Protein AF-0000000076076871 (afdb_homodimer)

Organism: Mytilus edulis (NCBI:txid6550)

Nearest PDB structures (foldseek):
  6oze-assembly1_A  TM=4.105E-01  e=5.421E-01  Homo sapiens
  6oze-assembly1_A  TM=4.095E-01  e=4.711E-01  Homo sapiens

pLDDT: mean 81.82, std 17.86, range [28.72, 98.56]

Secondary structure (DSSP, 8-state):
--PPPPPHHHHHHHHHHHHHHHHHHHHHHHHHHHHHHHHHH--S---SSEEEEEEEEEEE--SSTTS--SEEEEEEEETTT-SEEEEEEEES--TTTTSSS--S--------S-TTHHHHHHHHHHHHHHHHTTEEEEEEEE-SSBSHHHHHHHH-SS--EEEEBHHHHHHHHHHHHHHHHHH-TT--HHHHHHHHHHHHHHHHHTTT-HHHHHHHHHHHHHHHTT--TT--TT-GGGT-TTT---TTSGGG-----HHHHHHHHHHHHHHHHTHHHHTT-B--HH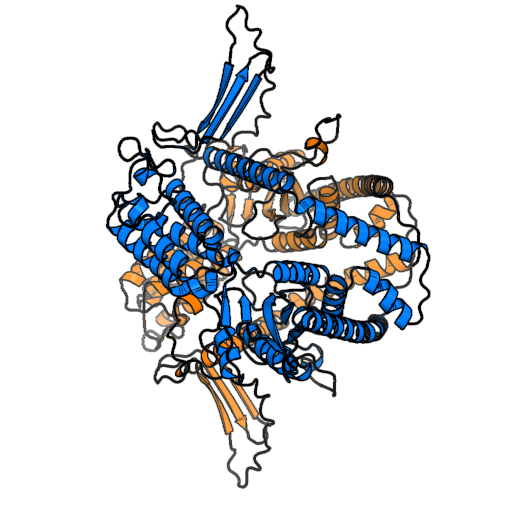HHHHHHHHHHHS-TTS--TTSTHHHHHHHHHHHHHHHTTHHHHHHHHHTTPPPPHHHHHHHHHHHHHHHHHHHHHHSHHHHHHHHHHHHHHHHHHHHHHHHH---B-TTHHHH-TT--TTSS------------------SS---EEEEEEES-SSTT--EEEEEEEETTSSSEEEEE------/--PPPPPHHHHHHHHHHHHHHHHHHHHHHHHHHHHHHHHHH--S---SSEEEEEEEEEEE--SSTTS--SEEEEEEEETTT-SEEEEEEEES--TTTTSSS--S--------S-TTHHHHHHHHHHHHHHHHTTEEEEEEEE-SSBSHHHHHHHH-SS--EEEEBHHHHHHHHHHHHHHHHHH-TT--HHHHHHHHHHHHHHHHHTTT-HHHHHHHHHHHHHHHTT--TT--TT-GGGT-TTT---TTSGGG-----HHHHHHHHHHHHHHHHTHHHHTT-B--HHHHHHHHHHHHHS-TTS--TTSTHHHHHHHHHHHHHHHGGGHHHHHHHHTTPPPPHHHHHHHHHHHHHHHHHHHHHHSHHHHHHHHHHHHHHHHHHHHHHHHH---B-TTHHHH-TT--GGGS------------------SS---EEEEEEES-SSTT--EEEEEEEETTSSSEEEEE------

InterPro domains:
  IPR036397 Ribonuclease H superfamily [G3DSA:3.30.420.10] (423-470)
  IPR049012 Mutator-like transposase domain [PF20700] (1-235)

Foldseek 3Di:
DPDDDDDPVVVVVVCVVLLVLLLVLLLVLLLVQLVVLCVVQPDPDPDLAAEFAKEKDKFFLADDDVDFGQKIKMWIAGQVPRATNDMDIAGQAAPLVPDPPRDDDDGLHDDDDGSQCVRLVGLLVVQVVVSVSRYHHQEYEEAPPHCNQVSNCVNDDDHHHYAYAQVNVLVVLLVVLVVVVVVDVQSDPLNSVVLSVQLVVLLVVQAPPLLSSLLCLLCSLCVLQPNCPSPPPVQCCVVPVPPQFCVSGFVSDHDDDVVSSVVSNVVSNVCSVVSNNRRNNDHNVSVVVLSVLLCVQVPSVDDQSNDCSSVSSSSQSSSCRSPNLCSVVVSCVVVVHDDDPVNVVVRVVVRVVVVVVVVVCPDPVNVVVVVVVVLVVVLVVLLLCLQQDDDDDVCCCVVPVPPPPPPRPDSPDPPDPPPLPLPPPPDPDFDWDWDFRWSDPDPQTFGQWTWTATSVNPDIDIDGDDRRRD/DPDDDDDPVVVVVVCVVLLVLLLVLLLVLLLVQLVVLCVVQPDPDPDLAAEFAKEKDKFFLADDDVDQGQKIKMWIAGQPPRATNDMDIAGQAAPLVPDPPRDDDDGLHDDDDGSQCVRLVGLLVVQVVVSVSRYHHQEYEEAPPHCNQVSNCVNDDDHHHYAYAQVNVLVVLLVVLVVVVVVDVQSDPLNSVVLSVQLVVLLVVQAPPLLSSLLCLLCSLCVLQPRCPSPPPVQCCVVPVPPQFCVSGFVSHHDDDVVSSVVSNVVSNVCSVVSNNRRNNDHNVSVVVLSVLLCVQVPSVDDPSNDCSSVSSSSQSSSCRSPNLCVVVVSCVVVVHDDDPVNVVVRVVVRVVVVVVVVVCPDPVNVVVVVVVVVVVVLVVLLLCQVQDDDDDVCCCVVPVPPPPPPRPDNPDPPDPPPLPLPPPDDPDFDWDWDFRWSHPDPQTFGQWTWTATSVNPDIDIDGDDRRRD

Sequence (940 aa):
MDLPTIDKKTLASYEEEVGDKLEKYAEETCNNACNDEKAIQDEKEMKDFQNIAVSYDMGWQKRGRAHNSLTGVGVIVGAATNKVLDFNIMNKDCRKCKNKNVKKHKCQRNHAGSSKSMEAAAAVTMFKRSEEKGLRYTTLIGDDDSTTLFHVRKNLKYQITKWSDIQHTKRSLYGQLLNLKKKHNQCTDMVVAYFKRLFTHALYQNKDKPEQLGSTFRSIPMHAFGDHTQCGNWCKYSIHPTTYRHTGLPRGKPLTDNLLKDKLTSLFDVYANNADRLSPLASSQKNESINSVIAKKAPKDMHFGGSRSLNYRVSAAVSQINNGRKYTTEVLQRLNVTIGLNTAKYVCHIDRKRKLDAARKTTIPFKRKRSILKSDRCCKQLTNEVREGPTYQTSIIMNNNNIEQDQIEELPIAEVRPELESFRTQNDSSIIIFDLETTGLGRDADIVQIAATTLDQTKTFNRYTIPEKIMDLPTIDKKTLASYEEEVGDKLEKYAEETCNNACNDEKAIQDEKEMKDFQNIAVSYDMGWQKRGRAHNSLTGVGVIVGAATNKVLDFNIMNKDCRKCKNKNVKKHKCQRNHAGSSKSMEAAAAVTMFKRSEEKGLRYTTLIGDDDSTTLFHVRKNLKYQITKWSDIQHTKRSLYGQLLNLKKKHNQCTDMVVAYFKRLFTHALYQNKDKPEQLGSTFRSIPMHAFGDHTQCGNWCKYSIHPTTYRHTGLPRGKPLTDNLLKDKLTSLFDVYANNADRLSPLASSQKNESINSVIAKKAPKDMHFGGSRSLNYRVSAAVSQINNGRKYTTEVLQRLNVTIGLNTAKYVCHIDRKRKLDAARKTTIPFKRKRSILKSDRCCKQLTNEVREGPTYQTSIIMNNNNIEQDQIEELPIAEVRPELESFRTQNDSSIIIFDLETTGLGRDADIVQIAATTLDQTKTFNRYTIPEKI

Structure (mmCIF, N/CA/C/O backbone):
data_AF-0000000076076871-model_v1
#
loop_
_entity.id
_entity.type
_entity.pdbx_description
1 polymer 'Mutator-like transposase domain-containing protein'
#
loop_
_atom_site.group_PDB
_atom_site.id
_atom_site.type_symbol
_atom_site.label_atom_id
_atom_site.label_alt_id
_atom_site.label_comp_id
_atom_site.label_asym_id
_atom_site.label_entity_id
_atom_site.label_seq_id
_atom_site.pdbx_PDB_ins_code
_atom_site.Cartn_x
_atom_site.Cartn_y
_atom_site.Cartn_z
_atom_site.occupancy
_atom_site.B_iso_or_equiv
_atom_site.auth_seq_id
_atom_site.auth_comp_id
_atom_site.auth_asym_id
_atom_site.auth_atom_id
_atom_site.pdbx_PDB_model_num
ATOM 1 N N . MET A 1 1 ? 31.219 -0.689 -13.688 1 73.69 1 MET A N 1
ATOM 2 C CA . MET A 1 1 ? 32.375 0.086 -13.25 1 73.69 1 MET A CA 1
ATOM 3 C C . MET A 1 1 ? 33.531 -0.833 -12.836 1 73.69 1 MET A C 1
ATOM 5 O O . MET A 1 1 ? 34.656 -0.381 -12.672 1 73.69 1 MET A O 1
ATOM 9 N N . ASP A 1 2 ? 33.344 -2.119 -12.773 1 78.81 2 ASP A N 1
ATOM 10 C CA . ASP A 1 2 ? 34.219 -3.25 -12.469 1 78.81 2 ASP A CA 1
ATOM 11 C C . ASP A 1 2 ? 35.094 -2.955 -11.266 1 78.81 2 ASP A C 1
ATOM 13 O O . ASP A 1 2 ? 36.312 -3.191 -11.297 1 78.81 2 ASP A O 1
ATOM 17 N N . LEU A 1 3 ? 34.562 -2.246 -10.195 1 80.62 3 LEU A N 1
ATOM 18 C CA . LEU A 1 3 ? 35.25 -1.977 -8.93 1 80.62 3 LEU A CA 1
ATOM 19 C C . LEU A 1 3 ? 34.969 -3.084 -7.918 1 80.62 3 LEU A C 1
ATOM 21 O O . LEU A 1 3 ? 33.875 -3.674 -7.918 1 80.62 3 LEU A O 1
ATOM 25 N N . PRO A 1 4 ? 36.031 -3.367 -7.203 1 82.75 4 PRO A N 1
ATOM 26 C CA . PRO A 1 4 ? 35.781 -4.375 -6.168 1 82.75 4 PRO A CA 1
ATOM 27 C C . PRO A 1 4 ? 34.688 -3.965 -5.188 1 82.75 4 PRO A C 1
ATOM 29 O O . PRO A 1 4 ? 34.5 -2.771 -4.938 1 82.75 4 PRO A O 1
ATOM 32 N N . THR A 1 5 ? 33.938 -4.926 -4.77 1 83.06 5 THR A N 1
ATOM 33 C CA . THR A 1 5 ? 32.844 -4.656 -3.844 1 83.06 5 THR A CA 1
ATOM 34 C C . THR A 1 5 ? 33.375 -4.371 -2.441 1 83.06 5 THR A C 1
ATOM 36 O O . THR A 1 5 ? 34.438 -4.887 -2.057 1 83.06 5 THR A O 1
ATOM 39 N N . ILE A 1 6 ? 32.812 -3.533 -1.766 1 83.81 6 ILE A N 1
ATOM 40 C CA . ILE A 1 6 ? 33.156 -3.219 -0.38 1 83.81 6 ILE A CA 1
ATOM 41 C C . ILE A 1 6 ? 32.469 -4.227 0.552 1 83.81 6 ILE A C 1
ATOM 43 O O . ILE A 1 6 ? 31.328 -4.625 0.329 1 83.81 6 ILE A O 1
ATOM 47 N N . ASP A 1 7 ? 33.281 -4.559 1.518 1 87.75 7 ASP A N 1
ATOM 48 C CA . ASP A 1 7 ? 32.719 -5.504 2.488 1 87.75 7 ASP A CA 1
ATOM 49 C C . ASP A 1 7 ? 31.609 -4.859 3.312 1 87.75 7 ASP A C 1
ATOM 51 O O . ASP A 1 7 ? 31.625 -3.648 3.539 1 87.75 7 ASP A O 1
ATOM 55 N N . LYS A 1 8 ? 30.719 -5.625 3.758 1 84.62 8 LYS A N 1
ATOM 56 C CA . LYS A 1 8 ? 29.531 -5.152 4.488 1 84.62 8 LYS A CA 1
ATOM 57 C C . LYS A 1 8 ? 29.938 -4.461 5.789 1 84.62 8 LYS A C 1
ATOM 59 O O . LYS A 1 8 ? 29.328 -3.465 6.18 1 84.62 8 LYS A O 1
ATOM 64 N N . LYS A 1 9 ? 30.906 -4.922 6.426 1 88.88 9 LYS A N 1
ATOM 65 C CA . LYS A 1 9 ? 31.375 -4.352 7.691 1 88.88 9 LYS A CA 1
ATOM 66 C C . LYS A 1 9 ? 31.953 -2.957 7.484 1 88.88 9 LYS A C 1
ATOM 68 O O . LYS A 1 9 ? 31.688 -2.043 8.266 1 88.88 9 LYS A O 1
ATOM 73 N N . THR A 1 10 ? 32.75 -2.904 6.453 1 91.5 10 THR A N 1
ATOM 74 C CA . THR A 1 10 ? 33.375 -1.611 6.145 1 91.5 10 THR A CA 1
ATOM 75 C C . THR A 1 10 ? 32.281 -0.602 5.734 1 91.5 10 THR A C 1
ATOM 77 O O . THR A 1 10 ? 32.344 0.563 6.133 1 91.5 10 THR A O 1
ATOM 80 N N . LEU A 1 11 ? 31.375 -1.079 5.008 1 90.62 11 LEU A N 1
ATOM 81 C CA . LEU A 1 11 ? 30.281 -0.205 4.594 1 90.62 11 LEU A CA 1
ATOM 82 C C . LEU A 1 11 ? 29.484 0.281 5.801 1 90.62 11 LEU A C 1
ATOM 84 O O . LEU A 1 11 ? 29.109 1.457 5.875 1 90.62 11 LEU A O 1
ATOM 88 N N . ALA A 1 12 ? 29.219 -0.606 6.715 1 88.81 12 ALA A N 1
ATOM 89 C CA . ALA A 1 12 ? 28.469 -0.264 7.922 1 88.81 12 ALA A CA 1
ATOM 90 C C . ALA A 1 12 ? 29.234 0.763 8.766 1 88.81 12 ALA A C 1
ATOM 92 O O . ALA A 1 12 ? 28.625 1.66 9.352 1 88.81 12 ALA A O 1
ATOM 93 N N . SER A 1 13 ? 30.5 0.639 8.773 1 91.81 13 SER A N 1
ATOM 94 C CA . SER A 1 13 ? 31.312 1.581 9.531 1 91.81 13 SER A CA 1
ATOM 95 C C . SER A 1 13 ? 31.25 2.98 8.93 1 91.81 13 SER A C 1
ATOM 97 O O . SER A 1 13 ? 31.141 3.971 9.656 1 91.81 13 SER A O 1
ATOM 99 N N . TYR A 1 14 ? 31.312 2.994 7.637 1 90.25 14 TYR A N 1
ATOM 100 C CA . TYR A 1 14 ? 31.219 4.289 6.969 1 90.25 14 TYR A CA 1
ATOM 101 C C . TYR A 1 14 ? 29.828 4.887 7.145 1 90.25 14 TYR A C 1
ATOM 103 O O . TYR A 1 14 ? 29.672 6.102 7.293 1 90.25 14 TYR A O 1
ATOM 111 N N . GLU A 1 15 ? 28.859 4.082 7.117 1 92.56 15 GLU A N 1
ATOM 112 C CA . GLU A 1 15 ? 27.5 4.543 7.34 1 92.56 15 GLU A CA 1
ATOM 113 C C . GLU A 1 15 ? 27.344 5.164 8.727 1 92.56 15 GLU A C 1
ATOM 115 O O . GLU A 1 15 ? 26.656 6.18 8.883 1 92.56 15 GLU A O 1
ATOM 120 N N . GLU A 1 16 ? 27.922 4.562 9.633 1 92.94 16 GLU A N 1
ATOM 121 C CA . GLU A 1 16 ? 27.859 5.074 10.992 1 92.94 16 GLU A CA 1
ATOM 122 C C . GLU A 1 16 ? 28.547 6.426 11.109 1 92.94 16 GLU A C 1
ATOM 124 O O . GLU A 1 16 ? 28.047 7.332 11.781 1 92.94 16 GLU A O 1
ATOM 129 N N . GLU A 1 17 ? 29.656 6.531 10.484 1 94.31 17 GLU A N 1
ATOM 130 C CA . GLU A 1 17 ? 30.391 7.785 10.523 1 94.31 17 GLU A CA 1
ATOM 131 C C . GLU A 1 17 ? 29.578 8.922 9.906 1 94.31 17 GLU A C 1
ATOM 133 O O . GLU A 1 17 ? 29.453 9.992 10.5 1 94.31 17 GLU A O 1
ATOM 138 N N . VAL A 1 18 ? 29.062 8.672 8.766 1 94.31 18 VAL A N 1
ATOM 139 C CA . VAL A 1 18 ? 28.25 9.672 8.078 1 94.31 18 VAL A CA 1
ATOM 140 C C . VAL A 1 18 ? 26.938 9.898 8.836 1 94.31 18 VAL A C 1
ATOM 142 O O . VAL A 1 18 ? 26.484 11.031 8.969 1 94.31 18 VAL A O 1
ATOM 145 N N . GLY A 1 19 ? 26.406 8.828 9.297 1 95.81 19 GLY A N 1
ATOM 146 C CA . GLY A 1 19 ? 25.141 8.875 10.008 1 95.81 19 GLY A CA 1
ATOM 147 C C . GLY A 1 19 ? 25.188 9.711 11.266 1 95.81 19 GLY A C 1
ATOM 148 O O . GLY A 1 19 ? 24.266 10.477 11.547 1 95.81 19 GLY A O 1
ATOM 149 N N . ASP A 1 20 ? 26.219 9.617 11.992 1 95.44 20 ASP A N 1
ATOM 150 C CA . ASP A 1 20 ? 26.359 10.375 13.234 1 95.44 20 ASP A CA 1
ATOM 151 C C . ASP A 1 20 ? 26.359 11.883 12.953 1 95.44 20 ASP A C 1
ATOM 153 O O . ASP A 1 20 ? 25.719 12.648 13.672 1 95.44 20 ASP A O 1
ATOM 157 N N . LYS A 1 21 ? 27.062 12.25 11.953 1 96.25 21 LYS A N 1
ATOM 158 C CA . LYS A 1 21 ? 27.094 13.664 11.586 1 96.25 21 LYS A CA 1
ATOM 159 C C . LYS A 1 21 ? 25.734 14.133 11.07 1 96.25 21 LYS A C 1
ATOM 161 O O . LYS A 1 21 ? 25.328 15.266 11.328 1 96.25 21 LYS A O 1
ATOM 166 N N . LEU A 1 22 ? 25.141 13.242 10.391 1 96.56 22 LEU A N 1
ATOM 167 C CA . LEU A 1 22 ? 23.812 13.555 9.852 1 96.56 22 LEU A CA 1
ATOM 168 C C . LEU A 1 22 ? 22.797 13.727 10.969 1 96.56 22 LEU A C 1
ATOM 170 O O . LEU A 1 22 ? 21.969 14.633 10.922 1 96.56 22 LEU A O 1
ATOM 174 N N . GLU A 1 23 ? 22.828 12.906 11.938 1 97.25 23 GLU A N 1
ATOM 175 C CA . GLU A 1 23 ? 21.906 12.992 13.07 1 97.25 23 GLU A CA 1
ATOM 176 C C . GLU A 1 23 ? 22.094 14.305 13.836 1 97.25 23 GLU A C 1
ATOM 178 O O . GLU A 1 23 ? 21.125 14.953 14.203 1 97.25 23 GLU A O 1
ATOM 183 N N . LYS A 1 24 ? 23.312 14.664 14.055 1 97.38 24 LYS A N 1
ATOM 184 C CA . LYS A 1 24 ? 23.609 15.93 14.727 1 97.38 24 LYS A CA 1
ATOM 185 C C . LYS A 1 24 ? 23.109 17.109 13.898 1 97.38 24 LYS A C 1
ATOM 187 O O . LYS A 1 24 ? 22.562 18.078 14.453 1 97.38 24 LYS A O 1
ATOM 192 N N . TYR A 1 25 ? 23.344 17.016 12.648 1 97.81 25 TYR A N 1
ATOM 193 C CA . TYR A 1 25 ? 22.875 18.078 11.766 1 97.81 25 TYR A CA 1
ATOM 194 C C . TYR A 1 25 ? 21.359 18.203 11.805 1 97.81 25 TYR A C 1
ATOM 196 O O . TYR A 1 25 ? 20.828 19.328 11.859 1 97.81 25 TYR A O 1
ATOM 204 N N . ALA A 1 26 ? 20.688 17.078 11.742 1 98.31 26 ALA A N 1
ATOM 205 C CA . ALA A 1 26 ? 19.219 17.094 11.805 1 98.31 26 ALA A CA 1
ATOM 206 C C . ALA A 1 26 ? 18.734 17.719 13.102 1 98.31 26 ALA A C 1
ATOM 208 O O . ALA A 1 26 ? 17.781 18.5 13.094 1 98.31 26 ALA A O 1
ATOM 209 N N . GLU A 1 27 ? 19.359 17.391 14.18 1 97.31 27 GLU A N 1
ATOM 210 C CA . GLU A 1 27 ? 19.016 18 15.469 1 97.31 27 GLU A CA 1
ATOM 211 C C . GLU A 1 27 ? 19.203 19.5 15.438 1 97.31 27 GLU A C 1
ATOM 213 O O . GLU A 1 27 ? 18.359 20.25 15.953 1 97.31 27 GLU A O 1
ATOM 218 N N . GLU A 1 28 ? 20.25 19.906 14.859 1 97.56 28 GLU A N 1
ATOM 219 C CA . GLU A 1 28 ? 20.516 21.328 14.75 1 97.56 28 GLU A CA 1
ATOM 220 C C . GLU A 1 28 ? 19.453 22.031 13.906 1 97.56 28 GLU A C 1
ATOM 222 O O . GLU A 1 28 ? 19.016 23.141 14.242 1 97.56 28 GLU A O 1
ATOM 227 N N . THR A 1 29 ? 19.141 21.406 12.852 1 97.88 29 THR A N 1
ATOM 228 C CA . THR A 1 29 ? 18.141 22 11.992 1 97.88 29 THR A CA 1
ATOM 229 C C . THR A 1 29 ? 16.797 22.109 12.727 1 97.88 29 THR A C 1
ATOM 231 O O . THR A 1 29 ? 16.062 23.094 12.547 1 97.88 29 THR A O 1
ATOM 234 N N . CYS A 1 30 ? 16.422 21.141 13.5 1 98.06 30 CYS A N 1
ATOM 235 C CA . CYS A 1 30 ? 15.203 21.188 14.289 1 98.06 30 CYS A CA 1
ATOM 236 C C . CYS A 1 30 ? 15.266 22.297 15.336 1 98.06 30 CYS A C 1
ATOM 238 O O . CYS A 1 30 ? 14.289 23.031 15.531 1 98.06 30 CYS A O 1
ATOM 240 N N . ASN A 1 31 ? 16.406 22.438 15.953 1 97.19 31 ASN A N 1
ATOM 241 C CA . ASN A 1 31 ? 16.578 23.5 16.922 1 97.19 31 ASN A CA 1
ATOM 242 C C . ASN A 1 31 ? 16.438 24.875 16.281 1 97.19 31 ASN A C 1
ATOM 244 O O . ASN A 1 31 ? 15.805 25.781 16.859 1 97.19 31 ASN A O 1
ATOM 248 N N . ASN A 1 32 ? 17.031 25.016 15.141 1 96.94 32 ASN A N 1
ATOM 249 C CA . ASN A 1 32 ? 16.891 26.281 14.414 1 96.94 32 ASN A CA 1
ATOM 250 C C . ASN A 1 32 ? 15.422 26.547 14.062 1 96.94 32 ASN A C 1
ATOM 252 O O . ASN A 1 32 ? 14.969 27.688 14.148 1 96.94 32 ASN A O 1
ATOM 256 N N . ALA A 1 33 ? 14.727 25.516 13.695 1 97.19 33 ALA A N 1
ATOM 257 C CA . ALA A 1 33 ? 13.312 25.656 13.375 1 97.19 33 ALA A CA 1
ATOM 258 C C . ALA A 1 33 ? 12.516 26.078 14.609 1 97.19 33 ALA A C 1
ATOM 260 O O . ALA A 1 33 ? 11.594 26.891 14.508 1 97.19 33 ALA A O 1
ATOM 261 N N . CYS A 1 34 ? 12.859 25.531 15.742 1 96.38 34 CYS A N 1
ATOM 262 C CA . CYS A 1 34 ? 12.219 25.922 17 1 96.38 34 CYS A CA 1
ATOM 263 C C . CYS A 1 34 ? 12.453 27.391 17.297 1 96.38 34 CYS A C 1
ATOM 265 O O . CYS A 1 34 ? 11.523 28.109 17.688 1 96.38 34 CYS A O 1
ATOM 267 N N . ASN A 1 35 ? 13.656 27.828 17.047 1 94.38 35 ASN A N 1
ATOM 268 C CA . ASN A 1 35 ? 13.977 29.234 17.281 1 94.38 35 ASN A CA 1
ATOM 269 C C . ASN A 1 35 ? 13.219 30.141 16.312 1 94.38 35 ASN A C 1
ATOM 271 O O . ASN A 1 35 ? 12.766 31.234 16.703 1 94.38 35 ASN A O 1
ATOM 275 N N . ASP A 1 36 ? 13.078 29.703 15.148 1 94.12 36 ASP A N 1
ATOM 276 C CA . ASP A 1 36 ? 12.305 30.453 14.172 1 94.12 36 ASP A CA 1
ATOM 277 C C . ASP A 1 36 ? 10.844 30.578 14.609 1 94.12 36 ASP A C 1
ATOM 279 O O . ASP A 1 36 ? 10.234 31.641 14.453 1 94.12 36 ASP A O 1
ATOM 283 N N . GLU A 1 37 ? 10.289 29.531 15.109 1 93.44 37 GLU A N 1
ATOM 284 C CA . GLU A 1 37 ? 8.906 29.531 15.594 1 93.44 37 GLU A CA 1
ATOM 285 C C . GLU A 1 37 ? 8.734 30.484 16.766 1 93.44 37 GLU A C 1
ATOM 287 O O . GLU A 1 37 ? 7.73 31.203 16.859 1 93.44 37 GLU A O 1
ATOM 292 N N . LYS A 1 38 ? 9.695 30.531 17.656 1 90.06 38 LYS A N 1
ATOM 293 C CA . LYS A 1 38 ? 9.672 31.453 18.797 1 90.06 38 LYS A CA 1
ATOM 294 C C . LYS A 1 38 ? 9.719 32.906 18.328 1 90.06 38 LYS A C 1
ATOM 296 O O . LYS A 1 38 ? 9.023 33.75 18.891 1 90.06 38 LYS A O 1
ATOM 301 N N . ALA A 1 39 ? 10.477 33.125 17.375 1 89.19 39 ALA A N 1
ATOM 302 C CA . ALA A 1 39 ? 10.672 34.469 16.891 1 89.19 39 ALA A CA 1
ATOM 303 C C . ALA A 1 39 ? 9.398 35.031 16.266 1 89.19 39 ALA A C 1
ATOM 305 O O . ALA A 1 39 ? 9.141 36.219 16.312 1 89.19 39 ALA A O 1
ATOM 306 N N . ILE A 1 40 ? 8.633 34.219 15.742 1 87.94 40 ILE A N 1
ATOM 307 C CA . ILE A 1 40 ? 7.398 34.625 15.094 1 87.94 40 ILE A CA 1
ATOM 308 C C . ILE A 1 40 ? 6.348 34.969 16.156 1 87.94 40 ILE A C 1
ATOM 310 O O . ILE A 1 40 ? 5.539 35.875 15.969 1 87.94 40 ILE A O 1
ATOM 314 N N . GLN A 1 41 ? 6.289 34.188 17.234 1 78.25 41 GLN A N 1
ATOM 315 C CA . GLN A 1 41 ? 5.297 34.375 18.281 1 78.25 41 GLN A CA 1
ATOM 316 C C . GLN A 1 41 ? 5.629 35.594 19.141 1 78.25 41 GLN A C 1
ATOM 318 O O . GLN A 1 41 ? 4.738 36.188 19.75 1 78.25 41 GLN A O 1
ATOM 323 N N . ASP A 1 42 ? 6.961 36.062 19.344 1 60.28 42 ASP A N 1
ATOM 324 C CA . ASP A 1 42 ? 7.547 37.031 20.281 1 60.28 42 ASP A CA 1
ATOM 325 C C . ASP A 1 42 ? 6.609 38.219 20.516 1 60.28 42 ASP A C 1
ATOM 327 O O . ASP A 1 42 ? 6.625 39.188 19.75 1 60.28 42 ASP A O 1
ATOM 331 N N . GLU A 1 43 ? 5.445 37.844 20.703 1 53.88 43 GLU A N 1
ATOM 332 C CA . GLU A 1 43 ? 4.895 38.906 21.547 1 53.88 43 GLU A CA 1
ATOM 333 C C . GLU A 1 43 ? 5.727 39.094 22.812 1 53.88 43 GLU A C 1
ATOM 335 O O . GLU A 1 43 ? 6.383 38.156 23.281 1 53.88 43 GLU A O 1
ATOM 340 N N . LYS A 1 44 ? 5.895 40.312 23.344 1 52.41 44 LYS A N 1
ATOM 341 C CA . LYS A 1 44 ? 6.594 41.125 24.344 1 52.41 44 LYS A CA 1
ATOM 342 C C . LYS A 1 44 ? 6.672 40.406 25.688 1 52.41 44 LYS A C 1
ATOM 344 O O . LYS A 1 44 ? 7.336 40.844 26.609 1 52.41 44 LYS A O 1
ATOM 349 N N . GLU A 1 45 ? 5.777 39.438 25.906 1 49.66 45 GLU A N 1
ATOM 350 C CA . GLU A 1 45 ? 5.832 39.156 27.344 1 49.66 45 GLU A CA 1
ATOM 351 C C . GLU A 1 45 ? 6.793 38 27.641 1 49.66 45 GLU A C 1
ATOM 353 O O . GLU A 1 45 ? 6.836 37.031 26.906 1 49.66 45 GLU A O 1
ATOM 358 N N . MET A 1 46 ? 7.883 38.25 28.359 1 50.97 46 MET A N 1
ATOM 359 C CA . MET A 1 46 ? 8.938 37.438 28.953 1 50.97 46 MET A CA 1
ATOM 360 C C . MET A 1 46 ? 8.367 36.156 29.547 1 50.97 46 MET A C 1
ATOM 362 O O . MET A 1 46 ? 8.078 36.094 30.75 1 50.97 46 MET A O 1
ATOM 366 N N . LYS A 1 47 ? 7.582 35.281 28.828 1 63.41 47 LYS A N 1
ATOM 367 C CA . LYS A 1 47 ? 7.082 34.062 29.484 1 63.41 47 LYS A CA 1
ATOM 368 C C . LYS A 1 47 ? 8.078 32.938 29.344 1 63.41 47 LYS A C 1
ATOM 370 O O . LYS A 1 47 ? 8.898 32.906 28.422 1 63.41 47 LYS A O 1
ATOM 375 N N . ASP A 1 48 ? 8.281 32.062 30.297 1 73.75 48 ASP A N 1
ATOM 376 C CA . ASP A 1 48 ? 9.172 30.906 30.422 1 73.75 48 ASP A CA 1
ATOM 377 C C . ASP A 1 48 ? 8.977 29.922 29.281 1 73.75 48 ASP A C 1
ATOM 379 O O . ASP A 1 48 ? 9.938 29.328 28.797 1 73.75 48 ASP A O 1
ATOM 383 N N . PHE A 1 49 ? 7.738 29.891 28.75 1 84.38 49 PHE A N 1
ATOM 384 C CA . PHE A 1 49 ? 7.43 29 27.641 1 84.38 49 PHE A CA 1
ATOM 385 C C . PHE A 1 49 ? 6.621 29.719 26.578 1 84.38 49 PHE A C 1
ATOM 387 O O . PHE A 1 49 ? 5.766 30.547 26.891 1 84.38 49 PHE A O 1
ATOM 394 N N . GLN A 1 50 ? 6.941 29.547 25.422 1 87.5 50 GLN A N 1
ATOM 395 C CA . GLN A 1 50 ? 6.129 30.031 24.312 1 87.5 50 GLN A CA 1
ATOM 396 C C . GLN A 1 50 ? 5.156 28.953 23.844 1 87.5 50 GLN A C 1
ATOM 398 O O . GLN A 1 50 ? 5.559 27.812 23.562 1 87.5 50 GLN A O 1
ATOM 403 N N . ASN A 1 51 ? 3.887 29.328 23.781 1 90.88 51 ASN A N 1
ATOM 404 C CA . ASN A 1 51 ? 2.848 28.406 23.344 1 90.88 51 ASN A CA 1
ATOM 405 C C . ASN A 1 51 ? 2.705 28.406 21.828 1 90.88 51 ASN A C 1
ATOM 407 O O . ASN A 1 51 ? 2.502 29.469 21.219 1 90.88 51 ASN A O 1
ATOM 411 N N . ILE A 1 52 ? 2.834 27.25 21.219 1 93.88 52 ILE A N 1
ATOM 412 C CA . ILE A 1 52 ? 2.76 27.219 19.766 1 93.88 52 ILE A CA 1
ATOM 413 C C . ILE A 1 52 ? 1.811 26.094 19.328 1 93.88 52 ILE A C 1
ATOM 415 O O . ILE A 1 52 ? 1.518 25.188 20.094 1 93.88 52 ILE A O 1
ATOM 419 N N . ALA A 1 53 ? 1.344 26.234 18.094 1 95.06 53 ALA A N 1
ATOM 420 C CA . ALA A 1 53 ? 0.537 25.203 17.453 1 95.06 53 ALA A CA 1
ATOM 421 C C . ALA A 1 53 ? 1.398 24.312 16.562 1 95.06 53 ALA A C 1
ATOM 423 O O . ALA A 1 53 ? 2.266 24.797 15.836 1 95.06 53 ALA A O 1
ATOM 424 N N . VAL A 1 54 ? 1.151 22.984 16.719 1 97.19 54 VAL A N 1
ATOM 425 C CA . VAL A 1 54 ? 1.98 22.062 15.953 1 97.19 54 VAL A CA 1
ATOM 426 C C . VAL A 1 54 ? 1.101 20.984 15.305 1 97.19 54 VAL A C 1
ATOM 428 O O . VAL A 1 54 ? 0.018 20.688 15.812 1 97.19 54 VAL A O 1
ATOM 431 N N . SER A 1 55 ? 1.54 20.516 14.164 1 97.31 55 SER A N 1
ATOM 432 C CA . SER A 1 55 ? 0.914 19.359 13.547 1 97.31 55 SER A CA 1
ATOM 433 C C . SER A 1 55 ? 1.732 18.094 13.797 1 97.31 55 SER A C 1
ATOM 435 O O . SER A 1 55 ? 2.963 18.141 13.867 1 97.31 55 SER A O 1
ATOM 437 N N . TYR A 1 56 ? 1.062 17.016 14.047 1 96.12 56 TYR A N 1
ATOM 438 C CA . TYR A 1 56 ? 1.711 15.758 14.383 1 96.12 56 TYR A CA 1
ATOM 439 C C . TYR A 1 56 ? 1.136 14.617 13.547 1 96.12 56 TYR A C 1
ATOM 441 O O . TYR A 1 56 ? -0.077 14.539 13.344 1 96.12 56 TYR A O 1
ATOM 449 N N . ASP A 1 57 ? 2.006 13.766 12.984 1 95.12 57 ASP A N 1
ATOM 450 C CA . ASP A 1 57 ? 1.625 12.531 12.297 1 95.12 57 ASP A CA 1
ATOM 451 C C . ASP A 1 57 ? 2.734 11.484 12.391 1 95.12 57 ASP A C 1
ATOM 453 O O . ASP A 1 57 ? 3.908 11.836 12.539 1 95.12 57 ASP A O 1
ATOM 457 N N . MET A 1 58 ? 2.27 10.25 12.352 1 94.38 58 MET A N 1
ATOM 458 C CA . MET A 1 58 ? 3.229 9.148 12.375 1 94.38 58 MET A CA 1
ATOM 459 C C . MET A 1 58 ? 3.232 8.406 11.047 1 94.38 58 MET A C 1
ATOM 461 O O . MET A 1 58 ? 2.172 8.125 10.484 1 94.38 58 MET A O 1
ATOM 465 N N . GLY A 1 59 ? 4.48 8.227 10.523 1 92.81 59 GLY A N 1
ATOM 466 C CA . GLY A 1 59 ? 4.66 7.391 9.344 1 92.81 59 GLY A CA 1
ATOM 467 C C . GLY A 1 59 ? 5.074 5.969 9.672 1 92.81 59 GLY A C 1
ATOM 468 O O . GLY A 1 59 ? 5.863 5.746 10.586 1 92.81 59 GLY A O 1
ATOM 469 N N . TRP A 1 60 ? 4.574 5.008 8.953 1 90.88 60 TRP A N 1
ATOM 470 C CA . TRP A 1 60 ? 4.828 3.594 9.211 1 90.88 60 TRP A CA 1
ATOM 471 C C . TRP A 1 60 ? 5.668 2.982 8.094 1 90.88 60 TRP A C 1
ATOM 473 O O . TRP A 1 60 ? 5.469 3.285 6.914 1 90.88 60 TRP A O 1
ATOM 483 N N . GLN A 1 61 ? 6.586 2.186 8.539 1 85.75 61 GLN A N 1
ATOM 484 C CA . GLN A 1 61 ? 7.438 1.485 7.582 1 85.75 61 GLN A CA 1
ATOM 485 C C . GLN A 1 61 ? 6.926 0.07 7.328 1 85.75 61 GLN A C 1
ATOM 487 O O . GLN A 1 61 ? 7.633 -0.907 7.582 1 85.75 61 GLN A O 1
ATOM 492 N N . LYS A 1 62 ? 5.762 -0.16 7.031 1 77.19 62 LYS A N 1
ATOM 493 C CA . LYS A 1 62 ? 5.242 -1.504 6.797 1 77.19 62 LYS A CA 1
ATOM 494 C C . LYS A 1 62 ? 4.785 -1.671 5.352 1 77.19 62 LYS A C 1
ATOM 496 O O . LYS A 1 62 ? 4.348 -0.707 4.719 1 77.19 62 LYS A O 1
ATOM 501 N N . ARG A 1 63 ? 5.039 -3.062 5.055 1 69.5 63 ARG A N 1
ATOM 502 C CA . ARG A 1 63 ? 4.629 -3.443 3.707 1 69.5 63 ARG A CA 1
ATOM 503 C C . ARG A 1 63 ? 3.176 -3.9 3.686 1 69.5 63 ARG A C 1
ATOM 505 O O . ARG A 1 63 ? 2.826 -4.91 4.305 1 69.5 63 ARG A O 1
ATOM 512 N N . GLY A 1 64 ? 2.287 -3.189 3.221 1 63.84 64 GLY A N 1
ATOM 513 C CA . GLY A 1 64 ? 0.933 -3.68 3.023 1 63.84 64 GLY A CA 1
ATOM 514 C C . GLY A 1 64 ? 0.093 -3.633 4.285 1 63.84 64 GLY A C 1
ATOM 515 O O . GLY A 1 64 ? 0.609 -3.365 5.371 1 63.84 64 GLY A O 1
ATOM 516 N N . ARG A 1 65 ? -1.071 -4.043 4.32 1 63.22 65 ARG A N 1
ATOM 517 C CA . ARG A 1 65 ? -2.047 -3.895 5.395 1 63.22 65 ARG A CA 1
ATOM 518 C C . ARG A 1 65 ? -2.014 -5.094 6.336 1 63.22 65 ARG A C 1
ATOM 520 O O . ARG A 1 65 ? -2.408 -4.992 7.5 1 63.22 65 ARG A O 1
ATOM 527 N N . ALA A 1 66 ? -1.467 -6.125 5.875 1 59.56 66 ALA A N 1
ATOM 528 C CA . ALA A 1 66 ? -1.577 -7.367 6.633 1 59.56 66 ALA A CA 1
ATOM 529 C C . ALA A 1 66 ? -0.459 -7.484 7.664 1 59.56 66 ALA A C 1
ATOM 531 O O . ALA A 1 66 ? -0.538 -8.305 8.586 1 59.56 66 ALA A O 1
ATOM 532 N N . HIS A 1 67 ? 0.429 -6.555 7.59 1 70.12 67 HIS A N 1
ATOM 533 C CA . HIS A 1 67 ? 1.583 -6.676 8.469 1 70.12 67 HIS A CA 1
ATOM 534 C C . HIS A 1 67 ? 1.598 -5.566 9.516 1 70.12 67 HIS A C 1
ATOM 536 O O . HIS A 1 67 ? 1.164 -4.445 9.242 1 70.12 67 HIS A O 1
ATOM 542 N N . ASN A 1 68 ? 1.97 -5.973 10.711 1 78.25 68 ASN A N 1
ATOM 543 C CA . ASN A 1 68 ? 2.213 -4.961 11.734 1 78.25 68 ASN A CA 1
ATOM 544 C C . ASN A 1 68 ? 3.582 -4.309 11.555 1 78.25 68 ASN A C 1
ATOM 546 O O . ASN A 1 68 ? 4.559 -4.984 11.234 1 78.25 68 ASN A O 1
ATOM 550 N N . SER A 1 69 ? 3.582 -3.082 11.734 1 87.38 69 SER A N 1
ATOM 551 C CA . SER A 1 69 ? 4.84 -2.363 11.555 1 87.38 69 SER A CA 1
ATOM 552 C C . SER A 1 69 ? 5.762 -2.541 12.758 1 87.38 69 SER A C 1
ATOM 554 O O . SER A 1 69 ? 5.305 -2.512 13.898 1 87.38 69 SER A O 1
ATOM 556 N N . LEU A 1 70 ? 7.016 -2.715 12.5 1 90.62 70 LEU A N 1
ATOM 557 C CA . LEU A 1 70 ? 8.023 -2.84 13.547 1 90.62 70 LEU A CA 1
ATOM 558 C C . LEU A 1 70 ? 8.586 -1.475 13.922 1 90.62 70 LEU A C 1
ATOM 560 O O . LEU A 1 70 ? 9.18 -1.313 14.992 1 90.62 70 LEU A O 1
ATOM 564 N N . THR A 1 71 ? 8.453 -0.58 13.016 1 93.69 71 THR A N 1
ATOM 565 C CA . THR A 1 71 ? 9 0.753 13.234 1 93.69 71 THR A CA 1
ATOM 566 C C . THR A 1 71 ? 7.988 1.827 12.844 1 93.69 71 THR A C 1
ATOM 568 O O . THR A 1 71 ? 7.078 1.571 12.055 1 93.69 71 THR A O 1
ATOM 571 N N . GLY A 1 72 ? 8.094 2.99 13.469 1 94.75 72 GLY A N 1
ATOM 572 C CA . GLY A 1 72 ? 7.309 4.176 13.172 1 94.75 72 GLY A CA 1
ATOM 573 C C . GLY A 1 72 ? 8.062 5.469 13.414 1 94.75 72 GLY A C 1
ATOM 574 O O . GLY A 1 72 ? 8.953 5.523 14.266 1 94.75 72 GLY A O 1
ATOM 575 N N . VAL A 1 73 ? 7.777 6.422 12.609 1 97.31 73 VAL A N 1
ATOM 576 C CA . VAL A 1 73 ? 8.43 7.715 12.766 1 97.31 73 VAL A CA 1
ATOM 577 C C . VAL A 1 73 ? 7.387 8.805 13.008 1 97.31 73 VAL A C 1
ATOM 579 O O . VAL A 1 73 ? 6.531 9.047 12.156 1 97.31 73 VAL A O 1
ATOM 582 N N . GLY A 1 74 ? 7.418 9.398 14.172 1 96.94 74 GLY A N 1
ATOM 583 C CA . GLY A 1 74 ? 6.586 10.555 14.469 1 96.94 74 GLY A CA 1
ATOM 584 C C . GLY A 1 74 ? 7.273 11.875 14.18 1 96.94 74 GLY A C 1
ATOM 585 O O . GLY A 1 74 ? 8.461 12.039 14.477 1 96.94 74 GLY A O 1
ATOM 586 N N . VAL A 1 75 ? 6.547 12.781 13.562 1 98.12 75 VAL A N 1
ATOM 587 C CA . VAL A 1 75 ? 7.137 14.07 13.211 1 98.12 75 VAL A CA 1
ATOM 588 C C . VAL A 1 75 ? 6.219 15.203 13.664 1 98.12 75 VAL A C 1
ATOM 590 O O . VAL A 1 75 ? 5 15.125 13.508 1 98.12 75 VAL A O 1
ATOM 593 N N . ILE A 1 76 ? 6.805 16.203 14.273 1 98.19 76 ILE A N 1
ATOM 594 C CA . ILE A 1 76 ? 6.113 17.422 14.68 1 98.19 76 ILE A CA 1
ATOM 595 C C . ILE A 1 76 ? 6.539 18.578 13.773 1 98.19 76 ILE A C 1
ATOM 597 O O . ILE A 1 76 ? 7.734 18.812 13.578 1 98.19 76 ILE A O 1
ATOM 601 N N . VAL A 1 77 ? 5.555 19.25 13.234 1 98.19 77 VAL A N 1
ATOM 602 C CA . VAL A 1 77 ? 5.809 20.375 12.328 1 98.19 77 VAL A CA 1
ATOM 603 C C . VAL A 1 77 ? 5.223 21.656 12.914 1 98.19 77 VAL A C 1
ATOM 605 O O . VAL A 1 77 ? 4.102 21.656 13.422 1 98.19 77 VAL A O 1
ATOM 608 N N . GLY A 1 78 ? 6.016 22.672 12.891 1 97 78 GLY A N 1
ATOM 609 C CA . GLY A 1 78 ? 5.5 23.969 13.328 1 97 78 GLY A CA 1
ATOM 610 C C . GLY A 1 78 ? 4.445 24.531 12.398 1 97 78 GLY A C 1
ATOM 611 O O . GLY A 1 78 ? 4.609 24.516 11.18 1 97 78 GLY A O 1
ATOM 612 N N . ALA A 1 79 ? 3.41 25.047 12.969 1 93.94 79 ALA A N 1
ATOM 613 C CA . ALA A 1 79 ? 2.295 25.547 12.172 1 93.94 79 ALA A CA 1
ATOM 614 C C . ALA A 1 79 ? 2.676 26.828 11.438 1 93.94 79 ALA A C 1
ATOM 616 O O . ALA A 1 79 ? 2.178 27.094 10.344 1 93.94 79 ALA A O 1
ATOM 617 N N . ALA A 1 80 ? 3.576 27.594 12.008 1 92.12 80 ALA A N 1
ATOM 618 C CA . ALA A 1 80 ? 3.924 28.891 11.438 1 92.12 80 ALA A CA 1
ATOM 619 C C . ALA A 1 80 ? 5.008 28.75 10.367 1 92.12 80 ALA A C 1
ATOM 621 O O . ALA A 1 80 ? 4.922 29.359 9.305 1 92.12 80 ALA A O 1
ATOM 622 N N . THR A 1 81 ? 5.977 27.938 10.656 1 93.62 81 THR A N 1
ATOM 623 C CA . THR A 1 81 ? 7.133 27.844 9.773 1 93.62 81 THR A CA 1
ATOM 624 C C . THR A 1 81 ? 6.973 26.703 8.781 1 93.62 81 THR A C 1
ATOM 626 O O . THR A 1 81 ? 7.648 26.656 7.754 1 93.62 81 THR A O 1
ATOM 629 N N . ASN A 1 82 ? 6.191 25.688 9.086 1 94.12 82 ASN A N 1
ATOM 630 C CA . ASN A 1 82 ? 6.031 24.453 8.305 1 94.12 82 ASN A CA 1
ATOM 631 C C . ASN A 1 82 ? 7.332 23.672 8.242 1 94.12 82 ASN A C 1
ATOM 633 O O . ASN A 1 82 ? 7.602 22.984 7.246 1 94.12 82 ASN A O 1
ATOM 637 N N . LYS A 1 83 ? 8.188 23.906 9.234 1 97.12 83 LYS A N 1
ATOM 638 C CA . LYS A 1 83 ? 9.43 23.156 9.375 1 97.12 83 LYS A CA 1
ATOM 639 C C . LYS A 1 83 ? 9.305 22.094 10.477 1 97.12 83 LYS A C 1
ATOM 641 O O . LYS A 1 83 ? 8.438 22.203 11.344 1 97.12 83 LYS A O 1
ATOM 646 N N . VAL A 1 84 ? 10.141 21.078 10.336 1 98.56 84 VAL A N 1
ATOM 647 C CA . VAL A 1 84 ? 10.133 20.031 11.352 1 98.56 84 VAL A CA 1
ATOM 648 C C . VAL A 1 84 ? 10.773 20.547 12.641 1 98.56 84 VAL A C 1
ATOM 650 O O . VAL A 1 84 ? 11.914 21.016 12.625 1 98.56 84 VAL A O 1
ATOM 653 N N . LEU A 1 85 ? 10.047 20.5 13.727 1 98.25 85 LEU A N 1
ATOM 654 C CA . LEU A 1 85 ? 10.555 20.953 15.016 1 98.25 85 LEU A CA 1
ATOM 655 C C . LEU A 1 85 ? 11.188 19.797 15.781 1 98.25 85 LEU A C 1
ATOM 657 O O . LEU A 1 85 ? 12.125 20 16.562 1 98.25 85 LEU A O 1
ATOM 661 N N . ASP A 1 86 ? 10.586 18.656 15.602 1 98.19 86 ASP A N 1
ATOM 662 C CA . ASP A 1 86 ? 11.031 17.469 16.328 1 98.19 86 ASP A CA 1
ATOM 663 C C . ASP A 1 86 ? 10.578 16.188 15.625 1 98.19 86 ASP A C 1
ATOM 665 O O . ASP A 1 86 ? 9.656 16.219 14.812 1 98.19 86 ASP A O 1
ATOM 669 N N . PHE A 1 87 ? 11.32 15.156 15.867 1 98.31 87 PHE A N 1
ATOM 670 C CA . PHE A 1 87 ? 10.945 13.844 15.344 1 98.31 87 PHE A CA 1
ATOM 671 C C . PHE A 1 87 ? 11.414 12.742 16.281 1 98.31 87 PHE A C 1
ATOM 673 O O . PHE A 1 87 ? 12.352 12.93 17.062 1 98.31 87 PHE A O 1
ATOM 680 N N . ASN A 1 88 ? 10.719 11.672 16.328 1 97.44 88 ASN A N 1
ATOM 681 C CA . ASN A 1 88 ? 11.031 10.523 17.172 1 97.44 88 ASN A CA 1
ATOM 682 C C . ASN A 1 88 ? 10.836 9.211 16.406 1 97.44 88 ASN A C 1
ATOM 684 O O . ASN A 1 88 ? 9.797 9 15.789 1 97.44 88 ASN A O 1
ATOM 688 N N . ILE A 1 89 ? 11.852 8.43 16.438 1 96.75 89 ILE A N 1
ATOM 689 C CA . ILE A 1 89 ? 11.805 7.125 15.797 1 96.75 89 ILE A CA 1
ATOM 690 C C . ILE A 1 89 ? 11.484 6.051 16.828 1 96.75 89 ILE A C 1
ATOM 692 O O . ILE A 1 89 ? 12.188 5.918 17.828 1 96.75 89 ILE A O 1
ATOM 696 N N . MET A 1 90 ? 10.391 5.383 16.578 1 95.88 90 MET A N 1
ATOM 697 C CA . MET A 1 90 ? 9.992 4.27 17.438 1 95.88 90 MET A CA 1
ATOM 698 C C . MET A 1 90 ? 10.367 2.936 16.797 1 95.88 90 MET A C 1
ATOM 700 O O . MET A 1 90 ? 10.164 2.74 15.594 1 95.88 90 MET A O 1
ATOM 704 N N . ASN A 1 91 ? 10.891 2.035 17.625 1 94.62 91 ASN A N 1
ATOM 705 C CA . ASN A 1 91 ? 11.398 0.772 17.094 1 94.62 91 ASN A CA 1
ATOM 706 C C . ASN A 1 91 ? 11.164 -0.377 18.062 1 94.62 91 ASN A C 1
ATOM 708 O O . ASN A 1 91 ? 11.516 -0.276 19.25 1 94.62 91 ASN A O 1
ATOM 712 N N . LYS A 1 92 ? 10.641 -1.489 17.547 1 90.25 92 LYS A N 1
ATOM 713 C CA . LYS A 1 92 ? 10.398 -2.682 18.359 1 90.25 92 LYS A CA 1
ATOM 714 C C . LYS A 1 92 ? 11.398 -3.785 18.016 1 90.25 92 LYS A C 1
ATOM 716 O O . LYS A 1 92 ? 11.32 -4.887 18.562 1 90.25 92 LYS A O 1
ATOM 721 N N . ASP A 1 93 ? 12.297 -3.469 17.109 1 88.81 93 ASP A N 1
ATOM 722 C CA . ASP A 1 93 ? 13.18 -4.52 16.609 1 88.81 93 ASP A CA 1
ATOM 723 C C . ASP A 1 93 ? 14.641 -4.09 16.688 1 88.81 93 ASP A C 1
ATOM 725 O O . ASP A 1 93 ? 14.945 -2.896 16.75 1 88.81 93 ASP A O 1
ATOM 729 N N . CYS A 1 94 ? 15.484 -5.113 16.875 1 89.75 94 CYS A N 1
ATOM 730 C CA . CYS A 1 94 ? 16.938 -4.934 16.891 1 89.75 94 CYS A CA 1
ATOM 731 C C . CYS A 1 94 ? 17.641 -6.188 16.375 1 89.75 94 CYS A C 1
ATOM 733 O O . CYS A 1 94 ? 17.469 -7.27 16.953 1 89.75 94 CYS A O 1
ATOM 735 N N . ARG A 1 95 ? 18.375 -6.102 15.359 1 87.25 95 ARG A N 1
ATOM 736 C CA . ARG A 1 95 ? 19.047 -7.242 14.758 1 87.25 95 ARG A CA 1
ATOM 737 C C . ARG A 1 95 ? 20.078 -7.84 15.719 1 87.25 95 ARG A C 1
ATOM 739 O O . ARG A 1 95 ? 20.266 -9.055 15.758 1 87.25 95 ARG A O 1
ATOM 746 N N . LYS A 1 96 ? 20.688 -6.98 16.516 1 85.94 96 LYS A N 1
ATOM 747 C CA . LYS A 1 96 ? 21.719 -7.438 17.438 1 85.94 96 LYS A CA 1
ATOM 748 C C . LYS A 1 96 ? 21.109 -8.18 18.625 1 85.94 96 LYS A C 1
ATOM 750 O O . LYS A 1 96 ? 21.734 -9.094 19.172 1 85.94 96 LYS A O 1
ATOM 755 N N . CYS A 1 97 ? 19.906 -7.789 18.984 1 85.31 97 CYS A N 1
ATOM 756 C CA . CYS A 1 97 ? 19.25 -8.422 20.125 1 85.31 97 CYS A CA 1
ATOM 757 C C . CYS A 1 97 ? 18.812 -9.836 19.781 1 85.31 97 CYS A C 1
ATOM 759 O O . CYS A 1 97 ? 18.594 -10.664 20.672 1 85.31 97 CYS A O 1
ATOM 761 N N . LYS A 1 98 ? 18.594 -10.172 18.531 1 77.25 98 LYS A N 1
ATOM 762 C CA . LYS A 1 98 ? 18.125 -11.477 18.094 1 77.25 98 LYS A CA 1
ATOM 763 C C . LYS A 1 98 ? 19.234 -12.523 18.156 1 77.25 98 LYS A C 1
ATOM 765 O O . LYS A 1 98 ? 18.969 -13.719 18.203 1 77.25 98 LYS A O 1
ATOM 770 N N . ASN A 1 99 ? 20.391 -11.984 18.219 1 75.38 99 ASN A N 1
ATOM 771 C CA . ASN A 1 99 ? 21.516 -12.914 18.297 1 75.38 99 ASN A CA 1
ATOM 772 C C . ASN A 1 99 ? 21.703 -13.453 19.703 1 75.38 99 ASN A C 1
ATOM 774 O O . ASN A 1 99 ? 21.391 -12.773 20.688 1 75.38 99 ASN A O 1
ATOM 778 N N . LYS A 1 100 ? 21.969 -14.766 19.938 1 64.19 100 LYS A N 1
ATOM 779 C CA . LYS A 1 100 ? 22.094 -15.508 21.188 1 64.19 100 LYS A CA 1
ATOM 780 C C . LYS A 1 100 ? 23.094 -14.82 22.125 1 64.19 100 LYS A C 1
ATOM 782 O O . LYS A 1 100 ? 22.859 -14.758 23.328 1 64.19 100 LYS A O 1
ATOM 787 N N . ASN A 1 101 ? 24.203 -14.375 21.609 1 68.5 101 ASN A N 1
ATOM 788 C CA . ASN A 1 101 ? 25.219 -13.758 22.453 1 68.5 101 ASN A CA 1
ATOM 789 C C . ASN A 1 101 ? 25.156 -12.234 22.375 1 68.5 101 ASN A C 1
ATOM 791 O O . ASN A 1 101 ? 25.828 -11.617 21.562 1 68.5 101 ASN A O 1
ATOM 795 N N . VAL A 1 102 ? 24.188 -11.781 23.078 1 71.12 102 VAL A N 1
ATOM 796 C CA . VAL A 1 102 ? 23.953 -10.344 23 1 71.12 102 VAL A CA 1
ATOM 797 C C . VAL A 1 102 ? 25.062 -9.594 23.734 1 71.12 102 VAL A C 1
ATOM 799 O O . VAL A 1 102 ? 25.219 -9.734 24.953 1 71.12 102 VAL A O 1
ATOM 802 N N . LYS A 1 103 ? 26.062 -9.188 23.062 1 73.44 103 LYS A N 1
ATOM 803 C CA . LYS A 1 103 ? 27.047 -8.273 23.625 1 73.44 103 LYS A CA 1
ATOM 804 C C . LYS A 1 103 ? 26.453 -6.875 23.812 1 73.44 103 LYS A C 1
ATOM 806 O O . LYS A 1 103 ? 25.406 -6.559 23.234 1 73.44 103 LYS A O 1
ATOM 811 N N . LYS A 1 104 ? 26.969 -6.16 24.75 1 82.81 104 LYS A N 1
ATOM 812 C CA . LYS A 1 104 ? 26.562 -4.77 24.953 1 82.81 104 LYS A CA 1
ATOM 813 C C . LYS A 1 104 ? 26.625 -3.986 23.656 1 82.81 104 LYS A C 1
ATOM 815 O O . LYS A 1 104 ? 27.625 -4.035 22.938 1 82.81 104 LYS A O 1
ATOM 820 N N . HIS A 1 105 ? 25.516 -3.52 23.172 1 84 105 HIS A N 1
ATOM 821 C CA . HIS A 1 105 ? 25.422 -2.766 21.938 1 84 105 HIS A CA 1
ATOM 822 C C . HIS A 1 105 ? 24.453 -1.602 22.062 1 84 105 HIS A C 1
ATOM 824 O O . HIS A 1 105 ? 23.766 -1.467 23.078 1 84 105 HIS A O 1
ATOM 830 N N . LYS A 1 106 ? 24.547 -0.729 21.188 1 80.94 106 LYS A N 1
ATOM 831 C CA . LYS A 1 106 ? 23.562 0.343 21.109 1 80.94 106 LYS A CA 1
ATOM 832 C C . LYS A 1 106 ? 22.25 -0.157 20.516 1 80.94 106 LYS A C 1
ATOM 834 O O . LYS A 1 106 ? 22.062 -0.13 19.297 1 80.94 106 LYS A O 1
ATOM 839 N N . CYS A 1 107 ? 21.359 -0.53 21.406 1 87 107 CYS A N 1
ATOM 840 C CA . CYS A 1 107 ? 20.109 -1.148 20.984 1 87 107 CYS A CA 1
ATOM 841 C C . CYS A 1 107 ? 19.172 -0.12 20.359 1 87 107 CYS A C 1
ATOM 843 O O . CYS A 1 107 ? 19.062 1.006 20.844 1 87 107 CYS A O 1
ATOM 845 N N . GLN A 1 108 ? 18.594 -0.535 19.328 1 86.69 108 GLN A N 1
ATOM 846 C CA . GLN A 1 108 ? 17.688 0.353 18.609 1 86.69 108 GLN A CA 1
ATOM 847 C C . GLN A 1 108 ? 16.266 0.221 19.141 1 86.69 108 GLN A C 1
ATOM 849 O O . GLN A 1 108 ? 15.398 1.05 18.828 1 86.69 108 GLN A O 1
ATOM 854 N N . ARG A 1 109 ? 16.016 -0.723 19.984 1 90.06 109 ARG A N 1
ATOM 855 C CA . ARG A 1 109 ? 14.68 -0.943 20.531 1 90.06 109 ARG A CA 1
ATOM 856 C C . ARG A 1 109 ? 14.352 0.09 21.594 1 90.06 109 ARG A C 1
ATOM 858 O O . ARG A 1 109 ? 15.109 0.266 22.547 1 90.06 109 ARG A O 1
ATOM 865 N N . ASN A 1 110 ? 13.234 0.809 21.391 1 91.69 110 ASN A N 1
ATOM 866 C CA . ASN A 1 110 ? 12.828 1.8 22.375 1 91.69 110 ASN A CA 1
ATOM 867 C C . ASN A 1 110 ? 11.336 1.692 22.688 1 91.69 110 ASN A C 1
ATOM 869 O O . ASN A 1 110 ? 10.781 2.543 23.391 1 91.69 110 ASN A O 1
ATOM 873 N N . HIS A 1 111 ? 10.688 0.671 22.062 1 92.38 111 HIS A N 1
ATOM 874 C CA . HIS A 1 111 ? 9.266 0.49 22.297 1 92.38 111 HIS A CA 1
ATOM 875 C C . HIS A 1 111 ? 8.93 -0.974 22.562 1 92.38 111 HIS A C 1
ATOM 877 O O . HIS A 1 111 ? 9.367 -1.859 21.812 1 92.38 111 HIS A O 1
ATOM 883 N N . ALA A 1 112 ? 8.156 -1.204 23.484 1 85.94 112 ALA A N 1
ATOM 884 C CA . ALA A 1 112 ? 7.809 -2.57 23.875 1 85.94 112 ALA A CA 1
ATOM 885 C C . ALA A 1 112 ? 6.312 -2.82 23.703 1 85.94 112 ALA A C 1
ATOM 887 O O . ALA A 1 112 ? 5.855 -3.965 23.766 1 85.94 112 ALA A O 1
ATOM 888 N N . GLY A 1 113 ? 5.555 -1.855 23.438 1 85.75 113 GLY A N 1
ATOM 889 C CA . GLY A 1 113 ? 4.113 -2.014 23.297 1 85.75 113 GLY A CA 1
ATOM 890 C C . GLY A 1 113 ? 3.689 -2.389 21.891 1 85.75 113 GLY A C 1
ATOM 891 O O . GLY A 1 113 ? 4.5 -2.881 21.094 1 85.75 113 GLY A O 1
ATOM 892 N N . SER A 1 114 ? 2.402 -2.336 21.703 1 86.06 114 SER A N 1
ATOM 893 C CA . SER A 1 114 ? 1.872 -2.635 20.375 1 86.06 114 SER A CA 1
ATOM 894 C C . SER A 1 114 ? 2.324 -1.598 19.359 1 86.06 114 SER A C 1
ATOM 896 O O . SER A 1 114 ? 2.736 -0.495 19.719 1 86.06 114 SER A O 1
ATOM 898 N N . SER A 1 115 ? 2.312 -1.985 18.094 1 86.69 115 SER A N 1
ATOM 899 C CA . SER A 1 115 ? 2.684 -1.064 17.031 1 86.69 115 SER A CA 1
ATOM 900 C C . SER A 1 115 ? 1.785 0.167 17.016 1 86.69 115 SER A C 1
ATOM 902 O O . SER A 1 115 ? 2.254 1.282 16.781 1 86.69 115 SER A O 1
ATOM 904 N N . LYS A 1 116 ? 0.563 0.038 17.359 1 82.88 116 LYS A N 1
ATOM 905 C CA . LYS A 1 116 ? -0.396 1.139 17.328 1 82.88 116 LYS A CA 1
ATOM 906 C C . LYS A 1 116 ? -0.11 2.152 18.422 1 82.88 116 LYS A C 1
ATOM 908 O O . LYS A 1 116 ? -0.391 3.342 18.266 1 82.88 116 LYS A O 1
ATOM 913 N N . SER A 1 117 ? 0.45 1.707 19.516 1 87.81 117 SER A N 1
ATOM 914 C CA . SER A 1 117 ? 0.686 2.576 20.656 1 87.81 117 SER A CA 1
ATOM 915 C C . SER A 1 117 ? 1.909 3.461 20.453 1 87.81 117 SER A C 1
ATOM 917 O O . SER A 1 117 ? 2.123 4.426 21.188 1 87.81 117 SER A O 1
ATOM 919 N N . MET A 1 118 ? 2.674 3.137 19.406 1 90.69 118 MET A N 1
ATOM 920 C CA . MET A 1 118 ? 3.877 3.906 19.109 1 90.69 118 MET A CA 1
ATOM 921 C C . MET A 1 118 ? 3.537 5.367 18.844 1 90.69 118 MET A C 1
ATOM 923 O O . MET A 1 118 ? 4.301 6.266 19.203 1 90.69 118 MET A O 1
ATOM 927 N N . GLU A 1 119 ? 2.412 5.574 18.172 1 92.06 119 GLU A N 1
ATOM 928 C CA . GLU A 1 119 ? 2.029 6.93 17.781 1 92.06 119 GLU A CA 1
ATOM 929 C C . GLU A 1 119 ? 1.841 7.824 19 1 92.06 119 GLU A C 1
ATOM 931 O O . GLU A 1 119 ? 2.395 8.922 19.062 1 92.06 119 GLU A O 1
ATOM 936 N N . ALA A 1 120 ? 1.13 7.328 19.984 1 90.06 120 ALA A N 1
ATOM 937 C CA . ALA A 1 120 ? 0.888 8.086 21.219 1 90.06 120 ALA A CA 1
ATOM 938 C C . ALA A 1 120 ? 2.17 8.227 22.031 1 90.06 120 ALA A C 1
ATOM 940 O O . ALA A 1 120 ? 2.465 9.312 22.547 1 90.06 120 ALA A O 1
ATOM 941 N N . ALA A 1 121 ? 2.922 7.168 22.141 1 92.06 121 ALA A N 1
ATOM 942 C CA . ALA A 1 121 ? 4.164 7.188 22.906 1 92.06 121 ALA A CA 1
ATOM 943 C C . ALA A 1 121 ? 5.145 8.203 22.344 1 92.06 121 ALA A C 1
ATOM 945 O O . ALA A 1 121 ? 5.777 8.953 23.094 1 92.06 121 ALA A O 1
ATOM 946 N N . ALA A 1 122 ? 5.25 8.219 21.047 1 95.5 122 ALA A N 1
ATOM 947 C CA . ALA A 1 122 ? 6.148 9.156 20.391 1 95.5 122 ALA A CA 1
ATOM 948 C C . ALA A 1 122 ? 5.703 10.602 20.641 1 95.5 122 ALA A C 1
ATOM 950 O O . ALA A 1 122 ? 6.531 11.477 20.891 1 95.5 122 ALA A O 1
ATOM 951 N N . ALA A 1 123 ? 4.461 10.859 20.531 1 94.88 123 ALA A N 1
ATOM 952 C CA . ALA A 1 123 ? 3.928 12.195 20.75 1 94.88 123 ALA A CA 1
ATOM 953 C C . ALA A 1 123 ? 4.234 12.68 22.172 1 94.88 123 ALA A C 1
ATOM 955 O O . ALA A 1 123 ? 4.73 13.797 22.359 1 94.88 123 ALA A O 1
ATOM 956 N N . VAL A 1 124 ? 3.965 11.852 23.141 1 94.25 124 VAL A N 1
ATOM 957 C CA . VAL A 1 124 ? 4.199 12.211 24.531 1 94.25 124 VAL A CA 1
ATOM 958 C C . VAL A 1 124 ? 5.668 12.578 24.734 1 94.25 124 VAL A C 1
ATOM 960 O O . VAL A 1 124 ? 5.984 13.602 25.344 1 94.25 124 VAL A O 1
ATOM 963 N N . THR A 1 125 ? 6.531 11.766 24.172 1 95.69 125 THR A N 1
ATOM 964 C CA . THR A 1 125 ? 7.965 11.992 24.297 1 95.69 125 THR A CA 1
ATOM 965 C C . THR A 1 125 ? 8.359 13.336 23.703 1 95.69 125 THR A C 1
ATOM 967 O O . THR A 1 125 ? 9.094 14.109 24.312 1 95.69 125 THR A O 1
ATOM 970 N N . MET A 1 126 ? 7.875 13.641 22.578 1 97.25 126 MET A N 1
ATOM 971 C CA . MET A 1 126 ? 8.25 14.859 21.875 1 97.25 126 MET A CA 1
ATOM 972 C C . MET A 1 126 ? 7.648 16.094 22.547 1 97.25 126 MET A C 1
ATOM 974 O O . MET A 1 126 ? 8.297 17.141 22.641 1 97.25 126 MET A O 1
ATOM 978 N N . PHE A 1 127 ? 6.469 16.031 23.031 1 96.31 127 PHE A N 1
ATOM 979 C CA . PHE A 1 127 ? 5.848 17.141 23.75 1 96.31 127 PHE A CA 1
ATOM 980 C C . PHE A 1 127 ? 6.613 17.469 25.016 1 96.31 127 PHE A C 1
ATOM 982 O O . PHE A 1 127 ? 6.82 18.641 25.344 1 96.31 127 PHE A O 1
ATOM 989 N N . LYS A 1 128 ? 7.043 16.422 25.688 1 94.81 128 LYS A N 1
ATOM 990 C CA . LYS A 1 128 ? 7.84 16.625 26.891 1 94.81 128 LYS A CA 1
ATOM 991 C C . LYS A 1 128 ? 9.18 17.281 26.562 1 94.81 128 LYS A C 1
ATOM 993 O O . LYS A 1 128 ? 9.625 18.188 27.266 1 94.81 128 LYS A O 1
ATOM 998 N N . ARG A 1 129 ? 9.766 16.859 25.516 1 94.56 129 ARG A N 1
ATOM 999 C CA . ARG A 1 129 ? 11.07 17.375 25.094 1 94.56 129 ARG A CA 1
ATOM 1000 C C . ARG A 1 129 ? 10.977 18.844 24.703 1 94.56 129 ARG A C 1
ATOM 1002 O O . ARG A 1 129 ? 11.961 19.578 24.766 1 94.56 129 ARG A O 1
ATOM 1009 N N . SER A 1 130 ? 9.82 19.266 24.234 1 94.88 130 SER A N 1
ATOM 1010 C CA . SER A 1 130 ? 9.648 20.641 23.781 1 94.88 130 SER A CA 1
ATOM 1011 C C . SER A 1 130 ? 9.859 21.641 24.922 1 94.88 130 SER A C 1
ATOM 1013 O O . SER A 1 130 ? 10.352 22.734 24.703 1 94.88 130 SER A O 1
ATOM 1015 N N . GLU A 1 131 ? 9.539 21.25 26.109 1 91.81 131 GLU A N 1
ATOM 1016 C CA . GLU A 1 131 ? 9.695 22.109 27.281 1 91.81 131 GLU A CA 1
ATOM 1017 C C . GLU A 1 131 ? 11.164 22.422 27.547 1 91.81 131 GLU A C 1
ATOM 1019 O O . GLU A 1 131 ? 11.5 23.5 28.031 1 91.81 131 GLU A O 1
ATOM 1024 N N . GLU A 1 132 ? 11.961 21.438 27.219 1 91.25 132 GLU A N 1
ATOM 1025 C CA . GLU A 1 132 ? 13.398 21.641 27.375 1 91.25 132 GLU A CA 1
ATOM 1026 C C . GLU A 1 132 ? 13.914 22.703 26.406 1 91.25 132 GLU A C 1
ATOM 1028 O O . GLU A 1 132 ? 14.938 23.344 26.672 1 91.25 132 GLU A O 1
ATOM 1033 N N . LYS A 1 133 ? 13.18 22.906 25.406 1 90.69 133 LYS A N 1
ATOM 1034 C CA . LYS A 1 133 ? 13.586 23.875 24.391 1 90.69 133 LYS A CA 1
ATOM 1035 C C . LYS A 1 133 ? 12.875 25.203 24.578 1 90.69 133 LYS A C 1
ATOM 1037 O O . LYS A 1 133 ? 12.953 26.094 23.734 1 90.69 133 LYS A O 1
ATOM 1042 N N . GLY A 1 134 ? 12.102 25.266 25.594 1 89.25 134 GLY A N 1
ATOM 1043 C CA . GLY A 1 134 ? 11.391 26.5 25.906 1 89.25 134 GLY A CA 1
ATOM 1044 C C . GLY A 1 134 ? 10.102 26.656 25.125 1 89.25 134 GLY A C 1
ATOM 1045 O O . GLY A 1 134 ? 9.617 27.766 24.938 1 89.25 134 GLY A O 1
ATOM 1046 N N . LEU A 1 135 ? 9.633 25.609 24.641 1 93.25 135 LEU A N 1
ATOM 1047 C CA . LEU A 1 135 ? 8.391 25.625 23.875 1 93.25 135 LEU A CA 1
ATOM 1048 C C . LEU A 1 135 ? 7.34 24.734 24.516 1 93.25 135 LEU A C 1
ATOM 1050 O O . LEU A 1 135 ? 7.68 23.734 25.156 1 93.25 135 LEU A O 1
ATOM 1054 N N . ARG A 1 136 ? 6.09 25.172 24.391 1 93.69 136 ARG A N 1
ATOM 1055 C CA . ARG A 1 136 ? 4.953 24.328 24.75 1 93.69 136 ARG A CA 1
ATOM 1056 C C . ARG A 1 136 ? 4.004 24.156 23.562 1 93.69 136 ARG A C 1
ATOM 1058 O O . ARG A 1 136 ? 3.529 25.141 23 1 93.69 136 ARG A O 1
ATOM 1065 N N . TYR A 1 137 ? 3.844 22.953 23.203 1 95.12 137 TYR A N 1
ATOM 1066 C CA . TYR A 1 137 ? 2.871 22.672 22.156 1 95.12 137 TYR A CA 1
ATOM 1067 C C . TYR A 1 137 ? 1.449 22.703 22.703 1 95.12 137 TYR A C 1
ATOM 1069 O O . TYR A 1 137 ? 0.942 21.688 23.188 1 95.12 137 TYR A O 1
ATOM 1077 N N . THR A 1 138 ? 0.801 23.781 22.594 1 94.06 138 THR A N 1
ATOM 1078 C CA . THR A 1 138 ? -0.499 23.969 23.219 1 94.06 138 THR A CA 1
ATOM 1079 C C . THR A 1 138 ? -1.628 23.609 22.266 1 94.06 138 THR A C 1
ATOM 1081 O O . THR A 1 138 ? -2.77 23.406 22.688 1 94.06 138 THR A O 1
ATOM 1084 N N . THR A 1 139 ? -1.351 23.594 21 1 94.5 139 THR A N 1
ATOM 1085 C CA . THR A 1 139 ? -2.34 23.203 20 1 94.5 139 THR A CA 1
ATOM 1086 C C . THR A 1 139 ? -1.822 22.062 19.125 1 94.5 139 THR A C 1
ATOM 1088 O O . THR A 1 139 ? -0.752 22.156 18.531 1 94.5 139 THR A O 1
ATOM 1091 N N . LEU A 1 140 ? -2.623 21.016 19.109 1 94.88 140 LEU A N 1
ATOM 1092 C CA . LEU A 1 140 ? -2.254 19.844 18.328 1 94.88 140 LEU A CA 1
ATOM 1093 C C . LEU A 1 140 ? -3.143 19.703 17.094 1 94.88 140 LEU A C 1
ATOM 1095 O O . LEU A 1 140 ? -4.367 19.609 17.219 1 94.88 140 LEU A O 1
ATOM 1099 N N . ILE A 1 141 ? -2.51 19.75 15.984 1 95.31 141 ILE A N 1
ATOM 1100 C CA . ILE A 1 141 ? -3.203 19.562 14.719 1 95.31 141 ILE A CA 1
ATOM 1101 C C . ILE A 1 141 ? -3.002 18.125 14.227 1 95.31 141 ILE A C 1
ATOM 1103 O O . ILE A 1 141 ? -1.87 17.641 14.164 1 95.31 141 ILE A O 1
ATOM 1107 N N . GLY A 1 142 ? -4.027 17.406 13.844 1 91.12 142 GLY A N 1
ATOM 1108 C CA . GLY A 1 142 ? -3.885 16.062 13.344 1 91.12 142 GLY A CA 1
ATOM 1109 C C . GLY A 1 142 ? -5.215 15.383 13.062 1 91.12 142 GLY A C 1
ATOM 1110 O O . GLY A 1 142 ? -6.266 16.016 13.133 1 91.12 142 GLY A O 1
ATOM 1111 N N . ASP A 1 143 ? -5.102 14.156 12.68 1 86.56 143 ASP A N 1
ATOM 1112 C CA . ASP A 1 143 ? -6.316 13.398 12.398 1 86.56 143 ASP A CA 1
ATOM 1113 C C . ASP A 1 143 ? -7.008 12.969 13.688 1 86.56 143 ASP A C 1
ATOM 1115 O O . ASP A 1 143 ? -6.43 13.07 14.773 1 86.56 143 ASP A O 1
ATOM 1119 N N . ASP A 1 144 ? -8.18 12.625 13.672 1 79 144 ASP A N 1
ATOM 1120 C CA . ASP A 1 144 ? -8.977 12.305 14.852 1 79 144 ASP A CA 1
ATOM 1121 C C . ASP A 1 144 ? -9.062 10.789 15.055 1 79 144 ASP A C 1
ATOM 1123 O O . ASP A 1 144 ? -9.969 10.305 15.734 1 79 144 ASP A O 1
ATOM 1127 N N . ASP A 1 145 ? -8.188 10.086 14.5 1 74.12 145 ASP A N 1
ATOM 1128 C CA . ASP A 1 145 ? -8.289 8.625 14.508 1 74.12 145 ASP A CA 1
ATOM 1129 C C . ASP A 1 145 ? -7.445 8.016 15.625 1 74.12 145 ASP A C 1
ATOM 1131 O O . ASP A 1 145 ? -7.461 6.805 15.828 1 74.12 145 ASP A O 1
ATOM 1135 N N . SER A 1 146 ? -6.715 8.812 16.328 1 71.06 146 SER A N 1
ATOM 1136 C CA . SER A 1 146 ? -5.82 8.25 17.328 1 71.06 146 SER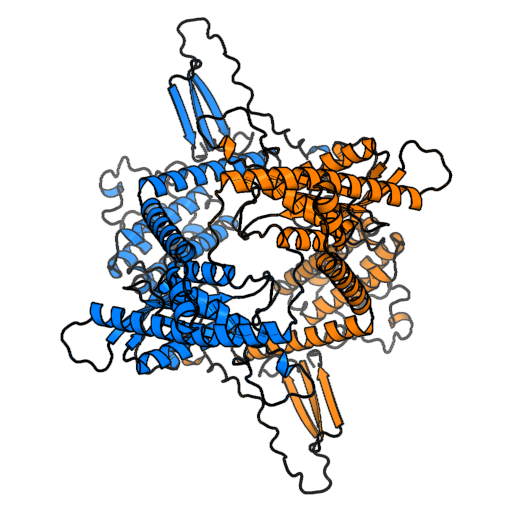 A CA 1
ATOM 1137 C C . SER A 1 146 ? -6.121 8.805 18.719 1 71.06 146 SER A C 1
ATOM 1139 O O . SER A 1 146 ? -6.766 9.852 18.844 1 71.06 146 SER A O 1
ATOM 1141 N N . THR A 1 147 ? -5.656 8.023 19.703 1 78.5 147 THR A N 1
ATOM 1142 C CA . THR A 1 147 ? -5.828 8.438 21.078 1 78.5 147 THR A CA 1
ATOM 1143 C C . THR A 1 147 ? -4.637 9.266 21.547 1 78.5 147 THR A C 1
ATOM 1145 O O . THR A 1 147 ? -4.375 9.367 22.75 1 78.5 147 THR A O 1
ATOM 1148 N N . THR A 1 148 ? -3.967 9.734 20.609 1 84.44 148 THR A N 1
ATOM 1149 C CA . THR A 1 148 ? -2.756 10.492 20.891 1 84.44 148 THR A CA 1
ATOM 1150 C C . THR A 1 148 ? -3.062 11.688 21.781 1 84.44 148 THR A C 1
ATOM 1152 O O . THR A 1 148 ? -2.33 11.953 22.75 1 84.44 148 THR A O 1
ATOM 1155 N N . LEU A 1 149 ? -4.137 12.352 21.531 1 85.5 149 LEU A N 1
ATOM 1156 C CA . LEU A 1 149 ? -4.5 13.531 22.297 1 85.5 149 LEU A CA 1
ATOM 1157 C C . LEU A 1 149 ? -4.715 13.188 23.781 1 85.5 149 LEU A C 1
ATOM 1159 O O . LEU A 1 149 ? -4.246 13.898 24.656 1 85.5 149 LEU A O 1
ATOM 1163 N N . PHE A 1 150 ? -5.332 12.109 23.969 1 83.12 150 PHE A N 1
ATOM 1164 C CA . PHE A 1 150 ? -5.633 11.695 25.328 1 83.12 150 PHE A CA 1
ATOM 1165 C C . PHE A 1 150 ? -4.352 11.398 26.094 1 83.12 150 PHE A C 1
ATOM 1167 O O . PHE A 1 150 ? -4.211 11.797 27.266 1 83.12 150 PHE A O 1
ATOM 1174 N N . HIS A 1 151 ? -3.482 10.773 25.484 1 86 151 HIS A N 1
ATOM 1175 C CA . HIS A 1 151 ? -2.225 10.398 26.125 1 86 151 HIS A CA 1
ATOM 1176 C C . HIS A 1 151 ? -1.36 11.633 26.391 1 86 151 HIS A C 1
ATOM 1178 O O . HIS A 1 151 ? -0.703 11.727 27.438 1 86 151 HIS A O 1
ATOM 1184 N N . VAL A 1 152 ? -1.395 12.508 25.484 1 89.56 152 VAL A N 1
ATOM 1185 C CA . VAL A 1 152 ? -0.609 13.727 25.641 1 89.56 152 VAL A CA 1
ATOM 1186 C C . VAL A 1 152 ? -1.188 14.57 26.781 1 89.56 152 VAL A C 1
ATOM 1188 O O . VAL A 1 152 ? -0.445 15.109 27.609 1 89.56 152 VAL A O 1
ATOM 1191 N N . ARG A 1 153 ? -2.494 14.688 26.859 1 88.25 153 ARG A N 1
ATOM 1192 C CA . ARG A 1 153 ? -3.152 15.469 27.906 1 88.25 153 ARG A CA 1
ATOM 1193 C C . ARG A 1 153 ? -2.895 14.875 29.281 1 88.25 153 ARG A C 1
ATOM 1195 O O . ARG A 1 153 ? -2.723 15.609 30.266 1 88.25 153 ARG A O 1
ATOM 1202 N N . LYS A 1 154 ? -2.836 13.617 29.312 1 85.94 154 LYS A N 1
ATOM 1203 C CA . LYS A 1 154 ? -2.65 12.914 30.578 1 85.94 154 LYS A CA 1
ATOM 1204 C C . LYS A 1 154 ? -1.225 13.086 31.094 1 85.94 154 LYS A C 1
ATOM 1206 O O . LYS A 1 154 ? -1 13.141 32.312 1 85.94 154 LYS A O 1
ATOM 1211 N N . ASN A 1 155 ? -0.297 13.156 30.281 1 88.75 155 ASN A N 1
ATOM 1212 C CA . ASN A 1 155 ? 1.106 13.117 30.688 1 88.75 155 ASN A CA 1
ATOM 1213 C C . ASN A 1 155 ? 1.7 14.523 30.781 1 88.75 155 ASN A C 1
ATOM 1215 O O . ASN A 1 155 ? 2.842 14.688 31.203 1 88.75 155 ASN A O 1
ATOM 1219 N N . LEU A 1 156 ? 0.914 15.469 30.406 1 89.38 156 LEU A N 1
ATOM 1220 C CA . LEU A 1 156 ? 1.438 16.828 30.438 1 89.38 156 LEU A CA 1
ATOM 1221 C C . LEU A 1 156 ? 0.685 17.672 31.453 1 89.38 156 LEU A C 1
ATOM 1223 O O . LEU A 1 156 ? -0.45 17.359 31.828 1 89.38 156 LEU A O 1
ATOM 1227 N N . LYS A 1 157 ? 1.273 18.797 31.891 1 87.38 157 LYS A N 1
ATOM 1228 C CA . LYS A 1 157 ? 0.743 19.625 32.969 1 87.38 157 LYS A CA 1
ATOM 1229 C C . LYS A 1 157 ? -0.034 20.812 32.406 1 87.38 157 LYS A C 1
ATOM 1231 O O . LYS A 1 157 ? -0.677 21.547 33.156 1 87.38 157 LYS A O 1
ATOM 1236 N N . TYR A 1 158 ? 0.052 21.047 31.172 1 88.19 158 TYR A N 1
ATOM 1237 C CA . TYR A 1 158 ? -0.656 22.188 30.594 1 88.19 158 TYR A CA 1
ATOM 1238 C C . TYR A 1 158 ? -1.767 21.719 29.656 1 88.19 158 TYR A C 1
ATOM 1240 O O . TYR A 1 158 ? -1.797 20.547 29.266 1 88.19 158 TYR A O 1
ATOM 1248 N N . GLN A 1 159 ? -2.664 22.562 29.406 1 89.56 159 GLN A N 1
ATOM 1249 C CA . GLN A 1 159 ? -3.826 22.25 28.578 1 89.56 159 GLN A CA 1
ATOM 1250 C C . GLN A 1 159 ? -3.473 22.25 27.094 1 89.56 159 GLN A C 1
ATOM 1252 O O . GLN A 1 159 ? -2.721 23.109 26.625 1 89.56 159 GLN A O 1
ATOM 1257 N N . ILE A 1 160 ? -3.967 21.266 26.438 1 91.69 160 ILE A N 1
ATOM 1258 C CA . ILE A 1 160 ? -3.729 21.141 25 1 91.69 160 ILE A CA 1
ATOM 1259 C C . ILE A 1 160 ? -5.059 21.188 24.25 1 91.69 160 ILE A C 1
ATOM 1261 O O . ILE A 1 160 ? -6.016 20.5 24.625 1 91.69 160 ILE A O 1
ATOM 1265 N N . THR A 1 161 ? -5.102 22.047 23.266 1 91.44 161 THR A N 1
ATOM 1266 C CA . THR A 1 161 ? -6.266 22.141 22.391 1 91.44 161 THR A CA 1
ATOM 1267 C C . THR A 1 161 ? -6.039 21.359 21.109 1 91.44 161 THR A C 1
ATOM 1269 O O . THR A 1 161 ? -4.906 21.234 20.641 1 91.44 161 THR A O 1
ATOM 1272 N N . LYS A 1 162 ? -7.109 20.859 20.562 1 91.88 162 LYS A N 1
ATOM 1273 C CA . LYS A 1 162 ? -7.012 20.062 19.344 1 91.88 162 LYS A CA 1
ATOM 1274 C C . LYS A 1 162 ? -7.648 20.797 18.156 1 91.88 162 LYS A C 1
ATOM 1276 O O . LYS A 1 162 ? -8.766 21.312 18.266 1 91.88 162 LYS A O 1
ATOM 1281 N N . TRP A 1 163 ? -6.934 20.922 17.125 1 94.12 163 TRP A N 1
ATOM 1282 C CA . TRP A 1 163 ? -7.473 21.312 15.82 1 94.12 163 TRP A CA 1
ATOM 1283 C C . TRP A 1 163 ? -7.508 20.141 14.859 1 94.12 163 TRP A C 1
ATOM 1285 O O . TRP A 1 163 ? -6.488 19.484 14.617 1 94.12 163 TRP A O 1
ATOM 1295 N N . SER A 1 164 ? -8.633 19.891 14.32 1 92.62 164 SER A N 1
ATOM 1296 C CA . SER A 1 164 ? -8.789 18.734 13.438 1 92.62 164 SER A CA 1
ATOM 1297 C C . SER A 1 164 ? -8.312 19.031 12.023 1 92.62 164 SER A C 1
ATOM 1299 O O . SER A 1 164 ? -8.461 20.172 11.547 1 92.62 164 SER A O 1
ATOM 1301 N N . ASP A 1 165 ? -7.715 18.031 11.43 1 92.5 165 ASP A N 1
ATOM 1302 C CA . ASP A 1 165 ? -7.328 18.141 10.023 1 92.5 165 ASP A CA 1
ATOM 1303 C C . ASP A 1 165 ? -8.555 18.156 9.117 1 92.5 165 ASP A C 1
ATOM 1305 O O . ASP A 1 165 ? -9.328 17.188 9.094 1 92.5 165 ASP A O 1
ATOM 1309 N N . ILE A 1 166 ? -8.688 19.109 8.344 1 91.56 166 ILE A N 1
ATOM 1310 C CA . ILE A 1 166 ? -9.898 19.328 7.555 1 91.56 166 ILE A CA 1
ATOM 1311 C C . ILE A 1 166 ? -9.984 18.281 6.449 1 91.56 166 ILE A C 1
ATOM 1313 O O . ILE A 1 166 ? -11.078 17.828 6.102 1 91.56 166 ILE A O 1
ATOM 1317 N N . GLN A 1 167 ? -8.875 17.906 5.902 1 88.5 167 GLN A N 1
ATOM 1318 C CA . GLN A 1 167 ? -8.898 16.922 4.82 1 88.5 167 GLN A CA 1
ATOM 1319 C C . GLN A 1 167 ? -9.352 15.555 5.332 1 88.5 167 GLN A C 1
ATOM 1321 O O . GLN A 1 167 ? -10.156 14.875 4.68 1 88.5 167 GLN A O 1
ATOM 1326 N N . HIS A 1 168 ? -8.828 15.172 6.371 1 88.5 168 HIS A N 1
ATOM 1327 C CA . HIS A 1 168 ? -9.234 13.906 6.977 1 88.5 168 HIS A CA 1
ATOM 1328 C C . HIS A 1 168 ? -10.703 13.938 7.383 1 88.5 168 HIS A C 1
ATOM 1330 O O . HIS A 1 168 ? -11.406 12.93 7.258 1 88.5 168 HIS A O 1
ATOM 1336 N N . THR A 1 169 ? -11.094 15.055 7.902 1 90.94 169 THR A N 1
ATOM 1337 C CA . THR A 1 169 ? -12.484 15.203 8.32 1 90.94 169 THR A CA 1
ATOM 1338 C C . THR A 1 169 ? -13.422 15.086 7.117 1 90.94 169 THR A C 1
ATOM 1340 O O . THR A 1 169 ? -14.445 14.406 7.184 1 90.94 169 THR A O 1
ATOM 1343 N N . LYS A 1 170 ? -13.086 15.734 6.078 1 91.06 170 LYS A N 1
ATOM 1344 C CA . LYS A 1 170 ? -13.891 15.656 4.859 1 91.06 170 LYS A CA 1
ATOM 1345 C C . LYS A 1 170 ? -13.977 14.227 4.344 1 91.06 170 LYS A C 1
ATOM 1347 O O . LYS A 1 170 ? -15.039 13.781 3.908 1 91.06 170 LYS A O 1
ATOM 1352 N N . ARG A 1 171 ? -12.875 13.555 4.418 1 88.25 171 ARG A N 1
ATOM 1353 C CA . ARG A 1 171 ? -12.852 12.164 3.977 1 88.25 171 ARG A CA 1
ATOM 1354 C C . ARG A 1 171 ? -13.75 11.297 4.852 1 88.25 171 ARG A C 1
ATOM 1356 O O . ARG A 1 171 ? -14.43 10.398 4.352 1 88.25 171 ARG A O 1
ATOM 1363 N N . SER A 1 172 ? -13.664 11.57 6.086 1 88.19 172 SER A N 1
ATOM 1364 C CA . SER A 1 172 ? -14.492 10.828 7.023 1 88.19 172 SER A CA 1
ATOM 1365 C C . SER A 1 172 ? -15.977 11.055 6.75 1 88.19 172 SER A C 1
ATOM 1367 O O . SER A 1 172 ? -16.766 10.109 6.758 1 88.19 172 SER A O 1
ATOM 1369 N N . LEU A 1 173 ? -16.328 12.273 6.547 1 91.62 173 LEU A N 1
ATOM 1370 C CA . LEU A 1 173 ? -17.719 12.594 6.215 1 91.62 173 LEU A CA 1
ATOM 1371 C C . LEU A 1 173 ? -18.156 11.867 4.949 1 91.62 173 LEU A C 1
ATOM 1373 O O . LEU A 1 173 ? -19.234 11.281 4.906 1 91.62 173 LEU A O 1
ATOM 1377 N N . TYR A 1 174 ? -17.297 11.914 4.008 1 90.5 174 TYR A N 1
ATOM 1378 C CA . TYR A 1 174 ? -17.594 11.25 2.744 1 90.5 174 TYR A CA 1
ATOM 1379 C C . TYR A 1 174 ? -17.844 9.758 2.959 1 90.5 174 TYR A C 1
ATOM 1381 O O . TYR A 1 174 ? -18.797 9.195 2.418 1 90.5 174 TYR A O 1
ATOM 1389 N N . GLY A 1 175 ? -16.984 9.164 3.686 1 89.31 175 GLY A N 1
ATOM 1390 C CA . GLY A 1 175 ? -17.141 7.75 3.988 1 89.31 175 GLY A CA 1
ATOM 1391 C C . GLY A 1 175 ? -18.469 7.438 4.676 1 89.31 175 GLY A C 1
ATOM 1392 O O . GLY A 1 175 ? -19.125 6.445 4.352 1 89.31 175 GLY A O 1
ATOM 1393 N N . GLN A 1 176 ? -18.844 8.25 5.555 1 91.31 176 GLN A N 1
ATOM 1394 C CA . GLN A 1 176 ? -20.094 8.062 6.27 1 91.31 176 GLN A CA 1
ATOM 1395 C C . GLN A 1 176 ? -21.297 8.25 5.34 1 91.31 176 GLN A C 1
ATOM 1397 O O . GLN A 1 176 ? -22.281 7.527 5.441 1 91.31 176 GLN A O 1
ATOM 1402 N N . LEU A 1 177 ? -21.172 9.219 4.469 1 93.5 177 LEU A N 1
ATOM 1403 C CA . LEU A 1 177 ? -22.234 9.461 3.494 1 93.5 177 LEU A CA 1
ATOM 1404 C C . LEU A 1 177 ? -22.375 8.281 2.539 1 93.5 177 LEU A C 1
ATOM 1406 O O . LEU A 1 177 ? -23.5 7.906 2.166 1 93.5 177 LEU A O 1
ATOM 1410 N N . LEU A 1 178 ? -21.266 7.684 2.207 1 90.38 178 LEU A N 1
ATOM 1411 C CA . LEU A 1 178 ? -21.297 6.508 1.343 1 90.38 178 LEU A CA 1
ATOM 1412 C C . LEU A 1 178 ? -21.984 5.34 2.045 1 90.38 178 LEU A C 1
ATOM 1414 O O . LEU A 1 178 ? -22.672 4.547 1.404 1 90.38 178 LEU A O 1
ATOM 1418 N N . ASN A 1 179 ? -21.75 5.234 3.281 1 89.75 179 ASN A N 1
ATOM 1419 C CA . ASN A 1 179 ? -22.422 4.191 4.051 1 89.75 179 ASN A CA 1
ATOM 1420 C C . ASN A 1 179 ? -23.938 4.406 4.09 1 89.75 179 ASN A C 1
ATOM 1422 O O . ASN A 1 179 ? -24.703 3.443 4.082 1 89.75 179 ASN A O 1
ATOM 1426 N N . LEU A 1 180 ? -24.328 5.633 4.18 1 92.5 180 LEU A N 1
ATOM 1427 C CA . LEU A 1 180 ? -25.75 5.953 4.156 1 92.5 180 LEU A CA 1
ATOM 1428 C C . LEU A 1 180 ? -26.359 5.625 2.801 1 92.5 180 LEU A C 1
ATOM 1430 O O . LEU A 1 180 ? -27.516 5.211 2.721 1 92.5 180 LEU A O 1
ATOM 1434 N N . LYS A 1 181 ? -25.562 5.789 1.805 1 90.19 181 LYS A N 1
ATOM 1435 C CA . LYS A 1 181 ? -26.016 5.488 0.449 1 90.19 181 LYS A CA 1
ATOM 1436 C C . LYS A 1 181 ? -26.406 4.02 0.312 1 90.19 181 LYS A C 1
ATOM 1438 O O . LYS A 1 181 ? -27.359 3.686 -0.377 1 90.19 181 LYS A O 1
ATOM 1443 N N . LYS A 1 182 ? -25.703 3.195 0.964 1 85.19 182 LYS A N 1
ATOM 1444 C CA . LYS A 1 182 ? -25.969 1.763 0.906 1 85.19 182 LYS A CA 1
ATOM 1445 C C . LYS A 1 182 ? -27.312 1.433 1.569 1 85.19 182 LYS A C 1
ATOM 1447 O O . LYS A 1 182 ? -27.969 0.457 1.2 1 85.19 182 LYS A O 1
ATOM 1452 N N . LYS A 1 183 ? -27.766 2.217 2.428 1 87.94 183 LYS A N 1
ATOM 1453 C CA . LYS A 1 183 ? -28.922 1.899 3.254 1 87.94 183 LYS A CA 1
ATOM 1454 C C . LYS A 1 183 ? -30.141 2.682 2.799 1 87.94 183 LYS A C 1
ATOM 1456 O O . LYS A 1 183 ? -31.281 2.295 3.094 1 87.94 183 LYS A O 1
ATOM 1461 N N . HIS A 1 184 ? -29.891 3.84 2.166 1 90.19 184 HIS A N 1
ATOM 1462 C CA . HIS A 1 184 ? -30.984 4.727 1.788 1 90.19 184 HIS A CA 1
ATOM 1463 C C . HIS A 1 184 ? -31.016 4.961 0.281 1 90.19 184 HIS A C 1
ATOM 1465 O O . HIS A 1 184 ? -30.078 5.52 -0.28 1 90.19 184 HIS A O 1
ATOM 1471 N N . ASN A 1 185 ? -32.031 4.711 -0.336 1 85.69 185 ASN A N 1
ATOM 1472 C CA . ASN A 1 185 ? -32.156 4.773 -1.788 1 85.69 185 ASN A CA 1
ATOM 1473 C C . ASN A 1 185 ? -32.062 6.215 -2.293 1 85.69 185 ASN A C 1
ATOM 1475 O O . ASN A 1 185 ? -31.641 6.457 -3.418 1 85.69 185 ASN A O 1
ATOM 1479 N N . GLN A 1 186 ? -32.5 7.082 -1.523 1 87.69 186 GLN A N 1
ATOM 1480 C CA . GLN A 1 186 ? -32.5 8.477 -1.964 1 87.69 186 GLN A CA 1
ATOM 1481 C C . GLN A 1 186 ? -31.094 9.062 -1.919 1 87.69 186 GLN A C 1
ATOM 1483 O O . GLN A 1 186 ? -30.844 10.109 -2.516 1 87.69 186 GLN A O 1
ATOM 1488 N N . CYS A 1 187 ? -30.297 8.438 -1.181 1 90.75 187 CYS A N 1
ATOM 1489 C CA . CYS A 1 187 ? -28.922 8.914 -1.084 1 90.75 187 CYS A CA 1
ATOM 1490 C C . CYS A 1 187 ? -28.094 8.422 -2.258 1 90.75 187 CYS A C 1
ATOM 1492 O O . CYS A 1 187 ? -27.391 7.418 -2.146 1 90.75 187 CYS A O 1
ATOM 1494 N N . THR A 1 188 ? -28.188 9.195 -3.293 1 85.56 188 THR A N 1
ATOM 1495 C CA . THR A 1 188 ? -27.453 8.867 -4.508 1 85.56 188 THR A CA 1
ATOM 1496 C C . THR A 1 188 ? -26.078 9.516 -4.492 1 85.56 188 THR A C 1
ATOM 1498 O O . THR A 1 188 ? -25.719 10.203 -3.537 1 85.56 188 THR A O 1
ATOM 1501 N N . ASP A 1 189 ? -25.297 9.266 -5.492 1 80.56 189 ASP A N 1
ATOM 1502 C CA . ASP A 1 189 ? -23.969 9.852 -5.609 1 80.56 189 ASP A CA 1
ATOM 1503 C C . ASP A 1 189 ? -24.047 11.375 -5.699 1 80.56 189 ASP A C 1
ATOM 1505 O O . ASP A 1 189 ? -23.172 12.078 -5.18 1 80.56 189 ASP A O 1
ATOM 1509 N N . MET A 1 190 ? -25.094 11.789 -6.324 1 81.44 190 MET A N 1
ATOM 1510 C CA . MET A 1 190 ? -25.297 13.227 -6.449 1 81.44 190 MET A CA 1
ATOM 1511 C C . MET A 1 190 ? -25.562 13.867 -5.09 1 81.44 190 MET A C 1
ATOM 1513 O O . MET A 1 190 ? -25.047 14.945 -4.789 1 81.44 190 MET A O 1
ATOM 1517 N N . VAL A 1 191 ? -26.312 13.188 -4.316 1 90.12 191 VAL A N 1
ATOM 1518 C CA . VAL A 1 191 ? -26.656 13.688 -2.99 1 90.12 191 VAL A CA 1
ATOM 1519 C C . VAL A 1 191 ? -25.422 13.695 -2.102 1 90.12 191 VAL A C 1
ATOM 1521 O O . VAL A 1 191 ? -25.188 14.648 -1.35 1 90.12 191 VAL A O 1
ATOM 1524 N N . VAL A 1 192 ? -24.609 12.664 -2.219 1 91.62 192 VAL A N 1
ATOM 1525 C CA . VAL A 1 192 ? -23.375 12.578 -1.457 1 91.62 192 VAL A CA 1
ATOM 1526 C C . VAL A 1 192 ? -22.453 13.742 -1.825 1 91.62 192 VAL A C 1
ATOM 1528 O O . VAL A 1 192 ? -21.906 14.406 -0.946 1 91.62 192 VAL A O 1
ATOM 1531 N N . ALA A 1 193 ? -22.344 13.977 -3.1 1 85.75 193 ALA A N 1
ATOM 1532 C CA . ALA A 1 193 ? -21.516 15.078 -3.58 1 85.75 193 ALA A CA 1
ATOM 1533 C C . ALA A 1 193 ? -22.062 16.422 -3.107 1 85.75 193 ALA A C 1
ATOM 1535 O O . ALA A 1 193 ? -21.281 17.344 -2.791 1 85.75 193 ALA A O 1
ATOM 1536 N N . TYR A 1 194 ? -23.344 16.531 -3.043 1 89.69 194 TYR A N 1
ATOM 1537 C CA . TYR A 1 194 ? -24.031 17.734 -2.605 1 89.69 194 TYR A CA 1
ATOM 1538 C C . TYR A 1 194 ? -23.688 18.062 -1.156 1 89.69 194 TYR A C 1
ATOM 1540 O O . TYR A 1 194 ? -23.266 19.188 -0.847 1 89.69 194 TYR A O 1
ATOM 1548 N N . PHE A 1 195 ? -23.797 17.125 -0.324 1 94 195 PHE A N 1
ATOM 1549 C CA . PHE A 1 195 ? -23.516 17.344 1.092 1 94 195 PHE A CA 1
ATOM 1550 C C . PHE A 1 195 ? -22.047 17.609 1.325 1 94 195 PHE A C 1
ATOM 1552 O O . PHE A 1 195 ? -21.672 18.422 2.178 1 94 195 PHE A O 1
ATOM 1559 N N . LYS A 1 196 ? -21.203 16.906 0.598 1 92.19 196 LYS A N 1
ATOM 1560 C CA . LYS A 1 196 ? -19.766 17.141 0.708 1 92.19 196 LYS A CA 1
ATOM 1561 C C . LYS A 1 196 ? -19.422 18.578 0.325 1 92.19 196 LYS A C 1
ATOM 1563 O O . LYS A 1 196 ? -18.641 19.234 1.007 1 92.19 196 LYS A O 1
ATOM 1568 N N . ARG A 1 197 ? -20.031 19.062 -0.685 1 89.69 197 ARG A N 1
ATOM 1569 C CA . ARG A 1 197 ? -19.797 20.422 -1.159 1 89.69 197 ARG A CA 1
ATOM 1570 C C . ARG A 1 197 ? -20.266 21.453 -0.133 1 89.69 197 ARG A C 1
ATOM 1572 O O . ARG A 1 197 ? -19.547 22.406 0.17 1 89.69 197 ARG A O 1
ATOM 1579 N N . LEU A 1 198 ? -21.438 21.266 0.369 1 91.81 198 LEU A N 1
ATOM 1580 C CA . LEU A 1 198 ? -21.984 22.203 1.351 1 91.81 198 LEU A CA 1
ATOM 1581 C C . LEU A 1 198 ? -21.125 22.219 2.613 1 91.81 198 LEU A C 1
ATOM 1583 O O . LEU A 1 198 ? -20.875 23.281 3.186 1 91.81 198 LEU A O 1
ATOM 1587 N N . PHE A 1 199 ? -20.703 21.031 3.01 1 94.38 199 PHE A N 1
ATOM 1588 C CA . PHE A 1 199 ? -19.844 20.922 4.18 1 94.38 199 PHE A CA 1
ATOM 1589 C C . PHE A 1 199 ? -18.562 21.719 3.982 1 94.38 199 PHE A C 1
ATOM 1591 O O . PHE A 1 199 ? -18.141 22.469 4.871 1 94.38 199 PHE A O 1
ATOM 1598 N N . THR A 1 200 ? -17.969 21.594 2.805 1 92.44 200 THR A N 1
ATOM 1599 C CA . THR A 1 200 ? -16.719 22.266 2.484 1 92.44 200 THR A CA 1
ATOM 1600 C C . THR A 1 200 ? -16.922 23.781 2.443 1 92.44 200 THR A C 1
ATOM 1602 O O . THR A 1 200 ? -16.109 24.531 2.986 1 92.44 200 THR A O 1
ATOM 1605 N N . HIS A 1 201 ? -18 24.203 1.924 1 90.75 201 HIS A N 1
ATOM 1606 C CA . HIS A 1 201 ? -18.312 25.625 1.859 1 90.75 201 HIS A CA 1
ATOM 1607 C C . HIS A 1 201 ? -18.531 26.203 3.254 1 90.75 201 HIS A C 1
ATOM 1609 O O . HIS A 1 201 ? -18.078 27.312 3.547 1 90.75 201 HIS A O 1
ATOM 1615 N N . ALA A 1 202 ? -19.234 25.438 3.992 1 94.06 202 ALA A N 1
ATOM 1616 C CA . ALA A 1 202 ? -19.5 25.891 5.359 1 94.06 202 ALA A CA 1
ATOM 1617 C C . ALA A 1 202 ? -18.203 26.078 6.133 1 94.06 202 ALA A C 1
ATOM 1619 O O . ALA A 1 202 ? -18.047 27.062 6.863 1 94.06 202 ALA A O 1
ATOM 1620 N N . LEU A 1 203 ? -17.281 25.219 5.941 1 94.12 203 LEU A N 1
ATOM 1621 C CA . LEU A 1 203 ? -15.992 25.281 6.613 1 94.12 203 LEU A CA 1
ATOM 1622 C C . LEU A 1 203 ? -15.242 26.547 6.219 1 94.12 203 LEU A C 1
ATOM 1624 O O . LEU A 1 203 ? -14.789 27.312 7.086 1 94.12 203 LEU A O 1
ATOM 1628 N N . TYR A 1 204 ? -15.195 26.875 5.016 1 91.94 204 TYR A N 1
ATOM 1629 C CA . TYR A 1 204 ? -14.375 27.984 4.512 1 91.94 204 TYR A CA 1
ATOM 1630 C C . TYR A 1 204 ? -15.047 29.312 4.777 1 91.94 204 TYR A C 1
ATOM 1632 O O . TYR A 1 204 ? -14.375 30.312 5.066 1 91.94 204 TYR A O 1
ATOM 1640 N N . GLN A 1 205 ? -16.328 29.359 4.773 1 90.75 205 GLN A N 1
ATOM 1641 C CA . GLN A 1 205 ? -17.062 30.594 4.98 1 90.75 205 GLN A CA 1
ATOM 1642 C C . GLN A 1 205 ? -17.047 31 6.453 1 90.75 205 GLN A C 1
ATOM 1644 O O . GLN A 1 205 ? -17.156 32.188 6.785 1 90.75 205 GLN A O 1
ATOM 1649 N N . ASN A 1 206 ? -17.016 30.016 7.27 1 93.5 206 ASN A N 1
ATOM 1650 C CA . ASN A 1 206 ? -17.062 30.297 8.703 1 93.5 206 ASN A CA 1
ATOM 1651 C C . ASN A 1 206 ? -15.719 30.016 9.375 1 93.5 206 ASN A C 1
ATOM 1653 O O . ASN A 1 206 ? -15.672 29.469 10.477 1 93.5 206 ASN A O 1
ATOM 1657 N N . LYS A 1 207 ? -14.656 30.422 8.664 1 93.94 207 LYS A N 1
ATOM 1658 C CA . LYS A 1 207 ? -13.32 30.25 9.227 1 93.94 207 LYS A CA 1
ATOM 1659 C C . LYS A 1 207 ? -13.172 31.031 10.531 1 93.94 207 LYS A C 1
ATOM 1661 O O . LYS A 1 207 ? -13.539 32.219 10.602 1 93.94 207 LYS A O 1
ATOM 1666 N N . ASP A 1 208 ? -12.703 30.438 11.586 1 94 208 ASP A N 1
ATOM 1667 C CA . ASP A 1 208 ? -12.391 31.016 12.891 1 94 208 ASP A CA 1
ATOM 1668 C C . ASP A 1 208 ? -13.648 31.5 13.602 1 94 208 ASP A C 1
ATOM 1670 O O . ASP A 1 208 ? -13.594 32.406 14.438 1 94 208 ASP A O 1
ATOM 1674 N N . LYS A 1 209 ? -14.844 31.016 13.156 1 96 209 LYS A N 1
ATOM 1675 C CA . LYS A 1 209 ? -16.125 31.312 13.797 1 96 209 LYS A CA 1
ATOM 1676 C C . LYS A 1 209 ? -16.859 30.031 14.172 1 96 209 LYS A C 1
ATOM 1678 O O . LYS A 1 209 ? -17.781 29.609 13.484 1 96 209 LYS A O 1
ATOM 1683 N N . PRO A 1 210 ? -16.469 29.469 15.305 1 96.31 210 PRO A N 1
ATOM 1684 C CA . PRO A 1 210 ? -17 28.156 15.68 1 96.31 210 PRO A CA 1
ATOM 1685 C C . PRO A 1 210 ? -18.516 28.156 15.859 1 96.31 210 PRO A C 1
ATOM 1687 O O . PRO A 1 210 ? -19.188 27.203 15.453 1 96.31 210 PRO A O 1
ATOM 1690 N N . GLU A 1 211 ? -19.125 29.172 16.469 1 95.38 211 GLU A N 1
ATOM 1691 C CA . GLU A 1 211 ? -20.547 29.219 16.734 1 95.38 211 GLU A CA 1
ATOM 1692 C C . GLU A 1 211 ? -21.344 29.266 15.43 1 95.38 211 GLU A C 1
ATOM 1694 O O . GLU A 1 211 ? -22.328 28.531 15.258 1 95.38 211 GLU A O 1
ATOM 1699 N N . GLN A 1 212 ? -20.875 30.109 14.57 1 94.5 212 GLN A N 1
ATOM 1700 C CA . GLN A 1 212 ? -21.547 30.219 13.281 1 94.5 212 GLN A CA 1
ATOM 1701 C C . GLN A 1 212 ? -21.406 28.938 12.477 1 94.5 212 GLN A C 1
ATOM 1703 O O . GLN A 1 212 ? -22.359 28.516 11.797 1 94.5 212 GLN A O 1
ATOM 1708 N N . LEU A 1 213 ? -20.25 28.391 12.539 1 96.19 213 LEU A N 1
ATOM 1709 C CA . LEU A 1 213 ? -20.016 27.125 11.828 1 96.19 213 LEU A CA 1
ATOM 1710 C C . LEU A 1 213 ? -20.953 26.031 12.344 1 96.19 213 LEU A C 1
ATOM 1712 O O . LEU A 1 213 ? -21.562 25.312 11.547 1 96.19 213 LEU A O 1
ATOM 1716 N N . GLY A 1 214 ? -21.078 25.938 13.641 1 96.25 214 GLY A N 1
ATOM 1717 C CA . GLY A 1 214 ? -21.984 24.969 14.227 1 96.25 214 GLY A CA 1
ATOM 1718 C C . GLY A 1 214 ? -23.422 25.156 13.773 1 96.25 214 GLY A C 1
ATOM 1719 O O . GLY A 1 214 ? -24.094 24.172 13.414 1 96.25 214 GLY A O 1
ATOM 1720 N N . SER A 1 215 ? -23.812 26.375 13.758 1 94.75 215 SER A N 1
ATOM 1721 C CA . SER A 1 215 ? -25.172 26.672 13.312 1 94.75 215 SER A CA 1
ATOM 1722 C C . SER A 1 215 ? -25.375 26.328 11.844 1 94.75 215 SER A C 1
ATOM 1724 O O . SER A 1 215 ? -26.422 25.797 11.461 1 94.75 215 SER A O 1
ATOM 1726 N N . THR A 1 216 ? -24.406 26.656 11.07 1 95.06 216 THR A N 1
ATOM 1727 C CA . THR A 1 216 ? -24.484 26.359 9.648 1 95.06 216 THR A CA 1
ATOM 1728 C C . THR A 1 216 ? -24.562 24.859 9.414 1 95.06 216 THR A C 1
ATOM 1730 O O . THR A 1 216 ? -25.344 24.391 8.578 1 95.06 216 THR A O 1
ATOM 1733 N N . PHE A 1 217 ? -23.734 24.094 10.109 1 96.31 217 PHE A N 1
ATOM 1734 C CA . PHE A 1 217 ? -23.75 22.641 9.969 1 96.31 217 PHE A CA 1
ATOM 1735 C C . PHE A 1 217 ? -25.141 22.078 10.289 1 96.31 217 PHE A C 1
ATOM 1737 O O . PHE A 1 217 ? -25.625 21.203 9.586 1 96.31 217 PHE A O 1
ATOM 1744 N N . ARG A 1 218 ? -25.766 22.609 11.258 1 95.5 218 ARG A N 1
ATOM 1745 C CA . ARG A 1 218 ? -27.078 22.109 11.672 1 95.5 218 ARG A CA 1
ATOM 1746 C C . ARG A 1 218 ? -28.156 22.484 10.664 1 95.5 218 ARG A C 1
ATOM 1748 O O . ARG A 1 218 ? -29.172 21.797 10.539 1 95.5 218 ARG A O 1
ATOM 1755 N N . SER A 1 219 ? -27.938 23.5 9.891 1 95 219 SER A N 1
ATOM 1756 C CA . SER A 1 219 ? -28.938 23.984 8.93 1 95 219 SER A CA 1
ATOM 1757 C C . SER A 1 219 ? -28.844 23.203 7.621 1 95 219 SER A C 1
ATOM 1759 O O . SER A 1 219 ? -29.797 23.188 6.844 1 95 219 SER A O 1
ATOM 1761 N N . ILE A 1 220 ? -27.75 22.562 7.367 1 94.94 220 ILE A N 1
ATOM 1762 C CA . ILE A 1 220 ? -27.484 21.938 6.07 1 94.94 220 ILE A CA 1
ATOM 1763 C C . ILE A 1 220 ? -28.5 20.828 5.816 1 94.94 220 ILE A C 1
ATOM 1765 O O . ILE A 1 220 ? -29.172 20.812 4.777 1 94.94 220 ILE A O 1
ATOM 1769 N N . PRO A 1 221 ? -28.641 19.875 6.797 1 95.38 221 PRO A N 1
ATOM 1770 C CA . PRO A 1 221 ? -29.641 18.828 6.535 1 95.38 221 PRO A CA 1
ATOM 1771 C C . PRO A 1 221 ? -31.062 19.391 6.41 1 95.38 221 PRO A C 1
ATOM 1773 O O . PRO A 1 221 ? -31.828 18.969 5.543 1 95.38 221 PRO A O 1
ATOM 1776 N N . MET A 1 222 ? -31.453 20.359 7.18 1 94.38 222 MET A N 1
ATOM 1777 C CA . MET A 1 222 ? -32.781 20.969 7.121 1 94.38 222 MET A CA 1
ATOM 1778 C C . MET A 1 222 ? -33 21.641 5.773 1 94.38 222 MET A C 1
ATOM 1780 O O . MET A 1 222 ? -34.062 21.484 5.172 1 94.38 222 MET A O 1
ATOM 1784 N N . HIS A 1 223 ? -32.031 22.312 5.324 1 93.81 223 HIS A N 1
ATOM 1785 C CA . HIS A 1 223 ? -32.062 22.984 4.027 1 93.81 223 HIS A CA 1
ATOM 1786 C C . HIS A 1 223 ? -32.312 21.984 2.906 1 93.81 223 HIS A C 1
ATOM 1788 O O . HIS A 1 223 ? -33.156 22.219 2.029 1 93.81 223 HIS A O 1
ATOM 1794 N N . ALA A 1 224 ? -31.641 20.891 2.926 1 93.88 224 ALA A N 1
ATOM 1795 C CA . ALA A 1 224 ? -31.719 19.875 1.874 1 93.88 224 ALA A CA 1
ATOM 1796 C C . ALA A 1 224 ? -33.125 19.25 1.84 1 93.88 224 ALA A C 1
ATOM 1798 O O . ALA A 1 224 ? -33.531 18.734 0.804 1 93.88 224 ALA A O 1
ATOM 1799 N N . PHE A 1 225 ? -33.812 19.266 2.994 1 94.81 225 PHE A N 1
ATOM 1800 C CA . PHE A 1 225 ? -35.125 18.656 3.076 1 94.81 225 PHE A CA 1
ATOM 1801 C C . PHE A 1 225 ? -36.25 19.703 2.971 1 94.81 225 PHE A C 1
ATOM 1803 O O . PHE A 1 225 ? -37.406 19.438 3.293 1 94.81 225 PHE A O 1
ATOM 1810 N N . GLY A 1 226 ? -35.875 20.922 2.609 1 91.31 226 GLY A N 1
ATOM 1811 C CA . GLY A 1 226 ? -36.844 21.953 2.268 1 91.31 226 GLY A CA 1
ATOM 1812 C C . GLY A 1 226 ? -37.125 22.906 3.408 1 91.31 226 GLY A C 1
ATOM 1813 O O . GLY A 1 226 ? -37.969 23.797 3.285 1 91.31 226 GLY A O 1
ATOM 1814 N N . ASP A 1 227 ? -36.562 22.703 4.488 1 92.12 227 ASP A N 1
ATOM 1815 C CA . ASP A 1 227 ? -36.719 23.625 5.613 1 92.12 227 ASP A CA 1
ATOM 1816 C C . ASP A 1 227 ? -35.625 24.719 5.582 1 92.12 227 ASP A C 1
ATOM 1818 O O . ASP A 1 227 ? -34.5 24.453 5.945 1 92.12 227 ASP A O 1
ATOM 1822 N N . HIS A 1 228 ? -36 25.891 5.258 1 92.06 228 HIS A N 1
ATOM 1823 C CA . HIS A 1 228 ? -35.031 26.984 5.078 1 92.06 228 HIS A CA 1
ATOM 1824 C C . HIS A 1 228 ? -35.125 27.969 6.23 1 92.06 228 HIS A C 1
ATOM 1826 O O . HIS A 1 228 ? -34.562 29.078 6.141 1 92.06 228 HIS A O 1
ATOM 1832 N N . THR A 1 229 ? -35.719 27.578 7.328 1 87.12 229 THR A N 1
ATOM 1833 C CA . THR A 1 229 ? -35.969 28.484 8.445 1 87.12 229 THR A CA 1
ATOM 1834 C C . THR A 1 229 ? -34.656 28.859 9.133 1 87.12 229 THR A C 1
ATOM 1836 O O . THR A 1 229 ? -34.5 29.969 9.641 1 87.12 229 THR A O 1
ATOM 1839 N N . GLN A 1 230 ? -33.75 27.969 9.125 1 86.88 230 GLN A N 1
ATOM 1840 C CA . GLN A 1 230 ? -32.531 28.203 9.867 1 86.88 230 GLN A CA 1
ATOM 1841 C C . GLN A 1 230 ? -31.344 28.422 8.93 1 86.88 230 GLN A C 1
ATOM 1843 O O . GLN A 1 230 ? -30.188 28.344 9.336 1 86.88 230 GLN A O 1
ATOM 1848 N N . CYS A 1 231 ? -31.75 28.734 7.68 1 87.56 231 CYS A N 1
ATOM 1849 C CA . CYS A 1 231 ? -30.688 28.938 6.719 1 87.56 231 CYS A CA 1
ATOM 1850 C C . CYS A 1 231 ? -30.062 30.312 6.883 1 87.56 231 CYS A C 1
ATOM 1852 O O . CYS A 1 231 ? -30.734 31.25 7.316 1 87.56 231 CYS A O 1
ATOM 1854 N N . GLY A 1 232 ? -29.016 30.656 6.984 1 78.25 232 GLY A N 1
ATOM 1855 C CA . GLY A 1 232 ? -28.328 31.938 7.02 1 78.25 232 GLY A CA 1
ATOM 1856 C C . GLY A 1 232 ? -28.344 32.656 5.68 1 78.25 232 GLY A C 1
ATOM 1857 O O . GLY A 1 232 ? -29.266 32.469 4.883 1 78.25 232 GLY A O 1
ATOM 1858 N N . ASN A 1 233 ? -27.453 33.469 5.43 1 78.88 233 ASN A N 1
ATOM 1859 C CA . ASN A 1 233 ? -27.359 34.312 4.25 1 78.88 233 ASN A CA 1
ATOM 1860 C C . ASN A 1 233 ? -26.859 33.562 3.035 1 78.88 233 ASN A C 1
ATOM 1862 O O . ASN A 1 233 ? -26.953 34.031 1.906 1 78.88 233 ASN A O 1
ATOM 1866 N N . TRP A 1 234 ? -26.547 32.312 3.266 1 80.69 234 TRP A N 1
ATOM 1867 C CA . TRP A 1 234 ? -25.953 31.578 2.162 1 80.69 234 TRP A CA 1
ATOM 1868 C C . TRP A 1 234 ? -27.047 30.922 1.31 1 80.69 234 TRP A C 1
ATOM 1870 O O . TRP A 1 234 ? -26.797 30.516 0.171 1 80.69 234 TRP A O 1
ATOM 1880 N N . CYS A 1 235 ? -28.25 30.859 1.854 1 83 235 CYS A N 1
ATOM 1881 C CA . CYS A 1 235 ? -29.359 30.188 1.175 1 83 235 CYS A CA 1
ATOM 1882 C C . CYS A 1 235 ? -30.062 31.141 0.218 1 83 235 CYS A C 1
ATOM 1884 O O . CYS A 1 235 ? -30.547 32.219 0.629 1 83 235 CYS A O 1
ATOM 1886 N N . LYS A 1 236 ? -30.172 30.859 -1.01 1 79.56 236 LYS A N 1
ATOM 1887 C CA . LYS A 1 236 ? -30.797 31.688 -2.033 1 79.56 236 LYS A CA 1
ATOM 1888 C C . LYS A 1 236 ? -32.312 31.641 -1.944 1 79.56 236 LYS A C 1
ATOM 1890 O O . LYS A 1 236 ? -33 32.438 -2.594 1 79.56 236 LYS A O 1
ATOM 1895 N N . TYR A 1 237 ? -32.781 30.719 -1.183 1 84 237 TYR A N 1
ATOM 1896 C CA . TYR A 1 237 ? -34.25 30.641 -0.985 1 84 237 TYR A CA 1
ATOM 1897 C C . TYR A 1 237 ? -34.75 31.938 -0.356 1 84 237 TYR A C 1
ATOM 1899 O O . TYR A 1 237 ? -35.875 32.375 -0.655 1 84 237 TYR A O 1
ATOM 1907 N N . SER A 1 238 ? -34 32.5 0.472 1 79.44 238 SER A N 1
ATOM 1908 C CA . SER A 1 238 ? -34.406 33.719 1.133 1 79.44 238 SER A CA 1
ATOM 1909 C C . SER A 1 238 ? -34.531 34.875 0.135 1 79.44 238 SER A C 1
ATOM 1911 O O . SER A 1 238 ? -35.344 35.781 0.334 1 79.44 238 SER A O 1
ATOM 1913 N N . ILE A 1 239 ? -33.812 34.781 -0.914 1 79.25 239 ILE A N 1
ATOM 1914 C CA . ILE A 1 239 ? -33.844 35.844 -1.914 1 79.25 239 ILE A CA 1
ATOM 1915 C C . ILE A 1 239 ? -34.969 35.594 -2.9 1 79.25 239 ILE A C 1
ATOM 1917 O O . ILE A 1 239 ? -35.719 36.5 -3.221 1 79.25 239 ILE A O 1
ATOM 1921 N N . HIS A 1 240 ? -35.031 34.312 -3.355 1 82.38 240 HIS A N 1
ATOM 1922 C CA . HIS A 1 240 ? -36.062 34 -4.328 1 82.38 240 HIS A CA 1
ATOM 1923 C C . HIS A 1 240 ? -36.875 32.781 -3.9 1 82.38 240 HIS A C 1
ATOM 1925 O O . HIS A 1 240 ? -36.688 31.688 -4.457 1 82.38 240 HIS A O 1
ATOM 1931 N N . PRO A 1 241 ? -37.812 32.938 -3 1 80.31 241 PRO A N 1
ATOM 1932 C CA . PRO A 1 241 ? -38.531 31.797 -2.465 1 80.31 241 PRO A CA 1
ATOM 1933 C C . PRO A 1 241 ? -39.406 31.094 -3.518 1 80.31 241 PRO A C 1
ATOM 1935 O O . PRO A 1 241 ? -39.625 29.891 -3.439 1 80.31 241 PRO A O 1
ATOM 1938 N N . THR A 1 242 ? -39.844 31.859 -4.5 1 80.44 242 THR A N 1
ATOM 1939 C CA . THR A 1 242 ? -40.781 31.297 -5.469 1 80.44 242 THR A CA 1
ATOM 1940 C C . THR A 1 242 ? -40.031 30.547 -6.57 1 80.44 242 THR A C 1
ATOM 1942 O O . THR A 1 242 ? -40.562 29.578 -7.113 1 80.44 242 THR A O 1
ATOM 1945 N N . THR A 1 243 ? -38.781 30.938 -6.809 1 80.19 243 THR A N 1
ATOM 1946 C CA . THR A 1 243 ? -38.094 30.359 -7.945 1 80.19 243 THR A CA 1
ATOM 1947 C C . THR A 1 243 ? -36.938 29.484 -7.477 1 80.19 243 THR A C 1
ATOM 1949 O O . THR A 1 243 ? -36.188 28.922 -8.289 1 80.19 243 THR A O 1
ATOM 1952 N N . TYR A 1 244 ? -36.938 29.234 -6.211 1 86.19 244 TYR A N 1
ATOM 1953 C CA . TYR A 1 244 ? -35.781 28.531 -5.652 1 86.19 244 TYR A CA 1
ATOM 1954 C C . TYR A 1 244 ? -35.844 27.062 -6.012 1 86.19 244 TYR A C 1
ATOM 1956 O O . TYR A 1 244 ? -36.875 26.422 -5.918 1 86.19 244 TYR A O 1
ATOM 1964 N N . ARG A 1 245 ? -34.625 26.594 -6.621 1 83.25 245 ARG A N 1
ATOM 1965 C CA . ARG A 1 245 ? -34.406 25.172 -6.887 1 83.25 245 ARG A CA 1
ATOM 1966 C C . ARG A 1 245 ? -33.125 24.672 -6.254 1 83.25 245 ARG A C 1
ATOM 1968 O O . ARG A 1 245 ? -32.125 25.391 -6.223 1 83.25 245 ARG A O 1
ATOM 1975 N N . HIS A 1 246 ? -33.281 23.453 -5.672 1 85.94 246 HIS A N 1
ATOM 1976 C CA . HIS A 1 246 ? -32.094 22.828 -5.121 1 85.94 246 HIS A CA 1
ATOM 1977 C C . HIS A 1 246 ? -31.172 22.297 -6.227 1 85.94 246 HIS A C 1
ATOM 1979 O O . HIS A 1 246 ? -31.188 21.094 -6.516 1 85.94 246 HIS A O 1
ATOM 1985 N N . THR A 1 247 ? -30.391 23.094 -6.859 1 77.25 247 THR A N 1
ATOM 1986 C CA . THR A 1 247 ? -29.609 22.781 -8.047 1 77.25 247 THR A CA 1
ATOM 1987 C C . THR A 1 247 ? -28.672 21.609 -7.777 1 77.25 247 THR A C 1
ATOM 1989 O O . THR A 1 247 ? -28.297 20.875 -8.703 1 77.25 247 THR A O 1
ATOM 1992 N N . GLY A 1 248 ? -28.312 21.266 -6.641 1 80.25 248 GLY A N 1
ATOM 1993 C CA . GLY A 1 248 ? -27.375 20.188 -6.371 1 80.25 248 GLY A CA 1
ATOM 1994 C C . GLY A 1 248 ? -28.062 18.891 -5.996 1 80.25 248 GLY A C 1
ATOM 1995 O O . GLY A 1 248 ? -27.406 17.859 -5.832 1 80.25 248 GLY A O 1
ATOM 1996 N N . LEU A 1 249 ? -29.359 18.906 -5.957 1 86.88 249 LEU A N 1
ATOM 1997 C CA . LEU A 1 249 ? -30.125 17.719 -5.598 1 86.88 249 LEU A CA 1
ATOM 1998 C C . LEU A 1 249 ? -30.844 17.156 -6.812 1 86.88 249 LEU A C 1
ATOM 2000 O O . LEU A 1 249 ? -31.031 17.844 -7.816 1 86.88 249 LEU A O 1
ATOM 2004 N N . PRO A 1 250 ? -31.203 15.883 -6.656 1 81.5 250 PRO A N 1
ATOM 2005 C CA . PRO A 1 250 ? -31.906 15.281 -7.789 1 81.5 250 PRO A CA 1
ATOM 2006 C C . PRO A 1 250 ? -33.188 16 -8.141 1 81.5 250 PRO A C 1
ATOM 2008 O O . PRO A 1 250 ? -34.031 16.266 -7.262 1 81.5 250 PRO A O 1
ATOM 2011 N N . ARG A 1 251 ? -33.531 16.453 -9.398 1 80.19 251 ARG A N 1
ATOM 2012 C CA . ARG A 1 251 ? -34.719 17.094 -9.938 1 80.19 251 ARG A CA 1
ATOM 2013 C C . ARG A 1 251 ? -34.938 18.469 -9.305 1 80.19 251 ARG A C 1
ATOM 2015 O O . ARG A 1 251 ? -36.031 19.016 -9.383 1 80.19 251 ARG A O 1
ATOM 2022 N N . GLY A 1 252 ? -33.938 18.859 -8.586 1 84.56 252 GLY A N 1
ATOM 2023 C CA . GLY A 1 252 ? -34.031 20.156 -7.953 1 84.56 252 GLY A CA 1
ATOM 2024 C C . GLY A 1 252 ? -35.031 20.219 -6.836 1 84.56 252 GLY A C 1
ATOM 2025 O O . GLY A 1 252 ? -35.531 21.297 -6.469 1 84.56 252 GLY A O 1
ATOM 2026 N N . LYS A 1 253 ? -35.406 19.109 -6.398 1 88.25 253 LYS A N 1
ATOM 2027 C CA . LYS A 1 253 ? -36.406 19.016 -5.348 1 88.25 253 LYS A CA 1
ATOM 2028 C C . LYS A 1 253 ? -35.781 18.594 -4.02 1 88.25 253 LYS A C 1
ATOM 2030 O O . LYS A 1 253 ? -34.688 17.984 -3.994 1 88.25 253 LYS A O 1
ATOM 2035 N N . PRO A 1 254 ? -36.438 19 -2.996 1 91.38 254 PRO A N 1
ATOM 2036 C CA . PRO A 1 254 ? -35.938 18.609 -1.682 1 91.38 254 PRO A CA 1
ATOM 2037 C C . PRO A 1 254 ? -36.062 17.094 -1.438 1 91.38 254 PRO A C 1
ATOM 2039 O O . PRO A 1 254 ? -36.875 16.438 -2.066 1 91.38 254 PRO A O 1
ATOM 2042 N N . LEU A 1 255 ? -35.156 16.625 -0.584 1 94.38 255 LEU A N 1
ATOM 2043 C CA . LEU A 1 255 ? -35.219 15.219 -0.201 1 94.38 255 LEU A CA 1
ATOM 2044 C C . LEU A 1 255 ? -36.438 14.938 0.673 1 94.38 255 LEU A C 1
ATOM 2046 O O . LEU A 1 255 ? -36.969 15.852 1.321 1 94.38 255 LEU A O 1
ATOM 2050 N N . THR A 1 256 ? -36.969 13.648 0.645 1 92.88 256 THR A N 1
ATOM 2051 C CA . THR A 1 256 ? -38.219 13.375 1.333 1 92.88 256 THR A CA 1
ATOM 2052 C C . THR A 1 256 ? -38.062 12.211 2.307 1 92.88 256 THR A C 1
ATOM 2054 O O . THR A 1 256 ? -38.938 11.961 3.137 1 92.88 256 THR A O 1
ATOM 2057 N N . ASP A 1 257 ? -36.969 11.508 2.281 1 92.75 257 ASP A N 1
ATOM 2058 C CA . ASP A 1 257 ? -36.75 10.352 3.148 1 92.75 257 ASP A CA 1
ATOM 2059 C C . ASP A 1 257 ? -36.469 10.789 4.582 1 92.75 257 ASP A C 1
ATOM 2061 O O . ASP A 1 257 ? -35.375 11.211 4.902 1 92.75 257 ASP A O 1
ATOM 2065 N N . ASN A 1 258 ? -37.438 10.57 5.523 1 92.25 258 ASN A N 1
ATOM 2066 C CA . ASN A 1 258 ? -37.344 11.055 6.895 1 92.25 258 ASN A CA 1
ATOM 2067 C C . ASN A 1 258 ? -36.25 10.297 7.68 1 92.25 258 ASN A C 1
ATOM 2069 O O . ASN A 1 258 ? -35.625 10.867 8.562 1 92.25 258 ASN A O 1
ATOM 2073 N N . LEU A 1 259 ? -36.062 9.086 7.363 1 93.75 259 LEU A N 1
ATOM 2074 C CA . LEU A 1 259 ? -35.031 8.32 8.031 1 93.75 259 LEU A CA 1
ATOM 2075 C C . LEU A 1 259 ? -33.656 8.844 7.672 1 93.75 259 LEU A C 1
ATOM 2077 O O . LEU A 1 259 ? -32.781 8.93 8.531 1 93.75 259 LEU A O 1
ATOM 2081 N N . LEU A 1 260 ? -33.531 9.109 6.41 1 95.56 260 LEU A N 1
ATOM 2082 C CA . LEU A 1 260 ? -32.281 9.711 5.949 1 95.56 260 LEU A CA 1
ATOM 2083 C C . LEU A 1 260 ? -32.031 11.07 6.598 1 95.56 260 LEU A C 1
ATOM 2085 O O . LEU A 1 260 ? -30.922 11.406 6.973 1 95.56 260 LEU A O 1
ATOM 2089 N N . LYS A 1 261 ? -33.125 11.797 6.742 1 95.38 261 LYS A N 1
ATOM 2090 C CA . LYS A 1 261 ? -33.031 13.102 7.387 1 95.38 261 LYS A CA 1
ATOM 2091 C C . LYS A 1 261 ? -32.5 12.984 8.812 1 95.38 261 LYS A C 1
ATOM 2093 O O . LYS A 1 261 ? -31.625 13.734 9.211 1 95.38 261 LYS A O 1
ATOM 2098 N N . ASP A 1 262 ? -33 12.062 9.516 1 95.75 262 ASP A N 1
ATOM 2099 C CA . ASP A 1 262 ? -32.594 11.859 10.906 1 95.75 262 ASP A CA 1
ATOM 2100 C C . ASP A 1 262 ? -31.125 11.477 10.992 1 95.75 262 ASP A C 1
ATOM 2102 O O . ASP A 1 262 ? -30.391 11.969 11.859 1 95.75 262 ASP A O 1
ATOM 2106 N N . LYS A 1 263 ? -30.734 10.656 10.125 1 95.88 263 LYS A N 1
ATOM 2107 C CA . LYS A 1 263 ? -29.344 10.203 10.133 1 95.88 263 LYS A CA 1
ATOM 2108 C C . LYS A 1 263 ? -28.406 11.336 9.758 1 95.88 263 LYS A C 1
ATOM 2110 O O . LYS A 1 263 ? -27.328 11.469 10.352 1 95.88 263 LYS A O 1
ATOM 2115 N N . LEU A 1 264 ? -28.797 12.086 8.797 1 96.5 264 LEU A N 1
ATOM 2116 C CA . LEU A 1 264 ? -27.969 13.211 8.367 1 96.5 264 LEU A CA 1
ATOM 2117 C C . LEU A 1 264 ? -27.906 14.273 9.453 1 96.5 264 LEU A C 1
ATOM 2119 O O . LEU A 1 264 ? -26.844 14.867 9.688 1 96.5 264 LEU A O 1
ATOM 2123 N N . THR A 1 265 ? -29.016 14.508 10.062 1 95.88 265 THR A N 1
ATOM 2124 C CA . THR A 1 265 ? -29.047 15.477 11.148 1 95.88 265 THR A CA 1
ATOM 2125 C C . THR A 1 265 ? -28.125 15.047 12.289 1 95.88 265 THR A C 1
ATOM 2127 O O . THR A 1 265 ? -27.359 15.859 12.828 1 95.88 265 THR A O 1
ATOM 2130 N N . SER A 1 266 ? -28.203 13.828 12.594 1 94.88 266 SER A N 1
ATOM 2131 C CA . SER A 1 266 ? -27.328 13.305 13.641 1 94.88 266 SER A CA 1
ATOM 2132 C C . SER A 1 266 ? -25.859 13.398 13.242 1 94.88 266 SER A C 1
ATOM 2134 O O . SER A 1 266 ? -25 13.727 14.07 1 94.88 266 SER A O 1
ATOM 2136 N N . LEU A 1 267 ? -25.609 13.117 12.031 1 94.69 267 LEU A N 1
ATOM 2137 C CA . LEU A 1 267 ? -24.25 13.148 11.516 1 94.69 267 LEU A CA 1
ATOM 2138 C C . LEU A 1 267 ? -23.688 14.562 11.562 1 94.69 267 LEU A C 1
ATOM 2140 O O . LEU A 1 267 ? -22.578 14.781 12.055 1 94.69 267 LEU A O 1
ATOM 2144 N N . PHE A 1 268 ? -24.438 15.492 11.102 1 96 268 PHE A N 1
ATOM 2145 C CA . PHE A 1 268 ? -23.969 16.875 11.047 1 96 268 PHE A CA 1
ATOM 2146 C C . PHE A 1 268 ? -23.922 17.484 12.438 1 96 268 PHE A C 1
ATOM 2148 O O . PHE A 1 268 ? -23.172 18.422 12.68 1 96 268 PHE A O 1
ATOM 2155 N N . ASP A 1 269 ? -24.703 16.953 13.32 1 94.75 269 ASP A N 1
ATOM 2156 C CA . ASP A 1 269 ? -24.688 17.422 14.703 1 94.75 269 ASP A CA 1
ATOM 2157 C C . ASP A 1 269 ? -23.344 17.109 15.367 1 94.75 269 ASP A C 1
ATOM 2159 O O . ASP A 1 269 ? -22.844 17.906 16.188 1 94.75 269 ASP A O 1
ATOM 2163 N N . VAL A 1 270 ? -22.828 16.016 15.047 1 93.06 270 VAL A N 1
ATOM 2164 C CA . VAL A 1 270 ? -21.531 15.641 15.586 1 93.06 270 VAL A CA 1
ATOM 2165 C C . VAL A 1 270 ? -20.484 16.672 15.172 1 93.06 270 VAL A C 1
ATOM 2167 O O . VAL A 1 270 ? -19.672 17.109 15.992 1 93.06 270 VAL A O 1
ATOM 2170 N N . TYR A 1 271 ? -20.516 17.047 13.891 1 94.62 271 TYR A N 1
ATOM 2171 C CA . TYR A 1 271 ? -19.562 18.031 13.391 1 94.62 271 TYR A CA 1
ATOM 2172 C C . TYR A 1 271 ? -19.844 19.422 13.953 1 94.62 271 TYR A C 1
ATOM 2174 O O . TYR A 1 271 ? -18.922 20.188 14.227 1 94.62 271 TYR A O 1
ATOM 2182 N N . ALA A 1 272 ? -21.109 19.688 14.156 1 95.5 272 ALA A N 1
ATOM 2183 C CA . ALA A 1 272 ? -21.5 20.984 14.742 1 95.5 272 ALA A CA 1
ATOM 2184 C C . ALA A 1 272 ? -20.984 21.109 16.172 1 95.5 272 ALA A C 1
ATOM 2186 O O . ALA A 1 272 ? -20.516 22.188 16.562 1 95.5 272 ALA A O 1
ATOM 2187 N N . ASN A 1 273 ? -21.031 20.031 16.891 1 93.56 273 ASN A N 1
ATOM 2188 C CA . ASN A 1 273 ? -20.578 20.016 18.266 1 93.56 273 ASN A CA 1
ATOM 2189 C C . ASN A 1 273 ? -19.062 20.156 18.359 1 93.56 273 ASN A C 1
ATOM 2191 O O . ASN A 1 273 ? -18.516 20.5 19.406 1 93.56 273 ASN A O 1
ATOM 2195 N N . ASN A 1 274 ? -18.391 19.891 17.328 1 93.31 274 ASN A N 1
ATOM 2196 C CA . ASN A 1 274 ? -16.938 19.984 17.281 1 93.31 274 ASN A CA 1
ATOM 2197 C C . ASN A 1 274 ? -16.484 21.125 16.375 1 93.31 274 ASN A C 1
ATOM 2199 O O . ASN A 1 274 ? -15.383 21.078 15.812 1 93.31 274 ASN A O 1
ATOM 2203 N N . ALA A 1 275 ? -17.266 22.125 16.219 1 94.94 275 ALA A N 1
ATOM 2204 C CA . ALA A 1 275 ? -17 23.25 15.328 1 94.94 275 ALA A CA 1
ATOM 2205 C C . ALA A 1 275 ? -15.766 24.016 15.789 1 94.94 275 ALA A C 1
ATOM 2207 O O . ALA A 1 275 ? -15.047 24.594 14.969 1 94.94 275 ALA A O 1
ATOM 2208 N N . ASP A 1 276 ? -15.5 23.969 17.062 1 93.69 276 ASP A N 1
ATOM 2209 C CA . ASP A 1 276 ? -14.359 24.688 17.609 1 93.69 276 ASP A CA 1
ATOM 2210 C C . ASP A 1 276 ? -13.047 24.125 17.078 1 93.69 276 ASP A C 1
ATOM 2212 O O . ASP A 1 276 ? -12.102 24.875 16.812 1 93.69 276 ASP A O 1
ATOM 2216 N N . ARG A 1 277 ? -13.008 22.891 16.891 1 93.06 277 ARG A N 1
ATOM 2217 C CA . ARG A 1 277 ? -11.797 22.219 16.422 1 93.06 277 ARG A CA 1
ATOM 2218 C C . ARG A 1 277 ? -11.688 22.297 14.898 1 93.06 277 ARG A C 1
ATOM 2220 O O . ARG A 1 277 ? -10.594 22.141 14.344 1 93.06 277 ARG A O 1
ATOM 2227 N N . LEU A 1 278 ? -12.766 22.594 14.258 1 94.94 278 LEU A N 1
ATOM 2228 C CA . LEU A 1 278 ? -12.797 22.578 12.797 1 94.94 278 LEU A CA 1
ATOM 2229 C C . LEU A 1 278 ? -12.648 23.984 12.234 1 94.94 278 LEU A C 1
ATOM 2231 O O . LEU A 1 278 ? -12.117 24.156 11.133 1 94.94 278 LEU A O 1
ATOM 2235 N N . SER A 1 279 ? -13.047 24.984 12.93 1 95.62 279 SER A N 1
ATOM 2236 C CA . SER A 1 279 ? -13.172 26.359 12.453 1 95.62 279 SER A CA 1
ATOM 2237 C C . SER A 1 279 ? -11.82 26.922 12.039 1 95.62 279 SER A C 1
ATOM 2239 O O . SER A 1 279 ? -11.734 27.719 11.094 1 95.62 279 SER A O 1
ATOM 2241 N N . PRO A 1 280 ? -10.727 26.484 12.68 1 94.88 280 PRO A N 1
ATOM 2242 C CA . PRO A 1 280 ? -9.43 27.047 12.297 1 94.88 280 PRO A CA 1
ATOM 2243 C C . PRO A 1 280 ? -8.953 26.562 10.938 1 94.88 280 PRO A C 1
ATOM 2245 O O . PRO A 1 280 ? -7.996 27.109 10.383 1 94.88 280 PRO A O 1
ATOM 2248 N N . LEU A 1 281 ? -9.516 25.562 10.359 1 94.44 281 LEU A N 1
ATOM 2249 C CA . LEU A 1 281 ? -9.164 25.016 9.055 1 94.44 281 LEU A CA 1
ATOM 2250 C C . LEU A 1 281 ? -7.699 24.578 9.031 1 94.44 281 LEU A C 1
ATOM 2252 O O . LEU A 1 281 ? -6.957 24.938 8.117 1 94.44 281 LEU A O 1
ATOM 2256 N N . ALA A 1 282 ? -7.312 23.844 10.07 1 93.69 282 ALA A N 1
ATOM 2257 C CA . ALA A 1 282 ? -5.934 23.375 10.172 1 93.69 282 ALA A CA 1
ATOM 2258 C C . ALA A 1 282 ? -5.695 22.188 9.25 1 93.69 282 ALA A C 1
ATOM 2260 O O . ALA A 1 282 ? -6.645 21.531 8.805 1 93.69 282 ALA A O 1
ATOM 2261 N N . SER A 1 283 ? -4.434 22 8.867 1 91.5 283 SER A N 1
ATOM 2262 C CA . SER A 1 283 ? -4.078 20.922 7.953 1 91.5 283 SER A CA 1
ATOM 2263 C C . SER A 1 283 ? -2.787 20.234 8.391 1 91.5 283 SER A C 1
ATOM 2265 O O . SER A 1 283 ? -1.853 20.891 8.852 1 91.5 283 SER A O 1
ATOM 2267 N N . SER A 1 284 ? -2.793 18.906 8.297 1 92 284 SER A N 1
ATOM 2268 C CA . SER A 1 284 ? -1.589 18.125 8.57 1 92 284 SER A CA 1
ATOM 2269 C C . SER A 1 284 ? -0.961 17.609 7.281 1 92 284 SER A C 1
ATOM 2271 O O . SER A 1 284 ? -0.284 16.578 7.289 1 92 284 SER A O 1
ATOM 2273 N N . GLN A 1 285 ? -1.178 18.234 6.148 1 90.12 285 GLN A N 1
ATOM 2274 C CA . GLN A 1 285 ? -0.684 17.812 4.84 1 90.12 285 GLN A CA 1
ATOM 2275 C C . GLN A 1 285 ? 0.841 17.859 4.789 1 90.12 285 GLN A C 1
ATOM 2277 O O . GLN A 1 285 ? 1.466 17.062 4.09 1 90.12 285 GLN A O 1
ATOM 2282 N N . LYS A 1 286 ? 1.414 18.828 5.492 1 93.94 286 LYS A N 1
ATOM 2283 C CA . LYS A 1 286 ? 2.873 18.906 5.531 1 93.94 286 LYS A CA 1
ATOM 2284 C C . LYS A 1 286 ? 3.469 17.625 6.113 1 93.94 286 LYS A C 1
ATOM 2286 O O . LYS A 1 286 ? 4.512 17.156 5.656 1 93.94 286 LYS A O 1
ATOM 2291 N N . ASN A 1 287 ? 2.811 17.094 7.113 1 96.31 287 ASN A N 1
ATOM 2292 C CA . ASN A 1 287 ? 3.273 15.836 7.684 1 96.31 287 ASN A CA 1
ATOM 2293 C C . ASN A 1 287 ? 3.252 14.719 6.648 1 96.31 287 ASN A C 1
ATOM 2295 O O . ASN A 1 287 ? 4.164 13.891 6.609 1 96.31 287 ASN A O 1
ATOM 2299 N N . GLU A 1 288 ? 2.271 14.672 5.82 1 92.19 288 GLU A N 1
ATOM 2300 C CA . GLU A 1 288 ? 2.193 13.672 4.762 1 92.19 288 GLU A CA 1
ATOM 2301 C C . GLU A 1 288 ? 3.34 13.828 3.768 1 92.19 288 GLU A C 1
ATOM 2303 O O . GLU A 1 288 ? 3.898 12.836 3.293 1 92.19 288 GLU A O 1
ATOM 2308 N N . SER A 1 289 ? 3.611 15.078 3.463 1 93.31 289 SER A N 1
ATOM 2309 C CA . SER A 1 289 ? 4.734 15.359 2.574 1 93.31 289 SER A CA 1
ATOM 2310 C C . SER A 1 289 ? 6.047 14.867 3.172 1 93.31 289 SER A C 1
ATOM 2312 O O . SER A 1 289 ? 6.875 14.289 2.469 1 93.31 289 SER A O 1
ATOM 2314 N N . ILE A 1 290 ? 6.195 15.102 4.43 1 96.69 290 ILE A N 1
ATOM 2315 C CA . ILE A 1 290 ? 7.41 14.688 5.121 1 96.69 290 ILE A CA 1
ATOM 2316 C C . ILE A 1 290 ? 7.496 13.164 5.133 1 96.69 290 ILE A C 1
ATOM 2318 O O . ILE A 1 290 ? 8.555 12.594 4.848 1 96.69 290 ILE A O 1
ATOM 2322 N N . ASN A 1 291 ? 6.41 12.516 5.414 1 94.62 291 ASN A N 1
ATOM 2323 C CA . ASN A 1 291 ? 6.375 11.055 5.391 1 94.62 291 ASN A CA 1
ATOM 2324 C C . ASN A 1 291 ? 6.746 10.508 4.016 1 94.62 291 ASN A C 1
ATOM 2326 O O . ASN A 1 291 ? 7.395 9.461 3.914 1 94.62 291 ASN A O 1
ATOM 2330 N N . SER A 1 292 ? 6.332 11.203 3.033 1 92.56 292 SER A N 1
ATOM 2331 C CA . SER A 1 292 ? 6.668 10.781 1.677 1 92.56 292 SER A CA 1
ATOM 2332 C C . SER A 1 292 ? 8.172 10.867 1.426 1 92.56 292 SER A C 1
ATOM 2334 O O . SER A 1 292 ? 8.75 9.984 0.796 1 92.56 292 SER A O 1
ATOM 2336 N N . VAL A 1 293 ? 8.773 11.938 1.912 1 94.94 293 VAL A N 1
ATOM 2337 C CA . VAL A 1 293 ? 10.211 12.109 1.759 1 94.94 293 VAL A CA 1
ATOM 2338 C C . VAL A 1 293 ? 10.953 11.023 2.539 1 94.94 293 VAL A C 1
ATOM 2340 O O . VAL A 1 293 ? 11.93 10.453 2.049 1 94.94 293 VAL A O 1
ATOM 2343 N N . ILE A 1 294 ? 10.438 10.727 3.699 1 96.12 294 ILE A N 1
ATOM 2344 C CA . ILE A 1 294 ? 11.031 9.672 4.516 1 96.12 294 ILE A CA 1
ATOM 2345 C C . ILE A 1 294 ? 10.906 8.336 3.795 1 96.12 294 ILE A C 1
ATOM 2347 O O . ILE A 1 294 ? 11.875 7.562 3.738 1 96.12 294 ILE A O 1
ATOM 2351 N N . ALA A 1 295 ? 9.797 8.07 3.213 1 91.69 295 ALA A N 1
ATOM 2352 C CA . ALA A 1 295 ? 9.562 6.809 2.516 1 91.69 295 ALA A CA 1
ATOM 2353 C C . ALA A 1 295 ? 10.477 6.668 1.305 1 91.69 295 ALA A C 1
ATOM 2355 O O . ALA A 1 295 ? 10.852 5.555 0.928 1 91.69 295 ALA A O 1
ATOM 2356 N N . LYS A 1 296 ? 10.82 7.777 0.706 1 90.81 296 LYS A N 1
ATOM 2357 C CA . LYS A 1 296 ? 11.727 7.742 -0.44 1 90.81 296 LYS A CA 1
ATOM 2358 C C . LYS A 1 296 ? 13.141 7.367 -0.013 1 90.81 296 LYS A C 1
ATOM 2360 O O . LYS A 1 296 ? 13.859 6.684 -0.75 1 90.81 296 LYS A O 1
ATOM 2365 N N . LYS A 1 297 ? 13.484 7.805 1.115 1 94.06 297 LYS A N 1
ATOM 2366 C CA . LYS A 1 297 ? 14.828 7.52 1.618 1 94.06 297 LYS A CA 1
ATOM 2367 C C . LYS A 1 297 ? 14.867 6.184 2.352 1 94.06 297 LYS A C 1
ATOM 2369 O O . LYS A 1 297 ? 15.906 5.523 2.395 1 94.06 297 LYS A O 1
ATOM 2374 N N . ALA A 1 298 ? 13.766 5.844 2.9 1 93.12 298 ALA A N 1
ATOM 2375 C CA . ALA A 1 298 ? 13.594 4.559 3.576 1 93.12 298 ALA A CA 1
ATOM 2376 C C . ALA A 1 298 ? 12.383 3.812 3.037 1 93.12 298 ALA A C 1
ATOM 2378 O O . ALA A 1 298 ? 11.336 3.758 3.691 1 93.12 298 ALA A O 1
ATOM 2379 N N . PRO A 1 299 ? 12.609 3.145 1.895 1 87.38 299 PRO A N 1
ATOM 2380 C CA . PRO A 1 299 ? 11.484 2.441 1.269 1 87.38 299 PRO A CA 1
ATOM 2381 C C . PRO A 1 299 ? 10.883 1.369 2.172 1 87.38 299 PRO A C 1
ATOM 2383 O O . PRO A 1 299 ? 11.609 0.69 2.9 1 87.38 299 PRO A O 1
ATOM 2386 N N . LYS A 1 300 ? 9.586 1.218 2.041 1 84.56 300 LYS A N 1
ATOM 2387 C CA . LYS A 1 300 ? 8.836 0.349 2.943 1 84.56 300 LYS A CA 1
ATOM 2388 C C . LYS A 1 300 ? 9.094 -1.122 2.633 1 84.56 300 LYS A C 1
ATOM 2390 O O . LYS A 1 300 ? 8.766 -1.999 3.438 1 84.56 300 LYS A O 1
ATOM 2395 N N . ASP A 1 301 ? 9.703 -1.447 1.477 1 80.12 301 ASP A N 1
ATOM 2396 C CA . ASP A 1 301 ? 9.93 -2.838 1.09 1 80.12 301 ASP A CA 1
ATOM 2397 C C . ASP A 1 301 ? 11.156 -3.41 1.786 1 80.12 301 ASP A C 1
ATOM 2399 O O . ASP A 1 301 ? 11.375 -4.625 1.778 1 80.12 301 ASP A O 1
ATOM 2403 N N . MET A 1 302 ? 11.922 -2.498 2.342 1 86.25 302 MET A N 1
ATOM 2404 C CA . MET A 1 302 ? 13.094 -2.93 3.092 1 86.25 302 MET A CA 1
ATOM 2405 C C . MET A 1 302 ? 12.984 -2.527 4.559 1 86.25 302 MET A C 1
ATOM 2407 O O . MET A 1 302 ? 12.508 -1.435 4.871 1 86.25 302 MET A O 1
ATOM 2411 N N . HIS A 1 303 ? 13.484 -3.375 5.379 1 88.94 303 HIS A N 1
ATOM 2412 C CA . HIS A 1 303 ? 13.445 -3.082 6.809 1 88.94 303 HIS A CA 1
ATOM 2413 C C . HIS A 1 303 ? 14.75 -2.445 7.277 1 88.94 303 HIS A C 1
ATOM 2415 O O . HIS A 1 303 ? 15.727 -3.148 7.539 1 88.94 303 HIS A O 1
ATOM 2421 N N . PHE A 1 304 ? 14.719 -1.205 7.531 1 91.81 304 PHE A N 1
ATOM 2422 C CA . PHE A 1 304 ? 15.906 -0.47 7.941 1 91.81 304 PHE A CA 1
ATOM 2423 C C . PHE A 1 304 ? 15.953 -0.325 9.461 1 91.81 304 PHE A C 1
ATOM 2425 O O . PHE A 1 304 ? 16.984 0.023 10.023 1 91.81 304 PHE A O 1
ATOM 2432 N N . GLY A 1 305 ? 14.852 -0.616 10.156 1 90.88 305 GLY A N 1
ATOM 2433 C CA . GLY A 1 305 ? 14.711 -0.36 11.578 1 90.88 305 GLY A CA 1
ATOM 2434 C C . GLY A 1 305 ? 15.492 -1.339 12.438 1 90.88 305 GLY A C 1
ATOM 2435 O O . GLY A 1 305 ? 15.625 -1.14 13.648 1 90.88 305 GLY A O 1
ATOM 2436 N N . GLY A 1 306 ? 16.016 -2.35 11.789 1 89.62 306 GLY A N 1
ATOM 2437 C CA . GLY A 1 306 ? 16.812 -3.312 12.539 1 89.62 306 GLY A CA 1
ATOM 2438 C C . GLY A 1 306 ? 18.172 -2.781 12.938 1 89.62 306 GLY A C 1
ATOM 2439 O O . GLY A 1 306 ? 18.859 -3.379 13.766 1 89.62 306 GLY A O 1
ATOM 2440 N N . SER A 1 307 ? 18.562 -1.673 12.359 1 91.12 307 SER A N 1
ATOM 2441 C CA . SER A 1 307 ? 19.828 -0.997 12.633 1 91.12 307 SER A CA 1
ATOM 2442 C C . SER A 1 307 ? 19.641 0.517 12.68 1 91.12 307 SER A C 1
ATOM 2444 O O . SER A 1 307 ? 18.516 1.014 12.625 1 91.12 307 SER A O 1
ATOM 2446 N N . ARG A 1 308 ? 20.766 1.173 12.805 1 93.38 308 ARG A N 1
ATOM 2447 C CA . ARG A 1 308 ? 20.734 2.629 12.891 1 93.38 308 ARG A CA 1
ATOM 2448 C C . ARG A 1 308 ? 20.5 3.252 11.516 1 93.38 308 ARG A C 1
ATOM 2450 O O . ARG A 1 308 ? 20.359 4.473 11.398 1 93.38 308 ARG A O 1
ATOM 2457 N N . SER A 1 309 ? 20.375 2.414 10.57 1 94 309 SER A N 1
ATOM 2458 C CA . SER A 1 309 ? 20.203 2.883 9.195 1 94 309 SER A CA 1
ATOM 2459 C C . SER A 1 309 ? 18.922 3.703 9.047 1 94 309 SER A C 1
ATOM 2461 O O . SER A 1 309 ? 18.891 4.672 8.289 1 94 309 SER A O 1
ATOM 2463 N N . LEU A 1 310 ? 17.922 3.301 9.789 1 95.12 310 LEU A N 1
ATOM 2464 C CA . LEU A 1 310 ? 16.672 4.051 9.719 1 95.12 310 LEU A CA 1
ATOM 2465 C C . LEU A 1 310 ? 16.859 5.457 10.289 1 95.12 310 LEU A C 1
ATOM 2467 O O . LEU A 1 310 ? 16.375 6.434 9.703 1 95.12 310 LEU A O 1
ATOM 2471 N N . ASN A 1 311 ? 17.547 5.547 11.375 1 96.06 311 ASN A N 1
ATOM 2472 C CA . ASN A 1 311 ? 17.797 6.844 12 1 96.06 311 ASN A CA 1
ATOM 2473 C C . ASN A 1 311 ? 18.5 7.801 11.039 1 96.06 311 ASN A C 1
ATOM 2475 O O . ASN A 1 311 ? 18.141 8.977 10.953 1 96.06 311 ASN A O 1
ATOM 2479 N N . TYR A 1 312 ? 19.438 7.254 10.383 1 96.88 312 TYR A N 1
ATOM 2480 C CA . TYR A 1 312 ? 20.203 8.078 9.453 1 96.88 312 TYR A CA 1
ATOM 2481 C C . TYR A 1 312 ? 19.328 8.562 8.305 1 96.88 312 TYR A C 1
ATOM 2483 O O . TYR A 1 312 ? 19.406 9.734 7.922 1 96.88 312 TYR A O 1
ATOM 2491 N N . ARG A 1 313 ? 18.516 7.707 7.809 1 96.81 313 ARG A N 1
ATOM 2492 C CA . ARG A 1 313 ? 17.672 8.031 6.668 1 96.81 313 ARG A CA 1
ATOM 2493 C C . ARG A 1 313 ? 16.594 9.047 7.059 1 96.81 313 ARG A C 1
ATOM 2495 O O . ARG A 1 313 ? 16.297 9.961 6.293 1 96.81 313 ARG A O 1
ATOM 2502 N N . VAL A 1 314 ? 16.047 8.867 8.25 1 97.88 314 VAL A N 1
ATOM 2503 C CA . VAL A 1 314 ? 15.062 9.82 8.742 1 97.88 314 VAL A CA 1
ATOM 2504 C C . VAL A 1 314 ? 15.719 11.18 8.969 1 97.88 314 VAL A C 1
ATOM 2506 O O . VAL A 1 314 ? 15.164 12.219 8.594 1 97.88 314 VAL A O 1
ATOM 2509 N N . SER A 1 315 ? 16.938 11.172 9.531 1 98.31 315 SER A N 1
ATOM 2510 C CA . SER A 1 315 ? 17.672 12.406 9.75 1 98.31 315 SER A CA 1
ATOM 2511 C C . SER A 1 315 ? 17.969 13.117 8.43 1 98.31 315 SER A C 1
ATOM 2513 O O . SER A 1 315 ? 17.906 14.352 8.359 1 98.31 315 SER A O 1
ATOM 2515 N N . ALA A 1 316 ? 18.234 12.352 7.484 1 97.94 316 ALA A N 1
ATOM 2516 C CA . ALA A 1 316 ? 18.469 12.93 6.164 1 97.94 316 ALA A CA 1
ATOM 2517 C C . ALA A 1 316 ? 17.188 13.578 5.617 1 97.94 316 ALA A C 1
ATOM 2519 O O . ALA A 1 316 ? 17.234 14.672 5.059 1 97.94 316 ALA A O 1
ATOM 2520 N N . ALA A 1 317 ? 16.109 12.922 5.793 1 97.88 317 ALA A N 1
ATOM 2521 C CA . ALA A 1 317 ? 14.828 13.445 5.312 1 97.88 317 ALA A CA 1
ATOM 2522 C C . ALA A 1 317 ? 14.469 14.742 6.027 1 97.88 317 ALA A C 1
ATOM 2524 O O . ALA A 1 317 ? 14.078 15.727 5.391 1 97.88 317 ALA A O 1
ATOM 2525 N N . VAL A 1 318 ? 14.609 14.727 7.328 1 98.25 318 VAL A N 1
ATOM 2526 C CA . VAL A 1 318 ? 14.289 15.898 8.133 1 98.25 318 VAL A CA 1
ATOM 2527 C C . VAL A 1 318 ? 15.188 17.062 7.734 1 98.25 318 VAL A C 1
ATOM 2529 O O . VAL A 1 318 ? 14.719 18.188 7.562 1 98.25 318 VAL A O 1
ATOM 2532 N N . SER A 1 319 ? 16.484 16.766 7.535 1 98.06 319 SER A N 1
ATOM 2533 C CA . SER A 1 319 ? 17.438 17.797 7.113 1 98.06 319 SER A CA 1
ATOM 2534 C C . SER A 1 319 ? 17.047 18.375 5.758 1 98.06 319 SER A C 1
ATOM 2536 O O . SER A 1 319 ? 17.156 19.594 5.539 1 98.06 319 SER A O 1
ATOM 2538 N N . GLN A 1 320 ? 16.625 17.547 4.93 1 96.81 320 GLN A N 1
ATOM 2539 C CA . GLN A 1 320 ? 16.219 17.984 3.6 1 96.81 320 GLN A CA 1
ATOM 2540 C C . GLN A 1 320 ? 14.992 18.891 3.664 1 96.81 320 GLN A C 1
ATOM 2542 O O . GLN A 1 320 ? 14.914 19.891 2.936 1 96.81 320 GLN A O 1
ATOM 2547 N N . ILE A 1 321 ? 14.047 18.562 4.438 1 96.56 321 ILE A N 1
ATOM 2548 C CA . ILE A 1 321 ? 12.812 19.328 4.559 1 96.56 321 ILE A CA 1
ATOM 2549 C C . ILE A 1 321 ? 13.117 20.703 5.164 1 96.56 321 ILE A C 1
ATOM 2551 O O . ILE A 1 321 ? 12.625 21.719 4.68 1 96.56 321 ILE A O 1
ATOM 2555 N N . ASN A 1 322 ? 13.953 20.734 6.199 1 97.25 322 ASN A N 1
ATOM 2556 C CA . ASN A 1 322 ? 14.219 21.969 6.93 1 97.25 322 ASN A CA 1
ATOM 2557 C C . ASN A 1 322 ? 15.18 22.875 6.164 1 97.25 322 ASN A C 1
ATOM 2559 O O . ASN A 1 322 ? 15.039 24.109 6.199 1 97.25 322 ASN A O 1
ATOM 2563 N N . ASN A 1 323 ? 16.156 22.25 5.41 1 95 323 ASN A N 1
ATOM 2564 C CA . ASN A 1 323 ? 17.203 23.078 4.84 1 95 323 ASN A CA 1
ATOM 2565 C C . ASN A 1 323 ? 17.359 22.844 3.338 1 95 323 ASN A C 1
ATOM 2567 O O . ASN A 1 323 ? 18.281 23.375 2.713 1 95 323 ASN A O 1
ATOM 2571 N N . GLY A 1 324 ? 16.516 22.078 2.793 1 93.25 324 GLY A N 1
ATOM 2572 C CA . GLY A 1 324 ? 16.672 21.781 1.377 1 93.25 324 GLY A CA 1
ATOM 2573 C C . GLY A 1 324 ? 17.734 20.75 1.094 1 93.25 324 GLY A C 1
ATOM 2574 O O . GLY A 1 324 ? 18.25 20.109 2.014 1 93.25 324 GLY A O 1
ATOM 2575 N N . ARG A 1 325 ? 18.125 20.672 -0.189 1 93.38 325 ARG A N 1
ATOM 2576 C CA . ARG A 1 325 ? 19.109 19.672 -0.583 1 93.38 325 ARG A CA 1
ATOM 2577 C C . ARG A 1 325 ? 20.516 20.125 -0.245 1 93.38 325 ARG A C 1
ATOM 2579 O O . ARG A 1 325 ? 21.469 19.328 -0.258 1 93.38 325 ARG A O 1
ATOM 2586 N N . LYS A 1 326 ? 20.641 21.312 0.191 1 92.31 326 LYS A N 1
ATOM 2587 C CA . LYS A 1 326 ? 21.938 21.859 0.591 1 92.31 326 LYS A CA 1
ATOM 2588 C C . LYS A 1 326 ? 22.484 21.141 1.812 1 92.31 326 LYS A C 1
ATOM 2590 O O . LYS A 1 326 ? 23.688 21.219 2.107 1 92.31 326 LYS A O 1
ATOM 2595 N N . TYR A 1 327 ? 21.562 20.359 2.529 1 94.12 327 TYR A N 1
ATOM 2596 C CA . TYR A 1 327 ? 22.031 19.641 3.707 1 94.12 327 TYR A CA 1
ATOM 2597 C C . TYR A 1 327 ? 23.125 18.641 3.342 1 94.12 327 TYR A C 1
ATOM 2599 O O . TYR A 1 327 ? 24 18.344 4.156 1 94.12 327 TYR A O 1
ATOM 2607 N N . THR A 1 328 ? 23.141 18.109 2.064 1 92.31 328 THR A N 1
ATOM 2608 C CA . THR A 1 328 ? 24.141 17.141 1.636 1 92.31 328 THR A CA 1
ATOM 2609 C C . THR A 1 328 ? 25.531 17.766 1.616 1 92.31 328 THR A C 1
ATOM 2611 O O . THR A 1 328 ? 26.5 17.172 2.105 1 92.31 328 THR A O 1
ATOM 2614 N N . THR A 1 329 ? 25.656 18.984 1.083 1 92.31 329 THR A N 1
ATOM 2615 C CA . THR A 1 329 ? 26.938 19.672 1.009 1 92.31 329 THR A CA 1
ATOM 2616 C C . THR A 1 329 ? 27.422 20.078 2.4 1 92.31 329 THR A C 1
ATOM 2618 O O . THR A 1 329 ? 28.609 19.984 2.703 1 92.31 329 THR A O 1
ATOM 2621 N N . GLU A 1 330 ? 26.516 20.469 3.234 1 94.12 330 GLU A N 1
ATOM 2622 C CA . GLU A 1 330 ? 26.875 20.906 4.582 1 94.12 330 GLU A CA 1
ATOM 2623 C C . GLU A 1 330 ? 27.359 19.719 5.43 1 94.12 330 GLU A C 1
ATOM 2625 O O . GLU A 1 330 ? 28.312 19.859 6.191 1 94.12 330 GLU A O 1
ATOM 2630 N N . VAL A 1 331 ? 26.719 18.594 5.312 1 93.88 331 VAL A N 1
ATOM 2631 C CA . VAL A 1 331 ? 27.109 17.406 6.055 1 93.88 331 VAL A CA 1
ATOM 2632 C C . VAL A 1 331 ? 28.469 16.906 5.551 1 93.88 331 VAL A C 1
ATOM 2634 O O . VAL A 1 331 ? 29.328 16.5 6.344 1 93.88 331 VAL A O 1
ATOM 2637 N N . LEU A 1 332 ? 28.672 16.969 4.188 1 91.56 332 LEU A N 1
ATOM 2638 C CA . LEU A 1 332 ? 29.953 16.562 3.617 1 91.56 332 LEU A CA 1
ATOM 2639 C C . LEU A 1 332 ? 31.078 17.469 4.109 1 91.56 332 LEU A C 1
ATOM 2641 O O . LEU A 1 332 ? 32.188 17.016 4.352 1 91.56 332 LEU A O 1
ATOM 2645 N N . GLN A 1 333 ? 30.797 18.734 4.23 1 93 333 GLN A N 1
ATOM 2646 C CA . GLN A 1 333 ? 31.781 19.672 4.762 1 93 333 GLN A CA 1
ATOM 2647 C C . GLN A 1 333 ? 32.156 19.312 6.191 1 93 333 GLN A C 1
ATOM 2649 O O . GLN A 1 333 ? 33.344 19.406 6.566 1 93 333 GLN A O 1
ATOM 2654 N N . ARG A 1 334 ? 31.203 18.844 6.969 1 93.88 334 ARG A N 1
ATOM 2655 C CA . ARG A 1 334 ? 31.469 18.453 8.352 1 93.88 334 ARG A CA 1
ATOM 2656 C C . ARG A 1 334 ? 32.312 17.188 8.406 1 93.88 334 ARG A C 1
ATOM 2658 O O . ARG A 1 334 ? 32.969 16.922 9.406 1 93.88 334 ARG A O 1
ATOM 2665 N N . LEU A 1 335 ? 32.25 16.406 7.32 1 93.56 335 LEU A N 1
ATOM 2666 C CA . LEU A 1 335 ? 33.062 15.203 7.207 1 93.56 335 LEU A CA 1
ATOM 2667 C C . LEU A 1 335 ? 34.406 15.523 6.598 1 93.56 335 LEU A C 1
ATOM 2669 O O . LEU A 1 335 ? 35.219 14.617 6.324 1 93.56 335 LEU A O 1
ATOM 2673 N N . ASN A 1 336 ? 34.719 16.734 6.301 1 91.81 336 ASN A N 1
ATOM 2674 C CA . ASN A 1 336 ? 35.969 17.219 5.73 1 91.81 336 ASN A CA 1
ATOM 2675 C C . ASN A 1 336 ? 36.156 16.734 4.297 1 91.81 336 ASN A C 1
ATOM 2677 O O . ASN A 1 336 ? 37.281 16.375 3.906 1 91.81 336 ASN A O 1
ATOM 2681 N N . VAL A 1 337 ? 35.062 16.547 3.646 1 90 337 VAL A N 1
ATOM 2682 C CA . VAL A 1 337 ? 35.094 16.203 2.227 1 90 337 VAL A CA 1
ATOM 2683 C C . VAL A 1 337 ? 34.938 17.484 1.394 1 90 337 VAL A C 1
ATOM 2685 O O . VAL A 1 337 ? 34.062 18.312 1.676 1 90 337 VAL A O 1
ATOM 2688 N N . THR A 1 338 ? 35.812 17.672 0.429 1 89.06 338 THR A N 1
ATOM 2689 C CA . THR A 1 338 ? 35.75 18.875 -0.416 1 89.06 338 THR A CA 1
ATOM 2690 C C . THR A 1 338 ? 34.562 18.797 -1.386 1 89.06 338 THR A C 1
ATOM 2692 O O . THR A 1 338 ? 34.344 17.766 -2.027 1 89.06 338 THR A O 1
ATOM 2695 N N . ILE A 1 339 ? 33.906 19.875 -1.383 1 88.75 339 ILE A N 1
ATOM 2696 C CA . ILE A 1 339 ? 32.75 19.938 -2.268 1 88.75 339 ILE A CA 1
ATOM 2697 C C . ILE A 1 339 ? 33.156 20.453 -3.637 1 88.75 339 ILE A C 1
ATOM 2699 O O . ILE A 1 339 ? 33.75 21.531 -3.742 1 88.75 339 ILE A O 1
ATOM 2703 N N . GLY A 1 340 ? 32.875 19.688 -4.598 1 89.06 340 GLY A N 1
ATOM 2704 C CA . GLY A 1 340 ? 33.219 20.109 -5.953 1 89.06 340 GLY A CA 1
ATOM 2705 C C . GLY A 1 340 ? 32.188 21.094 -6.523 1 89.06 340 GLY A C 1
ATOM 2706 O O . GLY A 1 340 ? 31.109 21.25 -5.98 1 89.06 340 GLY A O 1
ATOM 2707 N N . LEU A 1 341 ? 32.562 21.719 -7.547 1 90.69 341 LEU A N 1
ATOM 2708 C CA . LEU A 1 341 ? 31.75 22.734 -8.195 1 90.69 341 LEU A CA 1
ATOM 2709 C C . LEU A 1 341 ? 30.5 22.109 -8.82 1 90.69 341 LEU A C 1
ATOM 2711 O O . LEU A 1 341 ? 29.422 22.688 -8.773 1 90.69 341 LEU A O 1
ATOM 2715 N N . ASN A 1 342 ? 30.703 21.016 -9.359 1 90.25 342 ASN A N 1
ATOM 2716 C CA . ASN A 1 342 ? 29.578 20.344 -10.016 1 90.25 342 ASN A CA 1
ATOM 2717 C C . ASN A 1 342 ? 28.5 19.938 -9.008 1 90.25 342 ASN A C 1
ATOM 2719 O O . ASN A 1 342 ? 27.312 20.062 -9.281 1 90.25 342 ASN A O 1
ATOM 2723 N N . THR A 1 343 ? 28.953 19.516 -7.867 1 90.69 343 THR A N 1
ATOM 2724 C CA . THR A 1 343 ? 28.016 19.125 -6.82 1 90.69 343 THR A CA 1
ATOM 2725 C C . THR A 1 343 ? 27.25 20.344 -6.285 1 90.69 343 THR A C 1
ATOM 2727 O O . THR A 1 343 ? 26.031 20.281 -6.105 1 90.69 343 THR A O 1
ATOM 2730 N N . ALA A 1 344 ? 27.906 21.359 -6.09 1 91.19 344 ALA A N 1
ATOM 2731 C CA . ALA A 1 344 ? 27.281 22.578 -5.586 1 91.19 344 ALA A CA 1
ATOM 2732 C C . ALA A 1 344 ? 26.266 23.125 -6.574 1 91.19 344 ALA A C 1
ATOM 2734 O O . ALA A 1 344 ? 25.172 23.531 -6.184 1 91.19 344 ALA A O 1
ATOM 2735 N N . LYS A 1 345 ? 26.609 23.078 -7.836 1 91.31 345 LYS A N 1
ATOM 2736 C CA . LYS A 1 345 ? 25.703 23.578 -8.875 1 91.31 345 LYS A CA 1
ATOM 2737 C C . LYS A 1 345 ? 24.469 22.703 -8.992 1 91.31 345 LYS A C 1
ATOM 2739 O O . LYS A 1 345 ? 23.359 23.203 -9.188 1 91.31 345 LYS A O 1
ATOM 2744 N N . TYR A 1 346 ? 24.719 21.516 -8.844 1 90 346 TYR A N 1
ATOM 2745 C CA . TYR A 1 346 ? 23.609 20.578 -8.945 1 90 346 TYR A CA 1
ATOM 2746 C C . TYR A 1 346 ? 22.609 20.781 -7.812 1 90 346 TYR A C 1
ATOM 2748 O O . TYR A 1 346 ? 21.406 20.844 -8.039 1 90 346 TYR A O 1
ATOM 2756 N N . VAL A 1 347 ? 23.109 20.875 -6.602 1 91.75 347 VAL A N 1
ATOM 2757 C CA . VAL A 1 347 ? 22.266 21.031 -5.426 1 91.75 347 VAL A CA 1
ATOM 2758 C C . VAL A 1 347 ? 21.469 22.328 -5.543 1 91.75 347 VAL A C 1
ATOM 2760 O O . VAL A 1 347 ? 20.266 22.344 -5.281 1 91.75 347 VAL A O 1
ATOM 2763 N N . CYS A 1 348 ? 22.062 23.328 -6.016 1 92.38 348 CYS A N 1
ATOM 2764 C CA . CYS A 1 348 ? 21.406 24.625 -6.195 1 92.38 348 CYS A CA 1
ATOM 2765 C C . CYS A 1 348 ? 20.312 24.531 -7.266 1 92.38 348 CYS A C 1
ATOM 2767 O O . CYS A 1 348 ? 19.234 25.094 -7.113 1 92.38 348 CYS A O 1
ATOM 2769 N N . HIS A 1 349 ? 20.672 23.828 -8.25 1 92.06 349 HIS A N 1
ATOM 2770 C CA . HIS A 1 349 ? 19.734 23.672 -9.359 1 92.06 349 HIS A CA 1
ATOM 2771 C C . HIS A 1 349 ? 18.484 22.922 -8.93 1 92.06 349 HIS A C 1
ATOM 2773 O O . HIS A 1 349 ? 17.359 23.328 -9.25 1 92.06 349 HIS A O 1
ATOM 2779 N N . ILE A 1 350 ? 18.656 21.859 -8.227 1 91.88 350 ILE A N 1
ATOM 2780 C CA . ILE A 1 350 ? 17.531 21.016 -7.801 1 91.88 350 ILE A CA 1
ATOM 2781 C C . ILE A 1 350 ? 16.656 21.797 -6.824 1 91.88 350 ILE A C 1
ATOM 2783 O O . ILE A 1 350 ? 15.422 21.703 -6.875 1 91.88 350 ILE A O 1
ATOM 2787 N N . ASP A 1 351 ? 17.219 22.531 -5.934 1 93.12 351 ASP A N 1
ATOM 2788 C CA . ASP A 1 351 ? 16.469 23.312 -4.969 1 93.12 351 ASP A CA 1
ATOM 2789 C C . ASP A 1 351 ? 15.664 24.406 -5.66 1 93.12 351 ASP A C 1
ATOM 2791 O O . ASP A 1 351 ? 14.531 24.688 -5.285 1 93.12 351 ASP A O 1
ATOM 2795 N N . ARG A 1 352 ? 16.281 24.984 -6.68 1 93.75 352 ARG A N 1
ATOM 2796 C CA . ARG A 1 352 ? 15.594 26.016 -7.449 1 93.75 352 ARG A CA 1
AT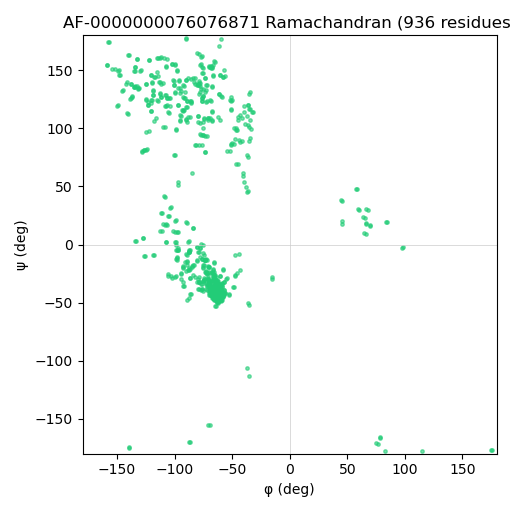OM 2797 C C . ARG A 1 352 ? 14.414 25.422 -8.211 1 93.75 352 ARG A C 1
ATOM 2799 O O . ARG A 1 352 ? 13.328 26.016 -8.234 1 93.75 352 ARG A O 1
ATOM 2806 N N . LYS A 1 353 ? 14.672 24.344 -8.766 1 92.88 353 LYS A N 1
ATOM 2807 C CA . LYS A 1 353 ? 13.602 23.672 -9.492 1 92.88 353 LYS A CA 1
ATOM 2808 C C . LYS A 1 353 ? 12.445 23.328 -8.57 1 92.88 353 LYS A C 1
ATOM 2810 O O . LYS A 1 353 ? 11.281 23.5 -8.93 1 92.88 353 LYS A O 1
ATOM 2815 N N . ARG A 1 354 ? 12.758 22.844 -7.422 1 90.62 354 ARG A N 1
ATOM 2816 C CA . ARG A 1 354 ? 11.742 22.5 -6.438 1 90.62 354 ARG A CA 1
ATOM 2817 C C . ARG A 1 354 ? 10.914 23.719 -6.047 1 90.62 354 ARG A C 1
ATOM 2819 O O . ARG A 1 354 ? 9.688 23.641 -5.969 1 90.62 354 ARG A O 1
ATOM 2826 N N . LYS A 1 355 ? 11.594 24.797 -5.816 1 91.31 355 LYS A N 1
ATOM 2827 C CA . LYS A 1 355 ? 10.922 26.031 -5.426 1 91.31 355 LYS A CA 1
ATOM 2828 C C . LYS A 1 355 ? 9.992 26.531 -6.531 1 91.31 355 LYS A C 1
ATOM 2830 O O . LYS A 1 355 ? 8.867 26.953 -6.262 1 91.31 355 LYS A O 1
ATOM 2835 N N . LEU A 1 356 ? 10.445 26.375 -7.746 1 93.56 356 LEU A N 1
ATOM 2836 C CA . LEU A 1 356 ? 9.648 26.812 -8.883 1 93.56 356 LEU A CA 1
ATOM 2837 C C . LEU A 1 356 ? 8.422 25.922 -9.062 1 93.56 356 LEU A C 1
ATOM 2839 O O . LEU A 1 356 ? 7.324 26.406 -9.336 1 93.56 356 LEU A O 1
ATOM 2843 N N . ASP A 1 357 ? 8.648 24.703 -8.898 1 92.5 357 ASP A N 1
ATOM 2844 C CA . ASP A 1 357 ? 7.547 23.75 -9.031 1 92.5 357 ASP A CA 1
ATOM 2845 C C . ASP A 1 357 ? 6.508 23.953 -7.93 1 92.5 357 ASP A C 1
ATOM 2847 O O . ASP A 1 357 ? 5.301 23.891 -8.188 1 92.5 357 ASP A O 1
ATOM 2851 N N . ALA A 1 358 ? 7.012 24.203 -6.766 1 88.44 358 ALA A N 1
ATOM 2852 C CA . ALA A 1 358 ? 6.109 24.453 -5.648 1 88.44 358 ALA A CA 1
ATOM 2853 C C . ALA A 1 358 ? 5.266 25.703 -5.895 1 88.44 358 ALA A C 1
ATOM 2855 O O . ALA A 1 358 ? 4.062 25.703 -5.629 1 88.44 358 ALA A O 1
ATOM 2856 N N . ALA A 1 359 ? 5.836 26.719 -6.461 1 91.94 359 ALA A N 1
ATOM 2857 C CA . ALA A 1 359 ? 5.133 27.953 -6.77 1 91.94 359 ALA A CA 1
ATOM 2858 C C . ALA A 1 359 ? 4.086 27.734 -7.855 1 91.94 359 ALA A C 1
ATOM 2860 O O . ALA A 1 359 ? 2.971 28.266 -7.766 1 91.94 359 ALA A O 1
ATOM 2861 N N . ARG A 1 360 ? 4.43 26.984 -8.789 1 92.19 360 ARG A N 1
ATOM 2862 C CA . ARG A 1 360 ? 3.52 26.672 -9.891 1 92.19 360 ARG A CA 1
ATOM 2863 C C . ARG A 1 360 ? 2.297 25.922 -9.391 1 92.19 360 ARG A C 1
ATOM 2865 O O . ARG A 1 360 ? 1.17 26.203 -9.797 1 92.19 360 ARG A O 1
ATOM 2872 N N . LYS A 1 361 ? 2.496 25.016 -8.539 1 89.19 361 LYS A N 1
ATOM 2873 C CA . LYS A 1 361 ? 1.433 24.141 -8.055 1 89.19 361 LYS A CA 1
ATOM 2874 C C . LYS A 1 361 ? 0.459 24.891 -7.16 1 89.19 361 LYS A C 1
ATOM 2876 O O . LYS A 1 361 ? -0.673 24.453 -6.949 1 89.19 361 LYS A O 1
ATOM 2881 N N . THR A 1 362 ? 0.911 26.078 -6.625 1 86.88 362 THR A N 1
ATOM 2882 C CA . THR A 1 362 ? 0.0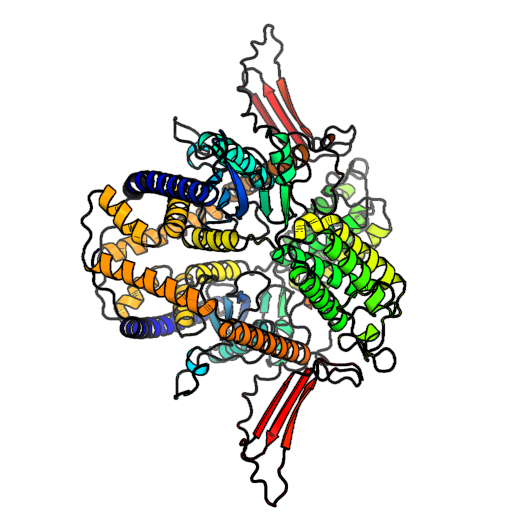62 26.844 -5.723 1 86.88 362 THR A CA 1
ATOM 2883 C C . THR A 1 362 ? -0.84 27.797 -6.504 1 86.88 362 THR A C 1
ATOM 2885 O O . THR A 1 362 ? -1.798 28.344 -5.953 1 86.88 362 THR A O 1
ATOM 2888 N N . THR A 1 363 ? -0.623 27.859 -7.844 1 89.44 363 THR A N 1
ATOM 2889 C CA . THR A 1 363 ? -1.399 28.797 -8.656 1 89.44 363 THR A CA 1
ATOM 2890 C C . THR A 1 363 ? -2.812 28.266 -8.883 1 89.44 363 THR A C 1
ATOM 2892 O O . THR A 1 363 ? -3.029 27.047 -8.914 1 89.44 363 THR A O 1
ATOM 2895 N N . ILE A 1 364 ? -3.752 29.094 -8.984 1 87.19 364 ILE A N 1
ATOM 2896 C CA . ILE A 1 364 ? -5.164 28.766 -9.148 1 87.19 364 ILE A CA 1
ATOM 2897 C C . ILE A 1 364 ? -5.367 28.047 -10.484 1 87.19 364 ILE A C 1
ATOM 2899 O O . ILE A 1 364 ? -6.012 27 -10.531 1 87.19 364 ILE A O 1
ATOM 2903 N N . PRO A 1 365 ? -4.848 28.578 -11.516 1 84.31 365 PRO A N 1
ATOM 2904 C CA . PRO A 1 365 ? -5.031 27.859 -12.781 1 84.31 365 PRO A CA 1
ATOM 2905 C C . PRO A 1 365 ? -4.527 26.422 -12.727 1 84.31 365 PRO A C 1
ATOM 2907 O O . PRO A 1 365 ? -5.148 25.531 -13.305 1 84.31 365 PRO A O 1
ATOM 2910 N N . PHE A 1 366 ? -3.463 26.25 -12.148 1 87.56 366 PHE A N 1
ATOM 2911 C CA . PHE A 1 366 ? -2.926 24.891 -12.039 1 87.56 366 PHE A CA 1
ATOM 2912 C C . PHE A 1 366 ? -3.891 23.984 -11.281 1 87.56 366 PHE A C 1
ATOM 2914 O O . PHE A 1 366 ? -4.152 22.859 -11.703 1 87.56 366 PHE A O 1
ATOM 2921 N N . LYS A 1 367 ? -4.402 24.453 -10.188 1 83.19 367 LYS A N 1
ATOM 2922 C CA . LYS A 1 367 ? -5.328 23.672 -9.367 1 83.19 367 LYS A CA 1
ATOM 2923 C C . LYS A 1 367 ? -6.625 23.391 -10.125 1 83.19 367 LYS A C 1
ATOM 2925 O O . LYS A 1 367 ? -7.18 22.297 -10.031 1 83.19 367 LYS A O 1
ATOM 2930 N N . ARG A 1 368 ? -7.082 24.328 -10.844 1 79.62 368 ARG A N 1
ATOM 2931 C CA . ARG A 1 368 ? -8.289 24.156 -11.648 1 79.62 368 ARG A CA 1
ATOM 2932 C C . ARG A 1 368 ? -8.078 23.109 -12.734 1 79.62 368 ARG A C 1
ATOM 2934 O O . ARG A 1 368 ? -8.945 22.25 -12.961 1 79.62 368 ARG A O 1
ATOM 2941 N N . LYS A 1 369 ? -7 23.219 -13.391 1 83.69 369 LYS A N 1
ATOM 2942 C CA . LYS A 1 369 ? -6.684 22.25 -14.43 1 83.69 369 LYS A CA 1
ATOM 2943 C C . LYS A 1 369 ? -6.609 20.828 -13.867 1 83.69 369 LYS A C 1
ATOM 2945 O O . LYS A 1 369 ? -7.102 19.875 -14.477 1 83.69 369 LYS A O 1
ATOM 2950 N N . ARG A 1 370 ? -6.02 20.672 -12.703 1 81.81 370 ARG A N 1
ATOM 2951 C CA . ARG A 1 370 ? -5.902 19.375 -12.047 1 81.81 370 ARG A CA 1
ATOM 2952 C C . ARG A 1 370 ? -7.277 18.797 -11.727 1 81.81 370 ARG A C 1
ATOM 2954 O O . ARG A 1 370 ? -7.516 17.609 -11.922 1 81.81 370 ARG A O 1
ATOM 2961 N N . SER A 1 371 ? -8.148 19.641 -11.273 1 77.19 371 SER A N 1
ATOM 2962 C CA . SER A 1 371 ? -9.5 19.219 -10.938 1 77.19 371 SER A CA 1
ATOM 2963 C C . SER A 1 371 ? -10.258 18.75 -12.18 1 77.19 371 SER A C 1
ATOM 2965 O O . SER A 1 371 ? -10.977 17.75 -12.141 1 77.19 371 SER A O 1
ATOM 2967 N N . ILE A 1 372 ? -10.07 19.422 -13.242 1 72.69 372 ILE A N 1
ATOM 2968 C CA . ILE A 1 372 ? -10.742 19.094 -14.492 1 72.69 372 ILE A CA 1
ATOM 2969 C C . ILE A 1 372 ? -10.227 17.766 -15.023 1 72.69 372 ILE A C 1
ATOM 2971 O O . ILE A 1 372 ? -11.016 16.906 -15.43 1 72.69 372 ILE A O 1
ATOM 2975 N N . LEU A 1 373 ? -8.961 17.609 -14.977 1 80.81 373 LEU A N 1
ATOM 2976 C CA . LEU A 1 373 ? -8.367 16.359 -15.461 1 80.81 373 LEU A CA 1
ATOM 2977 C C . LEU A 1 373 ? -8.836 15.172 -14.633 1 80.81 373 LEU A C 1
ATOM 2979 O O . LEU A 1 373 ? -9.102 14.102 -15.18 1 80.81 373 LEU A O 1
ATOM 2983 N N . LYS A 1 374 ? -8.891 15.367 -13.375 1 77.62 374 LYS A N 1
ATOM 2984 C CA . LYS A 1 374 ? -9.367 14.305 -12.492 1 77.62 374 LYS A CA 1
ATOM 2985 C C . LYS A 1 374 ? -10.805 13.922 -12.82 1 77.62 374 LYS A C 1
ATOM 2987 O O . LYS A 1 374 ? -11.141 12.734 -12.875 1 77.62 374 LYS A O 1
ATOM 2992 N N . SER A 1 375 ? -11.602 14.898 -13.008 1 68.12 375 SER A N 1
ATOM 2993 C CA . SER A 1 375 ? -13 14.664 -13.352 1 68.12 375 SER A CA 1
ATOM 2994 C C . SER A 1 375 ? -13.133 13.906 -14.664 1 68.12 375 SER A C 1
ATOM 2996 O O . SER A 1 375 ? -13.938 12.977 -14.781 1 68.12 375 SER A O 1
ATOM 2998 N N . ASP A 1 376 ? -12.312 14.258 -15.57 1 72.94 376 ASP A N 1
ATOM 2999 C CA . ASP A 1 376 ? -12.328 13.602 -16.875 1 72.94 376 ASP A CA 1
ATOM 3000 C C . ASP A 1 376 ? -11.922 12.133 -16.75 1 72.94 376 ASP A C 1
ATOM 3002 O O . ASP A 1 376 ? -12.547 11.258 -17.359 1 72.94 376 ASP A O 1
ATOM 3006 N N . ARG A 1 377 ? -10.914 11.945 -16.047 1 78.5 377 ARG A N 1
ATOM 3007 C CA . ARG A 1 377 ? -10.43 10.586 -15.859 1 78.5 377 ARG A CA 1
ATOM 3008 C C . ARG A 1 377 ? -11.477 9.719 -15.156 1 78.5 377 ARG A C 1
ATOM 3010 O O . ARG A 1 377 ? -11.68 8.562 -15.523 1 78.5 377 ARG A O 1
ATOM 3017 N N . CYS A 1 378 ? -12.055 10.273 -14.164 1 72.06 378 CYS A N 1
ATOM 3018 C CA . CYS A 1 378 ? -13.07 9.547 -13.414 1 72.06 378 CYS A CA 1
ATOM 3019 C C . CYS A 1 378 ? -14.258 9.188 -14.305 1 72.06 378 CYS A C 1
ATOM 3021 O O . CYS A 1 378 ? -14.773 8.07 -14.234 1 72.06 378 CYS A O 1
ATOM 3023 N N . CYS A 1 379 ? -14.617 10.109 -15.141 1 66.19 379 CYS A N 1
ATOM 3024 C CA . CYS A 1 379 ? -15.734 9.875 -16.047 1 66.19 379 CYS A CA 1
ATOM 3025 C C . CYS A 1 379 ? -15.406 8.766 -17.047 1 66.19 379 CYS A C 1
ATOM 3027 O O . CYS A 1 379 ? -16.219 7.871 -17.281 1 66.19 379 CYS A O 1
ATOM 3029 N N . LYS A 1 380 ? -14.281 8.828 -17.578 1 76.31 380 LYS A N 1
ATOM 3030 C CA . LYS A 1 380 ? -13.852 7.816 -18.531 1 76.31 380 LYS A CA 1
ATOM 3031 C C . LYS A 1 380 ? -13.789 6.434 -17.891 1 76.31 380 LYS A C 1
ATOM 3033 O O . LYS A 1 380 ? -14.203 5.441 -18.484 1 76.31 380 LYS A O 1
ATOM 3038 N N . GLN A 1 381 ? -13.289 6.406 -16.734 1 80.56 381 GLN A N 1
ATOM 3039 C CA . GLN A 1 381 ? -13.18 5.145 -16.016 1 80.56 381 GLN A CA 1
ATOM 3040 C C . GLN A 1 381 ? -14.547 4.535 -15.742 1 80.56 381 GLN A C 1
ATOM 3042 O O . GLN A 1 381 ? -14.75 3.334 -15.938 1 80.56 381 GLN A O 1
ATOM 3047 N N . LEU A 1 382 ? -15.422 5.309 -15.32 1 69.25 382 LEU A N 1
ATOM 3048 C CA . LEU A 1 382 ? -16.766 4.832 -15.016 1 69.25 382 LEU A CA 1
ATOM 3049 C C . LEU A 1 382 ? -17.469 4.336 -16.281 1 69.25 382 LEU A C 1
ATOM 3051 O O . LEU A 1 382 ? -18.109 3.285 -16.266 1 69.25 382 LEU A O 1
ATOM 3055 N N . THR A 1 383 ? -17.281 5.078 -17.328 1 69.62 383 THR A N 1
ATOM 3056 C CA . THR A 1 383 ? -17.875 4.688 -18.594 1 69.62 383 THR A CA 1
ATOM 3057 C C . THR A 1 383 ? -17.328 3.342 -19.062 1 69.62 383 THR A C 1
ATOM 3059 O O . THR A 1 383 ? -18.094 2.473 -19.5 1 69.62 383 THR A O 1
ATOM 3062 N N . ASN A 1 384 ? -16.078 3.238 -18.953 1 77.25 384 ASN A N 1
ATOM 3063 C CA . ASN A 1 384 ? -15.453 1.988 -19.359 1 77.25 384 ASN A CA 1
ATOM 3064 C C . ASN A 1 384 ? -15.898 0.823 -18.469 1 77.25 384 ASN A C 1
ATOM 3066 O O . ASN A 1 384 ? -16.141 -0.278 -18.969 1 77.25 384 ASN A O 1
ATOM 3070 N N . GLU A 1 385 ? -16.047 0.999 -17.234 1 75.81 385 GLU A N 1
ATOM 3071 C CA . GLU A 1 385 ? -16.438 -0.06 -16.297 1 75.81 385 GLU A CA 1
ATOM 3072 C C . GLU A 1 385 ? -17.875 -0.521 -16.547 1 75.81 385 GLU A C 1
ATOM 3074 O O . GLU A 1 385 ? -18.172 -1.712 -16.453 1 75.81 385 GLU A O 1
ATOM 3079 N N . VAL A 1 386 ? -18.703 0.424 -16.844 1 66.56 386 VAL A N 1
ATOM 3080 C CA . VAL A 1 386 ? -20.078 0.088 -17.156 1 66.56 386 VAL A CA 1
ATOM 3081 C C . VAL A 1 386 ? -20.156 -0.712 -18.453 1 66.56 386 VAL A C 1
ATOM 3083 O O . VAL A 1 386 ? -20.859 -1.713 -18.531 1 66.56 386 VAL A O 1
ATOM 3086 N N . ARG A 1 387 ? -19.359 -0.286 -19.406 1 66.56 387 ARG A N 1
ATOM 3087 C CA . ARG A 1 387 ? -19.328 -0.958 -20.703 1 66.56 387 ARG A CA 1
ATOM 3088 C C . ARG A 1 387 ? -18.75 -2.367 -20.578 1 66.56 387 ARG A C 1
ATOM 3090 O O . ARG A 1 387 ? -19.234 -3.297 -21.234 1 66.56 387 ARG A O 1
ATOM 3097 N N . GLU A 1 388 ? -17.781 -2.547 -19.703 1 78.06 388 GLU A N 1
ATOM 3098 C CA . GLU A 1 388 ? -17.062 -3.809 -19.578 1 78.06 388 GLU A CA 1
ATOM 3099 C C . GLU A 1 388 ? -17.781 -4.77 -18.641 1 78.06 388 GLU A C 1
ATOM 3101 O O . GLU A 1 388 ? -17.594 -5.984 -18.719 1 78.06 388 GLU A O 1
ATOM 3106 N N . GLY A 1 389 ? -18.625 -4.328 -17.766 1 67.12 389 GLY A N 1
ATOM 3107 C CA . GLY A 1 389 ? -19.234 -5.172 -16.75 1 67.12 389 GLY A CA 1
ATOM 3108 C C . GLY A 1 389 ? -18.297 -5.543 -15.617 1 67.12 389 GLY A C 1
ATOM 3109 O O . GLY A 1 389 ? -17.203 -5 -15.516 1 67.12 389 GLY A O 1
ATOM 3110 N N . PRO A 1 390 ? -18.75 -6.434 -14.797 1 69.12 390 PRO A N 1
ATOM 3111 C CA . PRO A 1 390 ? -17.891 -6.793 -13.664 1 69.12 390 PRO A CA 1
ATOM 3112 C C . PRO A 1 390 ? -16.625 -7.535 -14.094 1 69.12 390 PRO A C 1
ATOM 3114 O O . PRO A 1 390 ? -16.703 -8.57 -14.766 1 69.12 390 PRO A O 1
ATOM 3117 N N . THR A 1 391 ? -15.594 -6.941 -13.891 1 72.06 391 THR A N 1
ATOM 3118 C CA . THR A 1 391 ? -14.336 -7.531 -14.32 1 72.06 391 THR A CA 1
ATOM 3119 C C . THR A 1 391 ? -13.586 -8.141 -13.141 1 72.06 391 THR A C 1
ATOM 3121 O O . THR A 1 391 ? -12.773 -9.055 -13.312 1 72.06 391 THR A O 1
ATOM 3124 N N . TYR A 1 392 ? -13.812 -7.566 -11.914 1 70.38 392 TYR A N 1
ATOM 3125 C CA . TYR A 1 392 ? -13.094 -8.062 -10.75 1 70.38 392 TYR A CA 1
ATOM 3126 C C . TYR A 1 392 ? -14 -8.102 -9.523 1 70.38 392 TYR A C 1
ATOM 3128 O O . TYR A 1 392 ? -14.656 -7.109 -9.195 1 70.38 392 TYR A O 1
ATOM 3136 N N . GLN A 1 393 ? -14.297 -9.227 -9.078 1 67.69 393 GLN A N 1
ATOM 3137 C CA . GLN A 1 393 ? -15.016 -9.445 -7.832 1 67.69 393 GLN A CA 1
ATOM 3138 C C . GLN A 1 393 ? -14.453 -10.656 -7.082 1 67.69 393 GLN A C 1
ATOM 3140 O O . GLN A 1 393 ? -14.031 -11.633 -7.699 1 67.69 393 GLN A O 1
ATOM 3145 N N . THR A 1 394 ? -14.359 -10.492 -5.777 1 66.06 394 THR A N 1
ATOM 3146 C CA . THR A 1 394 ? -13.844 -11.602 -4.977 1 66.06 394 THR A CA 1
ATOM 3147 C C . THR A 1 394 ? -14.609 -12.883 -5.285 1 66.06 394 THR A C 1
ATOM 3149 O O . THR A 1 394 ? -15.836 -12.906 -5.238 1 66.06 394 THR A O 1
ATOM 3152 N N . SER A 1 395 ? -13.977 -13.93 -5.656 1 63.25 395 SER A N 1
ATOM 3153 C CA . SER A 1 395 ? -14.492 -15.273 -5.902 1 63.25 395 SER A CA 1
ATOM 3154 C C . SER A 1 395 ? -15.562 -15.273 -6.984 1 63.25 395 SER A C 1
ATOM 3156 O O . SER A 1 395 ? -16.562 -15.992 -6.887 1 63.25 395 SER A O 1
ATOM 3158 N N . ILE A 1 396 ? -15.453 -14.367 -7.895 1 64.75 396 ILE A N 1
ATOM 3159 C CA . ILE A 1 396 ? -16.453 -14.203 -8.945 1 64.75 396 ILE A CA 1
ATOM 3160 C C . ILE A 1 396 ? -16.609 -15.516 -9.719 1 64.75 396 ILE A C 1
ATOM 3162 O O . ILE A 1 396 ? -17.703 -15.875 -10.133 1 64.75 396 ILE A O 1
ATOM 3166 N N . ILE A 1 397 ? -15.562 -16.25 -9.836 1 65.12 397 ILE A N 1
ATOM 3167 C CA . ILE A 1 397 ? -15.594 -17.469 -10.633 1 65.12 397 ILE A CA 1
ATOM 3168 C C . ILE A 1 397 ? -16.25 -18.594 -9.844 1 65.12 397 ILE A C 1
ATOM 3170 O O . ILE A 1 397 ? -17 -19.406 -10.398 1 65.12 397 ILE A O 1
ATOM 3174 N N . MET A 1 398 ? -15.922 -18.578 -8.57 1 63.28 398 MET A N 1
ATOM 3175 C CA . MET A 1 398 ? -16.469 -19.656 -7.754 1 63.28 398 MET A CA 1
ATOM 3176 C C . MET A 1 398 ? -17.984 -19.547 -7.629 1 63.28 398 MET A C 1
ATOM 3178 O O . MET A 1 398 ? -18.672 -20.562 -7.578 1 63.28 398 MET A O 1
ATOM 3182 N N . ASN A 1 399 ? -18.391 -18.344 -7.52 1 58.41 399 ASN A N 1
ATOM 3183 C CA . ASN A 1 399 ? -19.812 -18.094 -7.309 1 58.41 399 ASN A CA 1
ATOM 3184 C C . ASN A 1 399 ? -20.594 -18.203 -8.609 1 58.41 399 ASN A C 1
ATOM 3186 O O . ASN A 1 399 ? -21.797 -18.484 -8.594 1 58.41 399 ASN A O 1
ATOM 3190 N N . ASN A 1 400 ? -19.938 -17.828 -9.797 1 53.81 400 ASN A N 1
ATOM 3191 C CA . ASN A 1 400 ? -20.688 -17.766 -11.055 1 53.81 400 ASN A CA 1
ATOM 3192 C C . ASN A 1 400 ? -20.391 -18.969 -11.945 1 53.81 400 ASN A C 1
ATOM 3194 O O . ASN A 1 400 ? -19.797 -18.828 -13.016 1 53.81 400 ASN A O 1
ATOM 3198 N N . ASN A 1 401 ? -20.125 -20.047 -11.461 1 48.59 401 ASN A N 1
ATOM 3199 C CA . ASN A 1 401 ? -20 -21.141 -12.422 1 48.59 401 ASN A CA 1
ATOM 3200 C C . ASN A 1 401 ? -20.984 -20.984 -13.578 1 48.59 401 ASN A C 1
ATOM 3202 O O . ASN A 1 401 ? -20.703 -21.422 -14.695 1 48.59 401 ASN A O 1
ATOM 3206 N N . ASN A 1 402 ? -22.266 -20.797 -13.266 1 39.84 402 ASN A N 1
ATOM 3207 C CA . ASN A 1 402 ? -23.281 -20.766 -14.312 1 39.84 402 ASN A CA 1
ATOM 3208 C C . ASN A 1 402 ? -23.328 -19.391 -14.992 1 39.84 402 ASN A C 1
ATOM 3210 O O . ASN A 1 402 ? -24.375 -18.984 -15.508 1 39.84 402 ASN A O 1
ATOM 3214 N N . ILE A 1 403 ? -22.641 -18.484 -14.664 1 40.25 403 ILE A N 1
ATOM 3215 C CA . ILE A 1 403 ? -22.828 -17.281 -15.469 1 40.25 403 ILE A CA 1
ATOM 3216 C C . ILE A 1 403 ? -22.734 -17.625 -16.953 1 40.25 403 ILE A C 1
ATOM 3218 O O . ILE A 1 403 ? -21.688 -18.078 -17.422 1 40.25 403 ILE A O 1
ATOM 3222 N N . GLU A 1 404 ? -23.703 -17.984 -17.5 1 37.47 404 GLU A N 1
ATOM 3223 C CA . GLU A 1 404 ? -23.938 -18.203 -18.922 1 37.47 404 GLU A CA 1
ATOM 3224 C C . GLU A 1 404 ? -23.109 -17.25 -19.781 1 37.47 404 GLU A C 1
ATOM 3226 O O . GLU A 1 404 ? -22.969 -16.062 -19.438 1 37.47 404 GLU A O 1
ATOM 3231 N N . GLN A 1 405 ? -22.109 -17.781 -20.594 1 42 405 GLN A N 1
ATOM 3232 C CA . GLN A 1 405 ? -21.344 -17.172 -21.672 1 42 405 GLN A CA 1
ATOM 3233 C C . GLN A 1 405 ? -22 -15.875 -22.156 1 42 405 GLN A C 1
ATOM 3235 O O . GLN A 1 405 ? -21.344 -15.016 -22.734 1 42 405 GLN A O 1
ATOM 3240 N N . ASP A 1 406 ? -23.234 -15.758 -22.031 1 36.12 406 ASP A N 1
ATOM 3241 C CA . ASP A 1 406 ? -23.984 -14.758 -22.797 1 36.12 406 ASP A CA 1
ATOM 3242 C C . ASP A 1 406 ? -23.844 -13.375 -22.156 1 36.12 406 ASP A C 1
ATOM 3244 O O . ASP A 1 406 ? -24.203 -12.367 -22.766 1 36.12 406 ASP A O 1
ATOM 3248 N N . GLN A 1 407 ? -23.672 -13.312 -20.922 1 38.75 407 GLN A N 1
ATOM 3249 C CA . GLN A 1 407 ? -23.797 -11.961 -20.406 1 38.75 407 GLN A CA 1
ATOM 3250 C C . GLN A 1 407 ? -22.453 -11.242 -20.438 1 38.75 407 GLN A C 1
ATOM 3252 O O . GLN A 1 407 ? -22.344 -10.094 -19.984 1 38.75 407 GLN A O 1
ATOM 3257 N N . ILE A 1 408 ? -21.484 -11.906 -20.547 1 41.56 408 ILE A N 1
ATOM 3258 C CA . ILE A 1 408 ? -20.203 -11.188 -20.547 1 41.56 408 ILE A CA 1
ATOM 3259 C C . ILE A 1 408 ? -20 -10.523 -21.906 1 41.56 408 ILE A C 1
ATOM 3261 O O . ILE A 1 408 ? -19.875 -11.203 -22.922 1 41.56 408 ILE A O 1
ATOM 3265 N N . GLU A 1 409 ? -20.516 -9.398 -22.031 1 42.03 409 GLU A N 1
ATOM 3266 C CA . GLU A 1 409 ? -20.297 -8.602 -23.234 1 42.03 409 GLU A CA 1
ATOM 3267 C C . GLU A 1 409 ? -18.812 -8.516 -23.578 1 42.03 409 GLU A C 1
ATOM 3269 O O . GLU A 1 409 ? -17.969 -8.578 -22.688 1 42.03 409 GLU A O 1
ATOM 3274 N N . GLU A 1 410 ? -18.469 -8.891 -24.75 1 42.19 410 GLU A N 1
ATOM 3275 C CA . GLU A 1 410 ? -17.156 -8.75 -25.344 1 42.19 410 GLU A CA 1
ATOM 3276 C C . GLU A 1 410 ? -16.469 -7.465 -24.875 1 42.19 410 GLU A C 1
ATOM 3278 O O . GLU A 1 410 ? -17.109 -6.414 -24.766 1 42.19 410 GLU A O 1
ATOM 3283 N N . LEU A 1 411 ? -15.578 -7.676 -24.109 1 43 411 LEU A N 1
ATOM 3284 C CA . LEU A 1 411 ? -14.812 -6.477 -23.781 1 43 411 LEU A CA 1
ATOM 3285 C C . LEU A 1 411 ? -14.68 -5.562 -25 1 43 411 LEU A C 1
ATOM 3287 O O . LEU A 1 411 ? -14.297 -6.012 -26.078 1 43 411 LEU A O 1
ATOM 3291 N N . PRO A 1 412 ? -15.375 -4.516 -25.141 1 35.88 412 PRO A N 1
ATOM 3292 C CA . PRO A 1 412 ? -15.25 -3.666 -26.328 1 35.88 412 PRO A CA 1
ATOM 3293 C C . PRO A 1 412 ? -13.797 -3.402 -26.719 1 35.88 412 PRO A C 1
ATOM 3295 O O . PRO A 1 412 ? -12.938 -3.279 -25.844 1 35.88 412 PRO A O 1
ATOM 3298 N N . ILE A 1 413 ? -13.391 -3.984 -27.734 1 31.58 413 ILE A N 1
ATOM 3299 C CA . ILE A 1 413 ? -12.102 -3.613 -28.312 1 31.58 413 ILE A CA 1
ATOM 3300 C C . ILE A 1 413 ? -11.883 -2.109 -28.172 1 31.58 413 ILE A C 1
ATOM 3302 O O . ILE A 1 413 ? -12.797 -1.314 -28.406 1 31.58 413 ILE A O 1
ATOM 3306 N N . ALA A 1 414 ? -10.914 -1.784 -27.531 1 34.38 414 ALA A N 1
ATOM 3307 C CA . ALA A 1 414 ? -10.578 -0.365 -27.453 1 34.38 414 ALA A CA 1
ATOM 3308 C C . ALA A 1 414 ? -10.781 0.316 -28.797 1 34.38 414 ALA A C 1
ATOM 3310 O O . ALA A 1 414 ? -10.031 0.065 -29.75 1 34.38 414 ALA A O 1
ATOM 3311 N N . GLU A 1 415 ? -11.977 0.378 -29.406 1 31.05 415 GLU A N 1
ATOM 3312 C CA . GLU A 1 415 ? -12.07 1.137 -30.641 1 31.05 415 GLU A CA 1
ATOM 3313 C C . GLU A 1 415 ? -11.391 2.496 -30.516 1 31.05 415 GLU A C 1
ATOM 3315 O O . GLU A 1 415 ? -11.625 3.227 -29.547 1 31.05 415 GLU A O 1
ATOM 3320 N N . VAL A 1 416 ? -10.172 2.539 -31.047 1 32.31 416 VAL A N 1
ATOM 3321 C CA . VAL A 1 416 ? -9.617 3.871 -31.266 1 32.31 416 VAL A CA 1
ATOM 3322 C C . VAL A 1 416 ? -10.734 4.832 -31.672 1 32.31 416 VAL A C 1
ATOM 3324 O O . VAL A 1 416 ? -11.688 4.441 -32.344 1 32.31 416 VAL A O 1
ATOM 3327 N N . ARG A 1 417 ? -10.797 5.859 -31.062 1 31.31 417 ARG A N 1
ATOM 3328 C CA . ARG A 1 417 ? -11.758 6.887 -31.469 1 31.31 417 ARG A CA 1
ATOM 3329 C C . ARG A 1 417 ? -11.922 6.918 -32.969 1 31.31 417 ARG A C 1
ATOM 3331 O O . ARG A 1 417 ? -10.938 6.949 -33.719 1 31.31 417 ARG A O 1
ATOM 3338 N N . PRO A 1 418 ? -12.977 6.352 -33.531 1 31.08 418 PRO A N 1
ATOM 3339 C CA . PRO A 1 418 ? -13.109 6.523 -34.969 1 31.08 418 PRO A CA 1
ATOM 3340 C C . PRO A 1 418 ? -12.633 7.891 -35.438 1 31.08 418 PRO A C 1
ATOM 3342 O O . PRO A 1 418 ? -12.758 8.883 -34.719 1 31.08 418 PRO A O 1
ATOM 3345 N N . GLU A 1 419 ? -11.578 7.824 -36.25 1 33 419 GLU A N 1
ATOM 3346 C CA . GLU A 1 419 ? -11.273 9.086 -36.906 1 33 419 GLU A CA 1
ATOM 3347 C C . GLU A 1 419 ? -12.539 9.766 -37.406 1 33 419 GLU A C 1
ATOM 3349 O O . GLU A 1 419 ? -13.453 9.102 -37.906 1 33 419 GLU A O 1
ATOM 3354 N N . LEU A 1 420 ? -12.883 10.836 -36.812 1 32.66 420 LEU A N 1
ATOM 3355 C CA . LEU A 1 420 ? -14.008 11.633 -37.312 1 32.66 420 LEU A CA 1
ATOM 3356 C C . LEU A 1 420 ? -14.062 11.641 -38.812 1 32.66 420 LEU A C 1
ATOM 3358 O O . LEU A 1 420 ? -13.109 12.062 -39.469 1 32.66 420 LEU A O 1
ATOM 3362 N N . GLU A 1 421 ? -14.523 10.594 -39.438 1 34.75 421 GLU A N 1
ATOM 3363 C CA . GLU A 1 421 ? -14.781 10.797 -40.875 1 34.75 421 GLU A CA 1
ATOM 3364 C C . GLU A 1 421 ? -15.391 12.172 -41.125 1 34.75 421 GLU A C 1
ATOM 3366 O O . GLU A 1 421 ? -16.219 12.648 -40.344 1 34.75 421 GLU A O 1
ATOM 3371 N N . SER A 1 422 ? -14.68 12.992 -41.906 1 36.56 422 SER A N 1
ATOM 3372 C CA . SER A 1 422 ? -15.156 14.281 -42.406 1 36.56 422 SER A CA 1
ATOM 3373 C C . SER A 1 422 ? -16.562 14.164 -42.969 1 36.56 422 SER A C 1
ATOM 3375 O O . SER A 1 422 ? -16.797 13.438 -43.938 1 36.56 422 SER A O 1
ATOM 3377 N N . PHE A 1 423 ? -17.531 13.961 -42.219 1 35.97 423 PHE A N 1
ATOM 3378 C CA . PHE A 1 423 ? -18.875 14.062 -42.75 1 35.97 423 PHE A CA 1
ATOM 3379 C C . PHE A 1 423 ? -19.031 15.344 -43.562 1 35.97 423 PHE A C 1
ATOM 3381 O O . PHE A 1 423 ? -18.812 16.438 -43.062 1 35.97 423 PHE A O 1
ATOM 3388 N N . ARG A 1 424 ? -18.781 15.32 -44.875 1 38.12 424 ARG A N 1
ATOM 3389 C CA . ARG A 1 424 ? -19.109 16.406 -45.781 1 38.12 424 ARG A CA 1
ATOM 3390 C C . ARG A 1 424 ? -20.594 16.781 -45.688 1 38.12 424 ARG A C 1
ATOM 3392 O O . ARG A 1 424 ? -21.453 15.961 -45.969 1 38.12 424 ARG A O 1
ATOM 3399 N N . THR A 1 425 ? -20.859 17.625 -44.562 1 36.91 425 THR A N 1
ATOM 3400 C CA . THR A 1 425 ? -22.219 18.156 -44.562 1 36.91 425 THR A CA 1
ATOM 3401 C C . THR A 1 425 ? -22.578 18.75 -45.938 1 36.91 425 THR A C 1
ATOM 3403 O O . THR A 1 425 ? -21.766 19.453 -46.531 1 36.91 425 THR A O 1
ATOM 3406 N N . GLN A 1 426 ? -23.234 18.094 -46.688 1 38.66 426 GLN A N 1
ATOM 3407 C CA . GLN A 1 426 ? -23.703 18.875 -47.844 1 38.66 426 GLN A CA 1
ATOM 3408 C C . GLN A 1 426 ? -24.062 20.297 -47.438 1 38.66 426 GLN A C 1
ATOM 3410 O O . GLN A 1 426 ? -23.594 21.266 -48.062 1 38.66 426 GLN A O 1
ATOM 3415 N N . ASN A 1 427 ? -25.484 20.594 -47.375 1 39.78 427 ASN A N 1
ATOM 3416 C CA . ASN A 1 427 ? -26.141 21.891 -47.281 1 39.78 427 ASN A CA 1
ATOM 3417 C C . ASN A 1 427 ? -25.766 22.641 -46 1 39.78 427 ASN A C 1
ATOM 3419 O O . ASN A 1 427 ? -25.234 22.031 -45.062 1 39.78 427 ASN A O 1
ATOM 3423 N N . ASP A 1 428 ? -26.219 24.047 -45.906 1 41.72 428 ASP A N 1
ATOM 3424 C CA . ASP A 1 428 ? -26.078 25.125 -44.906 1 41.72 428 ASP A CA 1
ATOM 3425 C C . ASP A 1 428 ? -26.328 24.594 -43.5 1 41.72 428 ASP A C 1
ATOM 3427 O O . ASP A 1 428 ? -26.547 25.375 -42.562 1 41.72 428 ASP A O 1
ATOM 3431 N N . SER A 1 429 ? -26.766 23.406 -43.312 1 43.25 429 SER A N 1
ATOM 3432 C CA . SER A 1 429 ? -27.141 23.031 -41.938 1 43.25 429 SER A CA 1
ATOM 3433 C C . SER A 1 429 ? -25.906 22.719 -41.094 1 43.25 429 SER A C 1
ATOM 3435 O O . SER A 1 429 ? -24.969 22.094 -41.594 1 43.25 429 SER A O 1
ATOM 3437 N N . SER A 1 430 ? -25.516 23.609 -40.219 1 47.56 430 SER A N 1
ATOM 3438 C CA . SER A 1 430 ? -24.469 23.375 -39.219 1 47.56 430 SER A CA 1
ATOM 3439 C C . SER A 1 430 ? -24.688 22.062 -38.469 1 47.56 430 SER A C 1
ATOM 3441 O O . SER A 1 430 ? -25.75 21.859 -37.875 1 47.56 430 SER A O 1
ATOM 3443 N N . ILE A 1 431 ? -24.203 20.984 -39 1 50.38 431 ILE A N 1
ATOM 3444 C CA . ILE A 1 431 ? -24.344 19.719 -38.312 1 50.38 431 ILE A CA 1
ATOM 3445 C C . ILE A 1 431 ? -23.516 19.734 -37.031 1 50.38 431 ILE A C 1
ATOM 3447 O O . ILE A 1 431 ? -22.328 20.047 -37.031 1 50.38 431 ILE A O 1
ATOM 3451 N N . ILE A 1 432 ? -24.234 19.828 -35.906 1 55.5 432 ILE A N 1
ATOM 3452 C CA . ILE A 1 432 ? -23.609 19.672 -34.594 1 55.5 432 ILE A CA 1
ATOM 3453 C C . ILE A 1 432 ? -23.609 18.203 -34.188 1 55.5 432 ILE A C 1
ATOM 3455 O O . ILE A 1 432 ? -24.641 17.531 -34.25 1 55.5 432 ILE A O 1
ATOM 3459 N N . ILE A 1 433 ? -22.547 17.594 -34.156 1 53.56 433 ILE A N 1
ATOM 3460 C CA . ILE A 1 433 ? -22.391 16.219 -33.688 1 53.56 433 ILE A CA 1
ATOM 3461 C C . ILE A 1 433 ? -22.359 16.203 -32.156 1 53.56 433 ILE A C 1
ATOM 3463 O O . ILE A 1 433 ? -21.562 16.906 -31.562 1 53.56 433 ILE A O 1
ATOM 3467 N N . PHE A 1 434 ? -23.484 15.625 -31.562 1 55.62 434 PHE A N 1
ATOM 3468 C CA . PHE A 1 434 ? -23.562 15.453 -30.109 1 55.62 434 PHE A CA 1
ATOM 3469 C C . PHE A 1 434 ? -23 14.102 -29.703 1 55.62 434 PHE A C 1
ATOM 3471 O O . PHE A 1 434 ? -23.219 13.102 -30.391 1 55.62 434 PHE A O 1
ATOM 3478 N N . ASP A 1 435 ? -22.016 14.023 -28.953 1 54.25 435 ASP A N 1
ATOM 3479 C CA . ASP A 1 435 ? -21.547 12.812 -28.297 1 54.25 435 ASP A CA 1
ATOM 3480 C C . ASP A 1 435 ? -22.031 12.766 -26.844 1 54.25 435 ASP A C 1
ATOM 3482 O O . ASP A 1 435 ? -21.703 13.648 -26.047 1 54.25 435 ASP A O 1
ATOM 3486 N N . LEU A 1 436 ? -23.188 11.977 -26.562 1 55.62 436 LEU A N 1
ATOM 3487 C CA . LEU A 1 436 ? -23.719 11.789 -25.219 1 55.62 436 LEU A CA 1
ATOM 3488 C C . LEU A 1 436 ? -23.125 10.547 -24.562 1 55.62 436 LEU A C 1
ATOM 3490 O O . LEU A 1 436 ? -23.031 9.492 -25.203 1 55.62 436 LEU A O 1
ATOM 3494 N N . GLU A 1 437 ? -22.406 10.664 -23.547 1 53.47 437 GLU A N 1
ATOM 3495 C CA . GLU A 1 437 ? -21.938 9.539 -22.75 1 53.47 437 GLU A CA 1
ATOM 3496 C C . GLU A 1 437 ? -22.875 9.281 -21.562 1 53.47 437 GLU A C 1
ATOM 3498 O O . GLU A 1 437 ? -23.234 10.211 -20.828 1 53.47 437 GLU A O 1
ATOM 3503 N N . THR A 1 438 ? -23.656 8.117 -21.562 1 52.28 438 THR A N 1
ATOM 3504 C CA . THR A 1 438 ? -24.562 7.711 -20.5 1 52.28 438 THR A CA 1
ATOM 3505 C C . THR A 1 438 ? -23.922 6.652 -19.594 1 52.28 438 THR A C 1
ATOM 3507 O O . THR A 1 438 ? -22.906 6.051 -19.969 1 52.28 438 THR A O 1
ATOM 3510 N N . THR A 1 439 ? -24.391 6.543 -18.281 1 49.53 439 THR A N 1
ATOM 3511 C CA . THR A 1 439 ? -23.875 5.539 -17.359 1 49.53 439 THR A CA 1
ATOM 3512 C C . THR A 1 439 ? -24.266 4.133 -17.812 1 49.53 439 THR A C 1
ATOM 3514 O O . THR A 1 439 ? -23.688 3.146 -17.359 1 49.53 439 THR A O 1
ATOM 3517 N N . GLY A 1 440 ? -25.391 3.934 -18.562 1 47.22 440 GLY A N 1
ATOM 3518 C CA . GLY A 1 440 ? -25.922 2.695 -19.094 1 47.22 440 GLY A CA 1
ATOM 3519 C C . GLY A 1 440 ? -26.844 2.91 -20.281 1 47.22 440 GLY A C 1
ATOM 3520 O O . GLY A 1 440 ? -26.938 4.023 -20.812 1 47.22 440 GLY A O 1
ATOM 3521 N N . LEU A 1 441 ? -27.344 1.743 -21 1 44.5 441 LEU A N 1
ATOM 3522 C CA . LEU A 1 441 ? -28.234 1.784 -22.141 1 44.5 441 LEU A CA 1
ATOM 3523 C C . LEU A 1 441 ? -29.688 1.807 -21.688 1 44.5 441 LEU A C 1
ATOM 3525 O O . LEU A 1 441 ? -30.609 1.865 -22.516 1 44.5 441 LEU A O 1
ATOM 3529 N N . GLY A 1 442 ? -29.984 1.691 -20.375 1 41.06 442 GLY A N 1
ATOM 3530 C CA . GLY A 1 442 ? -31.375 1.695 -19.938 1 41.06 442 GLY A CA 1
ATOM 3531 C C . GLY A 1 442 ? -32 3.078 -19.953 1 41.06 442 GLY A C 1
ATOM 3532 O O . GLY A 1 442 ? -31.297 4.082 -20.047 1 41.06 442 GLY A O 1
ATOM 3533 N N . ARG A 1 443 ? -33.375 3.125 -20.125 1 47.75 443 ARG A N 1
ATOM 3534 C CA . ARG A 1 443 ? -34.156 4.359 -20.109 1 47.75 443 ARG A CA 1
ATOM 3535 C C . ARG A 1 443 ? -33.781 5.23 -18.922 1 47.75 443 ARG A C 1
ATOM 3537 O O . ARG A 1 443 ? -33.906 6.453 -18.969 1 47.75 443 ARG A O 1
ATOM 3544 N N . ASP A 1 444 ? -33.312 4.598 -17.875 1 41.59 444 ASP A N 1
ATOM 3545 C CA . ASP A 1 444 ? -32.969 5.297 -16.641 1 41.59 444 ASP A CA 1
ATOM 3546 C C . ASP A 1 444 ? -31.484 5.613 -16.547 1 41.59 444 ASP A C 1
ATOM 3548 O O . ASP A 1 444 ? -31 6.012 -15.492 1 41.59 444 ASP A O 1
ATOM 3552 N N . ALA A 1 445 ? -30.719 5.473 -17.547 1 47.09 445 ALA A N 1
ATOM 3553 C CA . ALA A 1 445 ? -29.281 5.742 -17.562 1 47.09 445 ALA A CA 1
ATOM 3554 C C . ALA A 1 445 ? -29 7.242 -17.609 1 47.09 445 ALA A C 1
ATOM 3556 O O . ALA A 1 445 ? -29.719 7.988 -18.281 1 47.09 445 ALA A O 1
ATOM 3557 N N . ASP A 1 446 ? -28.188 7.754 -16.656 1 49.28 446 ASP A N 1
ATOM 3558 C CA . ASP A 1 446 ? -27.875 9.18 -16.625 1 49.28 446 ASP A CA 1
ATOM 3559 C C . ASP A 1 446 ? -26.859 9.547 -17.719 1 49.28 446 ASP A C 1
ATOM 3561 O O . ASP A 1 446 ? -26 8.742 -18.062 1 49.28 446 ASP A O 1
ATOM 3565 N N . ILE A 1 447 ? -27.156 10.625 -18.422 1 54.53 447 ILE A N 1
ATOM 3566 C CA . ILE A 1 447 ? -26.234 11.203 -19.375 1 54.53 447 ILE A CA 1
ATOM 3567 C C . ILE A 1 447 ? -25.062 11.859 -18.641 1 54.53 447 ILE A C 1
ATOM 3569 O O . ILE A 1 447 ? -25.281 12.766 -17.828 1 54.53 447 ILE A O 1
ATOM 3573 N N . VAL A 1 448 ? -23.891 11.328 -18.672 1 54.88 448 VAL A N 1
ATOM 3574 C CA . VAL A 1 448 ? -22.781 11.836 -17.875 1 54.88 448 VAL A CA 1
ATOM 3575 C C . VAL A 1 448 ? -21.953 12.82 -18.719 1 54.88 448 VAL A C 1
ATOM 3577 O O . VAL A 1 448 ? -21.25 13.672 -18.156 1 54.88 448 VAL A O 1
ATOM 3580 N N . GLN A 1 449 ? -21.875 12.703 -19.953 1 55.16 449 GLN A N 1
ATOM 3581 C CA . GLN A 1 449 ? -21.156 13.656 -20.781 1 55.16 449 GLN A CA 1
ATOM 3582 C C . GLN A 1 449 ? -21.922 13.977 -22.062 1 55.16 449 GLN A C 1
ATOM 3584 O O . GLN A 1 449 ? -22.516 13.078 -22.672 1 55.16 449 GLN A O 1
ATOM 3589 N N . ILE A 1 450 ? -22.156 15.445 -22.312 1 57.16 450 ILE A N 1
ATOM 3590 C CA . ILE A 1 450 ? -22.656 15.914 -23.609 1 57.16 450 ILE A CA 1
ATOM 3591 C C . ILE A 1 450 ? -21.547 16.672 -24.344 1 57.16 450 ILE A C 1
ATOM 3593 O O . ILE A 1 450 ? -20.984 17.625 -23.812 1 57.16 450 ILE A O 1
ATOM 3597 N N . ALA A 1 451 ? -20.953 16.031 -25.25 1 59.75 451 ALA A N 1
ATOM 3598 C CA . ALA A 1 451 ? -20.031 16.734 -26.141 1 59.75 451 ALA A CA 1
ATOM 3599 C C . ALA A 1 451 ? -20.656 16.969 -27.516 1 59.75 451 ALA A C 1
ATOM 3601 O O . ALA A 1 451 ? -21.453 16.141 -27.984 1 59.75 451 ALA A O 1
ATOM 3602 N N . ALA A 1 452 ? -20.641 18.375 -27.984 1 60.66 452 ALA A N 1
ATOM 3603 C CA . ALA A 1 452 ? -21.141 18.703 -29.328 1 60.66 452 ALA A CA 1
ATOM 3604 C C . ALA A 1 452 ? -20.062 19.422 -30.141 1 60.66 452 ALA A C 1
ATOM 3606 O O . ALA A 1 452 ? -19.281 20.203 -29.594 1 60.66 452 ALA A O 1
ATOM 3607 N N . THR A 1 453 ? -19.719 18.922 -31.203 1 61.16 453 THR A N 1
ATOM 3608 C CA . THR A 1 453 ? -18.828 19.625 -32.125 1 61.16 453 THR A CA 1
ATOM 3609 C C . THR A 1 453 ? -19.5 19.844 -33.469 1 61.16 453 THR A C 1
ATOM 3611 O O . THR A 1 453 ? -20.328 19.031 -33.906 1 61.16 453 THR A O 1
ATOM 3614 N N . THR A 1 454 ? -19.219 21.094 -33.969 1 61.31 454 THR A N 1
ATOM 3615 C CA . THR A 1 454 ? -19.656 21.312 -35.344 1 61.31 454 THR A CA 1
ATOM 3616 C C . THR A 1 454 ? -18.875 20.438 -36.312 1 61.31 454 THR A C 1
ATOM 3618 O O . THR A 1 454 ? -17.75 20.031 -36.031 1 61.31 454 THR A O 1
ATOM 3621 N N . LEU A 1 455 ? -19.484 19.969 -37.375 1 57.66 455 LEU A N 1
ATOM 3622 C CA . LEU A 1 455 ? -18.859 19.094 -38.375 1 57.66 455 LEU A CA 1
ATOM 3623 C C . LEU A 1 455 ? -17.516 19.656 -38.812 1 57.66 455 LEU A C 1
ATOM 3625 O O . LEU A 1 455 ? -16.578 18.906 -39.094 1 57.66 455 LEU A O 1
ATOM 3629 N N . ASP A 1 456 ? -17.438 20.969 -38.906 1 54.34 456 ASP A N 1
ATOM 3630 C CA . ASP A 1 456 ? -16.188 21.609 -39.344 1 54.34 456 ASP A CA 1
ATOM 3631 C C . ASP A 1 456 ? -15.234 21.781 -38.156 1 54.34 456 ASP A C 1
ATOM 3633 O O . ASP A 1 456 ? -14.164 22.375 -38.312 1 54.34 456 ASP A O 1
ATOM 3637 N N . GLN A 1 457 ? -15.492 21.094 -36.969 1 53 457 GLN A N 1
ATOM 3638 C CA . GLN A 1 457 ? -14.703 21.109 -35.75 1 53 457 GLN A CA 1
ATOM 3639 C C . GLN A 1 457 ? -14.281 22.516 -35.375 1 53 457 GLN A C 1
ATOM 3641 O O . GLN A 1 457 ? -13.273 22.703 -34.688 1 53 457 GLN A O 1
ATOM 3646 N N . THR A 1 458 ? -14.883 23.594 -35.812 1 60.22 458 THR A N 1
ATOM 3647 C CA . THR A 1 458 ? -14.547 24.984 -35.469 1 60.22 458 THR A CA 1
ATOM 3648 C C . THR A 1 458 ? -15.07 25.328 -34.094 1 60.22 458 THR A C 1
ATOM 3650 O O . THR A 1 458 ? -14.453 26.125 -33.375 1 60.22 458 THR A O 1
ATOM 3653 N N . LYS A 1 459 ? -16.344 24.812 -33.75 1 63.88 459 LYS A N 1
ATOM 3654 C CA . LYS A 1 459 ? -16.875 25.031 -32.406 1 63.88 459 LYS A CA 1
ATOM 3655 C C . LYS A 1 459 ? -17.047 23.703 -31.688 1 63.88 459 LYS A C 1
ATOM 3657 O O . LYS A 1 459 ? -17.703 22.781 -32.188 1 63.88 459 LYS A O 1
ATOM 3662 N N . THR A 1 460 ? -16.266 23.391 -30.719 1 57.16 460 THR A N 1
ATOM 3663 C CA . THR A 1 460 ? -16.359 22.188 -29.891 1 57.16 460 THR A CA 1
ATOM 3664 C C . THR A 1 460 ? -16.875 22.516 -28.5 1 57.16 460 THR A C 1
ATOM 3666 O O . THR A 1 460 ? -16.516 23.562 -27.938 1 57.16 460 THR A O 1
ATOM 3669 N N . PHE A 1 461 ? -18.047 21.906 -28.109 1 58.59 461 PHE A N 1
ATOM 3670 C CA . PHE A 1 461 ? -18.594 21.938 -26.766 1 58.59 461 PHE A CA 1
ATOM 3671 C C . PHE A 1 461 ? -18.406 20.594 -26.062 1 58.59 461 PHE A C 1
ATOM 3673 O O . PHE A 1 461 ? -18.656 19.547 -26.656 1 58.59 461 PHE A O 1
ATOM 3680 N N . ASN A 1 462 ? -17.75 20.422 -25.156 1 53.41 462 ASN A N 1
ATOM 3681 C CA . ASN A 1 462 ? -17.609 19.234 -24.312 1 53.41 462 ASN A CA 1
ATOM 3682 C C . ASN A 1 462 ? -17.859 19.547 -22.844 1 53.41 462 ASN A C 1
ATOM 3684 O O . ASN A 1 462 ? -17.156 20.359 -22.25 1 53.41 462 ASN A O 1
ATOM 3688 N N . ARG A 1 463 ? -19.234 19.234 -22.438 1 56.19 463 ARG A N 1
ATOM 3689 C CA . ARG A 1 463 ? -19.562 19.422 -21.031 1 56.19 463 ARG A CA 1
ATOM 3690 C C . ARG A 1 463 ? -19.891 18.078 -20.375 1 56.19 463 ARG A C 1
ATOM 3692 O O . ARG A 1 463 ? -20.578 17.25 -20.953 1 56.19 463 ARG A O 1
ATOM 3699 N N . TYR A 1 464 ? -19.312 17.703 -19.438 1 46.62 464 TYR A N 1
ATOM 3700 C CA . TYR A 1 464 ? -19.672 16.578 -18.594 1 46.62 464 TYR A CA 1
ATOM 3701 C C . TYR A 1 464 ? -20.906 16.891 -17.75 1 46.62 464 TYR A C 1
ATOM 3703 O O . TYR A 1 464 ? -21.031 17.984 -17.203 1 46.62 464 TYR A O 1
ATOM 3711 N N . THR A 1 465 ? -22.047 16.172 -18.172 1 47.78 465 THR A N 1
ATOM 3712 C CA . THR A 1 465 ? -23.266 16.391 -17.391 1 47.78 465 THR A CA 1
ATOM 3713 C C . THR A 1 465 ? -23.375 15.375 -16.25 1 47.78 465 THR A C 1
ATOM 3715 O O . THR A 1 465 ? -22.953 14.227 -16.406 1 47.78 465 THR A O 1
ATOM 3718 N N . ILE A 1 466 ? -23.625 15.758 -15.117 1 43.12 466 ILE A N 1
ATOM 3719 C CA . ILE A 1 466 ? -23.984 14.922 -13.977 1 43.12 466 ILE A CA 1
ATOM 3720 C C . ILE A 1 466 ? -25.281 14.188 -14.258 1 43.12 466 ILE A C 1
ATOM 3722 O O . ILE A 1 466 ? -26.281 14.812 -14.656 1 43.12 466 ILE A O 1
ATOM 3726 N N . PRO A 1 467 ? -25.266 12.906 -14.461 1 41.22 467 PRO A N 1
ATOM 3727 C CA . PRO A 1 467 ? -26.5 12.18 -14.75 1 41.22 467 PRO A CA 1
ATOM 3728 C C . PRO A 1 467 ? -27.656 12.617 -13.852 1 41.22 467 PRO A C 1
ATOM 3730 O O . PRO A 1 467 ? -27.484 12.727 -12.633 1 41.22 467 PRO A O 1
ATOM 3733 N N . GLU A 1 468 ? -28.438 13.641 -14.203 1 31.97 468 GLU A N 1
ATOM 3734 C CA . GLU A 1 468 ? -29.703 13.914 -13.508 1 31.97 468 GLU A CA 1
ATOM 3735 C C . GLU A 1 468 ? -30.781 12.922 -13.922 1 31.97 468 GLU A C 1
ATOM 3737 O O . GLU A 1 468 ? -30.938 12.633 -15.109 1 31.97 468 GLU A O 1
ATOM 3742 N N . LYS A 1 469 ? -31.188 11.961 -13.188 1 35.22 469 LYS A N 1
ATOM 3743 C CA . LYS A 1 469 ? -32.438 11.305 -13.516 1 35.22 469 LYS A CA 1
ATOM 3744 C C . LYS A 1 469 ? -33.469 12.305 -14.07 1 35.22 469 LYS A C 1
ATOM 3746 O O . LYS A 1 469 ? -33.781 13.297 -13.422 1 35.22 469 LYS A O 1
ATOM 3751 N N . ILE A 1 470 ? -33.438 12.492 -15.414 1 28.72 470 ILE A N 1
ATOM 3752 C CA . ILE A 1 470 ? -34.719 13.031 -15.844 1 28.72 470 ILE A CA 1
ATOM 3753 C C . ILE A 1 470 ? -35.812 11.969 -15.703 1 28.72 470 ILE A C 1
ATOM 3755 O O . ILE A 1 470 ? -35.656 10.844 -16.188 1 28.72 470 ILE A O 1
ATOM 3759 N N . MET B 1 1 ? 31.016 12.391 -5.961 1 73.75 1 MET B N 1
ATOM 3760 C CA . MET B 1 1 ? 31.953 12.023 -7.027 1 73.75 1 MET B CA 1
ATOM 3761 C C . MET B 1 1 ? 32.281 13.227 -7.902 1 73.75 1 MET B C 1
ATOM 3763 O O . MET B 1 1 ? 33.219 13.188 -8.695 1 73.75 1 MET B O 1
ATOM 3767 N N . ASP B 1 2 ? 31.641 14.367 -7.719 1 79.56 2 ASP B N 1
ATOM 3768 C CA . ASP B 1 2 ? 31.75 15.688 -8.336 1 79.56 2 ASP B CA 1
ATOM 3769 C C . ASP B 1 2 ? 31.844 15.578 -9.852 1 79.56 2 ASP B C 1
ATOM 3771 O O . ASP B 1 2 ? 32.688 16.234 -10.469 1 79.56 2 ASP B O 1
ATOM 3775 N N . LEU B 1 3 ? 31.109 14.609 -10.508 1 80.88 3 LEU B N 1
ATOM 3776 C CA . LEU B 1 3 ? 31.031 14.445 -11.953 1 80.88 3 LEU B CA 1
ATOM 3777 C C . LEU B 1 3 ? 29.875 15.273 -12.523 1 80.88 3 LEU B C 1
ATOM 3779 O O . LEU B 1 3 ? 28.859 15.461 -11.867 1 80.88 3 LEU B O 1
ATOM 3783 N N . PRO B 1 4 ? 30.172 15.82 -13.672 1 83.25 4 PRO B N 1
ATOM 3784 C CA . PRO B 1 4 ? 29.078 16.562 -14.297 1 83.25 4 PRO B CA 1
ATOM 3785 C C . PRO B 1 4 ? 27.844 15.703 -14.539 1 83.25 4 PRO B C 1
ATOM 3787 O O . PRO B 1 4 ? 27.953 14.492 -14.758 1 83.25 4 PRO B O 1
ATOM 3790 N N . THR B 1 5 ? 26.719 16.297 -14.383 1 83.19 5 THR B N 1
ATOM 3791 C CA . THR B 1 5 ? 25.469 15.578 -14.578 1 83.19 5 THR B CA 1
ATOM 3792 C C . THR B 1 5 ? 25.203 15.32 -16.062 1 83.19 5 THR B C 1
ATOM 3794 O O . THR B 1 5 ? 25.625 16.109 -16.906 1 83.19 5 THR B O 1
ATOM 3797 N N . ILE B 1 6 ? 24.688 14.266 -16.391 1 83.94 6 ILE B N 1
ATOM 3798 C CA . ILE B 1 6 ? 24.281 13.922 -17.75 1 83.94 6 ILE B CA 1
ATOM 3799 C C . ILE B 1 6 ? 22.906 14.523 -18.047 1 83.94 6 ILE B C 1
ATOM 3801 O O . ILE B 1 6 ? 22.016 14.516 -17.188 1 83.94 6 ILE B O 1
ATOM 3805 N N . ASP B 1 7 ? 22.859 15.016 -19.234 1 87.75 7 ASP B N 1
ATOM 3806 C CA . ASP B 1 7 ? 21.578 15.602 -19.641 1 87.75 7 ASP B CA 1
ATOM 3807 C C . ASP B 1 7 ? 20.5 14.523 -19.781 1 87.75 7 ASP B C 1
ATOM 3809 O O . ASP B 1 7 ? 20.797 13.383 -20.125 1 87.75 7 ASP B O 1
ATOM 3813 N N . LYS B 1 8 ? 19.297 14.867 -19.578 1 84.69 8 LYS B N 1
ATOM 3814 C CA . LYS B 1 8 ? 18.172 13.945 -19.594 1 84.69 8 LYS B CA 1
ATOM 3815 C C . LYS B 1 8 ? 18 13.305 -20.969 1 84.69 8 LYS B C 1
ATOM 3817 O O . LYS B 1 8 ? 17.656 12.125 -21.062 1 84.69 8 LYS B O 1
ATOM 3822 N N . LYS B 1 9 ? 18.219 14.016 -21.969 1 88.88 9 LYS B N 1
ATOM 3823 C CA . LYS B 1 9 ? 18.078 13.508 -23.328 1 88.88 9 LYS B CA 1
ATOM 3824 C C . LYS B 1 9 ? 19.109 12.438 -23.641 1 88.88 9 LYS B C 1
ATOM 3826 O O . LYS B 1 9 ? 18.797 11.406 -24.25 1 88.88 9 LYS B O 1
ATOM 3831 N N . THR B 1 10 ? 20.328 12.789 -23.25 1 91.44 10 THR B N 1
ATOM 3832 C CA . THR B 1 10 ? 21.406 11.828 -23.469 1 91.44 10 THR B CA 1
ATOM 3833 C C . THR B 1 10 ? 21.172 10.555 -22.656 1 91.44 10 THR B C 1
ATOM 3835 O O . THR B 1 10 ? 21.391 9.445 -23.141 1 91.44 10 THR B O 1
ATOM 3838 N N . LEU B 1 11 ? 20.703 10.75 -21.484 1 90.44 11 LEU B N 1
ATOM 3839 C CA . LEU B 1 11 ? 20.406 9.602 -20.641 1 90.44 11 LEU B CA 1
ATOM 3840 C C . LEU B 1 11 ? 19.312 8.742 -21.25 1 90.44 11 LEU B C 1
ATOM 3842 O O . LEU B 1 11 ? 19.391 7.516 -21.234 1 90.44 11 LEU B O 1
ATOM 3846 N N . ALA B 1 12 ? 18.297 9.375 -21.781 1 88.81 12 ALA B N 1
ATOM 3847 C CA . ALA B 1 12 ? 17.172 8.664 -22.391 1 88.81 12 ALA B CA 1
ATOM 3848 C C . ALA B 1 12 ? 17.641 7.875 -23.625 1 88.81 12 ALA B C 1
ATOM 3850 O O . ALA B 1 12 ? 17.172 6.766 -23.875 1 88.81 12 ALA B O 1
ATOM 3851 N N . SER B 1 13 ? 18.562 8.445 -24.312 1 91.88 13 SER B N 1
ATOM 3852 C CA . SER B 1 13 ? 19.094 7.77 -25.5 1 91.88 13 SER B CA 1
ATOM 3853 C C . SER B 1 13 ? 19.875 6.512 -25.109 1 91.88 13 SER B C 1
ATOM 3855 O O . SER B 1 13 ? 19.734 5.473 -25.766 1 91.88 13 SER B O 1
ATOM 3857 N N . TYR B 1 14 ? 20.625 6.66 -24.078 1 90.06 14 TYR B N 1
ATOM 3858 C CA . TYR B 1 14 ? 21.375 5.496 -23.609 1 90.06 14 TYR B CA 1
ATOM 3859 C C . TYR B 1 14 ? 20.438 4.434 -23.062 1 90.06 14 TYR B C 1
ATOM 3861 O O . TYR B 1 14 ? 20.672 3.234 -23.234 1 90.06 14 TYR B O 1
ATOM 3869 N N . GLU B 1 15 ? 19.438 4.855 -22.422 1 92.38 15 GLU B N 1
ATOM 3870 C CA . GLU B 1 15 ? 18.438 3.924 -21.906 1 92.38 15 GLU B CA 1
ATOM 3871 C C . GLU B 1 15 ? 17.781 3.145 -23.031 1 92.38 15 GLU B C 1
ATOM 3873 O O . GLU B 1 15 ? 17.531 1.944 -22.906 1 92.38 15 GLU B O 1
ATOM 3878 N N . GLU B 1 16 ? 17.5 3.799 -24.031 1 92.88 16 GLU B N 1
ATOM 3879 C CA . GLU B 1 16 ? 16.875 3.154 -25.188 1 92.88 16 GLU B CA 1
ATOM 3880 C C . GLU B 1 16 ? 17.812 2.121 -25.812 1 92.88 16 GLU B C 1
ATOM 3882 O O . GLU B 1 16 ? 17.375 1.028 -26.188 1 92.88 16 GLU B O 1
ATOM 3887 N N . GLU B 1 17 ? 19.016 2.467 -25.922 1 94.19 17 GLU B N 1
ATOM 3888 C CA . GLU B 1 17 ? 20 1.549 -26.5 1 94.19 17 GLU B CA 1
ATOM 3889 C C . GLU B 1 17 ? 20.125 0.277 -25.656 1 94.19 17 GLU B C 1
ATOM 3891 O O . GLU B 1 17 ? 20.062 -0.832 -26.203 1 94.19 17 GLU B O 1
ATOM 3896 N N . VAL B 1 18 ? 20.281 0.467 -24.406 1 94.12 18 VAL B N 1
ATOM 3897 C CA . VAL B 1 18 ? 20.406 -0.67 -23.5 1 94.12 18 VAL B CA 1
ATOM 3898 C C . VAL B 1 18 ? 19.078 -1.417 -23.422 1 94.12 18 VAL B C 1
ATOM 3900 O O . VAL B 1 18 ? 19.047 -2.65 -23.406 1 94.12 18 VAL B O 1
ATOM 3903 N N . GLY B 1 19 ? 18.047 -0.663 -23.391 1 95.75 19 GLY B N 1
ATOM 3904 C CA . GLY B 1 19 ? 16.703 -1.223 -23.266 1 95.75 19 GLY B CA 1
ATOM 3905 C C . GLY B 1 19 ? 16.328 -2.125 -24.438 1 95.75 19 GLY B C 1
ATOM 3906 O O . GLY B 1 19 ? 15.742 -3.189 -24.234 1 95.75 19 GLY B O 1
ATOM 3907 N N . ASP B 1 20 ? 16.672 -1.758 -25.594 1 95.31 20 ASP B N 1
ATOM 3908 C CA . ASP B 1 20 ? 16.359 -2.555 -26.781 1 95.31 20 ASP B CA 1
ATOM 3909 C C . ASP B 1 20 ? 17.031 -3.924 -26.703 1 95.31 20 ASP B C 1
ATOM 3911 O O . ASP B 1 20 ? 16.406 -4.941 -27.031 1 95.31 20 ASP B O 1
ATOM 3915 N N . LYS B 1 21 ? 18.234 -3.914 -26.312 1 96.12 21 LYS B N 1
ATOM 3916 C CA . LYS B 1 21 ? 18.953 -5.18 -26.188 1 96.12 21 LYS B CA 1
ATOM 3917 C C . LYS B 1 21 ? 18.359 -6.027 -25.062 1 96.12 21 LYS B C 1
ATOM 3919 O O . LYS B 1 21 ? 18.312 -7.258 -25.156 1 96.12 21 LYS B O 1
ATOM 3924 N N . LEU B 1 22 ? 17.984 -5.336 -24.047 1 96.44 22 LEU B N 1
ATOM 3925 C CA . LEU B 1 22 ? 17.391 -6.02 -22.906 1 96.44 22 LEU B CA 1
ATOM 3926 C C . LEU B 1 22 ? 16.062 -6.656 -23.297 1 96.44 22 LEU B C 1
ATOM 3928 O O . LEU B 1 22 ? 15.766 -7.785 -22.891 1 96.44 22 LEU B O 1
ATOM 3932 N N . GLU B 1 23 ? 15.258 -5.996 -24.016 1 97.19 23 GLU B N 1
ATOM 3933 C CA . GLU B 1 23 ? 13.969 -6.516 -24.469 1 97.19 23 GLU B CA 1
ATOM 3934 C C . GLU B 1 23 ? 14.141 -7.754 -25.344 1 97.19 23 GLU B C 1
ATOM 3936 O O . GLU B 1 23 ? 13.422 -8.742 -25.172 1 97.19 23 GLU B O 1
ATOM 3941 N N . LYS B 1 24 ? 15.07 -7.684 -26.234 1 97.31 24 LYS B N 1
ATOM 3942 C CA . LYS B 1 24 ? 15.352 -8.836 -27.078 1 97.31 24 LYS B CA 1
ATOM 3943 C C . LYS B 1 24 ? 15.844 -10.023 -26.25 1 97.31 24 LYS B C 1
ATOM 3945 O O . LYS B 1 24 ? 15.453 -11.164 -26.5 1 97.31 24 LYS B O 1
ATOM 3950 N N . TYR B 1 25 ? 16.688 -9.719 -25.344 1 97.75 25 TYR B N 1
ATOM 3951 C CA . TYR B 1 25 ? 17.188 -10.773 -24.469 1 97.75 25 TYR B CA 1
ATOM 3952 C C . TYR B 1 25 ? 16.062 -11.422 -23.688 1 97.75 25 TYR B C 1
ATOM 3954 O O . TYR B 1 25 ? 16.016 -12.648 -23.562 1 97.75 25 TYR B O 1
ATOM 3962 N N . ALA B 1 26 ? 15.195 -10.594 -23.141 1 98.31 26 ALA B N 1
ATOM 3963 C CA . ALA B 1 26 ? 14.055 -11.117 -22.375 1 98.31 26 ALA B CA 1
ATOM 3964 C C . ALA B 1 26 ? 13.188 -12.023 -23.25 1 98.31 26 ALA B C 1
ATOM 3966 O O . ALA B 1 26 ? 12.742 -13.078 -22.797 1 98.31 26 ALA B O 1
ATOM 3967 N N . GLU B 1 27 ? 12.953 -11.617 -24.453 1 97.25 27 GLU B N 1
ATOM 3968 C CA . GLU B 1 27 ? 12.188 -12.43 -25.391 1 97.25 27 GLU B CA 1
ATOM 3969 C C . GLU B 1 27 ? 12.859 -13.773 -25.625 1 97.25 27 GLU B C 1
ATOM 3971 O O . GLU B 1 27 ? 12.188 -14.812 -25.656 1 97.25 27 GLU B O 1
ATOM 3976 N N . GLU B 1 28 ? 14.117 -13.711 -25.781 1 97.5 28 GLU B N 1
ATOM 3977 C CA . GLU B 1 28 ? 14.875 -14.945 -25.984 1 97.5 28 GLU B CA 1
ATOM 3978 C C . GLU B 1 28 ? 14.773 -15.875 -24.781 1 97.5 28 GLU B C 1
ATOM 3980 O O . GLU B 1 28 ? 14.633 -17.094 -24.938 1 97.5 28 GLU B O 1
ATOM 3985 N N . THR B 1 29 ? 14.906 -15.281 -23.672 1 97.81 29 THR B N 1
ATOM 3986 C CA . THR B 1 29 ? 14.82 -16.094 -22.469 1 97.81 29 THR B CA 1
ATOM 3987 C C . THR B 1 29 ? 13.438 -16.734 -22.344 1 97.81 29 THR B C 1
ATOM 3989 O O . THR B 1 29 ? 13.312 -17.875 -21.906 1 97.81 29 THR B O 1
ATOM 3992 N N . CYS B 1 30 ? 12.383 -16.047 -22.672 1 98.06 30 CYS B N 1
ATOM 3993 C CA . CYS B 1 30 ? 11.031 -16.594 -22.656 1 98.06 30 CYS B CA 1
ATOM 3994 C C . CYS B 1 30 ? 10.883 -17.719 -23.672 1 98.06 30 CYS B C 1
ATOM 3996 O O . CYS B 1 30 ? 10.289 -18.75 -23.375 1 98.06 30 CYS B O 1
ATOM 3998 N N . ASN B 1 31 ? 11.461 -17.516 -24.828 1 97.19 31 ASN B N 1
ATOM 3999 C CA . ASN B 1 31 ? 11.422 -18.562 -25.859 1 97.19 31 ASN B CA 1
ATOM 4000 C C . ASN B 1 31 ? 12.141 -19.828 -25.391 1 97.19 31 ASN B C 1
ATOM 4002 O O . ASN B 1 31 ? 11.656 -20.938 -25.609 1 97.19 31 ASN B O 1
ATOM 4006 N N . ASN B 1 32 ? 13.273 -19.625 -24.797 1 96.88 32 ASN B N 1
ATOM 4007 C CA . ASN B 1 32 ? 14 -20.766 -24.25 1 96.88 32 ASN B CA 1
ATOM 4008 C C . ASN B 1 32 ? 13.18 -21.5 -23.172 1 96.88 32 ASN B C 1
ATOM 4010 O O . ASN B 1 32 ? 13.188 -22.719 -23.125 1 96.88 32 ASN B O 1
ATOM 4014 N N . ALA B 1 33 ? 12.508 -20.719 -22.375 1 97.19 33 ALA B N 1
ATOM 4015 C CA . ALA B 1 33 ? 11.656 -21.312 -21.344 1 97.19 33 ALA B CA 1
ATOM 4016 C C . ALA B 1 33 ? 10.523 -22.109 -21.969 1 97.19 33 ALA B C 1
ATOM 4018 O O . ALA B 1 33 ? 10.156 -23.188 -21.453 1 97.19 33 ALA B O 1
ATOM 4019 N N . CYS B 1 34 ? 9.961 -21.609 -23.031 1 96.31 34 CYS B N 1
ATOM 4020 C CA . CYS B 1 34 ? 8.914 -22.328 -23.75 1 96.31 34 CYS B CA 1
ATOM 4021 C C . CYS B 1 34 ? 9.438 -23.656 -24.297 1 96.31 34 CYS B C 1
ATOM 4023 O O . CYS B 1 34 ? 8.758 -24.688 -24.188 1 96.31 34 CYS B O 1
ATOM 4025 N N . ASN B 1 35 ? 10.633 -23.625 -24.812 1 94.38 35 ASN B N 1
ATOM 4026 C CA . ASN B 1 35 ? 11.242 -24.844 -25.328 1 94.38 35 ASN B CA 1
ATOM 4027 C C . ASN B 1 35 ? 11.5 -25.859 -24.219 1 94.38 35 ASN B C 1
ATOM 4029 O O . ASN B 1 35 ? 11.312 -27.062 -24.406 1 94.38 35 ASN B O 1
ATOM 4033 N N . ASP B 1 36 ? 11.906 -25.359 -23.125 1 94.12 36 ASP B N 1
ATOM 4034 C CA . ASP B 1 36 ? 12.117 -26.234 -21.969 1 94.12 36 ASP B CA 1
ATOM 4035 C C . ASP B 1 36 ? 10.812 -26.891 -21.547 1 94.12 36 ASP B C 1
ATOM 4037 O O . ASP B 1 36 ? 10.805 -28.078 -21.188 1 94.12 36 ASP B O 1
ATOM 4041 N N . GLU B 1 37 ? 9.734 -26.156 -21.516 1 93.44 37 GLU B N 1
ATOM 4042 C CA . GLU B 1 37 ? 8.422 -26.672 -21.156 1 93.44 37 GLU B CA 1
ATOM 4043 C C . GLU B 1 37 ? 7.973 -27.766 -22.141 1 93.44 37 GLU B C 1
ATOM 4045 O O . GLU B 1 37 ? 7.414 -28.781 -21.719 1 93.44 37 GLU B O 1
ATOM 4050 N N . LYS B 1 38 ? 8.242 -27.578 -23.406 1 90.06 38 LYS B N 1
ATOM 4051 C CA . LYS B 1 38 ? 7.906 -28.562 -24.438 1 90.06 38 LYS B CA 1
ATOM 4052 C C . LYS B 1 38 ? 8.695 -29.844 -24.234 1 90.06 38 LYS B C 1
ATOM 4054 O O . LYS B 1 38 ? 8.156 -30.938 -24.406 1 90.06 38 LYS B O 1
ATOM 4059 N N . ALA B 1 39 ? 9.867 -29.672 -23.891 1 89.12 39 ALA B N 1
ATOM 4060 C CA . ALA B 1 39 ? 10.758 -30.828 -23.75 1 89.12 39 ALA B CA 1
ATOM 4061 C C . ALA B 1 39 ? 10.32 -31.719 -22.578 1 89.12 39 ALA B C 1
ATOM 4063 O O . ALA B 1 39 ? 10.523 -32.938 -22.625 1 89.12 39 ALA B O 1
ATOM 4064 N N . ILE B 1 40 ? 9.758 -31.156 -21.641 1 87.81 40 ILE B N 1
ATOM 4065 C CA . ILE B 1 40 ? 9.328 -31.906 -20.469 1 87.81 40 ILE B CA 1
ATOM 4066 C C . ILE B 1 40 ? 8.055 -32.688 -20.797 1 87.81 40 ILE B C 1
ATOM 4068 O O . ILE B 1 40 ? 7.859 -33.812 -20.312 1 87.81 40 ILE B O 1
ATOM 4072 N N . GLN B 1 41 ? 7.137 -32.094 -21.578 1 78.06 41 GLN B N 1
ATOM 4073 C CA . GLN B 1 41 ? 5.871 -32.75 -21.922 1 78.06 41 GLN B CA 1
ATOM 4074 C C . GLN B 1 41 ? 6.078 -33.875 -22.938 1 78.06 41 GLN B C 1
ATOM 4076 O O . GLN B 1 41 ? 5.27 -34.781 -23.031 1 78.06 41 GLN B O 1
ATOM 4081 N N . ASP B 1 42 ? 7.145 -33.844 -23.906 1 59.72 42 ASP B N 1
ATOM 4082 C CA . ASP B 1 42 ? 7.395 -34.656 -25.094 1 59.72 42 ASP B CA 1
ATOM 4083 C C . ASP B 1 42 ? 6.984 -36.094 -24.891 1 59.72 42 ASP B C 1
ATOM 4085 O O . ASP B 1 42 ? 7.773 -36.906 -24.406 1 59.72 42 ASP B O 1
ATOM 4089 N N . GLU B 1 43 ? 5.898 -36.219 -24.375 1 53.44 43 GLU B N 1
ATOM 4090 C CA . GLU B 1 43 ? 5.402 -37.5 -24.875 1 53.44 43 GLU B CA 1
ATOM 4091 C C . GLU B 1 43 ? 5.371 -37.5 -26.391 1 53.44 43 GLU B C 1
ATOM 4093 O O . GLU B 1 43 ? 5.277 -36.469 -27.047 1 53.44 43 GLU B O 1
ATOM 4098 N N . LYS B 1 44 ? 5.543 -38.688 -27.078 1 52.34 44 LYS B N 1
ATOM 4099 C CA . LYS B 1 44 ? 5.766 -39.312 -28.375 1 52.34 44 LYS B CA 1
ATOM 4100 C C . LYS B 1 44 ? 4.852 -38.719 -29.438 1 52.34 44 LYS B C 1
ATOM 4102 O O . LYS B 1 44 ? 4.988 -39.031 -30.625 1 52.34 44 LYS B O 1
ATOM 4107 N N . GLU B 1 45 ? 3.709 -38.156 -29.031 1 49.38 45 GLU B N 1
ATOM 4108 C CA . GLU B 1 45 ? 2.861 -38.031 -30.203 1 49.38 45 GLU B CA 1
ATOM 4109 C C . GLU B 1 45 ? 3.041 -36.656 -30.859 1 49.38 45 GLU B C 1
ATOM 4111 O O . GLU B 1 45 ? 3.148 -35.656 -30.172 1 49.38 45 GLU B O 1
ATOM 4116 N N . MET B 1 46 ? 3.562 -36.594 -32.094 1 50.75 46 MET B N 1
ATOM 4117 C CA . MET B 1 46 ? 3.756 -35.562 -33.094 1 50.75 46 MET B CA 1
ATOM 4118 C C . MET B 1 46 ? 2.557 -34.594 -33.125 1 50.75 46 MET B C 1
ATOM 4120 O O . MET B 1 46 ? 1.653 -34.781 -33.938 1 50.75 46 MET B O 1
ATOM 4124 N N . LYS B 1 47 ? 2.035 -34 -32 1 62.97 47 LYS B N 1
ATOM 4125 C CA . LYS B 1 47 ? 0.888 -33.094 -32.125 1 62.97 47 LYS B CA 1
ATOM 4126 C C . LYS B 1 47 ? 1.334 -31.672 -32.438 1 62.97 47 LYS B C 1
ATOM 4128 O O . LYS B 1 47 ? 2.461 -31.281 -32.125 1 62.97 47 LYS B O 1
ATOM 4133 N N . ASP B 1 48 ? 0.686 -30.875 -33.25 1 73.25 48 ASP B N 1
ATOM 4134 C CA . ASP B 1 48 ? 0.893 -29.516 -33.719 1 73.25 48 ASP B CA 1
ATOM 4135 C C . ASP B 1 48 ? 1.03 -28.531 -32.562 1 73.25 48 ASP B C 1
ATOM 4137 O O . ASP B 1 48 ? 1.816 -27.594 -32.625 1 73.25 48 ASP B O 1
ATOM 4141 N N . PHE B 1 49 ? 0.365 -28.875 -31.422 1 84.25 49 PHE B N 1
ATOM 4142 C CA . PHE B 1 49 ? 0.429 -28.016 -30.25 1 84.25 49 PHE B CA 1
ATOM 4143 C C . PHE B 1 49 ? 0.666 -28.859 -28.984 1 84.25 49 PHE B C 1
ATOM 4145 O O . PHE B 1 49 ? 0.142 -29.969 -28.859 1 84.25 49 PHE B O 1
ATOM 4152 N N . GLN B 1 50 ? 1.492 -28.453 -28.203 1 87.38 50 GLN B N 1
ATOM 4153 C CA . GLN B 1 50 ? 1.661 -29.047 -26.891 1 87.38 50 GLN B CA 1
ATOM 4154 C C . GLN B 1 50 ? 0.815 -28.328 -25.844 1 87.38 50 GLN B C 1
ATOM 4156 O O . GLN B 1 50 ? 0.889 -27.109 -25.703 1 87.38 50 GLN B O 1
ATOM 4161 N N . ASN B 1 51 ? 0.01 -29.109 -25.141 1 90.88 51 ASN B N 1
ATOM 4162 C CA . ASN B 1 51 ? -0.85 -28.562 -24.094 1 90.88 51 ASN B CA 1
ATOM 4163 C C . ASN B 1 51 ? -0.116 -28.453 -22.766 1 90.88 51 ASN B C 1
ATOM 4165 O O . ASN B 1 51 ? 0.425 -29.438 -22.266 1 90.88 51 ASN B O 1
ATOM 4169 N N . ILE B 1 52 ? -0.081 -27.25 -22.203 1 93.88 52 ILE B N 1
ATOM 4170 C CA . ILE B 1 52 ? 0.658 -27.094 -20.953 1 93.88 52 ILE B CA 1
ATOM 4171 C C . ILE B 1 52 ? -0.2 -26.328 -19.938 1 93.88 52 ILE B C 1
ATOM 4173 O O . ILE B 1 52 ? -1.163 -25.656 -20.312 1 93.88 52 ILE B O 1
ATOM 4177 N N . ALA B 1 53 ? 0.153 -26.484 -18.688 1 95 53 ALA B N 1
ATOM 4178 C CA . ALA B 1 53 ? -0.457 -25.734 -17.578 1 95 53 ALA B CA 1
ATOM 4179 C C . ALA B 1 53 ? 0.377 -24.516 -17.234 1 95 53 ALA B C 1
ATOM 4181 O O . ALA B 1 53 ? 1.605 -24.594 -17.156 1 95 53 ALA B O 1
ATOM 4182 N N . VAL B 1 54 ? -0.331 -23.375 -17.062 1 97.12 54 VAL B N 1
ATOM 4183 C CA . VAL B 1 54 ? 0.402 -22.156 -16.797 1 97.12 54 VAL B CA 1
ATOM 4184 C C . VAL B 1 54 ? -0.277 -21.391 -15.656 1 97.12 54 VAL B C 1
ATOM 4186 O O . VAL B 1 54 ? -1.482 -21.531 -15.445 1 97.12 54 VAL B O 1
ATOM 4189 N N . SER B 1 55 ? 0.522 -20.672 -14.914 1 97.25 55 SER B N 1
ATOM 4190 C CA . SER B 1 55 ? -0.013 -19.734 -13.93 1 97.25 55 SER B CA 1
ATOM 4191 C C . SER B 1 55 ? 0.033 -18.312 -14.445 1 97.25 55 SER B C 1
ATOM 4193 O O . SER B 1 55 ? 0.948 -17.938 -15.188 1 97.25 55 SER B O 1
ATOM 4195 N N . TYR B 1 56 ? -0.976 -17.547 -14.148 1 96.25 56 TYR B N 1
ATOM 4196 C CA . TYR B 1 56 ? -1.101 -16.188 -14.648 1 96.25 56 TYR B CA 1
ATOM 4197 C C . TYR B 1 56 ? -1.472 -15.227 -13.516 1 96.25 56 TYR B C 1
ATOM 4199 O O . TYR B 1 56 ? -2.293 -15.555 -12.656 1 96.25 56 TYR B O 1
ATOM 4207 N N . ASP B 1 57 ? -0.834 -14.086 -13.477 1 95.12 57 ASP B N 1
ATOM 4208 C CA . ASP B 1 57 ? -1.17 -12.992 -12.57 1 95.12 57 ASP B CA 1
ATOM 4209 C C . ASP B 1 57 ? -0.734 -11.648 -13.148 1 95.12 57 ASP B C 1
ATOM 4211 O O . ASP B 1 57 ? 0.198 -11.586 -13.953 1 95.12 57 ASP B O 1
ATOM 4215 N N . MET B 1 58 ? -1.489 -10.656 -12.734 1 94.25 58 MET B N 1
ATOM 4216 C CA . MET B 1 58 ? -1.15 -9.305 -13.164 1 94.25 58 MET B CA 1
ATOM 4217 C C . MET B 1 58 ? -0.674 -8.461 -11.984 1 94.25 58 MET B C 1
ATOM 4219 O O . MET B 1 58 ? -1.27 -8.5 -10.906 1 94.25 58 MET B O 1
ATOM 4223 N N . GLY B 1 59 ? 0.519 -7.801 -12.203 1 92.69 59 GLY B N 1
ATOM 4224 C CA . GLY B 1 59 ? 1.016 -6.832 -11.234 1 92.69 59 GLY B CA 1
ATOM 4225 C C . GLY B 1 59 ? 0.655 -5.402 -11.586 1 92.69 59 GLY B C 1
ATOM 4226 O O . GLY B 1 59 ? 0.678 -5.016 -12.758 1 92.69 59 GLY B O 1
ATOM 4227 N N . TRP B 1 60 ? 0.311 -4.609 -10.594 1 90.62 60 TRP B N 1
ATOM 4228 C CA . TRP B 1 60 ? -0.127 -3.232 -10.789 1 90.62 60 TRP B CA 1
ATOM 4229 C C . TRP B 1 60 ? 0.917 -2.248 -10.273 1 90.62 60 TRP B C 1
ATOM 4231 O O . TRP B 1 60 ? 1.526 -2.473 -9.227 1 90.62 60 TRP B O 1
ATOM 4241 N N . GLN B 1 61 ? 1.087 -1.235 -11.047 1 85.62 61 GLN B N 1
ATOM 4242 C CA . GLN B 1 61 ? 2.004 -0.175 -10.641 1 85.62 61 GLN B CA 1
ATOM 4243 C C . GLN B 1 61 ? 1.252 0.988 -10 1 85.62 61 GLN B C 1
ATOM 4245 O O . GLN B 1 61 ? 1.313 2.119 -10.484 1 85.62 61 GLN B O 1
ATOM 4250 N N . LYS B 1 62 ? 0.485 0.83 -9.047 1 77.94 62 LYS B N 1
ATOM 4251 C CA . LYS B 1 62 ? -0.275 1.919 -8.438 1 77.94 62 LYS B CA 1
ATOM 4252 C C . LYS B 1 62 ? 0.17 2.166 -7.004 1 77.94 62 LYS B C 1
ATOM 4254 O O . LYS B 1 62 ? 0.578 1.234 -6.305 1 77.94 62 LYS B O 1
ATOM 4259 N N . ARG B 1 63 ? 0.085 3.609 -6.719 1 67.5 63 ARG B N 1
ATOM 4260 C CA . ARG B 1 63 ? 0.507 4.098 -5.41 1 67.5 63 ARG B CA 1
ATOM 4261 C C . ARG B 1 63 ? -0.625 3.99 -4.391 1 67.5 63 ARG B C 1
ATOM 4263 O O . ARG B 1 63 ? -1.404 4.93 -4.223 1 67.5 63 ARG B O 1
ATOM 4270 N N . GLY B 1 64 ? -1.132 2.912 -4.078 1 64.06 64 GLY B N 1
ATOM 4271 C CA . GLY B 1 64 ? -2.152 2.863 -3.043 1 64.06 64 GLY B CA 1
ATOM 4272 C C . GLY B 1 64 ? -3.508 2.42 -3.562 1 64.06 64 GLY B C 1
ATOM 4273 O O . GLY B 1 64 ? -3.705 2.299 -4.773 1 64.06 64 GLY B O 1
ATOM 4274 N N . ARG B 1 65 ? -4.461 2.396 -2.738 1 63.09 65 ARG B N 1
ATOM 4275 C CA . ARG B 1 65 ? -5.758 1.806 -3.051 1 63.09 65 ARG B CA 1
ATOM 4276 C C . ARG B 1 65 ? -6.68 2.826 -3.709 1 63.09 65 ARG B C 1
ATOM 4278 O O . ARG B 1 65 ? -7.602 2.457 -4.441 1 63.09 65 ARG B O 1
ATOM 4285 N N . ALA B 1 66 ? -6.352 4.027 -3.514 1 60.09 66 ALA B N 1
ATOM 4286 C CA . ALA B 1 66 ? -7.289 5.062 -3.945 1 60.09 66 ALA B CA 1
ATOM 4287 C C . ALA B 1 66 ? -7.051 5.445 -5.402 1 60.09 66 ALA B C 1
ATOM 4289 O O . ALA B 1 66 ? -7.898 6.086 -6.027 1 60.09 66 ALA B O 1
ATOM 4290 N N . HIS B 1 67 ? -6.008 4.887 -5.93 1 70.44 67 HIS B N 1
ATOM 4291 C CA . HIS B 1 67 ? -5.664 5.297 -7.289 1 70.44 67 HIS B CA 1
ATOM 4292 C C . HIS B 1 67 ? -5.855 4.152 -8.273 1 70.44 67 HIS B C 1
ATOM 4294 O O . HIS B 1 67 ? -5.633 2.988 -7.934 1 70.44 67 HIS B O 1
ATOM 4300 N N . ASN B 1 68 ? -6.375 4.527 -9.398 1 78.19 68 ASN B N 1
ATOM 4301 C CA . ASN B 1 68 ? -6.406 3.551 -10.477 1 78.19 68 ASN B CA 1
ATOM 4302 C C . ASN B 1 68 ? -5.047 3.432 -11.164 1 78.19 68 ASN B C 1
ATOM 4304 O O . ASN B 1 68 ? -4.352 4.434 -11.359 1 78.19 68 ASN B O 1
ATOM 4308 N N . SER B 1 69 ? -4.734 2.264 -11.477 1 87.25 69 SER B N 1
ATOM 4309 C CA . SER B 1 69 ? -3.436 2.049 -12.102 1 87.25 69 SER B CA 1
ATOM 4310 C C . SER B 1 69 ? -3.473 2.406 -13.586 1 87.25 69 SER B C 1
ATOM 4312 O O . SER B 1 69 ? -4.441 2.094 -14.281 1 87.25 69 SER B O 1
ATOM 4314 N N . LEU B 1 70 ? -2.449 3.055 -14.047 1 90.62 70 LEU B N 1
ATOM 4315 C CA . LEU B 1 70 ? -2.316 3.406 -15.461 1 90.62 70 LEU B CA 1
ATOM 4316 C C . LEU B 1 70 ? -1.621 2.291 -16.234 1 90.62 70 LEU B C 1
ATOM 4318 O O . LEU B 1 70 ? -1.713 2.232 -17.469 1 90.62 70 LEU B O 1
ATOM 4322 N N . THR B 1 71 ? -0.913 1.505 -15.5 1 93.75 71 THR B N 1
ATOM 4323 C CA . THR B 1 71 ? -0.153 0.431 -16.141 1 93.75 71 THR B CA 1
ATOM 4324 C C . THR B 1 71 ? -0.334 -0.879 -15.375 1 93.75 71 THR B C 1
ATOM 4326 O O . THR B 1 71 ? -0.675 -0.873 -14.188 1 93.75 71 THR B O 1
ATOM 4329 N N . GLY B 1 72 ? -0.2 -2.004 -16.078 1 94.69 72 GLY B N 1
ATOM 4330 C CA . GLY B 1 72 ? -0.218 -3.35 -15.523 1 94.69 72 GLY B CA 1
ATOM 4331 C C . GLY B 1 72 ? 0.673 -4.316 -16.281 1 94.69 72 GLY B C 1
ATOM 4332 O O . GLY B 1 72 ? 0.892 -4.156 -17.484 1 94.69 72 GLY B O 1
ATOM 4333 N N . VAL B 1 73 ? 1.236 -5.203 -15.562 1 97.25 73 VAL B N 1
ATOM 4334 C CA . VAL B 1 73 ? 2.098 -6.199 -16.188 1 97.25 73 VAL B CA 1
ATOM 4335 C C . VAL B 1 73 ? 1.55 -7.602 -15.922 1 97.25 73 VAL B C 1
ATOM 4337 O O . VAL B 1 73 ? 1.465 -8.031 -14.773 1 97.25 73 VAL B O 1
ATOM 4340 N N . GLY B 1 74 ? 1.127 -8.273 -16.969 1 96.94 74 GLY B N 1
ATOM 4341 C CA . GLY B 1 74 ? 0.732 -9.672 -16.875 1 96.94 74 GLY B CA 1
ATOM 4342 C C . GLY B 1 74 ? 1.869 -10.633 -17.172 1 96.94 74 GLY B C 1
ATOM 4343 O O . GLY B 1 74 ? 2.662 -10.406 -18.078 1 96.94 74 GLY B O 1
ATOM 4344 N N . VAL B 1 75 ? 1.964 -11.672 -16.359 1 98.06 75 VAL B N 1
ATOM 4345 C CA . VAL B 1 75 ? 3.055 -12.625 -16.531 1 98.06 75 VAL B CA 1
ATOM 4346 C C . VAL B 1 75 ? 2.502 -14.047 -16.516 1 98.06 75 VAL B C 1
ATOM 4348 O O . VAL B 1 75 ? 1.636 -14.383 -15.703 1 98.06 75 VAL B O 1
ATOM 4351 N N . ILE B 1 76 ? 2.961 -14.852 -17.453 1 98.12 76 ILE B N 1
ATOM 4352 C CA . ILE B 1 76 ? 2.635 -16.266 -17.531 1 98.12 76 ILE B CA 1
ATOM 4353 C C . ILE B 1 76 ? 3.857 -17.094 -17.156 1 98.12 76 ILE B C 1
ATOM 4355 O O . ILE B 1 76 ? 4.953 -16.875 -17.672 1 98.12 76 ILE B O 1
ATOM 4359 N N . VAL B 1 77 ? 3.641 -18.016 -16.234 1 98.12 77 VAL B N 1
ATOM 4360 C CA . VAL B 1 77 ? 4.719 -18.859 -15.742 1 98.12 77 VAL B CA 1
ATOM 4361 C C . VAL B 1 77 ? 4.395 -20.328 -16.047 1 98.12 77 VAL B C 1
ATOM 4363 O O . VAL B 1 77 ? 3.26 -20.766 -15.844 1 98.12 77 VAL B O 1
ATOM 4366 N N . GLY B 1 78 ? 5.352 -21 -16.578 1 96.94 78 GLY B N 1
ATOM 4367 C CA . GLY B 1 78 ? 5.164 -22.422 -16.797 1 96.94 78 GLY B CA 1
ATOM 4368 C C . GLY B 1 78 ? 5.074 -23.219 -15.516 1 96.94 78 GLY B C 1
ATOM 4369 O O . GLY B 1 78 ? 5.863 -23 -14.586 1 96.94 78 GLY B O 1
ATOM 4370 N N . ALA B 1 79 ? 4.148 -24.109 -15.469 1 93.88 79 ALA B N 1
ATOM 4371 C CA . ALA B 1 79 ? 3.92 -24.875 -14.242 1 93.88 79 ALA B CA 1
ATOM 4372 C C . ALA B 1 79 ? 5.055 -25.875 -13.992 1 93.88 79 ALA B C 1
ATOM 4374 O O . ALA B 1 79 ? 5.379 -26.172 -12.844 1 93.88 79 ALA B O 1
ATOM 4375 N N . ALA B 1 80 ? 5.684 -26.328 -15.039 1 92.12 80 ALA B N 1
ATOM 4376 C CA . ALA B 1 80 ? 6.715 -27.359 -14.906 1 92.12 80 ALA B CA 1
ATOM 4377 C C . ALA B 1 80 ? 8.078 -26.734 -14.609 1 92.12 80 ALA B C 1
ATOM 4379 O O . ALA B 1 80 ? 8.812 -27.234 -13.75 1 92.12 80 ALA B O 1
ATOM 4380 N N . THR B 1 81 ? 8.375 -25.688 -15.289 1 93.62 81 THR B N 1
ATOM 4381 C CA . THR B 1 81 ? 9.711 -25.109 -15.188 1 93.62 81 THR B CA 1
ATOM 4382 C C . THR B 1 81 ? 9.742 -23.984 -14.156 1 93.62 81 THR B C 1
ATOM 4384 O O . THR B 1 81 ? 10.812 -23.594 -13.68 1 93.62 81 THR B O 1
ATOM 4387 N N . ASN B 1 82 ? 8.633 -23.328 -13.867 1 94.12 82 ASN B N 1
ATOM 4388 C CA . ASN B 1 82 ? 8.523 -22.172 -12.992 1 94.12 82 ASN B CA 1
ATOM 4389 C C . ASN B 1 82 ? 9.273 -20.969 -13.57 1 94.12 82 ASN B C 1
ATOM 4391 O O . ASN B 1 82 ? 9.805 -20.141 -12.828 1 94.12 82 ASN B O 1
ATOM 4395 N N . LYS B 1 83 ? 9.461 -21 -14.891 1 97.06 83 LYS B N 1
ATOM 4396 C CA . LYS B 1 83 ? 10.055 -19.875 -15.617 1 97.06 83 LYS B CA 1
ATOM 4397 C C . LYS B 1 83 ? 8.992 -19.062 -16.344 1 97.06 83 LYS B C 1
ATOM 4399 O O . LYS B 1 83 ? 7.883 -19.547 -16.578 1 97.06 83 LYS B O 1
ATOM 4404 N N . VAL B 1 84 ? 9.344 -17.812 -16.578 1 98.56 84 VAL B N 1
ATOM 4405 C CA . VAL B 1 84 ? 8.414 -16.953 -17.297 1 98.56 84 VAL B CA 1
ATOM 4406 C C . VAL B 1 84 ? 8.359 -17.359 -18.766 1 98.56 84 VAL B C 1
ATOM 4408 O O . VAL B 1 84 ? 9.391 -17.391 -19.453 1 98.56 84 VAL B O 1
ATOM 4411 N N . LEU B 1 85 ? 7.211 -17.672 -19.266 1 98.25 85 LEU B N 1
ATOM 4412 C CA . LEU B 1 85 ? 7.035 -18.062 -20.656 1 98.25 85 LEU B CA 1
ATOM 4413 C C . LEU B 1 85 ? 6.688 -16.844 -21.516 1 98.25 85 LEU B C 1
ATOM 4415 O O . LEU B 1 85 ? 7.043 -16.797 -22.703 1 98.25 85 LEU B O 1
ATOM 4419 N N . ASP B 1 86 ? 5.934 -15.969 -20.906 1 98.19 86 ASP B N 1
ATOM 4420 C CA . ASP B 1 86 ? 5.461 -14.789 -21.625 1 98.19 86 ASP B CA 1
ATOM 4421 C C . ASP B 1 86 ? 5.07 -13.672 -20.656 1 98.19 86 ASP B C 1
ATOM 4423 O O . ASP B 1 86 ? 4.816 -13.93 -19.469 1 98.19 86 ASP B O 1
ATOM 4427 N N . PHE B 1 87 ? 5.141 -12.484 -21.141 1 98.31 87 PHE B N 1
ATOM 4428 C CA . PHE B 1 87 ? 4.688 -11.336 -20.359 1 98.31 87 PHE B CA 1
ATOM 4429 C C . PHE B 1 87 ? 4.141 -10.25 -21.281 1 98.31 87 PHE B C 1
ATOM 4431 O O . PHE B 1 87 ? 4.488 -10.188 -22.469 1 98.31 87 PHE B O 1
ATOM 4438 N N . ASN B 1 88 ? 3.221 -9.508 -20.812 1 97.44 88 ASN B N 1
ATOM 4439 C CA . ASN B 1 88 ? 2.592 -8.414 -21.562 1 97.44 88 ASN B CA 1
ATOM 4440 C C . ASN B 1 88 ? 2.408 -7.176 -20.688 1 97.44 88 ASN B C 1
ATOM 4442 O O . ASN B 1 88 ? 1.887 -7.27 -19.578 1 97.44 88 ASN B O 1
ATOM 4446 N N . ILE B 1 89 ? 2.889 -6.098 -21.172 1 96.69 89 ILE B N 1
ATOM 4447 C CA . ILE B 1 89 ? 2.762 -4.824 -20.484 1 96.69 89 ILE B CA 1
ATOM 4448 C C . ILE B 1 89 ? 1.577 -4.043 -21.047 1 96.69 89 ILE B C 1
ATOM 4450 O O . ILE B 1 89 ? 1.52 -3.773 -22.25 1 96.69 89 ILE B O 1
ATOM 4454 N N . MET B 1 90 ? 0.638 -3.762 -20.156 1 95.94 90 MET B N 1
ATOM 4455 C CA . MET B 1 90 ? -0.519 -2.951 -20.531 1 95.94 90 MET B CA 1
ATOM 4456 C C . MET B 1 90 ? -0.345 -1.511 -20.062 1 95.94 90 MET B C 1
ATOM 4458 O O . MET B 1 90 ? 0.102 -1.272 -18.938 1 95.94 90 MET B O 1
ATOM 4462 N N . ASN B 1 91 ? -0.702 -0.577 -20.922 1 94.62 91 ASN B N 1
ATOM 4463 C CA . ASN B 1 91 ? -0.465 0.831 -20.625 1 94.62 91 ASN B CA 1
ATOM 4464 C C . ASN B 1 91 ? -1.578 1.717 -21.172 1 94.62 91 ASN B C 1
ATOM 4466 O O . ASN B 1 91 ? -1.937 1.611 -22.359 1 94.62 91 ASN B O 1
ATOM 4470 N N . LYS B 1 92 ? -2.07 2.631 -20.328 1 90.44 92 LYS B N 1
ATOM 4471 C CA . LYS B 1 92 ? -3.113 3.568 -20.734 1 90.44 92 LYS B CA 1
ATOM 4472 C C . LYS B 1 92 ? -2.553 4.98 -20.891 1 90.44 92 LYS B C 1
ATOM 4474 O O . LYS B 1 92 ? -3.295 5.918 -21.188 1 90.44 92 LYS B O 1
ATOM 4479 N N . ASP B 1 93 ? -1.263 5.098 -20.688 1 88.88 93 ASP B N 1
ATOM 4480 C CA . ASP B 1 93 ? -0.681 6.434 -20.641 1 88.88 93 ASP B CA 1
ATOM 4481 C C . ASP B 1 93 ? 0.534 6.531 -21.562 1 88.88 93 ASP B C 1
ATOM 4483 O O . ASP B 1 93 ? 1.135 5.516 -21.922 1 88.88 93 ASP B O 1
ATOM 4487 N N . CYS B 1 94 ? 0.717 7.75 -22.078 1 89.88 94 CYS B N 1
ATOM 4488 C CA . CYS B 1 94 ? 1.876 8.086 -22.906 1 89.88 94 CYS B CA 1
ATOM 4489 C C . CYS B 1 94 ? 2.252 9.555 -22.75 1 89.88 94 CYS B C 1
ATOM 4491 O O . CYS B 1 94 ? 1.437 10.438 -23 1 89.88 94 CYS B O 1
ATOM 4493 N N . ARG B 1 95 ? 3.402 9.844 -22.312 1 87.38 95 ARG B N 1
ATOM 4494 C CA . ARG B 1 95 ? 3.848 11.203 -22.062 1 87.38 95 ARG B CA 1
ATOM 4495 C C . ARG B 1 95 ? 3.891 12.016 -23.359 1 87.38 95 ARG B C 1
ATOM 4497 O O . ARG B 1 95 ? 3.584 13.211 -23.359 1 87.38 95 ARG B O 1
ATOM 4504 N N . LYS B 1 96 ? 4.215 11.344 -24.438 1 85.94 96 LYS B N 1
ATOM 4505 C CA . LYS B 1 96 ? 4.336 12.031 -25.719 1 85.94 96 LYS B CA 1
ATOM 4506 C C . LYS B 1 96 ? 2.963 12.375 -26.281 1 85.94 96 LYS B C 1
ATOM 4508 O O . LYS B 1 96 ? 2.811 13.383 -26.984 1 85.94 96 LYS B O 1
ATOM 4513 N N . CYS B 1 97 ? 1.98 11.547 -25.953 1 85.19 97 CYS B N 1
ATOM 4514 C CA . CYS B 1 97 ? 0.631 11.773 -26.453 1 85.19 97 CYS B CA 1
ATOM 4515 C C . CYS B 1 97 ? -0.007 12.977 -25.781 1 85.19 97 CYS B C 1
ATOM 4517 O O . CYS B 1 97 ? -0.95 13.57 -26.297 1 85.19 97 CYS B O 1
ATOM 4519 N N . LYS B 1 98 ? 0.39 13.352 -24.578 1 77.12 98 LYS B N 1
ATOM 4520 C CA . LYS B 1 98 ? -0.194 14.453 -23.812 1 77.12 98 LYS B CA 1
ATOM 4521 C C . LYS B 1 98 ? 0.25 15.805 -24.375 1 77.12 98 LYS B C 1
ATOM 4523 O O . LYS B 1 98 ? -0.398 16.828 -24.125 1 77.12 98 LYS B O 1
ATOM 4528 N N . ASN B 1 99 ? 1.268 15.703 -25.125 1 75.56 99 ASN B N 1
ATOM 4529 C CA . ASN B 1 99 ? 1.754 16.953 -25.703 1 75.56 99 ASN B CA 1
ATOM 4530 C C . ASN B 1 99 ? 0.931 17.359 -26.922 1 75.56 99 ASN B C 1
ATOM 4532 O O . ASN B 1 99 ? 0.409 16.516 -27.641 1 75.56 99 ASN B O 1
ATOM 4536 N N . LYS B 1 100 ? 0.538 18.656 -27.109 1 63.84 100 LYS B N 1
ATOM 4537 C CA . LYS B 1 100 ? -0.309 19.234 -28.141 1 63.84 100 LYS B CA 1
ATOM 4538 C C . LYS B 1 100 ? 0.178 18.859 -29.531 1 63.84 100 LYS B C 1
ATOM 4540 O O . LYS B 1 100 ? -0.629 18.578 -30.422 1 63.84 100 LYS B O 1
ATOM 4545 N N . ASN B 1 101 ? 1.458 18.906 -29.766 1 68.44 101 ASN B N 1
ATOM 4546 C CA . ASN B 1 101 ? 1.989 18.609 -31.094 1 68.44 101 ASN B CA 1
ATOM 4547 C C . ASN B 1 101 ? 2.525 17.172 -31.172 1 68.44 101 ASN B C 1
ATOM 4549 O O . ASN B 1 101 ? 3.713 16.938 -30.938 1 68.44 101 ASN B O 1
ATOM 4553 N N . VAL B 1 102 ? 1.585 16.312 -31.281 1 70.69 102 VAL B N 1
ATOM 4554 C CA . VAL B 1 102 ? 1.975 14.914 -31.234 1 70.69 102 VAL B CA 1
ATOM 4555 C C . VAL B 1 102 ? 2.658 14.523 -32.531 1 70.69 102 VAL B C 1
ATOM 4557 O O . VAL B 1 102 ? 2.039 14.547 -33.594 1 70.69 102 VAL B O 1
ATOM 4560 N N . LYS B 1 103 ? 3.916 14.594 -32.594 1 72.5 103 LYS B N 1
ATOM 4561 C CA . LYS B 1 103 ? 4.668 14.016 -33.688 1 72.5 103 LYS B CA 1
ATOM 4562 C C . LYS B 1 103 ? 4.602 12.492 -33.656 1 72.5 103 LYS B C 1
ATOM 4564 O O . LYS B 1 103 ? 4.246 11.898 -32.656 1 72.5 103 LYS B O 1
ATOM 4569 N N . LYS B 1 104 ? 4.75 11.898 -34.812 1 82.81 104 LYS B N 1
ATOM 4570 C CA . LYS B 1 104 ? 4.809 10.445 -34.906 1 82.81 104 LYS B CA 1
ATOM 4571 C C . LYS B 1 104 ? 5.84 9.867 -33.938 1 82.81 104 LYS B C 1
ATOM 4573 O O . LYS B 1 104 ? 6.98 10.328 -33.906 1 82.81 104 LYS B O 1
ATOM 4578 N N . HIS B 1 105 ? 5.402 9.102 -33 1 83.81 105 HIS B N 1
ATOM 4579 C CA . HIS B 1 105 ? 6.281 8.5 -32 1 83.81 105 HIS B CA 1
ATOM 4580 C C . HIS B 1 105 ? 5.867 7.066 -31.688 1 83.81 105 HIS B C 1
ATOM 4582 O O . HIS B 1 105 ? 4.836 6.598 -32.188 1 83.81 105 HIS B O 1
ATOM 4588 N N . LYS B 1 106 ? 6.723 6.367 -31.109 1 80.81 106 LYS B N 1
ATOM 4589 C CA . LYS B 1 106 ? 6.375 5.035 -30.625 1 80.81 106 LYS B CA 1
ATOM 4590 C C . LYS B 1 106 ? 5.535 5.109 -29.359 1 80.81 106 LYS B C 1
ATOM 4592 O O . LYS B 1 106 ? 6.082 5.145 -28.25 1 80.81 106 LYS B O 1
ATOM 4597 N N . CYS B 1 107 ? 4.23 5.062 -29.562 1 87.06 107 CYS B N 1
ATOM 4598 C CA . CYS B 1 107 ? 3.299 5.242 -28.453 1 87.06 107 CYS B CA 1
ATOM 4599 C C . CYS B 1 107 ? 3.305 4.027 -27.531 1 87.06 107 CYS B C 1
ATOM 4601 O O . CYS B 1 107 ? 3.34 2.887 -28 1 87.06 107 CYS B O 1
ATOM 4603 N N . GLN B 1 108 ? 3.301 4.316 -26.312 1 86.75 108 GLN B N 1
ATOM 4604 C CA . GLN B 1 108 ? 3.314 3.244 -25.312 1 86.75 108 GLN B CA 1
ATOM 4605 C C . GLN B 1 108 ? 1.896 2.814 -24.953 1 86.75 108 GLN B C 1
ATOM 4607 O O . GLN B 1 108 ? 1.699 1.778 -24.312 1 86.75 108 GLN B O 1
ATOM 4612 N N . ARG B 1 109 ? 0.917 3.527 -25.406 1 90.12 109 ARG B N 1
ATOM 4613 C CA . ARG B 1 109 ? -0.471 3.211 -25.094 1 90.12 109 ARG B CA 1
ATOM 4614 C C . ARG B 1 109 ? -0.962 2.02 -25.906 1 90.12 109 ARG B C 1
ATOM 4616 O O . ARG B 1 109 ? -0.869 2.02 -27.141 1 90.12 109 ARG B O 1
ATOM 4623 N N . ASN B 1 110 ? -1.438 0.977 -25.203 1 91.75 110 ASN B N 1
ATOM 4624 C CA . ASN B 1 110 ? -1.955 -0.196 -25.891 1 91.75 110 ASN B CA 1
ATOM 4625 C C . ASN B 1 110 ? -3.293 -0.647 -25.312 1 91.75 110 ASN B C 1
ATOM 4627 O O . ASN B 1 110 ? -3.809 -1.704 -25.688 1 91.75 110 ASN B O 1
ATOM 4631 N N . HIS B 1 111 ? -3.797 0.145 -24.328 1 92.44 111 HIS B N 1
ATOM 4632 C CA . HIS B 1 111 ? -5.07 -0.207 -23.703 1 92.44 111 HIS B CA 1
ATOM 4633 C C . HIS B 1 111 ? -5.977 1.014 -23.578 1 92.44 111 HIS B C 1
ATOM 4635 O O . HIS B 1 111 ? -5.543 2.066 -23.109 1 92.44 111 HIS B O 1
ATOM 4641 N N . ALA B 1 112 ? -7.152 0.87 -23.891 1 86.06 112 ALA B N 1
ATOM 4642 C CA . ALA B 1 112 ? -8.102 1.982 -23.875 1 86.06 112 ALA B CA 1
ATOM 4643 C C . ALA B 1 112 ? -9.227 1.716 -22.875 1 86.06 112 ALA B C 1
ATOM 4645 O O . ALA B 1 112 ? -9.992 2.623 -22.547 1 86.06 112 ALA B O 1
ATOM 4646 N N . GLY B 1 113 ? -9.32 0.571 -22.344 1 85.88 113 GLY B N 1
ATOM 4647 C CA . GLY B 1 113 ? -10.383 0.239 -21.406 1 85.88 113 GLY B CA 1
ATOM 4648 C C . GLY B 1 113 ? -10.047 0.592 -19.984 1 85.88 113 GLY B C 1
ATOM 4649 O O . GLY B 1 113 ? -9.164 1.42 -19.719 1 85.88 113 GLY B O 1
ATOM 4650 N N . SER B 1 114 ? -10.898 0.113 -19.109 1 86.12 114 SER B N 1
ATOM 4651 C CA . SER B 1 114 ? -10.656 0.354 -17.688 1 86.12 114 SER B CA 1
ATOM 4652 C C . SER B 1 114 ? -9.391 -0.346 -17.219 1 86.12 114 SER B C 1
ATOM 4654 O O . SER B 1 114 ? -8.898 -1.267 -17.875 1 86.12 114 SER B O 1
ATOM 4656 N N . SER B 1 115 ? -8.836 0.15 -16.125 1 86.56 115 SER B N 1
ATOM 4657 C CA . SER B 1 115 ? -7.645 -0.463 -15.562 1 86.56 115 SER B CA 1
ATOM 4658 C C . SER B 1 115 ? -7.891 -1.924 -15.195 1 86.56 115 SER B C 1
ATOM 4660 O O . SER B 1 115 ? -7.016 -2.771 -15.383 1 86.56 115 SER B O 1
ATOM 4662 N N . LYS B 1 116 ? -9.039 -2.273 -14.781 1 82.81 116 LYS B N 1
ATOM 4663 C CA . LYS B 1 116 ? -9.359 -3.631 -14.352 1 82.81 116 LYS B CA 1
ATOM 4664 C C . LYS B 1 116 ? -9.414 -4.59 -15.539 1 82.81 116 LYS B C 1
ATOM 4666 O O . LYS B 1 116 ? -9.125 -5.777 -15.391 1 82.81 116 LYS B O 1
ATOM 4671 N N . SER B 1 117 ? -9.766 -4.098 -16.672 1 87.81 117 SER B N 1
ATOM 4672 C CA . SER B 1 117 ? -9.922 -4.941 -17.859 1 87.81 117 SER B CA 1
ATOM 4673 C C . SER B 1 117 ? -8.57 -5.316 -18.453 1 87.81 117 SER B C 1
ATOM 4675 O O . SER B 1 117 ? -8.484 -6.219 -19.297 1 87.81 117 SER B O 1
ATOM 4677 N N . MET B 1 118 ? -7.535 -4.637 -17.984 1 90.75 118 MET B N 1
ATOM 4678 C CA . MET B 1 118 ? -6.191 -4.906 -18.5 1 90.75 118 MET B CA 1
ATOM 4679 C C . MET B 1 118 ? -5.793 -6.355 -18.234 1 90.75 118 MET B C 1
ATOM 4681 O O . MET B 1 118 ? -5.098 -6.969 -19.047 1 90.75 118 MET B O 1
ATOM 4685 N N . GLU B 1 119 ? -6.203 -6.871 -17.094 1 92 119 GLU B N 1
ATOM 4686 C CA . GLU B 1 119 ? -5.809 -8.227 -16.703 1 92 119 GLU B CA 1
ATOM 4687 C C . GLU B 1 119 ? -6.316 -9.258 -17.703 1 92 119 GLU B C 1
ATOM 4689 O O . GLU B 1 119 ? -5.547 -10.094 -18.172 1 92 119 GLU B O 1
ATOM 4694 N N . ALA B 1 120 ? -7.57 -9.148 -18.078 1 90.12 120 ALA B N 1
ATOM 4695 C CA . ALA B 1 120 ? -8.164 -10.07 -19.031 1 90.12 120 ALA B CA 1
ATOM 4696 C C . ALA B 1 120 ? -7.594 -9.852 -20.438 1 90.12 120 ALA B C 1
ATOM 4698 O O . ALA B 1 120 ? -7.277 -10.812 -21.141 1 90.12 120 ALA B O 1
ATOM 4699 N N . ALA B 1 121 ? -7.457 -8.609 -20.828 1 92.19 121 ALA B N 1
ATOM 4700 C CA . ALA B 1 121 ? -6.938 -8.281 -22.156 1 92.19 121 ALA B CA 1
ATOM 4701 C C . ALA B 1 121 ? -5.523 -8.828 -22.344 1 92.19 121 ALA B C 1
ATOM 4703 O O . ALA B 1 121 ? -5.199 -9.383 -23.391 1 92.19 121 ALA B O 1
ATOM 4704 N N . ALA B 1 122 ? -4.727 -8.656 -21.328 1 95.5 122 ALA B N 1
ATOM 4705 C CA . ALA B 1 122 ? -3.354 -9.156 -21.391 1 95.5 122 ALA B CA 1
ATOM 4706 C C . ALA B 1 122 ? -3.324 -10.672 -21.5 1 95.5 122 ALA B C 1
ATOM 4708 O O . ALA B 1 122 ? -2.533 -11.234 -22.266 1 95.5 122 ALA B O 1
ATOM 4709 N N . ALA B 1 123 ? -4.117 -11.336 -20.75 1 94.88 123 ALA B N 1
ATOM 4710 C CA . ALA B 1 123 ? -4.18 -12.797 -20.781 1 94.88 123 ALA B CA 1
ATOM 4711 C C . ALA B 1 123 ? -4.566 -13.297 -22.172 1 94.88 123 ALA B C 1
ATOM 4713 O O . ALA B 1 123 ? -3.91 -14.188 -22.719 1 94.88 123 ALA B O 1
ATOM 4714 N N . VAL B 1 124 ? -5.605 -12.719 -22.75 1 94.38 124 VAL B N 1
ATOM 4715 C CA . VAL B 1 124 ? -6.074 -13.133 -24.062 1 94.38 124 VAL B CA 1
ATOM 4716 C C . VAL B 1 124 ? -4.945 -12.984 -25.078 1 94.38 124 VAL B C 1
ATOM 4718 O O . VAL B 1 124 ? -4.691 -13.898 -25.859 1 94.38 124 VAL B O 1
ATOM 4721 N N . THR B 1 125 ? -4.266 -11.867 -25 1 95.69 125 THR B N 1
ATOM 4722 C CA . THR B 1 125 ? -3.17 -11.602 -25.922 1 95.69 125 THR B CA 1
ATOM 4723 C C . THR B 1 125 ? -2.074 -12.656 -25.781 1 95.69 125 THR B C 1
ATOM 4725 O O . THR B 1 125 ? -1.592 -13.195 -26.781 1 95.69 125 THR B O 1
ATOM 4728 N N . MET B 1 126 ? -1.716 -12.984 -24.625 1 97.25 126 MET B N 1
ATOM 4729 C CA . MET B 1 126 ? -0.622 -13.914 -24.375 1 97.25 126 MET B CA 1
ATOM 4730 C C . MET B 1 126 ? -1.028 -15.336 -24.734 1 97.25 126 MET B C 1
ATOM 4732 O O . MET B 1 126 ? -0.224 -16.094 -25.281 1 97.25 126 MET B O 1
ATOM 4736 N N . PHE B 1 127 ? -2.209 -15.75 -24.469 1 96.31 127 PHE B N 1
ATOM 4737 C CA . PHE B 1 127 ? -2.691 -17.078 -24.828 1 96.31 127 PHE B CA 1
ATOM 4738 C C . PHE B 1 127 ? -2.709 -17.25 -26.344 1 96.31 127 PHE B C 1
ATOM 4740 O O . PHE B 1 127 ? -2.328 -18.312 -26.859 1 96.31 127 PHE B O 1
ATOM 4747 N N . LYS B 1 128 ? -3.109 -16.203 -27.031 1 94.81 128 LYS B N 1
ATOM 4748 C CA . LYS B 1 128 ? -3.104 -16.25 -28.5 1 94.81 128 LYS B CA 1
ATOM 4749 C C . LYS B 1 128 ? -1.68 -16.359 -29.031 1 94.81 128 LYS B C 1
ATOM 4751 O O . LYS B 1 128 ? -1.418 -17.125 -29.969 1 94.81 128 LYS B O 1
ATOM 4756 N N . ARG B 1 129 ? -0.792 -15.656 -28.453 1 94.5 129 ARG B N 1
ATOM 4757 C CA . ARG B 1 129 ? 0.604 -15.641 -28.875 1 94.5 129 ARG B CA 1
ATOM 4758 C C . ARG B 1 129 ? 1.261 -17 -28.656 1 94.5 129 ARG B C 1
ATOM 4760 O O . ARG B 1 129 ? 2.223 -17.344 -29.344 1 94.5 129 ARG B O 1
ATOM 4767 N N . SER B 1 130 ? 0.787 -17.734 -27.688 1 94.75 130 SER B N 1
ATOM 4768 C CA . SER B 1 130 ? 1.382 -19.031 -27.359 1 94.75 130 SER B CA 1
ATOM 4769 C C . SER B 1 130 ? 1.25 -20 -28.531 1 94.75 130 SER B C 1
ATOM 4771 O O . SER B 1 130 ? 2.127 -20.844 -28.734 1 94.75 130 SER B O 1
ATOM 4773 N N . GLU B 1 131 ? 0.205 -19.891 -29.297 1 91.62 131 GLU B N 1
ATOM 4774 C CA . GLU B 1 131 ? -0.021 -20.766 -30.438 1 91.62 131 GLU B CA 1
ATOM 4775 C C . GLU B 1 131 ? 1.05 -20.578 -31.516 1 91.62 131 GLU B C 1
ATOM 4777 O O . GLU B 1 131 ? 1.41 -21.516 -32.219 1 91.62 131 GLU B O 1
ATOM 4782 N N . GLU B 1 132 ? 1.497 -19.344 -31.578 1 91.19 132 GLU B N 1
ATOM 4783 C CA . GLU B 1 132 ? 2.568 -19.047 -32.531 1 91.19 132 GLU B CA 1
ATOM 4784 C C . GLU B 1 132 ? 3.861 -19.766 -32.125 1 91.19 132 GLU B C 1
ATOM 4786 O O . GLU B 1 132 ? 4.711 -20.031 -32.969 1 91.19 132 GLU B O 1
ATOM 4791 N N . LYS B 1 133 ? 3.938 -20.094 -30.906 1 90.56 133 LYS B N 1
ATOM 4792 C CA . LYS B 1 133 ? 5.141 -20.75 -30.406 1 90.56 133 LYS B CA 1
ATOM 4793 C C . LYS B 1 133 ? 4.957 -22.25 -30.328 1 90.56 133 LYS B C 1
ATOM 4795 O O . LYS B 1 133 ? 5.801 -22.969 -29.766 1 90.56 133 LYS B O 1
ATOM 4800 N N . GLY B 1 134 ? 3.834 -22.672 -30.734 1 89.19 134 GLY B N 1
ATOM 4801 C CA . GLY B 1 134 ? 3.553 -24.109 -30.734 1 89.19 134 GLY B CA 1
ATOM 4802 C C . GLY B 1 134 ? 3.064 -24.609 -29.391 1 89.19 134 GLY B C 1
ATOM 4803 O O . GLY B 1 134 ? 3.197 -25.797 -29.094 1 89.19 134 GLY B O 1
ATOM 4804 N N . LEU B 1 135 ? 2.609 -23.75 -28.609 1 93.25 135 LEU B N 1
ATOM 4805 C CA . LEU B 1 135 ? 2.098 -24.109 -27.297 1 93.25 135 LEU B CA 1
ATOM 4806 C C . LEU B 1 135 ? 0.633 -23.703 -27.156 1 93.25 135 LEU B C 1
ATOM 4808 O O . LEU B 1 135 ? 0.19 -22.734 -27.766 1 93.25 135 LEU B O 1
ATOM 4812 N N . ARG B 1 136 ? -0.09 -24.531 -26.406 1 93.62 136 ARG B N 1
ATOM 4813 C CA . ARG B 1 136 ? -1.438 -24.172 -25.969 1 93.62 136 ARG B CA 1
ATOM 4814 C C . ARG B 1 136 ? -1.557 -24.219 -24.453 1 93.62 136 ARG B C 1
ATOM 4816 O O . ARG B 1 136 ? -1.271 -25.25 -23.828 1 93.62 136 ARG B O 1
ATOM 4823 N N . TYR B 1 137 ? -1.889 -23.109 -23.938 1 95.12 137 TYR B N 1
ATOM 4824 C CA . TYR B 1 137 ? -2.148 -23.062 -22.5 1 95.12 137 TYR B CA 1
ATOM 4825 C C . TYR B 1 137 ? -3.521 -23.641 -22.172 1 95.12 137 TYR B C 1
ATOM 4827 O O . TYR B 1 137 ? -4.523 -22.922 -22.188 1 95.12 137 TYR B O 1
ATOM 4835 N N . THR B 1 138 ? -3.576 -24.859 -21.844 1 94.06 138 THR B N 1
ATOM 4836 C CA . THR B 1 138 ? -4.852 -25.547 -21.672 1 94.06 138 THR B CA 1
ATOM 4837 C C . THR B 1 138 ? -5.305 -25.5 -20.219 1 94.06 138 THR B C 1
ATOM 4839 O O . THR B 1 138 ? -6.473 -25.766 -19.906 1 94.06 138 THR B O 1
ATOM 4842 N N . THR B 1 139 ? -4.406 -25.25 -19.312 1 94.44 139 THR B N 1
ATOM 4843 C CA . THR B 1 139 ? -4.734 -25.141 -17.891 1 94.44 139 THR B CA 1
ATOM 4844 C C . THR B 1 139 ? -4.258 -23.797 -17.328 1 94.44 139 THR B C 1
ATOM 4846 O O . THR B 1 139 ? -3.078 -23.453 -17.438 1 94.44 139 THR B O 1
ATOM 4849 N N . LEU B 1 140 ? -5.199 -23.094 -16.766 1 94.88 140 LEU B N 1
ATOM 4850 C CA . LEU B 1 140 ? -4.895 -21.797 -16.188 1 94.88 140 LEU B CA 1
ATOM 4851 C C . LEU B 1 140 ? -4.93 -21.844 -14.664 1 94.88 140 LEU B C 1
ATOM 4853 O O . LEU B 1 140 ? -5.957 -22.188 -14.07 1 94.88 140 LEU B O 1
ATOM 4857 N N . ILE B 1 141 ? -3.828 -21.547 -14.102 1 95.25 141 ILE B N 1
ATOM 4858 C CA . ILE B 1 141 ? -3.715 -21.469 -12.648 1 95.25 141 ILE B CA 1
ATOM 4859 C C . ILE B 1 141 ? -3.785 -20.016 -12.195 1 95.25 141 ILE B C 1
ATOM 4861 O O . ILE B 1 141 ? -3.062 -19.156 -12.719 1 95.25 141 ILE B O 1
ATOM 4865 N N . GLY B 1 142 ? -4.574 -19.656 -11.242 1 90.94 142 GLY B N 1
ATOM 4866 C CA . GLY B 1 142 ? -4.66 -18.281 -10.758 1 90.94 142 GLY B CA 1
ATOM 4867 C C . GLY B 1 142 ? -5.742 -18.094 -9.719 1 90.94 142 GLY B C 1
ATOM 4868 O O . GLY B 1 142 ? -6.355 -19.062 -9.258 1 90.94 142 GLY B O 1
ATOM 4869 N N . ASP B 1 143 ? -5.867 -16.875 -9.336 1 86.25 143 ASP B N 1
ATOM 4870 C CA . ASP B 1 143 ? -6.895 -16.562 -8.344 1 86.25 143 ASP B CA 1
ATOM 4871 C C . ASP B 1 143 ? -8.281 -16.531 -8.984 1 86.25 143 ASP B C 1
ATOM 4873 O O . ASP B 1 143 ? -8.406 -16.547 -10.211 1 86.25 143 ASP B O 1
ATOM 4877 N N . ASP B 1 144 ? -9.281 -16.625 -8.289 1 79.06 144 ASP B N 1
ATOM 4878 C CA . ASP B 1 144 ? -10.648 -16.719 -8.789 1 79.06 144 ASP B CA 1
ATOM 4879 C C . ASP B 1 144 ? -11.352 -15.352 -8.742 1 79.06 144 ASP B C 1
ATOM 4881 O O . ASP B 1 144 ? -12.578 -15.281 -8.742 1 79.06 144 ASP B O 1
ATOM 4885 N N . ASP B 1 145 ? -10.617 -14.328 -8.695 1 74.06 145 ASP B N 1
ATOM 4886 C CA . ASP B 1 145 ? -11.195 -13.008 -8.484 1 74.06 145 ASP B CA 1
ATOM 4887 C C . ASP B 1 145 ? -11.383 -12.273 -9.812 1 74.06 145 ASP B C 1
ATOM 4889 O O . ASP B 1 145 ? -11.93 -11.172 -9.844 1 74.06 145 ASP B O 1
ATOM 4893 N N . SER B 1 146 ? -10.953 -12.836 -10.875 1 70.75 146 SER B N 1
ATOM 4894 C CA . SER B 1 146 ? -11.031 -12.109 -12.133 1 70.75 146 SER B CA 1
ATOM 4895 C C . SER B 1 146 ? -11.836 -12.891 -13.172 1 70.75 146 SER B C 1
ATOM 4897 O O . SER B 1 146 ? -12.031 -14.094 -13.031 1 70.75 146 SER B O 1
ATOM 4899 N N . THR B 1 147 ? -12.305 -12.102 -14.141 1 78.25 147 THR B N 1
ATOM 4900 C CA . THR B 1 147 ? -13.062 -12.695 -15.242 1 78.25 147 THR B CA 1
ATOM 4901 C C . THR B 1 147 ? -12.133 -13.117 -16.375 1 78.25 147 THR B C 1
ATOM 4903 O O . THR B 1 147 ? -12.562 -13.25 -17.516 1 78.25 147 THR B O 1
ATOM 4906 N N . THR B 1 148 ? -10.938 -13.219 -16.016 1 84.56 148 THR B N 1
ATOM 4907 C CA . THR B 1 148 ? -9.914 -13.539 -17 1 84.56 148 THR B CA 1
ATOM 4908 C C . THR B 1 148 ? -10.234 -14.852 -17.719 1 84.56 148 THR B C 1
ATOM 4910 O O . THR B 1 148 ? -10.125 -14.953 -18.938 1 84.56 148 THR B O 1
ATOM 4913 N N . LEU B 1 149 ? -10.68 -15.812 -16.969 1 85.56 149 LEU B N 1
ATOM 4914 C CA . LEU B 1 149 ? -10.977 -17.125 -17.547 1 85.56 149 LEU B CA 1
ATOM 4915 C C . LEU B 1 149 ? -12.078 -17.031 -18.594 1 85.56 149 LEU B C 1
ATOM 4917 O O . LEU B 1 149 ? -11.969 -17.625 -19.672 1 85.56 149 LEU B O 1
ATOM 4921 N N . PHE B 1 150 ? -13.016 -16.266 -18.281 1 83.12 150 PHE B N 1
ATOM 4922 C CA . PHE B 1 150 ? -14.148 -16.125 -19.188 1 83.12 150 PHE B CA 1
ATOM 4923 C C . PHE B 1 150 ? -13.711 -15.484 -20.5 1 83.12 150 PHE B C 1
ATOM 4925 O O . PHE B 1 150 ? -14.102 -15.938 -21.578 1 83.12 150 PHE B O 1
ATOM 4932 N N . HIS B 1 151 ? -12.93 -14.531 -20.438 1 86.12 151 HIS B N 1
ATOM 4933 C CA . HIS B 1 151 ? -12.461 -13.828 -21.625 1 86.12 151 HIS B CA 1
ATOM 4934 C C . HIS B 1 151 ? -11.531 -14.703 -22.453 1 86.12 151 HIS B C 1
ATOM 4936 O O . HIS B 1 151 ? -11.578 -14.672 -23.688 1 86.12 151 HIS B O 1
ATOM 4942 N N . VAL B 1 152 ? -10.758 -15.43 -21.781 1 89.62 152 VAL B N 1
ATOM 4943 C CA . VAL B 1 152 ? -9.828 -16.312 -22.484 1 89.62 152 VAL B CA 1
ATOM 4944 C C . VAL B 1 152 ? -10.609 -17.422 -23.188 1 89.62 152 VAL B C 1
ATOM 4946 O O . VAL B 1 152 ? -10.32 -17.75 -24.344 1 89.62 152 VAL B O 1
ATOM 4949 N N . ARG B 1 153 ? -11.594 -18 -22.547 1 88.38 153 ARG B N 1
ATOM 4950 C CA . ARG B 1 153 ? -12.398 -19.062 -23.125 1 88.38 153 ARG B CA 1
ATOM 4951 C C . ARG B 1 153 ? -13.18 -18.578 -24.344 1 88.38 153 ARG B C 1
ATOM 4953 O O . ARG B 1 153 ? -13.344 -19.297 -25.328 1 88.38 153 ARG B O 1
ATOM 4960 N N . LYS B 1 154 ? -13.586 -17.375 -24.266 1 86.06 154 LYS B N 1
ATOM 4961 C CA . LYS B 1 154 ? -14.391 -16.797 -25.328 1 86.06 154 LYS B CA 1
ATOM 4962 C C . LYS B 1 154 ? -13.539 -16.516 -26.562 1 86.06 154 LYS B C 1
ATOM 4964 O O . LYS B 1 154 ? -14.023 -16.609 -27.703 1 86.06 154 LYS B O 1
ATOM 4969 N N . ASN B 1 155 ? -12.352 -16.188 -26.406 1 88.88 155 ASN B N 1
ATOM 4970 C CA . ASN B 1 155 ? -11.523 -15.703 -27.516 1 88.88 155 ASN B CA 1
ATOM 4971 C C . ASN B 1 155 ? -10.648 -16.812 -28.078 1 88.88 155 ASN B C 1
ATOM 4973 O O . ASN B 1 155 ? -9.969 -16.625 -29.078 1 88.88 155 ASN B O 1
ATOM 4977 N N . LEU B 1 156 ? -10.711 -17.938 -27.422 1 89.44 156 LEU B N 1
ATOM 4978 C CA . LEU B 1 156 ? -9.867 -19.031 -27.891 1 89.44 156 LEU B CA 1
ATOM 4979 C C . LEU B 1 156 ? -10.711 -20.188 -28.406 1 89.44 156 LEU B C 1
ATOM 4981 O O . LEU B 1 156 ? -11.875 -20.312 -28.031 1 89.44 156 LEU B O 1
ATOM 4985 N N . LYS B 1 157 ? -10.117 -21.078 -29.219 1 87.25 157 LYS B N 1
ATOM 4986 C CA . LYS B 1 157 ? -10.836 -22.156 -29.906 1 87.25 157 LYS B CA 1
ATOM 4987 C C . LYS B 1 157 ? -10.703 -23.469 -29.141 1 87.25 157 LYS B C 1
ATOM 4989 O O . LYS B 1 157 ? -11.367 -24.453 -29.484 1 87.25 157 LYS B O 1
ATOM 4994 N N . TYR B 1 158 ? -9.859 -23.516 -28.203 1 88.06 158 TYR B N 1
ATOM 4995 C CA . TYR B 1 158 ? -9.68 -24.75 -27.453 1 88.06 158 TYR B CA 1
ATOM 4996 C C . TYR B 1 158 ? -10.172 -24.594 -26.016 1 88.06 158 TYR B C 1
ATOM 4998 O O . TYR B 1 158 ? -10.375 -23.469 -25.547 1 88.06 158 TYR B O 1
ATOM 5006 N N . GLN B 1 159 ? -10.414 -25.672 -25.391 1 89.56 159 GLN B N 1
ATOM 5007 C CA . GLN B 1 159 ? -10.953 -25.672 -24.031 1 89.56 159 GLN B CA 1
ATOM 5008 C C . GLN B 1 159 ? -9.859 -25.391 -23.016 1 89.56 159 GLN B C 1
ATOM 5010 O O . GLN B 1 159 ? -8.742 -25.891 -23.141 1 89.56 159 GLN B O 1
ATOM 5015 N N . ILE B 1 160 ? -10.195 -24.578 -22.078 1 91.62 160 ILE B N 1
ATOM 5016 C CA . ILE B 1 160 ? -9.266 -24.219 -21.016 1 91.62 160 ILE B CA 1
ATOM 5017 C C . ILE B 1 160 ? -9.836 -24.641 -19.672 1 91.62 160 ILE B C 1
ATOM 5019 O O . ILE B 1 160 ? -11 -24.375 -19.375 1 91.62 160 ILE B O 1
ATOM 5023 N N . THR B 1 161 ? -9.031 -25.359 -18.922 1 91.44 161 THR B N 1
ATOM 5024 C CA . THR B 1 161 ? -9.398 -25.766 -17.578 1 91.44 161 THR B CA 1
ATOM 5025 C C . THR B 1 161 ? -8.781 -24.812 -16.547 1 91.44 161 THR B C 1
ATOM 5027 O O . THR B 1 161 ? -7.699 -24.266 -16.766 1 91.44 161 THR B O 1
ATOM 5030 N N . LYS B 1 162 ? -9.469 -24.656 -15.445 1 91.88 162 LYS B N 1
ATOM 5031 C CA . LYS B 1 162 ? -8.992 -23.75 -14.406 1 91.88 162 LYS B CA 1
ATOM 5032 C C . LYS B 1 162 ? -8.57 -24.516 -13.164 1 91.88 162 LYS B C 1
ATOM 5034 O O . LYS B 1 162 ? -9.297 -25.391 -12.688 1 91.88 162 LYS B O 1
ATOM 5039 N N . TRP B 1 163 ? -7.398 -24.281 -12.727 1 94.12 163 TRP B N 1
ATOM 5040 C CA . TRP B 1 163 ? -6.949 -24.703 -11.406 1 94.12 163 TRP B CA 1
ATOM 5041 C C . TRP B 1 163 ? -6.848 -23.5 -10.461 1 94.12 163 TRP B C 1
ATOM 5043 O O . TRP B 1 163 ? -6.164 -22.531 -10.758 1 94.12 163 TRP B O 1
ATOM 5053 N N . SER B 1 164 ? -7.484 -23.609 -9.359 1 92.69 164 SER B N 1
ATOM 5054 C CA . SER B 1 164 ? -7.52 -22.484 -8.43 1 92.69 164 SER B CA 1
ATOM 5055 C C . SER B 1 164 ? -6.273 -22.469 -7.543 1 92.69 164 SER B C 1
ATOM 5057 O O . SER B 1 164 ? -5.75 -23.516 -7.176 1 92.69 164 SER B O 1
ATOM 5059 N N . ASP B 1 165 ? -5.832 -21.266 -7.277 1 92.44 165 ASP B N 1
ATOM 5060 C CA . ASP B 1 165 ? -4.734 -21.078 -6.336 1 92.44 165 ASP B CA 1
ATOM 5061 C C . ASP B 1 165 ? -5.168 -21.422 -4.914 1 92.44 165 ASP B C 1
ATOM 5063 O O . ASP B 1 165 ? -6.074 -20.797 -4.367 1 92.44 165 ASP B O 1
ATOM 5067 N N . ILE B 1 166 ? -4.516 -22.281 -4.297 1 91.31 166 ILE B N 1
ATOM 5068 C CA . 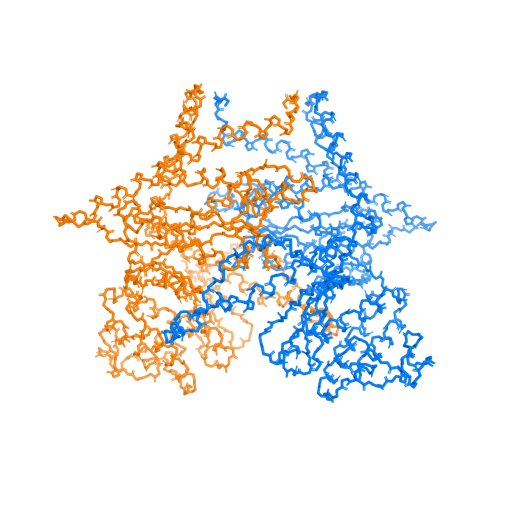ILE B 1 166 ? -4.938 -22.812 -3.006 1 91.31 166 ILE B CA 1
ATOM 5069 C C . ILE B 1 166 ? -4.758 -21.75 -1.925 1 91.31 166 ILE B C 1
ATOM 5071 O O . ILE B 1 166 ? -5.559 -21.672 -0.991 1 91.31 166 ILE B O 1
ATOM 5075 N N . GLN B 1 167 ? -3.729 -20.969 -2.039 1 88.56 167 GLN B N 1
ATOM 5076 C CA . GLN B 1 167 ? -3.49 -19.938 -1.022 1 88.56 167 GLN B CA 1
ATOM 5077 C C . GLN B 1 167 ? -4.582 -18.875 -1.045 1 88.56 167 GLN B C 1
ATOM 5079 O O . GLN B 1 167 ? -5.07 -18.453 0.007 1 88.56 167 GLN B O 1
ATOM 5084 N N . HIS B 1 168 ? -4.879 -18.453 -2.156 1 88.38 168 HIS B N 1
ATOM 5085 C CA . HIS B 1 168 ? -5.953 -17.469 -2.297 1 88.38 168 HIS B CA 1
ATOM 5086 C C . HIS B 1 168 ? -7.285 -18.047 -1.83 1 88.38 168 HIS B C 1
ATOM 5088 O O . HIS B 1 168 ? -8.102 -17.344 -1.23 1 88.38 168 HIS B O 1
ATOM 5094 N N . THR B 1 169 ? -7.484 -19.281 -2.17 1 90.94 169 THR B N 1
ATOM 5095 C CA . THR B 1 169 ? -8.719 -19.938 -1.766 1 90.94 169 THR B CA 1
ATOM 5096 C C . THR B 1 169 ? -8.812 -20.031 -0.245 1 90.94 169 THR B C 1
ATOM 5098 O O . THR B 1 169 ? -9.867 -19.75 0.337 1 90.94 169 THR B O 1
ATOM 5101 N N . LYS B 1 170 ? -7.777 -20.406 0.363 1 91.06 170 LYS B N 1
ATOM 5102 C CA . LYS B 1 170 ? -7.738 -20.484 1.82 1 91.06 170 LYS B CA 1
ATOM 5103 C C . LYS B 1 170 ? -8.016 -19.125 2.449 1 91.06 170 LYS B C 1
ATOM 5105 O O . LYS B 1 170 ? -8.734 -19.031 3.445 1 91.06 170 LYS B O 1
ATOM 5110 N N . ARG B 1 171 ? -7.461 -18.141 1.867 1 88.19 171 ARG B N 1
ATOM 5111 C CA . ARG B 1 171 ? -7.672 -16.781 2.367 1 88.19 171 ARG B CA 1
ATOM 5112 C C . ARG B 1 171 ? -9.133 -16.375 2.234 1 88.19 171 ARG B C 1
ATOM 5114 O O . ARG B 1 171 ? -9.688 -15.711 3.119 1 88.19 171 ARG B O 1
ATOM 5121 N N . SER B 1 172 ? -9.648 -16.719 1.128 1 88.06 172 SER B N 1
ATOM 5122 C CA . SER B 1 172 ? -11.055 -16.422 0.891 1 88.06 172 SER B CA 1
ATOM 5123 C C . SER B 1 172 ? -11.953 -17.109 1.907 1 88.06 172 SER B C 1
ATOM 5125 O O . SER B 1 172 ? -12.883 -16.5 2.441 1 88.06 172 SER B O 1
ATOM 5127 N N . LEU B 1 173 ? -11.68 -18.359 2.143 1 91.62 173 LEU B N 1
ATOM 5128 C CA . LEU B 1 173 ? -12.438 -19.094 3.143 1 91.62 173 LEU B CA 1
ATOM 5129 C C . LEU B 1 173 ? -12.32 -18.438 4.512 1 91.62 173 LEU B C 1
ATOM 5131 O O . LEU B 1 173 ? -13.32 -18.266 5.211 1 91.62 173 LEU B O 1
ATOM 5135 N N . TYR B 1 174 ? -11.141 -18.078 4.812 1 90.25 174 TYR B N 1
ATOM 5136 C CA . TYR B 1 174 ? -10.906 -17.438 6.094 1 90.25 174 TYR B CA 1
ATOM 5137 C C . TYR B 1 174 ? -11.719 -16.156 6.215 1 90.25 174 TYR B C 1
ATOM 5139 O O . TYR B 1 174 ? -12.344 -15.898 7.25 1 90.25 174 TYR B O 1
ATOM 5147 N N . GLY B 1 175 ? -11.672 -15.375 5.215 1 89.12 175 GLY B N 1
ATOM 5148 C CA . GLY B 1 175 ? -12.453 -14.148 5.211 1 89.12 175 GLY B CA 1
ATOM 5149 C C . GLY B 1 175 ? -13.945 -14.391 5.398 1 89.12 175 GLY B C 1
ATOM 5150 O O . GLY B 1 175 ? -14.602 -13.664 6.141 1 89.12 175 GLY B O 1
ATOM 5151 N N . GLN B 1 176 ? -14.438 -15.375 4.789 1 91.31 176 GLN B N 1
ATOM 5152 C CA . GLN B 1 176 ? -15.852 -15.711 4.914 1 91.31 176 GLN B CA 1
ATOM 5153 C C . GLN B 1 176 ? -16.172 -16.203 6.32 1 91.31 176 GLN B C 1
ATOM 5155 O O . GLN B 1 176 ? -17.234 -15.875 6.867 1 91.31 176 GLN B O 1
ATOM 5160 N N . LEU B 1 177 ? -15.289 -16.969 6.875 1 93.44 177 LEU B N 1
ATOM 5161 C CA . LEU B 1 177 ? -15.469 -17.469 8.234 1 93.44 177 LEU B CA 1
ATOM 5162 C C . LEU B 1 177 ? -15.461 -16.312 9.234 1 93.44 177 LEU B C 1
ATOM 5164 O O . LEU B 1 177 ? -16.234 -16.312 10.195 1 93.44 177 LEU B O 1
ATOM 5168 N N . LEU B 1 178 ? -14.625 -15.328 8.953 1 90.31 178 LEU B N 1
ATOM 5169 C CA . LEU B 1 178 ? -14.586 -14.148 9.82 1 90.31 178 LEU B CA 1
ATOM 5170 C C . LEU B 1 178 ? -15.898 -13.375 9.742 1 90.31 178 LEU B C 1
ATOM 5172 O O . LEU B 1 178 ? -16.344 -12.805 10.742 1 90.31 178 LEU B O 1
ATOM 5176 N N . ASN B 1 179 ? -16.453 -13.336 8.609 1 89.81 179 ASN B N 1
ATOM 5177 C CA . ASN B 1 179 ? -17.75 -12.68 8.453 1 89.81 179 ASN B CA 1
ATOM 5178 C C . ASN B 1 179 ? -18.844 -13.406 9.227 1 89.81 179 ASN B C 1
ATOM 5180 O O . ASN B 1 179 ? -19.75 -12.773 9.773 1 89.81 179 ASN B O 1
ATOM 5184 N N . LEU B 1 180 ? -18.75 -14.68 9.25 1 92.5 180 LEU B N 1
ATOM 5185 C CA . LEU B 1 180 ? -19.719 -15.469 10.008 1 92.5 180 LEU B CA 1
ATOM 5186 C C . LEU B 1 180 ? -19.531 -15.234 11.508 1 92.5 180 LEU B C 1
ATOM 5188 O O . LEU B 1 180 ? -20.516 -15.242 12.258 1 92.5 180 LEU B O 1
ATOM 5192 N N . LYS B 1 181 ? -18.328 -15.016 11.867 1 90.12 181 LYS B N 1
ATOM 5193 C CA . LYS B 1 181 ? -18.031 -14.75 13.266 1 90.12 181 LYS B CA 1
ATOM 5194 C C . LYS B 1 181 ? -18.75 -13.5 13.758 1 90.12 181 LYS B C 1
ATOM 5196 O O . LYS B 1 181 ? -19.219 -13.453 14.898 1 90.12 181 LYS B O 1
ATOM 5201 N N . LYS B 1 182 ? -18.859 -12.555 12.922 1 85.31 182 LYS B N 1
ATOM 5202 C CA . LYS B 1 182 ? -19.531 -11.305 13.281 1 85.31 182 LYS B CA 1
ATOM 5203 C C . LYS B 1 182 ? -21.031 -11.531 13.508 1 85.31 182 LYS B C 1
ATOM 5205 O O . LYS B 1 182 ? -21.656 -10.812 14.289 1 85.31 182 LYS B O 1
ATOM 5210 N N . LYS B 1 183 ? -21.562 -12.516 12.961 1 88.19 183 LYS B N 1
ATOM 5211 C CA . LYS B 1 183 ? -23.016 -12.711 12.953 1 88.19 183 LYS B CA 1
ATOM 5212 C C . LYS B 1 183 ? -23.422 -13.812 13.922 1 88.19 183 LYS B C 1
ATOM 5214 O O . LYS B 1 183 ? -24.578 -13.883 14.344 1 88.19 183 LYS B O 1
ATOM 5219 N N . HIS B 1 184 ? -22.5 -14.742 14.164 1 90.25 184 HIS B N 1
ATOM 5220 C CA . HIS B 1 184 ? -22.812 -15.906 14.977 1 90.25 184 HIS B CA 1
ATOM 5221 C C . HIS B 1 184 ? -21.922 -15.977 16.219 1 90.25 184 HIS B C 1
ATOM 5223 O O . HIS B 1 184 ? -20.703 -16.109 16.094 1 90.25 184 HIS B O 1
ATOM 5229 N N . ASN B 1 185 ? -22.453 -16.031 17.297 1 85.5 185 ASN B N 1
ATOM 5230 C CA . ASN B 1 185 ? -21.719 -15.977 18.562 1 85.5 185 ASN B CA 1
ATOM 5231 C C . ASN B 1 185 ? -20.891 -17.234 18.781 1 85.5 185 ASN B C 1
ATOM 5233 O O . ASN B 1 185 ? -19.844 -17.203 19.453 1 85.5 185 ASN B O 1
ATOM 5237 N N . GLN B 1 186 ? -21.344 -18.281 18.297 1 87.62 186 GLN B N 1
ATOM 5238 C CA . GLN B 1 186 ? -20.609 -19.531 18.516 1 87.62 186 GLN B CA 1
ATOM 5239 C C . GLN B 1 186 ? -19.359 -19.594 17.641 1 87.62 186 GLN B C 1
ATOM 5241 O O . GLN B 1 186 ? -18.484 -20.422 17.875 1 87.62 186 GLN B O 1
ATOM 5246 N N . CYS B 1 187 ? -19.375 -18.812 16.656 1 90.69 187 CYS B N 1
ATOM 5247 C CA . CYS B 1 187 ? -18.219 -18.797 15.758 1 90.69 187 CYS B CA 1
ATOM 5248 C C . CYS B 1 187 ? -17.109 -17.922 16.328 1 90.69 187 CYS B C 1
ATOM 5250 O O . CYS B 1 187 ? -16.984 -16.75 15.961 1 90.69 187 CYS B O 1
ATOM 5252 N N . THR B 1 188 ? -16.344 -18.562 17.156 1 85.56 188 THR B N 1
ATOM 5253 C CA . THR B 1 188 ? -15.234 -17.875 17.797 1 85.56 188 THR B CA 1
ATOM 5254 C C . THR B 1 188 ? -13.969 -18 16.953 1 85.56 188 THR B C 1
ATOM 5256 O O . THR B 1 188 ? -13.984 -18.625 15.883 1 85.56 188 THR B O 1
ATOM 5259 N N . ASP B 1 189 ? -12.914 -17.391 17.359 1 80.44 189 ASP B N 1
ATOM 5260 C CA . ASP B 1 189 ? -11.633 -17.469 16.672 1 80.44 189 ASP B CA 1
ATOM 5261 C C . ASP B 1 189 ? -11.117 -18.906 16.609 1 80.44 189 ASP B C 1
ATOM 5263 O O . ASP B 1 189 ? -10.508 -19.312 15.633 1 80.44 189 ASP B O 1
ATOM 5267 N N . MET B 1 190 ? -11.43 -19.594 17.656 1 81.31 190 MET B N 1
ATOM 5268 C CA . MET B 1 190 ? -11.016 -20.984 17.719 1 81.31 190 MET B CA 1
ATOM 5269 C C . MET B 1 190 ? -11.75 -21.812 16.672 1 81.31 190 MET B C 1
ATOM 5271 O O . MET B 1 190 ? -11.148 -22.672 16.016 1 81.31 190 MET B O 1
ATOM 5275 N N . VAL B 1 191 ? -12.969 -21.531 16.516 1 90.19 191 VAL B N 1
ATOM 5276 C CA . VAL B 1 191 ? -13.789 -22.25 15.562 1 90.19 191 VAL B CA 1
ATOM 5277 C C . VAL B 1 191 ? -13.336 -21.922 14.141 1 90.19 191 VAL B C 1
ATOM 5279 O O . VAL B 1 191 ? -13.242 -22.812 13.289 1 90.19 191 VAL B O 1
ATOM 5282 N N . VAL B 1 192 ? -13.008 -20.672 13.914 1 91.38 192 VAL B N 1
ATOM 5283 C CA . VAL B 1 192 ? -12.516 -20.234 12.609 1 91.38 192 VAL B CA 1
ATOM 5284 C C . VAL B 1 192 ? -11.219 -20.969 12.281 1 91.38 192 VAL B C 1
ATOM 5286 O O . VAL B 1 192 ? -11.055 -21.5 11.172 1 91.38 192 VAL B O 1
ATOM 5289 N N . ALA B 1 193 ? -10.352 -21.016 13.242 1 85.56 193 ALA B N 1
ATOM 5290 C CA . ALA B 1 193 ? -9.078 -21.703 13.062 1 85.56 193 ALA B CA 1
ATOM 5291 C C . ALA B 1 193 ? -9.289 -23.188 12.82 1 85.56 193 ALA B C 1
ATOM 5293 O O . ALA B 1 193 ? -8.57 -23.812 12.023 1 85.56 193 ALA B O 1
ATOM 5294 N N . TYR B 1 194 ? -10.273 -23.734 13.469 1 89.5 194 TYR B N 1
ATOM 5295 C CA . TYR B 1 194 ? -10.609 -25.156 13.344 1 89.5 194 TYR B CA 1
ATOM 5296 C C . TYR B 1 194 ? -11.039 -25.484 11.914 1 89.5 194 TYR B C 1
ATOM 5298 O O . TYR B 1 194 ? -10.508 -26.422 11.312 1 89.5 194 TYR B O 1
ATOM 5306 N N . PHE B 1 195 ? -11.906 -24.734 11.398 1 93.88 195 PHE B N 1
ATOM 5307 C CA . PHE B 1 195 ? -12.398 -25 10.055 1 93.88 195 PHE B CA 1
ATOM 5308 C C . PHE B 1 195 ? -11.305 -24.766 9.016 1 93.88 195 PHE B C 1
ATOM 5310 O O . PHE B 1 195 ? -11.219 -25.484 8.023 1 93.88 195 PHE B O 1
ATOM 5317 N N . LYS B 1 196 ? -10.516 -23.734 9.227 1 92.19 196 LYS B N 1
ATOM 5318 C CA . LYS B 1 196 ? -9.398 -23.469 8.32 1 92.19 196 LYS B CA 1
ATOM 5319 C C . LYS B 1 196 ? -8.43 -24.641 8.289 1 92.19 196 LYS B C 1
ATOM 5321 O O . LYS B 1 196 ? -7.98 -25.062 7.219 1 92.19 196 LYS B O 1
ATOM 5326 N N . ARG B 1 197 ? -8.156 -25.203 9.414 1 89.25 197 ARG B N 1
ATOM 5327 C CA . ARG B 1 197 ? -7.242 -26.328 9.523 1 89.25 197 ARG B CA 1
ATOM 5328 C C . ARG B 1 197 ? -7.805 -27.562 8.82 1 89.25 197 ARG B C 1
ATOM 5330 O O . ARG B 1 197 ? -7.098 -28.234 8.062 1 89.25 197 ARG B O 1
ATOM 5337 N N . LEU B 1 198 ? -9.047 -27.844 9.078 1 91.56 198 LEU B N 1
ATOM 5338 C CA . LEU B 1 198 ? -9.68 -29 8.469 1 91.56 198 LEU B CA 1
ATOM 5339 C C . LEU B 1 198 ? -9.719 -28.859 6.949 1 91.56 198 LEU B C 1
ATOM 5341 O O . LEU B 1 198 ? -9.484 -29.828 6.223 1 91.56 198 LEU B O 1
ATOM 5345 N N . PHE B 1 199 ? -10.031 -27.656 6.527 1 94.38 199 PHE B N 1
ATOM 5346 C CA . PHE B 1 199 ? -10.062 -27.375 5.098 1 94.38 199 PHE B CA 1
ATOM 5347 C C . PHE B 1 199 ? -8.703 -27.641 4.465 1 94.38 199 PHE B C 1
ATOM 5349 O O . PHE B 1 199 ? -8.617 -28.297 3.418 1 94.38 199 PHE B O 1
ATOM 5356 N N . THR B 1 200 ? -7.648 -27.219 5.117 1 92.38 200 THR B N 1
ATOM 5357 C CA . THR B 1 200 ? -6.289 -27.391 4.617 1 92.38 200 THR B CA 1
ATOM 5358 C C . THR B 1 200 ? -5.898 -28.859 4.598 1 92.38 200 THR B C 1
ATOM 5360 O O . THR B 1 200 ? -5.328 -29.344 3.617 1 92.38 200 THR B O 1
ATOM 5363 N N . HIS B 1 201 ? -6.289 -29.562 5.59 1 90.5 201 HIS B N 1
ATOM 5364 C CA . HIS B 1 201 ? -5.992 -31 5.656 1 90.5 201 HIS B CA 1
ATOM 5365 C C . HIS B 1 201 ? -6.727 -31.766 4.559 1 90.5 201 HIS B C 1
ATOM 5367 O O . HIS B 1 201 ? -6.164 -32.656 3.949 1 90.5 201 HIS B O 1
ATOM 5373 N N . ALA B 1 202 ? -7.941 -31.375 4.426 1 93.81 202 ALA B N 1
ATOM 5374 C CA . ALA B 1 202 ? -8.742 -32.031 3.393 1 93.81 202 ALA B CA 1
ATOM 5375 C C . ALA B 1 202 ? -8.117 -31.828 2.014 1 93.81 202 ALA B C 1
ATOM 5377 O O . ALA B 1 202 ? -8.062 -32.781 1.216 1 93.81 202 ALA B O 1
ATOM 5378 N N . LEU B 1 203 ? -7.602 -30.688 1.747 1 94.06 203 LEU B N 1
ATOM 5379 C CA . LEU B 1 203 ? -6.965 -30.375 0.471 1 94.06 203 LEU B CA 1
ATOM 5380 C C . LEU B 1 203 ? -5.746 -31.25 0.245 1 94.06 203 LEU B C 1
ATOM 5382 O O . LEU B 1 203 ? -5.625 -31.906 -0.8 1 94.06 203 LEU B O 1
ATOM 5386 N N . TYR B 1 204 ? -4.926 -31.422 1.176 1 91.81 204 TYR B N 1
ATOM 5387 C CA . TYR B 1 204 ? -3.654 -32.125 1.019 1 91.81 204 TYR B CA 1
ATOM 5388 C C . TYR B 1 204 ? -3.852 -33.625 1.022 1 91.81 204 TYR B C 1
ATOM 5390 O O . TYR B 1 204 ? -3.16 -34.344 0.304 1 91.81 204 TYR B O 1
ATOM 5398 N N . GLN B 1 205 ? -4.809 -34.094 1.738 1 90.56 205 GLN B N 1
ATOM 5399 C CA . GLN B 1 205 ? -5.055 -35.531 1.831 1 90.56 205 GLN B CA 1
ATOM 5400 C C . GLN B 1 205 ? -5.727 -36.062 0.566 1 90.56 205 GLN B C 1
ATOM 5402 O O . GLN B 1 205 ? -5.57 -37.219 0.213 1 90.56 205 GLN B O 1
ATOM 5407 N N . ASN B 1 206 ? -6.492 -35.25 -0.017 1 93.38 206 ASN B N 1
ATOM 5408 C CA . ASN B 1 206 ? -7.227 -35.656 -1.204 1 93.38 206 ASN B CA 1
ATOM 5409 C C . ASN B 1 206 ? -6.672 -35 -2.469 1 93.38 206 ASN B C 1
ATOM 5411 O O . ASN B 1 206 ? -7.43 -34.594 -3.35 1 93.38 206 ASN B O 1
ATOM 5415 N N . LYS B 1 207 ? -5.324 -34.938 -2.52 1 93.94 207 LYS B N 1
ATOM 5416 C CA . LYS B 1 207 ? -4.684 -34.375 -3.701 1 93.94 207 LYS B CA 1
ATOM 5417 C C . LYS B 1 207 ? -5.016 -35.188 -4.949 1 93.94 207 LYS B C 1
ATOM 5419 O O . LYS B 1 207 ? -4.938 -36.406 -4.934 1 93.94 207 LYS B O 1
ATOM 5424 N N . ASP B 1 208 ? -5.449 -34.594 -6.02 1 93.94 208 ASP B N 1
ATOM 5425 C CA . ASP B 1 208 ? -5.73 -35.125 -7.34 1 93.94 208 ASP B CA 1
ATOM 5426 C C . ASP B 1 208 ? -6.91 -36.094 -7.281 1 93.94 208 ASP B C 1
ATOM 5428 O O . ASP B 1 208 ? -7.016 -37 -8.109 1 93.94 208 ASP B O 1
ATOM 5432 N N . LYS B 1 209 ? -7.734 -36.031 -6.215 1 95.88 209 LYS B N 1
ATOM 5433 C CA . LYS B 1 209 ? -8.961 -36.812 -6.074 1 95.88 209 LYS B CA 1
ATOM 5434 C C . LYS B 1 209 ? -10.164 -35.906 -5.84 1 95.88 209 LYS B C 1
ATOM 5436 O O . LYS B 1 209 ? -10.625 -35.781 -4.707 1 95.88 209 LYS B O 1
ATOM 5441 N N . PRO B 1 210 ? -10.68 -35.375 -6.934 1 96.25 210 PRO B N 1
ATOM 5442 C CA . PRO B 1 210 ? -11.742 -34.375 -6.812 1 96.25 210 PRO B CA 1
ATOM 5443 C C . PRO B 1 210 ? -12.992 -34.906 -6.125 1 96.25 210 PRO B C 1
ATOM 5445 O O . PRO B 1 210 ? -13.602 -34.219 -5.312 1 96.25 210 PRO B O 1
ATOM 5448 N N . GLU B 1 211 ? -13.445 -36.125 -6.406 1 95.25 211 GLU B N 1
ATOM 5449 C CA . GLU B 1 211 ? -14.664 -36.688 -5.832 1 95.25 211 GLU B CA 1
ATOM 5450 C C . GLU B 1 211 ? -14.531 -36.875 -4.324 1 95.25 211 GLU B C 1
ATOM 5452 O O . GLU B 1 211 ? -15.43 -36.5 -3.566 1 95.25 211 GLU B O 1
ATOM 5457 N N . GLN B 1 212 ? -13.422 -37.406 -3.955 1 94.38 212 GLN B N 1
ATOM 5458 C CA . GLN B 1 212 ? -13.188 -37.625 -2.531 1 94.38 212 GLN B CA 1
ATOM 5459 C C . GLN B 1 212 ? -13.078 -36.281 -1.798 1 94.38 212 GLN B C 1
ATOM 5461 O O . GLN B 1 212 ? -13.562 -36.156 -0.673 1 94.38 212 GLN B O 1
ATOM 5466 N N . LEU B 1 213 ? -12.406 -35.375 -2.439 1 96.06 213 LEU B N 1
ATOM 5467 C CA . LEU B 1 213 ? -12.273 -34.062 -1.843 1 96.06 213 LEU B CA 1
ATOM 5468 C C . LEU B 1 213 ? -13.641 -33.406 -1.629 1 96.06 213 LEU B C 1
ATOM 5470 O O . LEU B 1 213 ? -13.914 -32.844 -0.562 1 96.06 213 LEU B O 1
ATOM 5474 N N . GLY B 1 214 ? -14.484 -33.5 -2.621 1 96.19 214 GLY B N 1
ATOM 5475 C CA . GLY B 1 214 ? -15.836 -32.969 -2.498 1 96.19 214 GLY B CA 1
ATOM 5476 C C . GLY B 1 214 ? -16.609 -33.594 -1.347 1 96.19 214 GLY B C 1
ATOM 5477 O O . GLY B 1 214 ? -17.25 -32.875 -0.577 1 96.19 214 GLY B O 1
ATOM 5478 N N . SER B 1 215 ? -16.484 -34.844 -1.243 1 94.75 215 SER B N 1
ATOM 5479 C CA . SER B 1 215 ? -17.172 -35.562 -0.165 1 94.75 215 SER B CA 1
ATOM 5480 C C . SER B 1 215 ? -16.625 -35.125 1.198 1 94.75 215 SER B C 1
ATOM 5482 O O . SER B 1 215 ? -17.391 -34.969 2.154 1 94.75 215 SER B O 1
ATOM 5484 N N . THR B 1 216 ? -15.359 -35.031 1.26 1 95 216 THR B N 1
ATOM 5485 C CA . THR B 1 216 ? -14.734 -34.656 2.516 1 95 216 THR B CA 1
ATOM 5486 C C . THR B 1 216 ? -15.18 -33.25 2.914 1 95 216 THR B C 1
ATOM 5488 O O . THR B 1 216 ? -15.469 -32.969 4.086 1 95 216 THR B O 1
ATOM 5491 N N . PHE B 1 217 ? -15.195 -32.312 1.958 1 96.25 217 PHE B N 1
ATOM 5492 C CA . PHE B 1 217 ? -15.633 -30.953 2.242 1 96.25 217 PHE B CA 1
ATOM 5493 C C . PHE B 1 217 ? -17.047 -30.938 2.803 1 96.25 217 PHE B C 1
ATOM 5495 O O . PHE B 1 217 ? -17.344 -30.219 3.752 1 96.25 217 PHE B O 1
ATOM 5502 N N . ARG B 1 218 ? -17.891 -31.75 2.309 1 95.5 218 ARG B N 1
ATOM 5503 C CA . ARG B 1 218 ? -19.281 -31.781 2.74 1 95.5 218 ARG B CA 1
ATOM 5504 C C . ARG B 1 218 ? -19.406 -32.406 4.129 1 95.5 218 ARG B C 1
ATOM 5506 O O . ARG B 1 218 ? -20.344 -32.094 4.867 1 95.5 218 ARG B O 1
ATOM 5513 N N . SER B 1 219 ? -18.484 -33.188 4.52 1 94.94 219 SER B N 1
ATOM 5514 C CA . SER B 1 219 ? -18.547 -33.875 5.809 1 94.94 219 SER B CA 1
ATOM 5515 C C . SER B 1 219 ? -18.016 -33 6.934 1 94.94 219 SER B C 1
ATOM 5517 O O . SER B 1 219 ? -18.328 -33.219 8.102 1 94.94 219 SER B O 1
ATOM 5519 N N . ILE B 1 220 ? -17.266 -31.969 6.609 1 94.81 220 ILE B N 1
ATOM 5520 C CA . ILE B 1 220 ? -16.562 -31.172 7.609 1 94.81 220 ILE B CA 1
ATOM 5521 C C . ILE B 1 220 ? -17.594 -30.469 8.5 1 94.81 220 ILE B C 1
ATOM 5523 O O . ILE B 1 220 ? -17.516 -30.562 9.734 1 94.81 220 ILE B O 1
ATOM 5527 N N . PRO B 1 221 ? -18.562 -29.719 7.867 1 95.31 221 PRO B N 1
ATOM 5528 C CA . PRO B 1 221 ? -19.547 -29.062 8.75 1 95.31 221 PRO B CA 1
ATOM 5529 C C . PRO B 1 221 ? -20.359 -30.078 9.562 1 95.31 221 PRO B C 1
ATOM 5531 O O . PRO B 1 221 ? -20.609 -29.844 10.75 1 95.31 221 PRO B O 1
ATOM 5534 N N . MET B 1 222 ? -20.734 -31.203 9.039 1 94.25 222 MET B N 1
ATOM 5535 C CA . MET B 1 222 ? -21.5 -32.219 9.75 1 94.25 222 MET B CA 1
ATOM 5536 C C . MET B 1 222 ? -20.703 -32.781 10.914 1 94.25 222 MET B C 1
ATOM 5538 O O . MET B 1 222 ? -21.234 -32.938 12.016 1 94.25 222 MET B O 1
ATOM 5542 N N . HIS B 1 223 ? -19.484 -33.031 10.68 1 93.75 223 HIS B N 1
ATOM 5543 C CA . HIS B 1 223 ? -18.578 -33.531 11.703 1 93.75 223 HIS B CA 1
ATOM 5544 C C . HIS B 1 223 ? -18.484 -32.562 12.883 1 93.75 223 HIS B C 1
ATOM 5546 O O . HIS B 1 223 ? -18.562 -32.969 14.039 1 93.75 223 HIS B O 1
ATOM 5552 N N . ALA B 1 224 ? -18.359 -31.297 12.602 1 93.81 224 ALA B N 1
ATOM 5553 C CA . ALA B 1 224 ? -18.203 -30.281 13.633 1 93.81 224 ALA B CA 1
ATOM 5554 C C . ALA B 1 224 ? -19.453 -30.156 14.492 1 93.81 224 ALA B C 1
ATOM 5556 O O . ALA B 1 224 ? -19.391 -29.719 15.641 1 93.81 224 ALA B O 1
ATOM 5557 N N . PHE B 1 225 ? -20.609 -30.562 13.922 1 94.75 225 PHE B N 1
ATOM 5558 C CA . PHE B 1 225 ? -21.875 -30.453 14.648 1 94.75 225 PHE B CA 1
ATOM 5559 C C . PHE B 1 225 ? -22.297 -31.797 15.227 1 94.75 225 PHE B C 1
ATOM 5561 O O . PHE B 1 225 ? -23.438 -31.984 15.617 1 94.75 225 PHE B O 1
ATOM 5568 N N . GLY B 1 226 ? -21.391 -32.75 15.195 1 91.19 226 GLY B N 1
ATOM 5569 C CA . GLY B 1 226 ? -21.594 -34.031 15.898 1 91.19 226 GLY B CA 1
ATOM 5570 C C . GLY B 1 226 ? -22.094 -35.125 15.008 1 91.19 226 GLY B C 1
ATOM 5571 O O . GLY B 1 226 ? -22.359 -36.25 15.477 1 91.19 226 GLY B O 1
ATOM 5572 N N . ASP B 1 227 ? -22.344 -34.875 13.812 1 91.88 227 ASP B N 1
ATOM 5573 C CA . ASP B 1 227 ? -22.75 -35.906 12.867 1 91.88 227 ASP B CA 1
ATOM 5574 C C . ASP B 1 227 ? -21.547 -36.531 12.18 1 91.88 227 ASP B C 1
ATOM 5576 O O . ASP B 1 227 ? -20.953 -35.906 11.281 1 91.88 227 ASP B O 1
ATOM 5580 N N . HIS B 1 228 ? -21.219 -37.719 12.523 1 91.81 228 HIS B N 1
ATOM 5581 C CA . HIS B 1 228 ? -20.016 -38.375 12.023 1 91.81 228 HIS B CA 1
ATOM 5582 C C . HIS B 1 228 ? -20.375 -39.438 11 1 91.81 228 HIS B C 1
ATOM 5584 O O . HIS B 1 228 ? -19.531 -40.281 10.648 1 91.81 228 HIS B O 1
ATOM 5590 N N . THR B 1 229 ? -21.562 -39.406 10.461 1 87 229 THR B N 1
ATOM 5591 C CA . THR B 1 229 ? -22.047 -40.469 9.578 1 87 229 THR B CA 1
ATOM 5592 C C . THR B 1 229 ? -21.312 -40.438 8.242 1 87 229 THR B C 1
ATOM 5594 O O . THR B 1 229 ? -21.094 -41.469 7.621 1 87 229 THR B O 1
ATOM 5597 N N . GLN B 1 230 ? -20.938 -39.281 7.852 1 86.88 230 GLN B N 1
ATOM 5598 C CA . GLN B 1 230 ? -20.344 -39.156 6.531 1 86.88 230 GLN B CA 1
ATOM 5599 C C . GLN B 1 230 ? -18.844 -38.875 6.637 1 86.88 230 GLN B C 1
ATOM 5601 O O . GLN B 1 230 ? -18.219 -38.438 5.668 1 86.88 230 GLN B O 1
ATOM 5606 N N . CYS B 1 231 ? -18.359 -39.156 7.859 1 87.75 231 CYS B N 1
ATOM 5607 C CA . CYS B 1 231 ? -16.938 -38.875 8.047 1 87.75 231 CYS B CA 1
ATOM 5608 C C . CYS B 1 231 ? -16.094 -39.969 7.414 1 87.75 231 CYS B C 1
ATOM 5610 O O . CYS B 1 231 ? -16.516 -41.125 7.324 1 87.75 231 CYS B O 1
ATOM 5612 N N . GLY B 1 232 ? -15.203 -39.906 6.711 1 77.88 232 GLY B N 1
ATOM 5613 C CA . GLY B 1 232 ? -14.266 -40.875 6.168 1 77.88 232 GLY B CA 1
ATOM 5614 C C . GLY B 1 232 ? -13.297 -41.406 7.203 1 77.88 232 GLY B C 1
ATOM 5615 O O . GLY B 1 232 ? -13.617 -41.469 8.391 1 77.88 232 GLY B O 1
ATOM 5616 N N . ASN B 1 233 ? -12.203 -41.844 6.84 1 78.44 233 ASN B N 1
ATOM 5617 C CA . ASN B 1 233 ? -11.188 -42.5 7.672 1 78.44 233 ASN B CA 1
ATOM 5618 C C . ASN B 1 233 ? -10.398 -41.5 8.492 1 78.44 233 ASN B C 1
ATOM 5620 O O . ASN B 1 233 ? -9.664 -41.844 9.406 1 78.44 233 ASN B O 1
ATOM 5624 N N . TRP B 1 234 ? -10.719 -40.25 8.266 1 80.19 234 TRP B N 1
ATOM 5625 C CA . TRP B 1 234 ? -9.922 -39.25 8.945 1 80.19 234 TRP B CA 1
ATOM 5626 C C . TRP B 1 234 ? -10.508 -38.906 10.312 1 80.19 234 TRP B C 1
ATOM 5628 O O . TRP B 1 234 ? -9.828 -38.344 11.164 1 80.19 234 TRP B O 1
ATOM 5638 N N . CYS B 1 235 ? -11.75 -39.312 10.531 1 82.5 235 CYS B N 1
ATOM 5639 C CA . CYS B 1 235 ? -12.453 -39 11.773 1 82.5 235 CYS B CA 1
ATOM 5640 C C . CYS B 1 235 ? -12.141 -40.031 12.852 1 82.5 235 CYS B C 1
ATOM 5642 O O . CYS B 1 235 ? -12.383 -41.219 12.656 1 82.5 235 CYS B O 1
ATOM 5644 N N . LYS B 1 236 ? -11.633 -39.688 13.945 1 79.19 236 LYS B N 1
ATOM 5645 C CA . LYS B 1 236 ? -11.258 -40.562 15.039 1 79.19 236 LYS B CA 1
ATOM 5646 C C . LYS B 1 236 ? -12.484 -41.062 15.805 1 79.19 236 LYS B C 1
ATOM 5648 O O . LYS B 1 236 ? -12.391 -41.969 16.625 1 79.19 236 LYS B O 1
ATOM 5653 N N . TYR B 1 237 ? -13.586 -40.438 15.539 1 83.75 237 TYR B N 1
ATOM 5654 C CA . TYR B 1 237 ? -14.82 -40.906 16.172 1 83.75 237 TYR B CA 1
ATOM 5655 C C . TYR B 1 237 ? -15.125 -42.344 15.773 1 83.75 237 TYR B C 1
ATOM 5657 O O . TYR B 1 237 ? -15.672 -43.125 16.562 1 83.75 237 TYR B O 1
ATOM 5665 N N . SER B 1 238 ? -14.789 -42.688 14.594 1 79.44 238 SER B N 1
ATOM 5666 C CA . SER B 1 238 ? -15.039 -44.031 14.125 1 79.44 238 SER B CA 1
ATOM 5667 C C . SER B 1 238 ? -14.195 -45.031 14.883 1 79.44 238 SER B C 1
ATOM 5669 O O . SER B 1 238 ? -14.594 -46.188 15.039 1 79.44 238 SER B O 1
ATOM 5671 N N . ILE B 1 239 ? -13.117 -44.594 15.406 1 79 239 ILE B N 1
ATOM 5672 C CA . ILE B 1 239 ? -12.219 -45.5 16.125 1 79 239 ILE B CA 1
ATOM 5673 C C . ILE B 1 239 ? -12.625 -45.562 17.594 1 79 239 ILE B C 1
ATOM 5675 O O . ILE B 1 239 ? -12.719 -46.656 18.172 1 79 239 ILE B O 1
ATOM 5679 N N . HIS B 1 240 ? -12.828 -44.344 18.156 1 82.25 240 HIS B N 1
ATOM 5680 C CA . HIS B 1 240 ? -13.195 -44.312 19.562 1 82.25 240 HIS B CA 1
ATOM 5681 C C . HIS B 1 240 ? -14.453 -43.469 19.781 1 82.25 240 HIS B C 1
ATOM 5683 O O . HIS B 1 240 ? -14.375 -42.344 20.266 1 82.25 240 HIS B O 1
ATOM 5689 N N . PRO B 1 241 ? -15.625 -44.031 19.531 1 80.19 241 PRO B N 1
ATOM 5690 C CA . PRO B 1 241 ? -16.859 -43.281 19.625 1 80.19 241 PRO B CA 1
ATOM 5691 C C . PRO B 1 241 ? -17.172 -42.812 21.047 1 80.19 241 PRO B C 1
ATOM 5693 O O . PRO B 1 241 ? -17.797 -41.781 21.25 1 80.19 241 PRO B O 1
ATOM 5696 N N . THR B 1 242 ? -16.719 -43.594 22.031 1 80.19 242 THR B N 1
ATOM 5697 C CA . THR B 1 242 ? -17.094 -43.312 23.406 1 80.19 242 THR B CA 1
ATOM 5698 C C . THR B 1 242 ? -16.188 -42.219 24 1 80.19 242 THR B C 1
ATOM 5700 O O . THR B 1 242 ? -16.609 -41.438 24.828 1 80.19 242 THR B O 1
ATOM 5703 N N . THR B 1 243 ? -14.953 -42.156 23.469 1 80 243 THR B N 1
ATOM 5704 C CA . THR B 1 243 ? -14 -41.25 24.094 1 80 243 THR B CA 1
ATOM 5705 C C . THR B 1 243 ? -13.688 -40.062 23.156 1 80 243 THR B C 1
ATOM 5707 O O . THR B 1 243 ? -12.867 -39.219 23.5 1 80 243 THR B O 1
ATOM 5710 N N . TYR B 1 244 ? -14.469 -39.969 22.141 1 86 244 TYR B N 1
ATOM 5711 C CA . TYR B 1 244 ? -14.141 -38.969 21.141 1 86 244 TYR B CA 1
ATOM 5712 C C . TYR B 1 244 ? -14.492 -37.562 21.625 1 86 244 TYR B C 1
ATOM 5714 O O . TYR B 1 244 ? -15.562 -37.344 22.188 1 86 244 TYR B O 1
ATOM 5722 N N . ARG B 1 245 ? -13.406 -36.656 21.516 1 82.81 245 ARG B N 1
ATOM 5723 C CA . ARG B 1 245 ? -13.594 -35.219 21.781 1 82.81 245 ARG B CA 1
ATOM 5724 C C . ARG B 1 245 ? -13.133 -34.375 20.609 1 82.81 245 ARG B C 1
ATOM 5726 O O . ARG B 1 245 ? -12.141 -34.719 19.953 1 82.81 245 ARG B O 1
ATOM 5733 N N . HIS B 1 246 ? -13.992 -33.375 20.359 1 85.62 246 HIS B N 1
ATOM 5734 C CA . HIS B 1 246 ? -13.602 -32.406 19.312 1 85.62 246 HIS B CA 1
ATOM 5735 C C . HIS B 1 246 ? -12.492 -31.484 19.797 1 85.62 246 HIS B C 1
ATOM 5737 O O . HIS B 1 246 ? -12.758 -30.344 20.172 1 85.62 246 HIS B O 1
ATOM 5743 N N . THR B 1 247 ? -11.281 -31.891 19.797 1 77.25 247 THR B N 1
ATOM 5744 C CA . THR B 1 247 ? -10.141 -31.203 20.391 1 77.25 247 THR B CA 1
ATOM 5745 C C . THR B 1 247 ? -9.969 -29.828 19.797 1 77.25 247 THR B C 1
ATOM 5747 O O . THR B 1 247 ? -9.453 -28.906 20.438 1 77.25 247 THR B O 1
ATOM 5750 N N . GLY B 1 248 ? -10.422 -29.5 18.688 1 80.19 248 GLY B N 1
ATOM 5751 C CA . GLY B 1 248 ? -10.227 -28.203 18.062 1 80.19 248 GLY B CA 1
ATOM 5752 C C . GLY B 1 248 ? -11.398 -27.266 18.281 1 80.19 248 GLY B C 1
ATOM 5753 O O . GLY B 1 248 ? -11.336 -26.094 17.906 1 80.19 248 GLY B O 1
ATOM 5754 N N . LEU B 1 249 ? -12.414 -27.734 18.922 1 86.94 249 LEU B N 1
ATOM 5755 C CA . LEU B 1 249 ? -13.602 -26.938 19.172 1 86.94 249 LEU B CA 1
ATOM 5756 C C . LEU B 1 249 ? -13.68 -26.516 20.641 1 86.94 249 LEU B C 1
ATOM 5758 O O . LEU B 1 249 ? -13.031 -27.125 21.5 1 86.94 249 LEU B O 1
ATOM 5762 N N . PRO B 1 250 ? -14.469 -25.469 20.859 1 81.31 250 PRO B N 1
ATOM 5763 C CA . PRO B 1 250 ? -14.586 -25.031 22.25 1 81.31 250 PRO B CA 1
ATOM 5764 C C . PRO B 1 250 ? -15.125 -26.109 23.172 1 81.31 250 PRO B C 1
ATOM 5766 O O . PRO B 1 250 ? -16.156 -26.734 22.875 1 81.31 250 PRO B O 1
ATOM 5769 N N . ARG B 1 251 ? -14.523 -26.531 24.328 1 80.19 251 ARG B N 1
ATOM 5770 C CA . ARG B 1 251 ? -14.914 -27.484 25.359 1 80.19 251 ARG B CA 1
ATOM 5771 C C . ARG B 1 251 ? -14.961 -28.906 24.812 1 80.19 251 ARG B C 1
ATOM 5773 O O . ARG B 1 251 ? -15.562 -29.797 25.422 1 80.19 251 ARG B O 1
ATOM 5780 N N . GLY B 1 252 ? -14.469 -29.016 23.625 1 84.38 252 GLY B N 1
ATOM 5781 C CA . GLY B 1 252 ? -14.438 -30.328 23 1 84.38 252 GLY B CA 1
ATOM 5782 C C . GLY B 1 252 ? -15.812 -30.844 22.625 1 84.38 252 GLY B C 1
ATOM 5783 O O . GLY B 1 252 ? -16 -32.062 22.484 1 84.38 252 GLY B O 1
ATOM 5784 N N . LYS B 1 253 ? -16.703 -29.969 22.594 1 88.06 253 LYS B N 1
ATOM 5785 C CA . LYS B 1 253 ? -18.078 -30.344 22.281 1 88.06 253 LYS B CA 1
ATOM 5786 C C . LYS B 1 253 ? -18.469 -29.875 20.875 1 88.06 253 LYS B C 1
ATOM 5788 O O . LYS B 1 253 ? -17.891 -28.922 20.344 1 88.06 253 LYS B O 1
ATOM 5793 N N . PRO B 1 254 ? -19.375 -30.594 20.344 1 91.25 254 PRO B N 1
ATOM 5794 C CA . PRO B 1 254 ? -19.859 -30.172 19.016 1 91.25 254 PRO B CA 1
ATOM 5795 C C . PRO B 1 254 ? -20.609 -28.844 19.062 1 91.25 254 PRO B C 1
ATOM 5797 O O . PRO B 1 254 ? -21.125 -28.453 20.109 1 91.25 254 PRO B O 1
ATOM 5800 N N . LEU B 1 255 ? -20.578 -28.188 17.922 1 94.31 255 LEU B N 1
ATOM 5801 C CA . LEU B 1 255 ? -21.312 -26.938 17.797 1 94.31 255 LEU B CA 1
ATOM 5802 C C . LEU B 1 255 ? -22.812 -27.188 17.781 1 94.31 255 LEU B C 1
ATOM 5804 O O . LEU B 1 255 ? -23.266 -28.281 17.422 1 94.31 255 LEU B O 1
ATOM 5808 N N . THR B 1 256 ? -23.641 -26.172 18.219 1 92.88 256 THR B N 1
ATOM 5809 C CA . THR B 1 256 ? -25.078 -26.422 18.375 1 92.88 256 THR B CA 1
ATOM 5810 C C . THR B 1 256 ? -25.891 -25.375 17.609 1 92.88 256 THR B C 1
ATOM 5812 O O . THR B 1 256 ? -27.094 -25.531 17.438 1 92.88 256 THR B O 1
ATOM 5815 N N . ASP B 1 257 ? -25.297 -24.344 17.109 1 92.62 257 ASP B N 1
ATOM 5816 C CA . ASP B 1 257 ? -26.016 -23.281 16.406 1 92.62 257 ASP B CA 1
ATOM 5817 C C . ASP B 1 257 ? -26.438 -23.75 15.008 1 92.62 257 ASP B C 1
ATOM 5819 O O . ASP B 1 257 ? -25.609 -23.797 14.094 1 92.62 257 ASP B O 1
ATOM 5823 N N . ASN B 1 258 ? -27.75 -23.984 14.781 1 92.12 258 ASN B N 1
ATOM 5824 C CA . ASN B 1 258 ? -28.266 -24.547 13.531 1 92.12 258 ASN B CA 1
ATOM 5825 C C . ASN B 1 258 ? -28.141 -23.562 12.383 1 92.12 258 ASN B C 1
ATOM 5827 O O . ASN B 1 258 ? -27.938 -23.953 11.234 1 92.12 258 ASN B O 1
ATOM 5831 N N . LEU B 1 259 ? -28.25 -22.312 12.688 1 93.69 259 LEU B N 1
ATOM 5832 C CA . LEU B 1 259 ? -28.094 -21.312 11.641 1 93.69 259 LEU B CA 1
ATOM 5833 C C . LEU B 1 259 ? -26.656 -21.281 11.117 1 93.69 259 LEU B C 1
ATOM 5835 O O . LEU B 1 259 ? -26.422 -21.156 9.914 1 93.69 259 LEU B O 1
ATOM 5839 N N . LEU B 1 260 ? -25.766 -21.359 12.062 1 95.5 260 LEU B N 1
ATOM 5840 C CA . LEU B 1 260 ? -24.359 -21.438 11.695 1 95.5 260 LEU B CA 1
ATOM 5841 C C . LEU B 1 260 ? -24.078 -22.703 10.883 1 95.5 260 LEU B C 1
ATOM 5843 O O . LEU B 1 260 ? -23.312 -22.656 9.914 1 95.5 260 LEU B O 1
ATOM 5847 N N . LYS B 1 261 ? -24.734 -23.766 11.281 1 95.44 261 LYS B N 1
ATOM 5848 C CA . LYS B 1 261 ? -24.578 -25.016 10.562 1 95.44 261 LYS B CA 1
ATOM 5849 C C . LYS B 1 261 ? -25 -24.875 9.102 1 95.44 261 LYS B C 1
ATOM 5851 O O . LYS B 1 261 ? -24.281 -25.312 8.195 1 95.44 261 LYS B O 1
ATOM 5856 N N . ASP B 1 262 ? -26.078 -24.266 8.875 1 95.75 262 ASP B N 1
ATOM 5857 C CA . ASP B 1 262 ? -26.594 -24.078 7.527 1 95.75 262 ASP B CA 1
ATOM 5858 C C . ASP B 1 262 ? -25.656 -23.219 6.688 1 95.75 262 ASP B C 1
ATOM 5860 O O . ASP B 1 262 ? -25.406 -23.516 5.523 1 95.75 262 ASP B O 1
ATOM 5864 N N . LYS B 1 263 ? -25.172 -22.219 7.293 1 95.88 263 LYS B N 1
ATOM 5865 C CA . LYS B 1 263 ? -24.281 -21.312 6.578 1 95.88 263 LYS B CA 1
ATOM 5866 C C . LYS B 1 263 ? -22.953 -22 6.238 1 95.88 263 LYS B C 1
ATOM 5868 O O . LYS B 1 263 ? -22.422 -21.812 5.145 1 95.88 263 LYS B O 1
ATOM 5873 N N . LEU B 1 264 ? -22.469 -22.734 7.172 1 96.5 264 LEU B N 1
ATOM 5874 C CA . LEU B 1 264 ? -21.219 -23.453 6.945 1 96.5 264 LEU B CA 1
ATOM 5875 C C . LEU B 1 264 ? -21.406 -24.531 5.891 1 96.5 264 LEU B C 1
ATOM 5877 O O . LEU B 1 264 ? -20.516 -24.734 5.047 1 96.5 264 LEU B O 1
ATOM 5881 N N . THR B 1 265 ? -22.5 -25.203 5.969 1 95.75 265 THR B N 1
ATOM 5882 C CA . THR B 1 265 ? -22.781 -26.234 4.973 1 95.75 265 THR B CA 1
ATOM 5883 C C . THR B 1 265 ? -22.859 -25.641 3.574 1 95.75 265 THR B C 1
ATOM 5885 O O . THR B 1 265 ? -22.297 -26.188 2.625 1 95.75 265 THR B O 1
ATOM 5888 N N . SER B 1 266 ? -23.5 -24.562 3.504 1 94.81 266 SER B N 1
ATOM 5889 C CA . SER B 1 266 ? -23.594 -23.875 2.219 1 94.81 266 SER B CA 1
ATOM 5890 C C . SER B 1 266 ? -22.234 -23.406 1.732 1 94.81 266 SER B C 1
ATOM 5892 O O . SER B 1 266 ? -21.922 -23.5 0.543 1 94.81 266 SER B O 1
ATOM 5894 N N . LEU B 1 267 ? -21.484 -22.938 2.631 1 94.69 267 LEU B N 1
ATOM 5895 C CA . LEU B 1 267 ? -20.141 -22.438 2.301 1 94.69 267 LEU B CA 1
ATOM 5896 C C . LEU B 1 267 ? -19.25 -23.562 1.79 1 94.69 267 LEU B C 1
ATOM 5898 O O . LEU B 1 267 ? -18.609 -23.438 0.745 1 94.69 267 LEU B O 1
ATOM 5902 N N . PHE B 1 268 ? -19.25 -24.656 2.486 1 96 268 PHE B N 1
ATOM 5903 C CA . PHE B 1 268 ? -18.391 -25.766 2.119 1 96 268 PHE B CA 1
ATOM 5904 C C . PHE B 1 268 ? -18.906 -26.469 0.876 1 96 268 PHE B C 1
ATOM 5906 O O . PHE B 1 268 ? -18.141 -27.109 0.148 1 96 268 PHE B O 1
ATOM 5913 N N . ASP B 1 269 ? -20.172 -26.344 0.627 1 94.75 269 ASP B N 1
ATOM 5914 C CA . ASP B 1 269 ? -20.766 -26.922 -0.582 1 94.75 269 ASP B CA 1
ATOM 5915 C C . ASP B 1 269 ? -20.219 -26.234 -1.833 1 94.75 269 ASP B C 1
ATOM 5917 O O . ASP B 1 269 ? -20 -26.891 -2.861 1 94.75 269 ASP B O 1
ATOM 5921 N N . VAL B 1 270 ? -20.016 -25 -1.734 1 93.06 270 VAL B N 1
ATOM 5922 C CA . VAL B 1 270 ? -19.453 -24.25 -2.854 1 93.06 270 VAL B CA 1
ATOM 5923 C C . VAL B 1 270 ? -18.062 -24.812 -3.195 1 93.06 270 VAL B C 1
ATOM 5925 O O . VAL B 1 270 ? -17.766 -25.047 -4.367 1 93.06 270 VAL B O 1
ATOM 5928 N N . TYR B 1 271 ? -17.266 -25.047 -2.158 1 94.56 271 TYR B N 1
ATOM 5929 C CA . TYR B 1 271 ? -15.922 -25.562 -2.383 1 94.56 271 TYR B CA 1
ATOM 5930 C C . TYR B 1 271 ? -15.977 -27.016 -2.838 1 94.56 271 TYR B C 1
ATOM 5932 O O . TYR B 1 271 ? -15.156 -27.453 -3.656 1 94.56 271 TYR B O 1
ATOM 5940 N N . ALA B 1 272 ? -16.953 -27.734 -2.326 1 95.44 272 ALA B N 1
ATOM 5941 C CA . ALA B 1 272 ? -17.125 -29.125 -2.732 1 95.44 272 ALA B CA 1
ATOM 5942 C C . ALA B 1 272 ? -17.469 -29.219 -4.215 1 95.44 272 ALA B C 1
ATOM 5944 O O . ALA B 1 272 ? -16.969 -30.094 -4.918 1 95.44 272 ALA B O 1
ATOM 5945 N N . ASN B 1 273 ? -18.281 -28.312 -4.656 1 93.44 273 ASN B N 1
ATOM 5946 C CA . ASN B 1 273 ? -18.703 -28.297 -6.055 1 93.44 273 ASN B CA 1
ATOM 5947 C C . ASN B 1 273 ? -17.547 -27.906 -6.977 1 93.44 273 ASN B C 1
ATOM 5949 O O . ASN B 1 273 ? -17.594 -28.172 -8.18 1 93.44 273 ASN B O 1
ATOM 5953 N N . ASN B 1 274 ? -16.578 -27.312 -6.477 1 93.25 274 ASN B N 1
ATOM 5954 C CA . ASN B 1 274 ? -15.406 -26.891 -7.254 1 93.25 274 ASN B CA 1
ATOM 5955 C C . ASN B 1 274 ? -14.164 -27.703 -6.879 1 93.25 274 ASN B C 1
ATOM 5957 O O . ASN B 1 274 ? -13.047 -27.219 -7.016 1 93.25 274 ASN B O 1
ATOM 5961 N N . ALA B 1 275 ? -14.336 -28.891 -6.418 1 94.88 275 ALA B N 1
ATOM 5962 C CA . ALA B 1 275 ? -13.242 -29.734 -5.953 1 94.88 275 ALA B CA 1
ATOM 5963 C C . ALA B 1 275 ? -12.289 -30.094 -7.094 1 94.88 275 ALA B C 1
ATOM 5965 O O . ALA B 1 275 ? -11.094 -30.297 -6.875 1 94.88 275 ALA B O 1
ATOM 5966 N N . ASP B 1 276 ? -12.812 -30.094 -8.281 1 93.56 276 ASP B N 1
ATOM 5967 C CA . ASP B 1 276 ? -12 -30.438 -9.445 1 93.56 276 ASP B CA 1
ATOM 5968 C C . ASP B 1 276 ? -10.906 -29.391 -9.664 1 93.56 276 ASP B C 1
ATOM 5970 O O . ASP B 1 276 ? -9.781 -29.734 -10.055 1 93.56 276 ASP B O 1
ATOM 5974 N N . ARG B 1 277 ? -11.195 -28.188 -9.406 1 93.06 277 ARG B N 1
ATOM 5975 C CA . ARG B 1 277 ? -10.242 -27.109 -9.609 1 93.06 277 ARG B CA 1
ATOM 5976 C C . ARG B 1 277 ? -9.289 -26.984 -8.422 1 93.06 277 ARG B C 1
ATOM 5978 O O . ARG B 1 277 ? -8.219 -26.391 -8.539 1 93.06 277 ARG B O 1
ATOM 5985 N N . LEU B 1 278 ? -9.664 -27.562 -7.324 1 95 278 LEU B N 1
ATOM 5986 C CA . LEU B 1 278 ? -8.883 -27.406 -6.102 1 95 278 LEU B CA 1
ATOM 5987 C C . LEU B 1 278 ? -7.977 -28.609 -5.867 1 95 278 LEU B C 1
ATOM 5989 O O . LEU B 1 278 ? -6.906 -28.484 -5.273 1 95 278 LEU B O 1
ATOM 5993 N N . SER B 1 279 ? -8.312 -29.75 -6.328 1 95.56 279 SER B N 1
ATOM 5994 C CA . SER B 1 279 ? -7.684 -31.031 -6.016 1 95.56 279 SER B CA 1
ATOM 5995 C C . SER B 1 279 ? -6.23 -31.047 -6.48 1 95.56 279 SER B C 1
ATOM 5997 O O . SER B 1 279 ? -5.375 -31.656 -5.832 1 95.56 279 SER B O 1
ATOM 5999 N N . PRO B 1 280 ? -5.906 -30.312 -7.574 1 94.81 280 PRO B N 1
ATOM 6000 C CA . PRO B 1 280 ? -4.516 -30.359 -8.031 1 94.81 280 PRO B CA 1
ATOM 6001 C C . PRO B 1 280 ? -3.566 -29.594 -7.113 1 94.81 280 PRO B C 1
ATOM 6003 O O . PRO B 1 280 ? -2.346 -29.703 -7.238 1 94.81 280 PRO B O 1
ATOM 6006 N N . LEU B 1 281 ? -4.02 -28.812 -6.219 1 94.31 281 LEU B N 1
ATOM 6007 C CA . LEU B 1 281 ? -3.229 -28.031 -5.277 1 94.31 281 LEU B CA 1
ATOM 6008 C C . LEU B 1 281 ? -2.258 -27.109 -6.012 1 94.31 281 LEU B C 1
ATOM 6010 O O . LEU B 1 281 ? -1.064 -27.078 -5.703 1 94.31 281 LEU B O 1
ATOM 6014 N N . ALA B 1 282 ? -2.785 -26.391 -7.004 1 93.5 282 ALA B N 1
ATOM 6015 C CA . ALA B 1 282 ? -1.96 -25.484 -7.797 1 93.5 282 ALA B CA 1
ATOM 6016 C C . ALA B 1 282 ? -1.683 -24.188 -7.039 1 93.5 282 ALA B C 1
ATOM 6018 O O . ALA B 1 282 ? -2.387 -23.859 -6.082 1 93.5 282 ALA B O 1
ATOM 6019 N N . SER B 1 283 ? -0.579 -23.547 -7.391 1 91.38 283 SER B N 1
ATOM 6020 C CA . SER B 1 283 ? -0.176 -22.312 -6.719 1 91.38 283 SER B CA 1
ATOM 6021 C C . SER B 1 283 ? 0.322 -21.281 -7.719 1 91.38 283 SER B C 1
ATOM 6023 O O . SER B 1 283 ? 0.997 -21.625 -8.695 1 91.38 283 SER B O 1
ATOM 6025 N N . SER B 1 284 ? -0.085 -20.031 -7.492 1 92 284 SER B N 1
ATOM 6026 C CA . SER B 1 284 ? 0.406 -18.922 -8.305 1 92 284 SER B CA 1
ATOM 6027 C C . SER B 1 284 ? 1.413 -18.078 -7.531 1 92 284 SER B C 1
ATOM 6029 O O . SER B 1 284 ? 1.57 -16.891 -7.801 1 92 284 SER B O 1
ATOM 6031 N N . GLN B 1 285 ? 2.09 -18.609 -6.543 1 90 285 GLN B N 1
ATOM 6032 C CA . GLN B 1 285 ? 3.045 -17.906 -5.688 1 90 285 GLN B CA 1
ATOM 6033 C C . GLN B 1 285 ? 4.246 -17.422 -6.492 1 90 285 GLN B C 1
ATOM 6035 O O . GLN B 1 285 ? 4.828 -16.375 -6.176 1 90 285 GLN B O 1
ATOM 6040 N N . LYS B 1 286 ? 4.621 -18.203 -7.504 1 93.94 286 LYS B N 1
ATOM 6041 C CA . LYS B 1 286 ? 5.727 -17.766 -8.352 1 93.94 286 LYS B CA 1
ATOM 6042 C C . LYS B 1 286 ? 5.422 -16.438 -9.023 1 93.94 286 LYS B C 1
ATOM 6044 O O . LYS B 1 286 ? 6.309 -15.586 -9.164 1 93.94 286 LYS B O 1
ATOM 6049 N N . ASN B 1 287 ? 4.195 -16.281 -9.43 1 96.31 287 ASN B N 1
ATOM 6050 C CA . ASN B 1 287 ? 3.797 -15 -10.016 1 96.31 287 ASN B CA 1
ATOM 6051 C C . ASN B 1 287 ? 3.967 -13.852 -9.023 1 96.31 287 ASN B C 1
ATOM 6053 O O . ASN B 1 287 ? 4.398 -12.766 -9.406 1 96.31 287 ASN B O 1
ATOM 6057 N N . GLU B 1 288 ? 3.67 -14.062 -7.793 1 92.12 288 GLU B N 1
ATOM 6058 C CA . GLU B 1 288 ? 3.85 -13.039 -6.766 1 92.12 288 GLU B CA 1
ATOM 6059 C C . GLU B 1 288 ? 5.324 -12.688 -6.598 1 92.12 288 GLU B C 1
ATOM 6061 O O . GLU B 1 288 ? 5.668 -11.516 -6.406 1 92.12 288 GLU B O 1
ATOM 6066 N N . SER B 1 289 ? 6.129 -13.727 -6.641 1 93.25 289 SER B N 1
ATOM 6067 C CA . SER B 1 289 ? 7.57 -13.508 -6.559 1 93.25 289 SER B CA 1
ATOM 6068 C C . SER B 1 289 ? 8.062 -12.656 -7.727 1 93.25 289 SER B C 1
ATOM 6070 O O . SER B 1 289 ? 8.883 -11.758 -7.539 1 93.25 289 SER B O 1
ATOM 6072 N N . ILE B 1 290 ? 7.562 -12.961 -8.859 1 96.62 290 ILE B N 1
ATOM 6073 C CA . ILE B 1 290 ? 7.961 -12.234 -10.062 1 96.62 290 ILE B CA 1
ATOM 6074 C C . ILE B 1 290 ? 7.496 -10.781 -9.953 1 96.62 290 ILE B C 1
ATOM 6076 O O . ILE B 1 290 ? 8.258 -9.852 -10.242 1 96.62 290 ILE B O 1
ATOM 6080 N N . ASN B 1 291 ? 6.281 -10.586 -9.516 1 94.56 291 ASN B N 1
ATOM 6081 C CA . ASN B 1 291 ? 5.762 -9.234 -9.32 1 94.56 291 ASN B CA 1
ATOM 6082 C C . ASN B 1 291 ? 6.613 -8.445 -8.328 1 94.56 291 ASN B C 1
ATOM 6084 O O . ASN B 1 291 ? 6.805 -7.238 -8.492 1 94.56 291 ASN B O 1
ATOM 6088 N N . SER B 1 292 ? 7.094 -9.125 -7.363 1 92.56 292 SER B N 1
ATOM 6089 C CA . SER B 1 292 ? 7.953 -8.469 -6.379 1 92.56 292 SER B CA 1
ATOM 6090 C C . SER B 1 292 ? 9.266 -8.008 -7.012 1 92.56 292 SER B C 1
ATOM 6092 O O . SER B 1 292 ? 9.742 -6.91 -6.719 1 92.56 292 SER B O 1
ATOM 6094 N N . VAL B 1 293 ? 9.812 -8.852 -7.871 1 94.94 293 VAL B N 1
ATOM 6095 C CA . VAL B 1 293 ? 11.055 -8.5 -8.562 1 94.94 293 VAL B CA 1
ATOM 6096 C C . VAL B 1 293 ? 10.805 -7.312 -9.492 1 94.94 293 VAL B C 1
ATOM 6098 O O . VAL B 1 293 ? 11.609 -6.387 -9.562 1 94.94 293 VAL B O 1
ATOM 6101 N N . ILE B 1 294 ? 9.672 -7.336 -10.133 1 96.19 294 ILE B N 1
ATOM 6102 C CA . ILE B 1 294 ? 9.305 -6.238 -11.023 1 96.19 294 ILE B CA 1
ATOM 6103 C C . ILE B 1 294 ? 9.141 -4.953 -10.219 1 96.19 294 ILE B C 1
ATOM 6105 O O . ILE B 1 294 ? 9.641 -3.896 -10.617 1 96.19 294 ILE B O 1
ATOM 6109 N N . ALA B 1 295 ? 8.531 -5.027 -9.094 1 91.81 295 ALA B N 1
ATOM 6110 C CA . ALA B 1 295 ? 8.297 -3.861 -8.242 1 91.81 295 ALA B CA 1
ATOM 6111 C C . ALA B 1 295 ? 9.609 -3.277 -7.734 1 91.81 295 ALA B C 1
ATOM 6113 O O . ALA B 1 295 ? 9.711 -2.07 -7.508 1 91.81 295 ALA B O 1
ATOM 6114 N N . LYS B 1 296 ? 10.586 -4.121 -7.555 1 90.75 296 LYS B N 1
ATOM 6115 C CA . LYS B 1 296 ? 11.891 -3.65 -7.102 1 90.75 296 LYS B CA 1
ATOM 6116 C C . LYS B 1 296 ? 12.602 -2.854 -8.195 1 90.75 296 LYS B C 1
ATOM 6118 O O . LYS B 1 296 ? 13.312 -1.888 -7.906 1 90.75 296 LYS B O 1
ATOM 6123 N N . LYS B 1 297 ? 12.391 -3.268 -9.359 1 94 297 LYS B N 1
ATOM 6124 C CA . LYS B 1 297 ? 13.031 -2.592 -10.484 1 94 297 LYS B CA 1
ATOM 6125 C C . LYS B 1 297 ? 12.188 -1.414 -10.969 1 94 297 LYS B C 1
ATOM 6127 O O . LYS B 1 297 ? 12.727 -0.446 -11.516 1 94 297 LYS B O 1
ATOM 6132 N N . ALA B 1 298 ? 10.93 -1.543 -10.781 1 93.12 298 ALA B N 1
ATOM 6133 C CA . ALA B 1 298 ? 9.984 -0.479 -11.109 1 93.12 298 ALA B CA 1
ATOM 6134 C C . ALA B 1 298 ? 9.102 -0.145 -9.914 1 93.12 298 ALA B C 1
ATOM 6136 O O . ALA B 1 298 ? 7.926 -0.522 -9.883 1 93.12 298 ALA B O 1
ATOM 6137 N N . PRO B 1 299 ? 9.672 0.679 -9.016 1 87.31 299 PRO B N 1
ATOM 6138 C CA . PRO B 1 299 ? 8.922 1.011 -7.797 1 87.31 299 PRO B CA 1
ATOM 6139 C C . PRO B 1 299 ? 7.598 1.703 -8.094 1 87.31 299 PRO B C 1
ATOM 6141 O O . PRO B 1 299 ? 7.512 2.51 -9.023 1 87.31 299 PRO B O 1
ATOM 6144 N N . LYS B 1 300 ? 6.629 1.406 -7.242 1 84.44 300 LYS B N 1
ATOM 6145 C CA . LYS B 1 300 ? 5.258 1.858 -7.48 1 84.44 300 LYS B CA 1
ATOM 6146 C C . LYS B 1 300 ? 5.121 3.354 -7.207 1 84.44 300 LYS B C 1
ATOM 6148 O O . LYS B 1 300 ? 4.129 3.971 -7.602 1 84.44 300 LYS B O 1
ATOM 6153 N N . ASP B 1 301 ? 6.109 3.996 -6.547 1 80 301 ASP B N 1
ATOM 6154 C CA . ASP B 1 301 ? 6.012 5.41 -6.195 1 80 301 ASP B CA 1
ATOM 6155 C C . ASP B 1 301 ? 6.367 6.297 -7.387 1 80 301 ASP B C 1
ATOM 6157 O O . ASP B 1 301 ? 6.121 7.504 -7.363 1 80 301 ASP B O 1
ATOM 6161 N N . MET B 1 302 ? 6.953 5.637 -8.383 1 86.31 302 MET B N 1
ATOM 6162 C CA . MET B 1 302 ? 7.289 6.367 -9.602 1 86.31 302 MET B CA 1
ATOM 6163 C C . MET B 1 302 ? 6.539 5.797 -10.797 1 86.31 302 MET B C 1
ATOM 6165 O O . MET B 1 302 ? 6.379 4.578 -10.914 1 86.31 302 MET B O 1
ATOM 6169 N N . HIS B 1 303 ? 6.164 6.664 -11.656 1 89 303 HIS B N 1
ATOM 6170 C CA . HIS B 1 303 ? 5.449 6.227 -12.852 1 89 303 HIS B CA 1
ATOM 6171 C C . HIS B 1 303 ? 6.402 6.039 -14.031 1 89 303 HIS B C 1
ATOM 6173 O O . HIS B 1 303 ? 6.77 7.012 -14.695 1 89 303 HIS B O 1
ATOM 6179 N N . PHE B 1 304 ? 6.66 4.848 -14.375 1 91.75 304 PHE B N 1
ATOM 6180 C CA . PHE B 1 304 ? 7.594 4.539 -15.445 1 91.75 304 PHE B CA 1
ATOM 6181 C C . PHE B 1 304 ? 6.852 4.246 -16.75 1 91.75 304 PHE B C 1
ATOM 6183 O O . PHE B 1 304 ? 7.453 4.223 -17.828 1 91.75 304 PHE B O 1
ATOM 6190 N N . GLY B 1 305 ? 5.535 4.055 -16.672 1 90.88 305 GLY B N 1
ATOM 6191 C CA . GLY B 1 305 ? 4.742 3.607 -17.812 1 90.88 305 GLY B CA 1
ATOM 6192 C C . GLY B 1 305 ? 4.508 4.695 -18.828 1 90.88 305 GLY B C 1
ATOM 6193 O O . GLY B 1 305 ? 4.016 4.422 -19.938 1 90.88 305 GLY B O 1
ATOM 6194 N N . GLY B 1 306 ? 4.898 5.887 -18.484 1 89.75 306 GLY B N 1
ATOM 6195 C CA . GLY B 1 306 ? 4.75 6.977 -19.438 1 89.75 306 GLY B CA 1
ATOM 6196 C C . GLY B 1 306 ? 5.746 6.914 -20.578 1 89.75 306 GLY B C 1
ATOM 6197 O O . GLY B 1 306 ? 5.59 7.613 -21.578 1 89.75 306 GLY B O 1
ATOM 6198 N N . SER B 1 307 ? 6.75 6.086 -20.438 1 91.19 307 SER B N 1
ATOM 6199 C CA . SER B 1 307 ? 7.789 5.859 -21.438 1 91.19 307 SER B CA 1
ATOM 6200 C C . SER B 1 307 ? 8.148 4.379 -21.531 1 91.19 307 SER B C 1
ATOM 6202 O O . SER B 1 307 ? 7.492 3.533 -20.922 1 91.19 307 SER B O 1
ATOM 6204 N N . ARG B 1 308 ? 9.156 4.137 -22.344 1 93.5 308 ARG B N 1
ATOM 6205 C CA . ARG B 1 308 ? 9.594 2.76 -22.547 1 93.5 308 ARG B CA 1
ATOM 6206 C C . ARG B 1 308 ? 10.391 2.252 -21.344 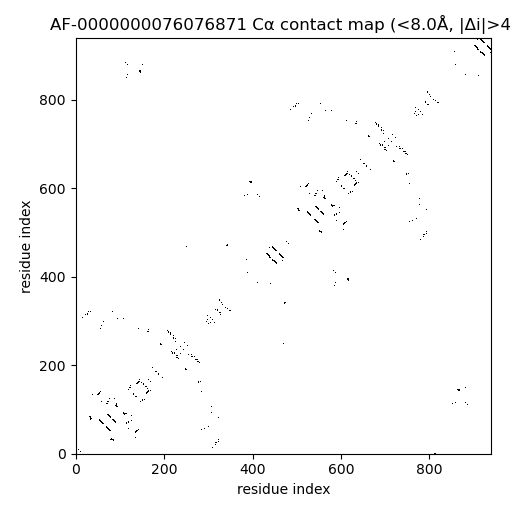1 93.5 308 ARG B C 1
ATOM 6208 O O . ARG B 1 308 ? 10.773 1.081 -21.297 1 93.5 308 ARG B O 1
ATOM 6215 N N . SER B 1 309 ? 10.531 3.092 -20.406 1 93.94 309 SER B N 1
ATOM 6216 C CA . SER B 1 309 ? 11.32 2.746 -19.219 1 93.94 309 SER B CA 1
ATOM 6217 C C . SER B 1 309 ? 10.719 1.554 -18.484 1 93.94 309 SER B C 1
ATOM 6219 O O . SER B 1 309 ? 11.445 0.711 -17.953 1 93.94 309 SER B O 1
ATOM 6221 N N . LEU B 1 310 ? 9.406 1.501 -18.5 1 95.12 310 LEU B N 1
ATOM 6222 C CA . LEU B 1 310 ? 8.758 0.376 -17.828 1 95.12 310 LEU B CA 1
ATOM 6223 C C . LEU B 1 310 ? 9.062 -0.932 -18.547 1 95.12 310 LEU B C 1
ATOM 6225 O O . LEU B 1 310 ? 9.359 -1.944 -17.906 1 95.12 310 LEU B O 1
ATOM 6229 N N . ASN B 1 311 ? 9.023 -0.895 -19.844 1 96 311 ASN B N 1
ATOM 6230 C CA . ASN B 1 311 ? 9.32 -2.082 -20.641 1 96 311 ASN B CA 1
ATOM 6231 C C . ASN B 1 311 ? 10.719 -2.625 -20.344 1 96 311 ASN B C 1
ATOM 6233 O O . ASN B 1 311 ? 10.898 -3.834 -20.203 1 96 311 ASN B O 1
ATOM 6237 N N . TYR B 1 312 ? 11.594 -1.716 -20.266 1 96.81 312 TYR B N 1
ATOM 6238 C CA . TYR B 1 312 ? 12.977 -2.111 -20 1 96.81 312 TYR B CA 1
ATOM 6239 C C . TYR B 1 312 ? 13.117 -2.75 -18.625 1 96.81 312 TYR B C 1
ATOM 6241 O O . TYR B 1 312 ? 13.781 -3.775 -18.484 1 96.81 312 TYR B O 1
ATOM 6249 N N . ARG B 1 313 ? 12.484 -2.17 -17.672 1 96.75 313 ARG B N 1
ATOM 6250 C CA . ARG B 1 313 ? 12.586 -2.646 -16.297 1 96.75 313 ARG B CA 1
ATOM 6251 C C . ARG B 1 313 ? 11.906 -4 -16.141 1 96.75 313 ARG B C 1
ATOM 6253 O O . ARG B 1 313 ? 12.414 -4.875 -15.438 1 96.75 313 ARG B O 1
ATOM 6260 N N . VAL B 1 314 ? 10.766 -4.16 -16.781 1 97.88 314 VAL B N 1
ATOM 6261 C CA . VAL B 1 314 ? 10.078 -5.445 -16.75 1 97.88 314 VAL B CA 1
ATOM 6262 C C . VAL B 1 314 ? 10.922 -6.508 -17.453 1 97.88 314 VAL B C 1
ATOM 6264 O O . VAL B 1 314 ? 11.07 -7.625 -16.938 1 97.88 314 VAL B O 1
ATOM 6267 N N . SER B 1 315 ? 11.523 -6.141 -18.594 1 98.25 315 SER B N 1
ATOM 6268 C CA . SER B 1 315 ? 12.391 -7.062 -19.312 1 98.25 315 SER B CA 1
ATOM 6269 C C . SER B 1 315 ? 13.578 -7.484 -18.453 1 98.25 315 SER B C 1
ATOM 6271 O O . SER B 1 315 ? 14 -8.641 -18.5 1 98.25 315 SER B O 1
ATOM 6273 N N . ALA B 1 316 ? 14.047 -6.57 -17.75 1 97.94 316 ALA B N 1
ATOM 6274 C CA . ALA B 1 316 ? 15.156 -6.883 -16.844 1 97.94 316 ALA B CA 1
ATOM 6275 C C . ALA B 1 316 ? 14.719 -7.871 -15.766 1 97.94 316 ALA B C 1
ATOM 6277 O O . ALA B 1 316 ? 15.438 -8.82 -15.445 1 97.94 316 ALA B O 1
ATOM 6278 N N . ALA B 1 317 ? 13.578 -7.668 -15.234 1 97.88 317 ALA B N 1
ATOM 6279 C CA . ALA B 1 317 ? 13.055 -8.547 -14.195 1 97.88 317 ALA B CA 1
ATOM 6280 C C . ALA B 1 317 ? 12.828 -9.961 -14.727 1 97.88 317 ALA B C 1
ATOM 6282 O O . ALA B 1 317 ? 13.227 -10.938 -14.094 1 97.88 317 ALA B O 1
ATOM 6283 N N . VAL B 1 318 ? 12.211 -10.031 -15.875 1 98.25 318 VAL B N 1
ATOM 6284 C CA . VAL B 1 318 ? 11.93 -11.32 -16.484 1 98.25 318 VAL B CA 1
ATOM 6285 C C . VAL B 1 318 ? 13.234 -12.055 -16.781 1 98.25 318 VAL B C 1
ATOM 6287 O O . VAL B 1 318 ? 13.359 -13.25 -16.5 1 98.25 318 VAL B O 1
ATOM 6290 N N . SER B 1 319 ? 14.227 -11.305 -17.312 1 98.06 319 SER B N 1
ATOM 6291 C CA . SER B 1 319 ? 15.531 -11.891 -17.594 1 98.06 319 SER B CA 1
ATOM 6292 C C . SER B 1 319 ? 16.188 -12.414 -16.328 1 98.06 319 SER B C 1
ATOM 6294 O O . SER B 1 319 ? 16.797 -13.484 -16.328 1 98.06 319 SER B O 1
ATOM 6296 N N . GLN B 1 320 ? 16.031 -11.688 -15.312 1 96.81 320 GLN B N 1
ATOM 6297 C CA . GLN B 1 320 ? 16.625 -12.094 -14.039 1 96.81 320 GLN B CA 1
ATOM 6298 C C . GLN B 1 320 ? 15.969 -13.375 -13.516 1 96.81 320 GLN B C 1
ATOM 6300 O O . GLN B 1 320 ? 16.656 -14.242 -12.977 1 96.81 320 GLN B O 1
ATOM 6305 N N . ILE B 1 321 ? 14.711 -13.477 -13.602 1 96.56 321 ILE B N 1
ATOM 6306 C CA . ILE B 1 321 ? 13.977 -14.641 -13.102 1 96.56 321 ILE B CA 1
ATOM 6307 C C . ILE B 1 321 ? 14.352 -15.875 -13.922 1 96.56 321 ILE B C 1
ATOM 6309 O O . ILE B 1 321 ? 14.602 -16.938 -13.367 1 96.56 321 ILE B O 1
ATOM 6313 N N . ASN B 1 322 ? 14.406 -15.727 -15.242 1 97.25 322 ASN B N 1
ATOM 6314 C CA . ASN B 1 322 ? 14.633 -16.859 -16.125 1 97.25 322 ASN B CA 1
ATOM 6315 C C . ASN B 1 322 ? 16.094 -17.297 -16.125 1 97.25 322 ASN B C 1
ATOM 6317 O O . ASN B 1 322 ? 16.391 -18.484 -16.203 1 97.25 322 ASN B O 1
ATOM 6321 N N . ASN B 1 323 ? 17.031 -16.297 -15.984 1 94.94 323 ASN B N 1
ATOM 6322 C CA . ASN B 1 323 ? 18.438 -16.656 -16.188 1 94.94 323 ASN B CA 1
ATOM 6323 C C . ASN B 1 323 ? 19.297 -16.219 -15 1 94.94 323 ASN B C 1
ATOM 6325 O O . ASN B 1 323 ? 20.516 -16.344 -15.039 1 94.94 323 ASN B O 1
ATOM 6329 N N . GLY B 1 324 ? 18.703 -15.734 -13.992 1 93 324 GLY B N 1
ATOM 6330 C CA . GLY B 1 324 ? 19.5 -15.258 -12.875 1 93 324 GLY B CA 1
ATOM 6331 C C . GLY B 1 324 ? 20.125 -13.898 -13.117 1 93 324 GLY B C 1
ATOM 6332 O O . GLY B 1 324 ? 19.781 -13.219 -14.094 1 93 324 GLY B O 1
ATOM 6333 N N . ARG B 1 325 ? 21.078 -13.539 -12.258 1 93.25 325 ARG B N 1
ATOM 6334 C CA . ARG B 1 325 ? 21.703 -12.219 -12.367 1 93.25 325 ARG B CA 1
ATOM 6335 C C . ARG B 1 325 ? 22.75 -12.203 -13.469 1 93.25 325 ARG B C 1
ATOM 6337 O O . ARG B 1 325 ? 23.203 -11.133 -13.891 1 93.25 325 ARG B O 1
ATOM 6344 N N . LYS B 1 326 ? 23 -13.32 -14.016 1 92.25 326 LYS B N 1
ATOM 6345 C CA . LYS B 1 326 ? 23.953 -13.43 -15.117 1 92.25 326 LYS B CA 1
ATOM 6346 C C . LYS B 1 326 ? 23.453 -12.695 -16.359 1 92.25 326 LYS B C 1
ATOM 6348 O O . LYS B 1 326 ? 24.219 -12.391 -17.266 1 92.25 326 LYS B O 1
ATOM 6353 N N . TYR B 1 327 ? 22.094 -12.375 -16.359 1 93.94 327 TYR B N 1
ATOM 6354 C CA . TYR B 1 327 ? 21.547 -11.664 -17.516 1 93.94 327 TYR B CA 1
ATOM 6355 C C . TYR B 1 327 ? 22.234 -10.32 -17.703 1 93.94 327 TYR B C 1
ATOM 6357 O O . TYR B 1 327 ? 22.344 -9.828 -18.828 1 93.94 327 TYR B O 1
ATOM 6365 N N . THR B 1 328 ? 22.781 -9.672 -16.609 1 92.06 328 THR B N 1
ATOM 6366 C CA . THR B 1 328 ? 23.438 -8.367 -16.688 1 92.06 328 THR B CA 1
ATOM 6367 C C . THR B 1 328 ? 24.719 -8.469 -17.516 1 92.06 328 THR B C 1
ATOM 6369 O O . THR B 1 328 ? 24.969 -7.633 -18.391 1 92.06 328 THR B O 1
ATOM 6372 N N . THR B 1 329 ? 25.531 -9.508 -17.281 1 92.12 329 THR B N 1
ATOM 6373 C CA . THR B 1 329 ? 26.781 -9.688 -18 1 92.12 329 THR B CA 1
ATOM 6374 C C . THR B 1 329 ? 26.516 -10.055 -19.469 1 92.12 329 THR B C 1
ATOM 6376 O O . THR B 1 329 ? 27.219 -9.594 -20.359 1 92.12 329 THR B O 1
ATOM 6379 N N . GLU B 1 330 ? 25.5 -10.82 -19.688 1 94.06 330 GLU B N 1
ATOM 6380 C CA . GLU B 1 330 ? 25.172 -11.25 -21.047 1 94.06 330 GLU B CA 1
ATOM 6381 C C . GLU B 1 330 ? 24.656 -10.078 -21.875 1 94.06 330 GLU B C 1
ATOM 6383 O O . GLU B 1 330 ? 25.016 -9.945 -23.047 1 94.06 330 GLU B O 1
ATOM 6388 N N . VAL B 1 331 ? 23.844 -9.219 -21.297 1 93.75 331 VAL B N 1
ATOM 6389 C CA . VAL B 1 331 ? 23.312 -8.047 -22 1 93.75 331 VAL B CA 1
ATOM 6390 C C . VAL B 1 331 ? 24.453 -7.07 -22.281 1 93.75 331 VAL B C 1
ATOM 6392 O O . VAL B 1 331 ? 24.531 -6.484 -23.359 1 93.75 331 VAL B O 1
ATOM 6395 N N . LEU B 1 332 ? 25.391 -6.906 -21.281 1 91.44 332 LEU B N 1
ATOM 6396 C CA . LEU B 1 332 ? 26.531 -6.023 -21.484 1 91.44 332 LEU B CA 1
ATOM 6397 C C . LEU B 1 332 ? 27.422 -6.531 -22.609 1 91.44 332 LEU B C 1
ATOM 6399 O O . LEU B 1 332 ? 27.984 -5.738 -23.375 1 91.44 332 LEU B O 1
ATOM 6403 N N . GLN B 1 333 ? 27.578 -7.816 -22.688 1 92.81 333 GLN B N 1
ATOM 6404 C CA . GLN B 1 333 ? 28.359 -8.414 -23.781 1 92.81 333 GLN B CA 1
ATOM 6405 C C . GLN B 1 333 ? 27.734 -8.094 -25.141 1 92.81 333 GLN B C 1
ATOM 6407 O O . GLN B 1 333 ? 28.453 -7.82 -26.094 1 92.81 333 GLN B O 1
ATOM 6412 N N . ARG B 1 334 ? 26.422 -8.086 -25.188 1 93.75 334 ARG B N 1
ATOM 6413 C CA . ARG B 1 334 ? 25.719 -7.777 -26.422 1 93.75 334 ARG B CA 1
ATOM 6414 C C . ARG B 1 334 ? 25.891 -6.312 -26.797 1 93.75 334 ARG B C 1
ATOM 6416 O O . ARG B 1 334 ? 25.75 -5.945 -27.969 1 93.75 334 ARG B O 1
ATOM 6423 N N . LEU B 1 335 ? 26.156 -5.488 -25.766 1 93.44 335 LEU B N 1
ATOM 6424 C CA . LEU B 1 335 ? 26.422 -4.074 -26 1 93.44 335 LEU B CA 1
ATOM 6425 C C . LEU B 1 335 ? 27.906 -3.836 -26.281 1 93.44 335 LEU B C 1
ATOM 6427 O O . LEU B 1 335 ? 28.344 -2.689 -26.406 1 93.44 335 LEU B O 1
ATOM 6431 N N . ASN B 1 336 ? 28.703 -4.84 -26.344 1 91.88 336 ASN B N 1
ATOM 6432 C CA . ASN B 1 336 ? 30.141 -4.805 -26.609 1 91.88 336 ASN B CA 1
ATOM 6433 C C . ASN B 1 336 ? 30.906 -4.121 -25.484 1 91.88 336 ASN B C 1
ATOM 6435 O O . ASN B 1 336 ? 31.844 -3.361 -25.734 1 91.88 336 ASN B O 1
ATOM 6439 N N . VAL B 1 337 ? 30.375 -4.242 -24.328 1 89.81 337 VAL B N 1
ATOM 6440 C CA . VAL B 1 337 ? 31.094 -3.762 -23.141 1 89.81 337 VAL B CA 1
ATOM 6441 C C . VAL B 1 337 ? 31.875 -4.91 -22.516 1 89.81 337 VAL B C 1
ATOM 6443 O O . VAL B 1 337 ? 31.344 -6.016 -22.359 1 89.81 337 VAL B O 1
ATOM 6446 N N . THR B 1 338 ? 33.125 -4.695 -22.203 1 89.12 338 THR B N 1
ATOM 6447 C CA . THR B 1 338 ? 33.969 -5.727 -21.609 1 89.12 338 THR B CA 1
ATOM 6448 C C . THR B 1 338 ? 33.594 -5.953 -20.156 1 89.12 338 THR B C 1
ATOM 6450 O O . THR B 1 338 ? 33.438 -5 -19.391 1 89.12 338 THR B O 1
ATOM 6453 N N . ILE B 1 339 ? 33.438 -7.191 -19.891 1 88.81 339 ILE B N 1
ATOM 6454 C CA . ILE B 1 339 ? 33.062 -7.547 -18.516 1 88.81 339 ILE B CA 1
ATOM 6455 C C . ILE B 1 339 ? 34.344 -7.746 -17.688 1 88.81 339 ILE B C 1
ATOM 6457 O O . ILE B 1 339 ? 35.188 -8.555 -18.031 1 88.81 339 ILE B O 1
ATOM 6461 N N . GLY B 1 340 ? 34.406 -7.023 -16.672 1 88.81 340 GLY B N 1
ATOM 6462 C CA . GLY B 1 340 ? 35.531 -7.156 -15.766 1 88.81 340 GLY B CA 1
ATOM 6463 C C . GLY B 1 340 ? 35.406 -8.352 -14.836 1 88.81 340 GLY B C 1
ATOM 6464 O O . GLY B 1 340 ? 34.344 -8.938 -14.703 1 88.81 340 GLY B O 1
ATOM 6465 N N . LEU B 1 341 ? 36.469 -8.703 -14.25 1 90.5 341 LEU B N 1
ATOM 6466 C CA . LEU B 1 341 ? 36.562 -9.859 -13.367 1 90.5 341 LEU B CA 1
ATOM 6467 C C . LEU B 1 341 ? 35.719 -9.633 -12.102 1 90.5 341 LEU B C 1
ATOM 6469 O O . LEU B 1 341 ? 35.094 -10.547 -11.602 1 90.5 341 LEU B O 1
ATOM 6473 N N . ASN B 1 342 ? 35.812 -8.477 -11.656 1 89.88 342 ASN B N 1
ATOM 6474 C CA . ASN B 1 342 ? 35.094 -8.172 -10.422 1 89.88 342 ASN B CA 1
ATOM 6475 C C . ASN B 1 342 ? 33.594 -8.273 -10.617 1 89.88 342 ASN B C 1
ATOM 6477 O O . ASN B 1 342 ? 32.875 -8.773 -9.742 1 89.88 342 ASN B O 1
ATOM 6481 N N . THR B 1 343 ? 33.125 -7.871 -11.758 1 90.5 343 THR B N 1
ATOM 6482 C CA . THR B 1 343 ? 31.703 -7.938 -12.07 1 90.5 343 THR B CA 1
ATOM 6483 C C . THR B 1 343 ? 31.25 -9.391 -12.219 1 90.5 343 THR B C 1
ATOM 6485 O O . THR B 1 343 ? 30.219 -9.773 -11.688 1 90.5 343 THR B O 1
ATOM 6488 N N . ALA B 1 344 ? 32 -10.117 -12.852 1 91.06 344 ALA B N 1
ATOM 6489 C CA . ALA B 1 344 ? 31.672 -11.523 -13.062 1 91.06 344 ALA B CA 1
ATOM 6490 C C . ALA B 1 344 ? 31.625 -12.281 -11.742 1 91.06 344 ALA B C 1
ATOM 6492 O O . ALA B 1 344 ? 30.719 -13.086 -11.5 1 91.06 344 ALA B O 1
ATOM 6493 N N . LYS B 1 345 ? 32.562 -11.984 -10.898 1 91.31 345 LYS B N 1
ATOM 6494 C CA . LYS B 1 345 ? 32.625 -12.648 -9.594 1 91.31 345 LYS B CA 1
ATOM 6495 C C . LYS B 1 345 ? 31.453 -12.25 -8.719 1 91.31 345 LYS B C 1
ATOM 6497 O O . LYS B 1 345 ? 30.891 -13.086 -8.008 1 91.31 345 LYS B O 1
ATOM 6502 N N . TYR B 1 346 ? 31.156 -11.07 -8.836 1 89.81 346 TYR B N 1
ATOM 6503 C CA . TYR B 1 346 ? 30.047 -10.578 -8.023 1 89.81 346 TYR B CA 1
ATOM 6504 C C . TYR B 1 346 ? 28.734 -11.234 -8.438 1 89.81 346 TYR B C 1
ATOM 6506 O O . TYR B 1 346 ? 27.953 -11.672 -7.586 1 89.81 346 TYR B O 1
ATOM 6514 N N . VAL B 1 347 ? 28.484 -11.273 -9.719 1 91.31 347 VAL B N 1
ATOM 6515 C CA . VAL B 1 347 ? 27.25 -11.844 -10.242 1 91.31 347 VAL B CA 1
ATOM 6516 C C . VAL B 1 347 ? 27.156 -13.32 -9.852 1 91.31 347 VAL B C 1
ATOM 6518 O O . VAL B 1 347 ? 26.094 -13.781 -9.406 1 91.31 347 VAL B O 1
ATOM 6521 N N . CYS B 1 348 ? 28.203 -13.992 -9.898 1 92.19 348 CYS B N 1
ATOM 6522 C CA . CYS B 1 348 ? 28.25 -15.398 -9.523 1 92.19 348 CYS B CA 1
ATOM 6523 C C . CYS B 1 348 ? 27.984 -15.57 -8.031 1 92.19 348 CYS B C 1
ATOM 6525 O O . CYS B 1 348 ? 27.281 -16.5 -7.629 1 92.19 348 CYS B O 1
ATOM 6527 N N . HIS B 1 349 ? 28.562 -14.68 -7.332 1 91.94 349 HIS B N 1
ATOM 6528 C CA . HIS B 1 349 ? 28.406 -14.75 -5.883 1 91.94 349 HIS B CA 1
ATOM 6529 C C . HIS B 1 349 ? 26.953 -14.523 -5.465 1 91.94 349 HIS B C 1
ATOM 6531 O O . HIS B 1 349 ? 26.422 -15.25 -4.625 1 91.94 349 HIS B O 1
ATOM 6537 N N . ILE B 1 350 ? 26.312 -13.555 -6.02 1 91.56 350 ILE B N 1
ATOM 6538 C CA . ILE B 1 350 ? 24.953 -13.211 -5.664 1 91.56 350 ILE B CA 1
ATOM 6539 C C . ILE B 1 350 ? 24.016 -14.344 -6.07 1 91.56 350 ILE B C 1
ATOM 6541 O O . ILE B 1 350 ? 23.078 -14.68 -5.336 1 91.56 350 ILE B O 1
ATOM 6545 N N . ASP B 1 351 ? 24.203 -14.93 -7.199 1 92.94 351 ASP B N 1
ATOM 6546 C CA . ASP B 1 351 ? 23.359 -16.031 -7.664 1 92.94 351 ASP B CA 1
ATOM 6547 C C . ASP B 1 351 ? 23.531 -17.25 -6.773 1 92.94 351 ASP B C 1
ATOM 6549 O O . ASP B 1 351 ? 22.547 -17.953 -6.48 1 92.94 351 ASP B O 1
ATOM 6553 N N . ARG B 1 352 ? 24.75 -17.453 -6.348 1 93.5 352 ARG B N 1
ATOM 6554 C CA . ARG B 1 352 ? 25 -18.562 -5.441 1 93.5 352 ARG B CA 1
ATOM 6555 C C . ARG B 1 352 ? 24.328 -18.344 -4.094 1 93.5 352 ARG B C 1
ATOM 6557 O O . ARG B 1 352 ? 23.719 -19.266 -3.539 1 93.5 352 ARG B O 1
ATOM 6564 N N . LYS B 1 353 ? 24.453 -17.188 -3.652 1 92.69 353 LYS B N 1
ATOM 6565 C CA . LYS B 1 353 ? 23.812 -16.844 -2.387 1 92.69 353 LYS B CA 1
ATOM 6566 C C . LYS B 1 353 ? 22.297 -17.031 -2.473 1 92.69 353 LYS B C 1
ATOM 6568 O O . LYS B 1 353 ? 21.688 -17.562 -1.55 1 92.69 353 LYS B O 1
ATOM 6573 N N . ARG B 1 354 ? 21.75 -16.609 -3.541 1 90.5 354 ARG B N 1
ATOM 6574 C CA . ARG B 1 354 ? 20.312 -16.734 -3.754 1 90.5 354 ARG B CA 1
ATOM 6575 C C . ARG B 1 354 ? 19.891 -18.203 -3.754 1 90.5 354 ARG B C 1
ATOM 6577 O O . ARG B 1 354 ? 18.891 -18.562 -3.131 1 90.5 354 ARG B O 1
ATOM 6584 N N . LYS B 1 355 ? 20.641 -19 -4.441 1 91.12 355 LYS B N 1
ATOM 6585 C CA . LYS B 1 355 ? 20.344 -20.422 -4.527 1 91.12 355 LYS B CA 1
ATOM 6586 C C . LYS B 1 355 ? 20.422 -21.078 -3.152 1 91.12 355 LYS B C 1
ATOM 6588 O O . LYS B 1 355 ? 19.578 -21.906 -2.803 1 91.12 355 LYS B O 1
ATOM 6593 N N . LEU B 1 356 ? 21.391 -20.656 -2.393 1 93.5 356 LEU B N 1
ATOM 6594 C CA . LEU B 1 356 ? 21.562 -21.219 -1.06 1 93.5 356 LEU B CA 1
ATOM 6595 C C . LEU B 1 356 ? 20.438 -20.797 -0.134 1 93.5 356 LEU B C 1
ATOM 6597 O O . LEU B 1 356 ? 19.922 -21.609 0.638 1 93.5 356 LEU B O 1
ATOM 6601 N N . ASP B 1 357 ? 20.078 -19.594 -0.255 1 92.44 357 ASP B N 1
ATOM 6602 C CA . ASP B 1 357 ? 19 -19.078 0.569 1 92.44 357 ASP B CA 1
ATOM 6603 C C . ASP B 1 357 ? 17.672 -19.75 0.215 1 92.44 357 ASP B C 1
ATOM 6605 O O . ASP B 1 357 ? 16.875 -20.078 1.101 1 92.44 357 ASP B O 1
ATOM 6609 N N . ALA B 1 358 ? 17.5 -19.938 -1.039 1 88.25 358 ALA B N 1
ATOM 6610 C CA . ALA B 1 358 ? 16.281 -20.609 -1.489 1 88.25 358 ALA B CA 1
ATOM 6611 C C . ALA B 1 358 ? 16.219 -22.031 -0.955 1 88.25 358 ALA B C 1
ATOM 6613 O O . ALA B 1 358 ? 15.156 -22.484 -0.5 1 88.25 358 ALA B O 1
ATOM 6614 N N . ALA B 1 359 ? 17.297 -22.719 -0.932 1 91.69 359 ALA B N 1
ATOM 6615 C CA . ALA B 1 359 ? 17.375 -24.094 -0.422 1 91.69 359 ALA B CA 1
ATOM 6616 C C . ALA B 1 359 ? 17.109 -24.125 1.079 1 91.69 359 ALA B C 1
ATOM 6618 O O . ALA B 1 359 ? 16.391 -25.016 1.564 1 91.69 359 ALA B O 1
ATOM 6619 N N . ARG B 1 360 ? 17.625 -23.203 1.738 1 92 360 ARG B N 1
ATOM 6620 C CA . ARG B 1 360 ? 17.438 -23.109 3.184 1 92 360 ARG B CA 1
ATOM 6621 C C . ARG B 1 360 ? 15.977 -22.875 3.531 1 92 360 ARG B C 1
ATOM 6623 O O . ARG B 1 360 ? 15.438 -23.5 4.453 1 92 360 ARG B O 1
ATOM 6630 N N . LYS B 1 361 ? 15.336 -22.047 2.814 1 89.19 361 LYS B N 1
ATOM 6631 C CA . LYS B 1 361 ? 13.961 -21.656 3.102 1 89.19 361 LYS B CA 1
ATOM 6632 C C . LYS B 1 361 ? 12.992 -22.781 2.814 1 89.19 361 LYS B C 1
ATOM 6634 O O . LYS B 1 361 ? 11.867 -22.797 3.322 1 89.19 361 LYS B O 1
ATOM 6639 N N . THR B 1 362 ? 13.438 -23.781 2.004 1 86.88 362 THR B N 1
ATOM 6640 C CA . THR B 1 362 ? 12.555 -24.891 1.643 1 86.88 362 THR B CA 1
ATOM 6641 C C . THR B 1 362 ? 12.633 -26 2.684 1 86.88 362 THR B C 1
ATOM 6643 O O . THR B 1 362 ? 11.797 -26.906 2.693 1 86.88 362 THR B O 1
ATOM 6646 N N . THR B 1 363 ? 13.57 -25.859 3.664 1 89.19 363 THR B N 1
ATOM 6647 C CA . THR B 1 363 ? 13.75 -26.906 4.664 1 89.19 363 THR B CA 1
ATOM 6648 C C . THR B 1 363 ? 12.625 -26.875 5.691 1 89.19 363 THR B C 1
ATOM 6650 O O . THR B 1 363 ? 12.062 -25.812 5.973 1 89.19 363 THR B O 1
ATOM 6653 N N . ILE B 1 364 ? 12.258 -27.969 6.191 1 86.88 364 ILE B N 1
ATOM 6654 C CA . ILE B 1 364 ? 11.172 -28.125 7.152 1 86.88 364 ILE B CA 1
ATOM 6655 C C . ILE B 1 364 ? 11.508 -27.375 8.445 1 86.88 364 ILE B C 1
ATOM 6657 O O . ILE B 1 364 ? 10.688 -26.625 8.961 1 86.88 364 ILE B O 1
ATOM 6661 N N . PRO B 1 365 ? 12.656 -27.578 8.953 1 84.12 365 PRO B N 1
ATOM 6662 C CA . PRO B 1 365 ? 12.977 -26.844 10.18 1 84.12 365 PRO B CA 1
ATOM 6663 C C . PRO B 1 365 ? 12.828 -25.328 10.016 1 84.12 365 PRO B C 1
ATOM 6665 O O . PRO B 1 365 ? 12.375 -24.656 10.938 1 84.12 365 PRO B O 1
ATOM 6668 N N . PHE B 1 366 ? 13.242 -24.859 8.969 1 87.12 366 PHE B N 1
ATOM 6669 C CA . PHE B 1 366 ? 13.117 -23.438 8.727 1 87.12 366 PHE B CA 1
ATOM 6670 C C . PHE B 1 366 ? 11.648 -23 8.742 1 87.12 366 PHE B C 1
ATOM 6672 O O . PHE B 1 366 ? 11.297 -22 9.359 1 87.12 366 PHE B O 1
ATOM 6679 N N . LYS B 1 367 ? 10.836 -23.719 8.055 1 83.12 367 LYS B N 1
ATOM 6680 C CA . LYS B 1 367 ? 9.406 -23.406 7.98 1 83.12 367 LYS B CA 1
ATOM 6681 C C . LYS B 1 367 ? 8.75 -23.516 9.352 1 83.12 367 LYS B C 1
ATOM 6683 O O . LYS B 1 367 ? 7.902 -22.688 9.703 1 83.12 367 LYS B O 1
ATOM 6688 N N . ARG B 1 368 ? 9.125 -24.453 10.102 1 79.5 368 ARG B N 1
ATOM 6689 C CA . ARG B 1 368 ? 8.602 -24.625 11.453 1 79.5 368 ARG B CA 1
ATOM 6690 C C . ARG B 1 368 ? 9 -23.469 12.344 1 79.5 368 ARG B C 1
ATOM 6692 O O . ARG B 1 368 ? 8.18 -22.938 13.102 1 79.5 368 ARG B O 1
ATOM 6699 N N . LYS B 1 369 ? 10.219 -23.125 12.281 1 83.69 369 LYS B N 1
ATOM 6700 C CA . LYS B 1 369 ? 10.703 -22 13.07 1 83.69 369 LYS B CA 1
ATOM 6701 C C . LYS B 1 369 ? 9.953 -20.719 12.711 1 83.69 369 LYS B C 1
ATOM 6703 O O . LYS B 1 369 ? 9.594 -19.938 13.594 1 83.69 369 LYS B O 1
ATOM 6708 N N . ARG B 1 370 ? 9.719 -20.484 11.438 1 81.69 370 ARG B N 1
ATOM 6709 C CA . ARG B 1 370 ? 8.992 -19.312 10.969 1 81.69 370 ARG B CA 1
ATOM 6710 C C . ARG B 1 370 ? 7.574 -19.281 11.531 1 81.69 370 ARG B C 1
ATOM 6712 O O . ARG B 1 370 ? 7.09 -18.219 11.945 1 81.69 370 ARG B O 1
ATOM 6719 N N . SER B 1 371 ? 6.945 -20.406 11.531 1 77.06 371 SER B N 1
ATOM 6720 C CA . SER B 1 371 ? 5.586 -20.516 12.055 1 77.06 371 SER B CA 1
ATOM 6721 C C . SER B 1 371 ? 5.539 -20.219 13.547 1 77.06 371 SER B C 1
ATOM 6723 O O . SER B 1 371 ? 4.633 -19.531 14.016 1 77.06 371 SER B O 1
ATOM 6725 N N . ILE B 1 372 ? 6.492 -20.656 14.25 1 71.88 372 ILE B N 1
ATOM 6726 C CA . ILE B 1 372 ? 6.562 -20.453 15.688 1 71.88 372 ILE B CA 1
ATOM 6727 C C . ILE B 1 372 ? 6.785 -18.969 15.992 1 71.88 372 ILE B C 1
ATOM 6729 O O . ILE B 1 372 ? 6.109 -18.406 16.844 1 71.88 372 ILE B O 1
ATOM 6733 N N . LEU B 1 373 ? 7.668 -18.391 15.273 1 80.81 373 LEU B N 1
ATOM 6734 C CA . LEU B 1 373 ? 7.965 -16.969 15.477 1 80.81 373 LEU B CA 1
ATOM 6735 C C . LEU B 1 373 ? 6.738 -16.109 15.18 1 80.81 373 LEU B C 1
ATOM 6737 O O . LEU B 1 373 ? 6.465 -15.141 15.891 1 80.81 373 LEU B O 1
ATOM 6741 N N . LYS B 1 374 ? 6.082 -16.453 14.148 1 77.75 374 LYS B N 1
ATOM 6742 C CA . LYS B 1 374 ? 4.867 -15.719 13.789 1 77.75 374 LYS B CA 1
ATOM 6743 C C . LYS B 1 374 ? 3.818 -15.82 14.898 1 77.75 374 LYS B C 1
ATOM 6745 O O . LYS B 1 374 ? 3.184 -14.828 15.25 1 77.75 374 LYS B O 1
ATOM 6750 N N . SER B 1 375 ? 3.658 -16.984 15.383 1 67.75 375 SER B N 1
ATOM 6751 C CA . SER B 1 375 ? 2.699 -17.219 16.453 1 67.75 375 SER B CA 1
ATOM 6752 C C . SER B 1 375 ? 3.064 -16.406 17.703 1 67.75 375 SER B C 1
ATOM 6754 O O . SER B 1 375 ? 2.195 -15.812 18.344 1 67.75 375 SER B O 1
ATOM 6756 N N . ASP B 1 376 ? 4.301 -16.359 17.969 1 72.38 376 ASP B N 1
ATOM 6757 C CA . ASP B 1 376 ? 4.785 -15.609 19.125 1 72.38 376 ASP B CA 1
ATOM 6758 C C . ASP B 1 376 ? 4.52 -14.109 18.969 1 72.38 376 ASP B C 1
ATOM 6760 O O . ASP B 1 376 ? 4.07 -13.453 19.906 1 72.38 376 ASP B O 1
ATOM 6764 N N . ARG B 1 377 ? 4.824 -13.672 17.844 1 78.12 377 ARG B N 1
ATOM 6765 C CA . ARG B 1 377 ? 4.613 -12.258 17.562 1 78.12 377 ARG B CA 1
ATOM 6766 C C . ARG B 1 377 ? 3.137 -11.891 17.672 1 78.12 377 ARG B C 1
ATOM 6768 O O . ARG B 1 377 ? 2.785 -10.844 18.203 1 78.12 377 ARG B O 1
ATOM 6775 N N . CYS B 1 378 ? 2.338 -12.711 17.094 1 71.62 378 CYS B N 1
ATOM 6776 C CA . CYS B 1 378 ? 0.9 -12.469 17.109 1 71.62 378 CYS B CA 1
ATOM 6777 C C . CYS B 1 378 ? 0.372 -12.453 18.547 1 71.62 378 CYS B C 1
ATOM 6779 O O . CYS B 1 378 ? -0.432 -11.586 18.906 1 71.62 378 CYS B O 1
ATOM 6781 N N . CYS B 1 379 ? 0.878 -13.336 19.328 1 65.5 379 CYS B N 1
ATOM 6782 C CA . CYS B 1 379 ? 0.456 -13.414 20.734 1 65.5 379 CYS B CA 1
ATOM 6783 C C . CYS B 1 379 ? 0.874 -12.164 21.5 1 65.5 379 CYS B C 1
ATOM 6785 O O . CYS B 1 379 ? 0.072 -11.586 22.234 1 65.5 379 CYS B O 1
ATOM 6787 N N . LYS B 1 380 ? 2.035 -11.773 21.297 1 75.88 380 LYS B N 1
ATOM 6788 C CA . LYS B 1 380 ? 2.547 -10.586 21.969 1 75.88 380 LYS B CA 1
ATOM 6789 C C . LYS B 1 380 ? 1.765 -9.344 21.547 1 75.88 380 LYS B C 1
ATOM 6791 O O . LYS B 1 380 ? 1.438 -8.5 22.391 1 75.88 380 LYS B O 1
ATOM 6796 N N . GLN B 1 381 ? 1.493 -9.266 20.328 1 80.06 381 GLN B N 1
ATOM 6797 C CA . GLN B 1 381 ? 0.75 -8.125 19.812 1 80.06 381 GLN B CA 1
ATOM 6798 C C . GLN B 1 381 ? -0.653 -8.062 20.406 1 80.06 381 GLN B C 1
ATOM 6800 O O . GLN B 1 381 ? -1.112 -6.996 20.828 1 80.06 381 GLN B O 1
ATOM 6805 N N . LEU B 1 382 ? -1.276 -9.125 20.453 1 68.5 382 LEU B N 1
ATOM 6806 C CA . LEU B 1 382 ? -2.633 -9.188 20.984 1 68.5 382 LEU B CA 1
ATOM 6807 C C . LEU B 1 382 ? -2.646 -8.844 22.469 1 68.5 382 LEU B C 1
ATOM 6809 O O . LEU B 1 382 ? -3.512 -8.102 22.938 1 68.5 382 LEU B O 1
ATOM 6813 N N . THR B 1 383 ? -1.669 -9.367 23.156 1 69.12 383 THR B N 1
ATOM 6814 C CA . THR B 1 383 ? -1.557 -9.094 24.578 1 69.12 383 THR B CA 1
ATOM 6815 C C . THR B 1 383 ? -1.351 -7.598 24.828 1 69.12 383 THR B C 1
ATOM 6817 O O . THR B 1 383 ? -1.991 -7.012 25.703 1 69.12 383 THR B O 1
ATOM 6820 N N . ASN B 1 384 ? -0.512 -7.062 24.062 1 76.62 384 ASN B N 1
ATOM 6821 C CA . ASN B 1 384 ? -0.243 -5.633 24.203 1 76.62 384 ASN B CA 1
ATOM 6822 C C . ASN B 1 384 ? -1.47 -4.797 23.859 1 76.62 384 ASN B C 1
ATOM 6824 O O . ASN B 1 384 ? -1.759 -3.801 24.516 1 76.62 384 ASN B O 1
ATOM 6828 N N . GLU B 1 385 ? -2.211 -5.156 22.875 1 75.38 385 GLU B N 1
ATOM 6829 C CA . GLU B 1 385 ? -3.385 -4.402 22.438 1 75.38 385 GLU B CA 1
ATOM 6830 C C . GLU B 1 385 ? -4.488 -4.445 23.5 1 75.38 385 GLU B C 1
ATOM 6832 O O . GLU B 1 385 ? -5.184 -3.451 23.719 1 75.38 385 GLU B O 1
ATOM 6837 N N . VAL B 1 386 ? -4.637 -5.586 24.109 1 66.06 386 VAL B N 1
ATOM 6838 C CA . VAL B 1 386 ? -5.637 -5.727 25.156 1 66.06 386 VAL B CA 1
ATOM 6839 C C . VAL B 1 386 ? -5.242 -4.871 26.359 1 66.06 386 VAL B C 1
ATOM 6841 O O . VAL B 1 386 ? -6.086 -4.18 26.938 1 66.06 386 VAL B O 1
ATOM 6844 N N . ARG B 1 387 ? -3.959 -4.895 26.656 1 66 387 ARG B N 1
ATOM 6845 C CA . ARG B 1 387 ? -3.449 -4.125 27.797 1 66 387 ARG B CA 1
ATOM 6846 C C . ARG B 1 387 ? -3.582 -2.625 27.547 1 66 387 ARG B C 1
ATOM 6848 O O . ARG B 1 387 ? -3.902 -1.862 28.453 1 66 387 ARG B O 1
ATOM 6855 N N . GLU B 1 388 ? -3.4 -2.205 26.297 1 77.81 388 GLU B N 1
ATOM 6856 C CA . GLU B 1 388 ? -3.361 -0.789 25.953 1 77.81 388 GLU B CA 1
ATOM 6857 C C . GLU B 1 388 ? -4.762 -0.247 25.672 1 77.81 388 GLU B C 1
ATOM 6859 O O . GLU B 1 388 ? -4.992 0.96 25.766 1 77.81 388 GLU B O 1
ATOM 6864 N N . GLY B 1 389 ? -5.723 -1.033 25.344 1 66.5 389 GLY B N 1
ATOM 6865 C CA . GLY B 1 389 ? -7.043 -0.57 24.953 1 66.5 389 GLY B CA 1
ATOM 6866 C C . GLY B 1 389 ? -7.086 -0.018 23.531 1 66.5 389 GLY B C 1
ATOM 6867 O O . GLY B 1 389 ? -6.113 -0.14 22.797 1 66.5 389 GLY B O 1
ATOM 6868 N N . PRO B 1 390 ? -8.18 0.555 23.203 1 68.62 390 PRO B N 1
ATOM 6869 C CA . PRO B 1 390 ? -8.289 1.068 21.844 1 68.62 390 PRO B CA 1
ATOM 6870 C C . PRO B 1 390 ? -7.355 2.248 21.578 1 68.62 390 PRO B C 1
ATOM 6872 O O . PRO B 1 390 ? -7.402 3.248 22.297 1 68.62 390 PRO B O 1
ATOM 6875 N N . THR B 1 391 ? -6.469 2.049 20.766 1 72.06 391 THR B N 1
ATOM 6876 C CA . THR B 1 391 ? -5.484 3.094 20.484 1 72.06 391 THR B CA 1
ATOM 6877 C C . THR B 1 391 ? -5.781 3.781 19.156 1 72.06 391 THR B C 1
ATOM 6879 O O . THR B 1 391 ? -5.383 4.93 18.938 1 72.06 391 THR B O 1
ATOM 6882 N N . TYR B 1 392 ? -6.445 3.035 18.219 1 70 392 TYR B N 1
ATOM 6883 C CA . TYR B 1 392 ? -6.723 3.621 16.906 1 70 392 TYR B CA 1
ATOM 6884 C C . TYR B 1 392 ? -8.102 3.207 16.406 1 70 392 TYR B C 1
ATOM 6886 O O . TYR B 1 392 ? -8.43 2.02 16.391 1 70 392 TYR B O 1
ATOM 6894 N N . GLN B 1 393 ? -8.953 4.105 16.312 1 67.56 393 GLN B N 1
ATOM 6895 C CA . GLN B 1 393 ? -10.273 3.93 15.711 1 67.56 393 GLN B CA 1
ATOM 6896 C C . GLN B 1 393 ? -10.68 5.164 14.914 1 67.56 393 GLN B C 1
ATOM 6898 O O . GLN B 1 393 ? -10.359 6.293 15.305 1 67.56 393 GLN B O 1
ATOM 6903 N N . THR B 1 394 ? -11.266 4.906 13.766 1 66 394 THR B N 1
ATOM 6904 C CA . THR B 1 394 ? -11.711 6.027 12.938 1 66 394 THR B CA 1
ATOM 6905 C C . THR B 1 394 ? -12.562 6.996 13.75 1 66 394 THR B C 1
ATOM 6907 O O . THR B 1 394 ? -13.523 6.586 14.406 1 66 394 THR B O 1
ATOM 6910 N N . SER B 1 395 ? -12.234 8.219 13.828 1 63.19 395 SER B N 1
ATOM 6911 C CA . SER B 1 395 ? -12.953 9.328 14.453 1 63.19 395 SER B CA 1
ATOM 6912 C C . SER B 1 395 ? -13.164 9.078 15.938 1 63.19 395 SER B C 1
ATOM 6914 O O . SER B 1 395 ? -14.219 9.406 16.484 1 63.19 395 SER B O 1
ATOM 6916 N N . ILE B 1 396 ? -12.281 8.375 16.531 1 63.94 396 ILE B N 1
ATOM 6917 C CA . ILE B 1 396 ? -12.398 7.996 17.938 1 63.94 396 ILE B CA 1
ATOM 6918 C C . ILE B 1 396 ? -12.539 9.25 18.797 1 63.94 396 ILE B C 1
ATOM 6920 O O . ILE B 1 396 ? -13.273 9.25 19.797 1 63.94 396 ILE B O 1
ATOM 6924 N N . ILE B 1 397 ? -11.938 10.305 18.391 1 64.94 397 ILE B N 1
ATOM 6925 C CA . ILE B 1 397 ? -11.93 11.523 19.203 1 64.94 397 ILE B CA 1
ATOM 6926 C C . ILE B 1 397 ? -13.25 12.266 19.031 1 64.94 397 ILE B C 1
ATOM 6928 O O . ILE B 1 397 ? -13.789 12.82 19.984 1 64.94 397 ILE B O 1
ATOM 6932 N N . MET B 1 398 ? -13.703 12.219 17.812 1 63.56 398 MET B N 1
ATOM 6933 C CA . MET B 1 398 ? -14.938 12.953 17.531 1 63.56 398 MET B CA 1
ATOM 6934 C C . MET B 1 398 ? -16.109 12.32 18.266 1 63.56 398 MET B C 1
ATOM 6936 O O . MET B 1 398 ? -17.031 13.023 18.719 1 63.56 398 MET B O 1
ATOM 6940 N N . ASN B 1 399 ? -16.078 11.039 18.281 1 58.22 399 ASN B N 1
ATOM 6941 C CA . ASN B 1 399 ? -17.188 10.305 18.859 1 58.22 399 ASN B CA 1
ATOM 6942 C C . ASN B 1 399 ? -17.078 10.266 20.391 1 58.22 399 ASN B C 1
ATOM 6944 O O . ASN B 1 399 ? -18.094 10.125 21.078 1 58.22 399 ASN B O 1
ATOM 6948 N N . ASN B 1 400 ? -15.797 10.25 20.969 1 54.16 400 ASN B N 1
ATOM 6949 C CA . ASN B 1 400 ? -15.633 10.055 22.406 1 54.16 400 ASN B CA 1
ATOM 6950 C C . ASN B 1 400 ? -15.312 11.367 23.109 1 54.16 400 ASN B C 1
ATOM 6952 O O . ASN B 1 400 ? -14.219 11.531 23.656 1 54.16 400 ASN B O 1
ATOM 6956 N N . ASN B 1 401 ? -15.766 12.406 22.688 1 48.5 401 ASN B N 1
ATOM 6957 C CA . ASN B 1 401 ? -15.492 13.57 23.531 1 48.5 401 ASN B CA 1
ATOM 6958 C C . ASN B 1 401 ? -15.539 13.211 25 1 48.5 401 ASN B C 1
ATOM 6960 O O . ASN B 1 401 ? -14.836 13.812 25.812 1 48.5 401 ASN B O 1
ATOM 6964 N N . ASN B 1 402 ? -16.609 12.547 25.438 1 39.72 402 ASN B N 1
ATOM 6965 C CA . ASN B 1 402 ? -16.766 12.266 26.859 1 39.72 402 ASN B CA 1
ATOM 6966 C C . ASN B 1 402 ? -15.945 11.047 27.297 1 39.72 402 ASN B C 1
ATOM 6968 O O . ASN B 1 402 ? -16.297 10.359 28.25 1 39.72 402 ASN B O 1
ATOM 6972 N N . ILE B 1 403 ? -15.281 10.398 26.516 1 40.5 403 ILE B N 1
ATOM 6973 C CA . IL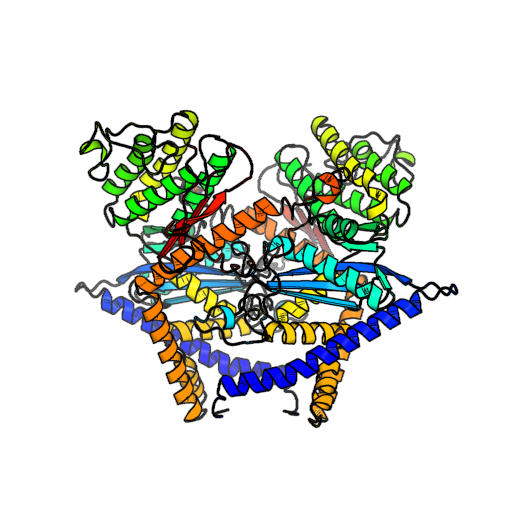E B 1 403 ? -14.547 9.312 27.156 1 40.5 403 ILE B CA 1
ATOM 6974 C C . ILE B 1 403 ? -13.789 9.844 28.359 1 40.5 403 ILE B C 1
ATOM 6976 O O . ILE B 1 403 ? -12.906 10.695 28.234 1 40.5 403 ILE B O 1
ATOM 6980 N N . GLU B 1 404 ? -14.367 9.875 29.406 1 37.44 404 GLU B N 1
ATOM 6981 C CA . GLU B 1 404 ? -13.844 10.188 30.734 1 37.44 404 GLU B CA 1
ATOM 6982 C C . GLU B 1 404 ? -12.398 9.727 30.875 1 37.44 404 GLU B C 1
ATOM 6984 O O . GLU B 1 404 ? -12.031 8.648 30.406 1 37.44 404 GLU B O 1
ATOM 6989 N N . GLN B 1 405 ? -11.406 10.695 31.031 1 42.03 405 GLN B N 1
ATOM 6990 C CA . GLN B 1 405 ? -10.008 10.547 31.438 1 42.03 405 GLN B CA 1
ATOM 6991 C C . GLN B 1 405 ? -9.766 9.18 32.062 1 42.03 405 GLN B C 1
ATOM 6993 O O . GLN B 1 405 ? -8.633 8.688 32.062 1 42.03 405 GLN B O 1
ATOM 6998 N N . ASP B 1 406 ? -10.703 8.633 32.656 1 36.56 406 ASP B N 1
ATOM 6999 C CA . ASP B 1 406 ? -10.5 7.527 33.594 1 36.56 406 ASP B CA 1
ATOM 7000 C C . ASP B 1 406 ? -10.273 6.211 32.875 1 36.56 406 ASP B C 1
ATOM 7002 O O . ASP B 1 406 ? -9.852 5.223 33.469 1 36.56 406 ASP B O 1
ATOM 7006 N N . GLN B 1 407 ? -10.781 6.07 31.734 1 39.19 407 GLN B N 1
ATOM 7007 C CA . GLN B 1 407 ? -10.695 4.703 31.234 1 39.19 407 GLN B CA 1
ATOM 7008 C C . GLN B 1 407 ? -9.422 4.5 30.422 1 39.19 407 GLN B C 1
ATOM 7010 O O . GLN B 1 407 ? -9.188 3.412 29.891 1 39.19 407 GLN B O 1
ATOM 7015 N N . ILE B 1 408 ? -8.836 5.457 30.062 1 42.44 408 ILE B N 1
ATOM 7016 C CA . ILE B 1 408 ? -7.625 5.234 29.281 1 42.44 408 ILE B CA 1
ATOM 7017 C C . ILE B 1 408 ? -6.469 4.867 30.219 1 42.44 408 ILE B C 1
ATOM 7019 O O . ILE B 1 408 ? -6.062 5.676 31.062 1 42.44 408 ILE B O 1
ATOM 7023 N N . GLU B 1 409 ? -6.379 3.662 30.516 1 42.97 409 GLU B N 1
ATOM 7024 C CA . GLU B 1 409 ? -5.246 3.166 31.297 1 42.97 409 GLU B CA 1
ATOM 7025 C C . GLU B 1 409 ? -3.92 3.621 30.688 1 42.97 409 GLU B C 1
ATOM 7027 O O . GLU B 1 409 ? -3.82 3.83 29.484 1 42.97 409 GLU B O 1
ATOM 7032 N N . GLU B 1 410 ? -3.129 4.215 31.484 1 43.38 410 GLU B N 1
ATOM 7033 C CA . GLU B 1 410 ? -1.756 4.609 31.172 1 43.38 410 GLU B CA 1
ATOM 7034 C C . GLU B 1 410 ? -1.067 3.574 30.297 1 43.38 410 GLU B C 1
ATOM 7036 O O . GLU B 1 410 ? -1.238 2.369 30.484 1 43.38 410 GLU B O 1
ATOM 7041 N N . LEU B 1 411 ? -0.878 3.969 29.188 1 43.19 411 LEU B N 1
ATOM 7042 C CA . LEU B 1 411 ? -0.092 3.061 28.359 1 43.19 411 LEU B CA 1
ATOM 7043 C C . LEU B 1 411 ? 1.028 2.416 29.156 1 43.19 411 LEU B C 1
ATOM 7045 O O . LEU B 1 411 ? 1.779 3.109 29.859 1 43.19 411 LEU B O 1
ATOM 7049 N N . PRO B 1 412 ? 0.965 1.214 29.562 1 37 412 PRO B N 1
ATOM 7050 C CA . PRO B 1 412 ? 2.031 0.61 30.359 1 37 412 PRO B CA 1
ATOM 7051 C C . PRO B 1 412 ? 3.424 0.908 29.812 1 37 412 PRO B C 1
ATOM 7053 O O . PRO B 1 412 ? 3.602 1.014 28.594 1 37 412 PRO B O 1
ATOM 7056 N N . ILE B 1 413 ? 4.125 1.685 30.484 1 31.58 413 ILE B N 1
ATOM 7057 C CA . ILE B 1 413 ? 5.535 1.867 30.172 1 31.58 413 ILE B CA 1
ATOM 7058 C C . ILE B 1 413 ? 6.141 0.537 29.719 1 31.58 413 ILE B C 1
ATOM 7060 O O . ILE B 1 413 ? 5.883 -0.504 30.328 1 31.58 413 ILE B O 1
ATOM 7064 N N . ALA B 1 414 ? 6.617 0.522 28.609 1 34.91 414 ALA B N 1
ATOM 7065 C CA . ALA B 1 414 ? 7.336 -0.672 28.172 1 34.91 414 ALA B CA 1
ATOM 7066 C C . ALA B 1 414 ? 8.203 -1.229 29.297 1 34.91 414 ALA B C 1
ATOM 7068 O O . ALA B 1 414 ? 9.234 -0.64 29.641 1 34.91 414 ALA B O 1
ATOM 7069 N N . GLU B 1 415 ? 7.68 -1.604 30.469 1 32.03 415 GLU B N 1
ATOM 7070 C CA . GLU B 1 415 ? 8.602 -2.203 31.438 1 32.03 415 GLU B CA 1
ATOM 7071 C C . GLU B 1 415 ? 9.477 -3.264 30.766 1 32.03 415 GLU B C 1
ATOM 7073 O O . GLU B 1 415 ? 8.977 -4.145 30.078 1 32.03 415 GLU B O 1
ATOM 7078 N N . VAL B 1 416 ? 10.695 -2.812 30.438 1 32.41 416 VAL B N 1
ATOM 7079 C CA . VAL B 1 416 ? 11.672 -3.855 30.156 1 32.41 416 VAL B CA 1
ATOM 7080 C C . VAL B 1 416 ? 11.422 -5.066 31.047 1 32.41 416 VAL B C 1
ATOM 7082 O O . VAL B 1 416 ? 10.953 -4.926 32.188 1 32.41 416 VAL B O 1
ATOM 7085 N N . ARG B 1 417 ? 11.383 -6.129 30.516 1 31.55 417 ARG B N 1
ATOM 7086 C CA . ARG B 1 417 ? 11.266 -7.355 31.297 1 31.55 417 ARG B CA 1
ATOM 7087 C C . ARG B 1 417 ? 11.992 -7.227 32.625 1 31.55 417 ARG B C 1
ATOM 7089 O O . ARG B 1 417 ? 13.156 -6.82 32.656 1 31.55 417 ARG B O 1
ATOM 7096 N N . PRO B 1 418 ? 11.281 -6.949 33.719 1 30.94 418 PRO B N 1
ATOM 7097 C CA . PRO B 1 418 ? 12.055 -6.953 34.938 1 30.94 418 PRO B CA 1
ATOM 7098 C C . PRO B 1 418 ? 13.172 -7.996 34.938 1 30.94 418 PRO B C 1
ATOM 7100 O O . PRO B 1 418 ? 13.023 -9.062 34.344 1 30.94 418 PRO B O 1
ATOM 7103 N N . GLU B 1 419 ? 14.398 -7.469 35 1 32.25 419 GLU B N 1
ATOM 7104 C CA . GLU B 1 419 ? 15.445 -8.453 35.281 1 32.25 419 GLU B CA 1
ATOM 7105 C C . GLU B 1 419 ? 15.008 -9.453 36.344 1 32.25 419 GLU B C 1
ATOM 7107 O O . GLU B 1 419 ? 14.359 -9.078 37.312 1 32.25 419 GLU B O 1
ATOM 7112 N N . LEU B 1 420 ? 14.781 -10.625 35.938 1 32.03 420 LEU B N 1
ATOM 7113 C CA . LEU B 1 420 ? 14.477 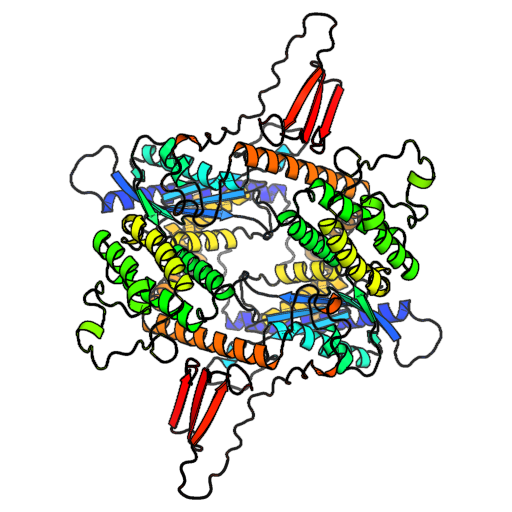-11.695 36.875 1 32.03 420 LEU B CA 1
ATOM 7114 C C . LEU B 1 420 ? 15.281 -11.523 38.156 1 32.03 420 LEU B C 1
ATOM 7116 O O . LEU B 1 420 ? 16.516 -11.5 38.125 1 32.03 420 LEU B O 1
ATOM 7120 N N . GLU B 1 421 ? 14.891 -10.594 39 1 34 421 GLU B N 1
ATOM 7121 C CA . GLU B 1 421 ? 15.57 -10.695 40.281 1 34 421 GLU B CA 1
ATOM 7122 C C . GLU B 1 421 ? 15.734 -12.148 40.719 1 34 421 GLU B C 1
ATOM 7124 O O . GLU B 1 421 ? 14.828 -12.961 40.531 1 34 421 GLU B O 1
ATOM 7129 N N . SER B 1 422 ? 16.984 -12.602 40.781 1 35.31 422 SER B N 1
ATOM 7130 C CA . SER B 1 422 ? 17.344 -13.906 41.312 1 35.31 422 SER B CA 1
ATOM 7131 C C . SER B 1 422 ? 16.609 -14.18 42.625 1 35.31 422 SER B C 1
ATOM 7133 O O . SER B 1 422 ? 16.781 -13.445 43.594 1 35.31 422 SER B O 1
ATOM 7135 N N . PHE B 1 423 ? 15.383 -14.367 42.625 1 35.03 423 PHE B N 1
ATOM 7136 C CA . PHE B 1 423 ? 14.766 -14.844 43.844 1 35.03 423 PHE B CA 1
ATOM 7137 C C . PHE B 1 423 ? 15.586 -15.977 44.469 1 35.03 423 PHE B C 1
ATOM 7139 O O . PHE B 1 423 ? 15.812 -17 43.812 1 35.03 423 PHE B O 1
ATOM 7146 N N . ARG B 1 424 ? 16.531 -15.68 45.344 1 37.59 424 ARG B N 1
ATOM 7147 C CA . ARG B 1 424 ? 17.203 -16.688 46.156 1 37.59 424 ARG B CA 1
ATOM 7148 C C . ARG B 1 424 ? 16.188 -17.562 46.875 1 37.59 424 ARG B C 1
ATOM 7150 O O . ARG B 1 424 ? 15.422 -17.062 47.719 1 37.59 424 ARG B O 1
ATOM 7157 N N . THR B 1 425 ? 15.625 -18.594 46.062 1 36.19 425 THR B N 1
ATOM 7158 C CA . THR B 1 425 ? 14.82 -19.578 46.781 1 36.19 425 THR B CA 1
ATOM 7159 C C . THR B 1 425 ? 15.539 -20.031 48.062 1 36.19 425 THR B C 1
ATOM 7161 O O . THR B 1 425 ? 16.75 -20.297 48.031 1 36.19 425 THR B O 1
ATOM 7164 N N . GLN B 1 426 ? 15.242 -19.531 49.125 1 38.47 426 GLN B N 1
ATOM 7165 C CA . GLN B 1 426 ? 15.781 -20.281 50.25 1 38.47 426 GLN B CA 1
ATOM 7166 C C . GLN B 1 426 ? 15.773 -21.781 49.969 1 38.47 426 GLN B C 1
ATOM 7168 O O . GLN B 1 426 ? 16.812 -22.438 50.031 1 38.47 426 GLN B O 1
ATOM 7173 N N . ASN B 1 427 ? 14.852 -22.547 50.812 1 39.31 427 ASN B N 1
ATOM 7174 C CA . ASN B 1 427 ? 14.773 -24 51 1 39.31 427 ASN B CA 1
ATOM 7175 C C . ASN B 1 427 ? 14.5 -24.719 49.656 1 39.31 427 ASN B C 1
ATOM 7177 O O . ASN B 1 427 ? 14.117 -24.094 48.688 1 39.31 427 ASN B O 1
ATOM 7181 N N . ASP B 1 428 ? 14.477 -26.219 49.75 1 40.78 428 ASP B N 1
ATOM 7182 C CA . ASP B 1 428 ? 14.32 -27.312 48.812 1 40.78 428 ASP B CA 1
ATOM 7183 C C . ASP B 1 428 ? 13.141 -27.078 47.875 1 40.78 428 ASP B C 1
ATOM 7185 O O . ASP B 1 428 ? 12.664 -28 47.188 1 40.78 428 ASP B O 1
ATOM 7189 N N . SER B 1 429 ? 12.32 -26.109 48.062 1 42.03 429 SER B N 1
ATOM 7190 C CA . SER B 1 429 ? 11.117 -26.062 47.25 1 42.03 429 SER B CA 1
ATOM 7191 C C . SER B 1 429 ? 11.43 -25.5 45.875 1 42.03 429 SER B C 1
ATOM 7193 O O . SER B 1 429 ? 12.188 -24.531 45.719 1 42.03 429 SER B O 1
ATOM 7195 N N . SER B 1 430 ? 11.484 -26.328 44.844 1 46.97 430 SER B N 1
ATOM 7196 C CA . SER B 1 430 ? 11.594 -25.938 43.438 1 46.97 430 SER B CA 1
ATOM 7197 C C . SER B 1 430 ? 10.539 -24.906 43.094 1 46.97 430 SER B C 1
ATOM 7199 O O . SER B 1 430 ? 9.336 -25.156 43.25 1 46.97 430 SER B O 1
ATOM 7201 N N . ILE B 1 431 ? 10.797 -23.672 43.312 1 49.31 431 ILE B N 1
ATOM 7202 C CA . ILE B 1 431 ? 9.844 -22.641 42.938 1 49.31 431 ILE B CA 1
ATOM 7203 C C . ILE B 1 431 ? 9.734 -22.562 41.406 1 49.31 431 ILE B C 1
ATOM 7205 O O . ILE B 1 431 ? 10.75 -22.453 40.719 1 49.31 431 ILE B O 1
ATOM 7209 N N . ILE B 1 432 ? 8.609 -23.078 40.906 1 53.56 432 ILE B N 1
ATOM 7210 C CA . ILE B 1 432 ? 8.273 -22.922 39.5 1 53.56 432 ILE B CA 1
ATOM 7211 C C . ILE B 1 432 ? 7.535 -21.609 39.281 1 53.56 432 ILE B C 1
ATOM 7213 O O . ILE B 1 432 ? 6.559 -21.312 39.969 1 53.56 432 ILE B O 1
ATOM 7217 N N . ILE B 1 433 ? 8.094 -20.703 38.688 1 51.62 433 ILE B N 1
ATOM 7218 C CA . ILE B 1 433 ? 7.449 -19.438 38.312 1 51.62 433 ILE B CA 1
ATOM 7219 C C . ILE B 1 433 ? 6.621 -19.641 37.062 1 51.62 433 ILE B C 1
ATOM 7221 O O . ILE B 1 433 ? 7.133 -20.125 36.031 1 51.62 433 ILE B O 1
ATOM 7225 N N . PHE B 1 434 ? 5.227 -19.578 37.25 1 54.16 434 PHE B N 1
ATOM 7226 C CA . PHE B 1 434 ? 4.309 -19.656 36.125 1 54.16 434 PHE B CA 1
ATOM 7227 C C . PHE B 1 434 ? 4.031 -18.266 35.562 1 54.16 434 PHE B C 1
ATOM 7229 O O . PHE B 1 434 ? 3.904 -17.297 36.312 1 54.16 434 PHE B O 1
ATOM 7236 N N . ASP B 1 435 ? 4.332 -18 34.406 1 53.16 435 ASP B N 1
ATOM 7237 C CA . ASP B 1 435 ? 3.885 -16.812 33.688 1 53.16 435 ASP B CA 1
ATOM 7238 C C . ASP B 1 435 ? 2.695 -17.141 32.781 1 53.16 435 ASP B C 1
ATOM 7240 O O . ASP B 1 435 ? 2.801 -17.969 31.875 1 53.16 435 ASP B O 1
ATOM 7244 N N . LEU B 1 436 ? 1.384 -16.812 33.281 1 55.41 436 LEU B N 1
ATOM 7245 C CA . LEU B 1 436 ? 0.159 -17.016 32.5 1 55.41 436 LEU B CA 1
ATOM 7246 C C . LEU B 1 436 ? -0.197 -15.75 31.734 1 55.41 436 LEU B C 1
ATOM 7248 O O . LEU B 1 436 ? -0.115 -14.641 32.25 1 55.41 436 LEU B O 1
ATOM 7252 N N . GLU B 1 437 ? -0.179 -15.773 30.484 1 53.12 437 GLU B N 1
ATOM 7253 C CA . GLU B 1 437 ? -0.675 -14.688 29.656 1 53.12 437 GLU B CA 1
ATOM 7254 C C . GLU B 1 437 ? -2.119 -14.938 29.219 1 53.12 437 GLU B C 1
ATOM 7256 O O . GLU B 1 437 ? -2.455 -16.016 28.75 1 53.12 437 GLU B O 1
ATOM 7261 N N . THR B 1 438 ? -3.135 -14.109 29.75 1 52.09 438 THR B N 1
ATOM 7262 C CA . THR B 1 438 ? -4.551 -14.188 29.422 1 52.09 438 THR B CA 1
ATOM 7263 C C . THR B 1 438 ? -4.926 -13.125 28.391 1 52.09 438 THR B C 1
ATOM 7265 O O . THR B 1 438 ? -4.168 -12.18 28.156 1 52.09 438 THR B O 1
ATOM 7268 N N . THR B 1 439 ? -6.035 -13.359 27.562 1 50.06 439 THR B N 1
ATOM 7269 C CA . THR B 1 439 ? -6.504 -12.391 26.578 1 50.06 439 THR B CA 1
ATOM 7270 C C . THR B 1 439 ? -7.035 -11.141 27.266 1 50.06 439 THR B C 1
ATOM 7272 O O . THR B 1 439 ? -7.18 -10.094 26.625 1 50.06 439 THR B O 1
ATOM 7275 N N . GLY B 1 440 ? -7.574 -11.18 28.516 1 47.06 440 GLY B N 1
ATOM 7276 C CA . GLY B 1 440 ? -8.109 -10.117 29.344 1 47.06 440 GLY B CA 1
ATOM 7277 C C . GLY B 1 440 ? -8.102 -10.445 30.828 1 47.06 440 GLY B C 1
ATOM 7278 O O . GLY B 1 440 ? -7.535 -11.461 31.234 1 47.06 440 GLY B O 1
ATOM 7279 N N . LEU B 1 441 ? -8.484 -9.43 31.75 1 44 441 LEU B N 1
ATOM 7280 C CA . LEU B 1 441 ? -8.555 -9.602 33.188 1 44 441 LEU B CA 1
ATOM 7281 C C . LEU B 1 441 ? -9.914 -10.156 33.625 1 44 441 LEU B C 1
ATOM 7283 O O . LEU B 1 441 ? -10.156 -10.383 34.812 1 44 441 LEU B O 1
ATOM 7287 N N . GLY B 1 442 ? -10.883 -10.32 32.688 1 40.03 442 GLY B N 1
ATOM 7288 C CA . GLY B 1 442 ? -12.188 -10.836 33.094 1 40.03 442 GLY B CA 1
ATOM 7289 C C . GLY B 1 442 ? -12.18 -12.328 33.375 1 40.03 442 GLY B C 1
ATOM 7290 O O . GLY B 1 442 ? -11.234 -13.031 33 1 40.03 442 GLY B O 1
ATOM 7291 N N . ARG B 1 443 ? -13.102 -12.812 34.281 1 47.69 443 ARG B N 1
ATOM 7292 C CA . ARG B 1 443 ? -13.273 -14.219 34.625 1 47.69 443 ARG B CA 1
ATOM 7293 C C . ARG B 1 443 ? -13.328 -15.086 33.375 1 47.69 443 ARG B C 1
ATOM 7295 O O . ARG B 1 443 ? -12.961 -16.266 33.406 1 47.69 443 ARG B O 1
ATOM 7302 N N . ASP B 1 444 ? -13.75 -14.484 32.281 1 40.78 444 ASP B N 1
ATOM 7303 C CA . ASP B 1 444 ? -13.93 -15.219 31.031 1 40.78 444 ASP B CA 1
ATOM 7304 C C . ASP B 1 444 ? -12.719 -15.047 30.109 1 40.78 444 ASP B C 1
ATOM 7306 O O . ASP B 1 444 ? -12.766 -15.406 28.938 1 40.78 444 ASP B O 1
ATOM 7310 N N . ALA B 1 445 ? -11.617 -14.516 30.516 1 46.94 445 ALA B N 1
ATOM 7311 C CA . ALA B 1 445 ? -10.414 -14.305 29.719 1 46.94 445 ALA B CA 1
ATOM 7312 C C . ALA B 1 445 ? -9.648 -15.617 29.531 1 46.94 445 ALA B C 1
ATOM 7314 O O . ALA B 1 445 ? -9.578 -16.438 30.453 1 46.94 445 ALA B O 1
ATOM 7315 N N . ASP B 1 446 ? -9.359 -15.984 28.266 1 49.41 446 ASP B N 1
ATOM 7316 C CA . ASP B 1 446 ? -8.641 -17.219 28 1 49.41 446 ASP B CA 1
ATOM 7317 C C . ASP B 1 446 ? -7.148 -17.078 28.281 1 49.41 446 ASP B C 1
ATOM 7319 O O . ASP B 1 446 ? -6.59 -15.984 28.125 1 49.41 446 ASP B O 1
ATOM 7323 N N . ILE B 1 447 ? -6.609 -18.047 28.969 1 54.34 447 ILE B N 1
ATOM 7324 C CA . ILE B 1 447 ? -5.168 -18.141 29.188 1 54.34 447 ILE B CA 1
ATOM 7325 C C . ILE B 1 447 ? -4.473 -18.484 27.875 1 54.34 447 ILE B C 1
ATOM 7327 O O . ILE B 1 447 ? -4.762 -19.516 27.266 1 54.34 447 ILE B O 1
ATOM 7331 N N . VAL B 1 448 ? -3.75 -17.594 27.266 1 54.34 448 VAL B N 1
ATOM 7332 C CA . VAL B 1 448 ? -3.164 -17.797 25.953 1 54.34 448 VAL B CA 1
ATOM 7333 C C . VAL B 1 448 ? -1.742 -18.344 26.094 1 54.34 448 VAL B C 1
ATOM 7335 O O . VAL B 1 448 ? -1.225 -19 25.203 1 54.34 448 VAL B O 1
ATOM 7338 N N . GLN B 1 449 ? -1.039 -18.016 27.062 1 54.75 449 GLN B N 1
ATOM 7339 C CA . GLN B 1 449 ? 0.307 -18.547 27.25 1 54.75 449 GLN B CA 1
ATOM 7340 C C . GLN B 1 449 ? 0.565 -18.891 28.719 1 54.75 449 GLN B C 1
ATOM 7342 O O . GLN B 1 449 ? 0.155 -18.156 29.609 1 54.75 449 GLN B O 1
ATOM 7347 N N . ILE B 1 450 ? 1.021 -20.312 28.969 1 56.28 450 ILE B N 1
ATOM 7348 C CA . ILE B 1 450 ? 1.531 -20.719 30.266 1 56.28 450 ILE B CA 1
ATOM 7349 C C . ILE B 1 450 ? 3.037 -20.953 30.188 1 56.28 450 ILE B C 1
ATOM 7351 O O . ILE B 1 450 ? 3.504 -21.75 29.359 1 56.28 450 ILE B O 1
ATOM 7355 N N . ALA B 1 451 ? 3.779 -20.031 30.625 1 59.22 451 ALA B N 1
ATOM 7356 C CA . ALA B 1 451 ? 5.211 -20.281 30.766 1 59.22 451 ALA B CA 1
ATOM 7357 C C . ALA B 1 451 ? 5.586 -20.484 32.219 1 59.22 451 ALA B C 1
ATOM 7359 O O . ALA B 1 451 ? 4.953 -19.922 33.125 1 59.22 451 ALA B O 1
ATOM 7360 N N . ALA B 1 452 ? 6.324 -21.75 32.5 1 60.22 452 ALA B N 1
ATOM 7361 C CA . ALA B 1 452 ? 6.824 -22.016 33.844 1 60.22 452 ALA B CA 1
ATOM 7362 C C . ALA B 1 452 ? 8.336 -22.203 33.844 1 60.22 452 ALA B C 1
ATOM 7364 O O . ALA B 1 452 ? 8.898 -22.75 32.875 1 60.22 452 ALA B O 1
ATOM 7365 N N . THR B 1 453 ? 9.031 -21.469 34.531 1 59.94 453 THR B N 1
ATOM 7366 C CA . THR B 1 453 ? 10.461 -21.688 34.688 1 59.94 453 THR B CA 1
ATOM 7367 C C . THR B 1 453 ? 10.789 -21.922 36.188 1 59.94 453 THR B C 1
ATOM 7369 O O . THR B 1 453 ? 10.133 -21.375 37.062 1 59.94 453 THR B O 1
ATOM 7372 N N . THR B 1 454 ? 11.703 -22.922 36.344 1 59.47 454 THR B N 1
ATOM 7373 C CA . THR B 1 454 ? 12.219 -23.094 37.688 1 59.47 454 THR B CA 1
ATOM 7374 C C . THR B 1 454 ? 13.062 -21.891 38.094 1 59.47 454 THR B C 1
ATOM 7376 O O . THR B 1 454 ? 13.602 -21.188 37.25 1 59.47 454 THR B O 1
ATOM 7379 N N . LEU B 1 455 ? 13.047 -21.484 39.375 1 56.47 455 LEU B N 1
ATOM 7380 C CA . LEU B 1 455 ? 13.781 -20.328 39.875 1 56.47 455 LEU B CA 1
ATOM 7381 C C . LEU B 1 455 ? 15.234 -20.375 39.406 1 56.47 455 LEU B C 1
ATOM 7383 O O . LEU B 1 455 ? 15.844 -19.328 39.188 1 56.47 455 LEU B O 1
ATOM 7387 N N . ASP B 1 456 ? 15.797 -21.562 39.344 1 53.62 456 ASP B N 1
ATOM 7388 C CA . ASP B 1 456 ? 17.188 -21.703 38.938 1 53.62 456 ASP B CA 1
ATOM 7389 C C . ASP B 1 456 ? 17.297 -21.734 37.406 1 53.62 456 ASP B C 1
ATOM 7391 O O . ASP B 1 456 ? 18.375 -21.922 36.844 1 53.62 456 ASP B O 1
ATOM 7395 N N . GLN B 1 457 ? 16.188 -21.328 36.625 1 52.56 457 GLN B N 1
ATOM 7396 C CA . GLN B 1 457 ? 16.094 -21.234 35.156 1 52.56 457 GLN B CA 1
ATOM 7397 C C . GLN B 1 457 ? 16.688 -22.484 34.5 1 52.56 457 GLN B C 1
ATOM 7399 O O . GLN B 1 457 ? 17.094 -22.438 33.344 1 52.56 457 GLN B O 1
ATOM 7404 N N . THR B 1 458 ? 16.891 -23.594 35.125 1 59.81 458 THR B N 1
ATOM 7405 C CA . THR B 1 458 ? 17.438 -24.828 34.562 1 59.81 458 THR B CA 1
ATOM 7406 C C . THR B 1 458 ? 16.375 -25.531 33.719 1 59.81 458 THR B C 1
ATOM 7408 O O . THR B 1 458 ? 16.703 -26.172 32.719 1 59.81 458 THR B O 1
ATOM 7411 N N . LYS B 1 459 ? 15.055 -25.484 34.219 1 62.97 459 LYS B N 1
ATOM 7412 C CA . LYS B 1 459 ? 13.977 -26.047 33.406 1 62.97 459 LYS B CA 1
ATOM 7413 C C . LYS B 1 459 ? 12.961 -24.969 33.031 1 62.97 459 LYS B C 1
ATOM 7415 O O . LYS B 1 459 ? 12.438 -24.266 33.906 1 62.97 459 LYS B O 1
ATOM 7420 N N . THR B 1 460 ? 12.93 -24.516 31.828 1 56.59 460 THR B N 1
ATOM 7421 C CA . THR B 1 460 ? 11.961 -23.547 31.312 1 56.59 460 THR B CA 1
ATOM 7422 C C . THR B 1 460 ? 10.914 -24.25 30.453 1 56.59 460 THR B C 1
ATOM 7424 O O . THR B 1 460 ? 11.242 -25.172 29.703 1 56.59 460 THR B O 1
ATOM 7427 N N . PHE B 1 461 ? 9.602 -24.156 30.875 1 57.75 461 PHE B N 1
ATOM 7428 C CA . PHE B 1 461 ? 8.461 -24.578 30.078 1 57.75 461 PHE B CA 1
ATOM 7429 C C . PHE B 1 461 ? 7.727 -23.359 29.5 1 57.75 461 PHE B C 1
ATOM 7431 O O . PHE B 1 461 ? 7.484 -22.391 30.203 1 57.75 461 PHE B O 1
ATOM 7438 N N . ASN B 1 462 ? 7.688 -23.109 28.391 1 52.88 462 ASN B N 1
ATOM 7439 C CA . ASN B 1 462 ? 6.898 -22.078 27.719 1 52.88 462 ASN B CA 1
ATOM 7440 C C . ASN B 1 462 ? 5.996 -22.688 26.641 1 52.88 462 ASN B C 1
ATOM 7442 O O . ASN B 1 462 ? 6.48 -23.312 25.688 1 52.88 462 ASN B O 1
ATOM 7446 N N . ARG B 1 463 ? 4.637 -22.906 27.109 1 55.81 463 ARG B N 1
ATOM 7447 C CA . ARG B 1 463 ? 3.666 -23.391 26.125 1 55.81 463 ARG B CA 1
ATOM 7448 C C . ARG B 1 463 ? 2.58 -22.359 25.875 1 55.81 463 ARG B C 1
ATOM 7450 O O . ARG B 1 463 ? 2.094 -21.719 26.797 1 55.81 463 ARG B O 1
ATOM 7457 N N . TYR B 1 464 ? 2.363 -21.969 24.797 1 46.91 464 TYR B N 1
ATOM 7458 C CA . TYR B 1 464 ? 1.224 -21.156 24.375 1 46.91 464 TYR B CA 1
ATOM 7459 C C . TYR B 1 464 ? -0.061 -21.984 24.391 1 46.91 464 TYR B C 1
ATOM 7461 O O . TYR B 1 464 ? -0.077 -23.141 23.938 1 46.91 464 TYR B O 1
ATOM 7469 N N . THR B 1 465 ? -0.912 -21.641 25.453 1 47.22 465 THR B N 1
ATOM 7470 C CA . THR B 1 465 ? -2.189 -22.344 25.484 1 47.22 465 THR B CA 1
ATOM 7471 C C . THR B 1 465 ? -3.252 -21.578 24.719 1 47.22 465 THR B C 1
ATOM 7473 O O . THR B 1 465 ? -3.268 -20.344 24.734 1 47.22 465 THR B O 1
ATOM 7476 N N . ILE B 1 466 ? -3.896 -22.125 23.828 1 43.25 466 ILE B N 1
ATOM 7477 C CA . ILE B 1 466 ? -5.082 -21.609 23.156 1 43.25 466 ILE B CA 1
ATOM 7478 C C . ILE B 1 466 ? -6.203 -21.391 24.172 1 43.25 466 ILE B C 1
ATOM 7480 O O . ILE B 1 466 ? -6.52 -22.297 24.953 1 43.25 466 ILE B O 1
ATOM 7484 N N . PRO B 1 467 ? -6.527 -20.172 24.516 1 41.53 467 PRO B N 1
ATOM 7485 C CA . PRO B 1 467 ? -7.59 -19.953 25.5 1 41.53 467 PRO B CA 1
ATOM 7486 C C . PRO B 1 467 ? -8.789 -20.875 25.297 1 41.53 467 PRO B C 1
ATOM 7488 O O . PRO B 1 467 ? -9.273 -21.016 24.172 1 41.53 467 PRO B O 1
ATOM 7491 N N . GLU B 1 468 ? -8.828 -22.062 25.891 1 32.31 468 GLU B N 1
ATOM 7492 C CA . GLU B 1 468 ? -10.047 -22.875 25.938 1 32.31 468 GLU B CA 1
ATOM 7493 C C . GLU B 1 468 ? -11.031 -22.312 26.953 1 32.31 468 GLU B C 1
ATOM 7495 O O . GLU B 1 468 ? -10.641 -21.969 28.078 1 32.31 468 GLU B O 1
ATOM 7500 N N . LYS B 1 469 ? -12.023 -21.594 26.641 1 35.22 469 LYS B N 1
ATOM 7501 C CA . LYS B 1 469 ? -13.055 -21.406 27.656 1 35.22 469 LYS B CA 1
ATOM 7502 C C . LYS B 1 469 ? -13.219 -22.672 28.516 1 35.22 469 LYS B C 1
ATOM 7504 O O . LYS B 1 469 ? -13.461 -23.75 27.984 1 35.22 469 LYS B O 1
ATOM 7509 N N . ILE B 1 470 ? -12.484 -22.734 29.641 1 28.98 470 ILE B N 1
ATOM 7510 C CA . ILE B 1 470 ? -13.094 -23.672 30.594 1 28.98 470 ILE B CA 1
ATOM 7511 C C . ILE B 1 470 ? -14.414 -23.109 31.094 1 28.98 470 ILE B C 1
ATOM 7513 O O . ILE B 1 470 ? -14.484 -21.953 31.516 1 28.98 470 ILE B O 1
#

Radius of gyration: 31.99 Å; Cα contacts (8 Å, |Δi|>4): 1386; chains: 2; bounding box: 77×87×99 Å

Solvent-accessible surface area (backbone atoms only — not comparable to full-atom values): 51134 Å² total; per-residue (Å²): 133,57,59,77,80,75,53,68,66,59,50,50,51,51,47,48,58,53,28,55,52,38,40,53,48,25,51,49,49,15,50,51,38,45,51,52,51,50,61,72,62,67,55,88,69,93,57,85,53,47,75,39,49,29,24,51,46,65,38,70,52,41,62,65,85,88,46,80,37,54,32,35,38,34,41,34,27,33,64,87,72,69,28,48,44,48,72,41,78,42,17,60,34,35,59,63,70,72,40,90,77,59,64,98,68,89,72,54,52,78,44,66,63,30,61,69,50,44,54,32,54,38,48,39,52,51,55,59,52,31,51,78,72,37,30,36,72,34,29,43,27,20,69,43,34,47,48,34,63,59,51,36,48,69,76,42,94,61,78,65,44,64,31,36,17,46,67,57,49,51,50,50,52,49,53,52,45,53,56,45,30,77,76,32,85,81,42,39,71,55,42,46,52,36,53,53,49,51,51,54,48,46,47,67,74,24,54,73,31,32,69,59,29,18,50,50,39,55,21,48,52,40,41,51,50,62,43,61,85,64,46,64,88,84,45,60,45,80,77,36,66,89,75,57,60,42,80,60,33,74,82,32,41,58,56,79,59,63,68,58,48,53,53,45,41,54,56,32,41,56,53,23,75,43,14,71,26,44,16,68,62,37,70,40,60,66,49,53,53,49,41,49,48,30,37,70,63,46,44,40,89,52,84,42,48,46,47,69,58,35,56,32,32,43,20,48,32,52,26,31,72,60,58,33,58,52,42,60,59,55,50,36,48,76,67,72,43,85,79,41,68,44,46,55,51,47,38,53,48,54,46,50,49,50,53,51,50,54,54,50,61,68,34,63,69,48,48,51,52,52,52,50,52,50,52,51,52,53,51,52,41,51,42,32,40,52,65,45,45,90,41,70,40,86,45,43,45,75,74,40,70,74,62,58,81,78,71,64,55,68,63,70,67,61,68,66,74,72,72,77,68,77,63,76,67,80,66,94,60,81,49,63,48,71,48,73,40,44,63,48,91,54,95,79,36,22,48,37,26,45,27,34,27,32,66,82,63,78,53,73,46,76,43,76,34,74,48,54,73,122,133,56,59,76,82,77,54,68,66,60,50,50,52,51,47,49,58,53,27,53,54,36,41,53,48,25,51,49,48,15,52,51,40,46,51,52,50,49,62,72,62,66,57,90,69,92,59,86,54,48,77,39,48,28,24,50,46,66,39,70,51,38,70,53,85,89,45,81,37,55,34,35,37,32,40,34,28,34,65,86,71,70,28,48,44,46,71,41,79,40,17,60,34,36,58,63,70,72,41,88,77,60,64,95,68,90,71,54,52,76,45,68,64,30,62,70,49,44,55,31,54,38,48,38,55,50,52,58,52,31,50,78,72,38,30,35,71,32,28,44,27,19,68,44,34,46,47,35,63,60,50,37,48,70,77,41,93,60,78,64,44,63,32,35,16,46,67,58,49,51,50,50,50,49,53,53,45,54,56,44,29,75,75,31,84,82,42,39,72,56,42,45,51,36,53,53,50,51,51,52,48,47,48,66,74,26,54,71,31,31,69,61,30,18,48,51,38,55,22,48,51,39,42,50,48,64,44,60,84,63,47,63,90,82,44,60,46,80,78,34,66,88,75,56,59,42,78,59,34,72,77,32,41,58,56,80,58,64,69,56,48,53,52,45,42,54,54,31,42,56,52,24,76,43,14,69,28,44,16,69,60,38,70,42,61,68,50,54,51,50,40,50,49,29,38,70,64,46,43,40,90,54,84,42,51,45,46,69,59,36,56,31,34,44,20,48,33,53,26,31,71,59,57,33,57,52,42,60,61,54,49,36,48,75,70,72,44,85,80,40,69,44,46,54,51,49,38,53,48,54,47,49,49,49,54,50,51,53,55,50,62,69,34,63,69,50,48,51,51,51,52,50,52,49,51,51,51,52,50,52,40,52,43,32,40,53,71,45,44,87,42,69,40,85,44,43,45,74,75,38,70,75,61,57,80,77,71,64,55,68,65,72,66,56,67,65,74,70,70,76,69,78,63,75,68,78,68,94,64,81,47,64,47,72,47,73,40,46,66,50,91,55,96,81,36,23,48,35,26,46,25,34,28,31,69,82,63,80,51,73,47,77,45,76,34,74,46,55,71,123